Protein 1WQK (pdb70)

Solvent-accessible surface area: 3111 Å² total; per-residue (Å²): 122,77,74,15,152,24,86,193,42,76,0,34,39,66,133,72,50,189,97,22,34,116,112,109,48,42,125,18,62,39,83,106,168,150,14,17,0,0,54,55,71,128

Nearest PDB structures (foldseek):
  1wqk-assembly1_A  TM=9.790E-01  e=2.778E-06  Anthopleura elegantissima
  7bwi-assembly1_A  TM=8.307E-01  e=9.229E-06  Anthopleura elegantissima
  2mub-assembly1_A  TM=8.709E-01  e=1.642E-03  Anthopleura elegantissima
  1wxn-assembly1_A  TM=7.924E-01  e=7.691E-04  Anthopleura elegantissima
  1wqk-assembly1_A  TM=9.871E-01  e=2.962E-07  Anthopleura elegantissima

Organism: Anthopleura elegantissima (NCBI:txid6110)

CATH classification: 2.20.20.10

B-factor: mean 0.83, std 0.53, range [0.2, 3.98]

Foldseek 3Di:
DAWDDPDPWIFHWAQADQDDDPPQPFPDWDRDDNTITTDDHD

Sequence (42 aa):
GTTCYCGKTIGIYWFGTKTCPSNRGYTGSCGYFLGICCYPVDGTTCYCGKTIGIYWFGTKTCPSNRGYTGSCGYFLGICCYPVDGTTCYCGKTIGIYWFGTKTCPSNRGYTGSCGYFLGICCYPVDGTTCYCGKTIGIYWFGTKTCPSNRGYTGSCGYFLGICCYPVDGTTCYCGKTIGIYWFGTKTCPSNRGYTGSCGYFLGICCYPVDGTTCYCGKTIGIYWFGTKTCPSNRGYTGSCGYFLGICCYPVDGTTCYCGKTIGIYWFGTKTCPSNRGYTGSCGYFLGICCYPVDGTTCYCGKTIGIYWFGTKTCPSNRGYTGSCGYFLGICCYPVDGTTCYCGKTIGIYWFGTKTCPSNRGYTGSCGYFLGICCYPVDGTTCYCGKTIGIYWFGTKTCPSNRGYTGSCGYFLGICCYPVDGTTCYCGKTIGIYWFGTKTCPSNRGYTGSCGYFLGICCYPVDGTTCYCGKTIGIYWFGTKTCPSNRGYTGSCGYFLGICCYPVDGTTCYCGKTIGIYWFGTKTCPSNRGYTGSCGYFLGICCYPVDGTTCYCGKTIGIYWFGTKTCPSNRGYTGSCGYFLGICCYPVDGTTCYCGKTIGIYWFGTKTCPSNRGYTGSCGYFLGICCYPVDGTTCYCGKTIGIYWFGTKTCPSNRGYTGSCGYFLGICCYPVDGTTCYCGKTIGIYWFGTKTCPSNRGYTGSCGYFLGICCYPVDGTTCYCGKTIGIYWFGTKTCPSNRGYTGSCGYFLGICCYPVDGTTCYCGKTIGIYWFGTKTCPSNRGYTGSCGYFLGICCYPVDGTTCYCGKTIGIYWFGTKTCPSNRGYTGSCGYFLGICCYPVDGTTCYCGKTIGIYWFGTKTCPSNRGYTGSCGYFLGICCYPVDGTTCYCGKTIGIYWFGTKTCPSNRGYTGSCGYFLGICCYPVDGTTCYCGKTIGIYWFGTKTCPSNRGYTGSCGYFLGICCYPVDGTTCYCGKTIGIYWFGTKTCPSNRGYTGSCGYFLGICCYPVDGTTCYCGKTIGIYWFGTKTCPSNRGYTGSCGYFLGICCYPVD

GO terms:
  GO:0005576 extracellular region (C, EXP)

InterPro domains:
  IPR012414 BDS potassium channel toxin [PF07936] (2-35)
  IPR023355 Myotoxin/Anemone neurotoxin domain superfamily [G3DSA:2.20.20.10] (1-42)

Secondary structure (DSSP, 8-state):
--EEEETTEEEEEEES-SS--TTS---EEEEETTEEEEES--

Structure (mmCIF, N/CA/C/O backbone):
data_1WQK
#
_entry.id   1WQK
#
loop_
_atom_site.group_PDB
_atom_site.id
_atom_site.type_symbol
_atom_site.label_atom_id
_atom_site.label_alt_id
_atom_site.label_comp_id
_atom_site.label_asym_id
_atom_site.label_entity_id
_atom_site.label_seq_id
_atom_site.pdbx_PDB_ins_code
_atom_site.Cartn_x
_atom_site.Cartn_y
_atom_site.Cartn_z
_atom_site.occupancy
_atom_site.B_iso_or_equiv
_atom_site.auth_seq_id
_atom_site.auth_comp_id
_atom_site.auth_asym_id
_atom_site.auth_atom_id
_atom_site.pdbx_PDB_model_num
ATOM 1 N N . GLY A 1 1 ? -0.129 -2.665 10.699 1.00 2.96 1 GLY A N 1
ATOM 2 C CA . GLY A 1 1 ? 0.515 -1.644 9.837 1.00 2.38 1 GLY A CA 1
ATOM 3 C C . GLY A 1 1 ? -0.011 -1.686 8.419 1.00 1.73 1 GLY A C 1
ATOM 4 O O . GLY A 1 1 ? -0.544 -2.708 7.982 1.00 2.00 1 GLY A O 1
ATOM 10 N N . THR A 1 2 ? 0.144 -0.590 7.693 1.00 1.13 2 THR A N 1
ATOM 11 C CA . THR A 1 2 ? -0.316 -0.501 6.317 1.00 0.62 2 THR A CA 1
ATOM 12 C C . THR A 1 2 ? 0.729 -1.052 5.342 1.00 0.47 2 THR A C 1
ATOM 13 O O . THR A 1 2 ? 0.964 -0.490 4.273 1.00 0.51 2 THR A O 1
ATOM 24 N N . THR A 1 3 ? 1.342 -2.163 5.720 1.00 0.58 3 THR A N 1
ATOM 25 C CA . THR A 1 3 ? 2.352 -2.806 4.897 1.00 0.55 3 THR A CA 1
ATOM 26 C C . THR A 1 3 ? 1.759 -4.031 4.206 1.00 0.43 3 THR A C 1
ATOM 27 O O . THR A 1 3 ? 1.165 -4.893 4.857 1.00 0.53 3 THR A O 1
ATOM 38 N N . CYS A 1 4 ? 1.899 -4.093 2.891 1.00 0.39 4 CYS A N 1
ATOM 39 C CA . CYS A 1 4 ? 1.359 -5.202 2.117 1.00 0.45 4 CYS A CA 1
ATOM 40 C C . CYS A 1 4 ? 2.367 -5.683 1.080 1.00 0.38 4 CYS A C 1
ATOM 41 O O . CYS A 1 4 ? 2.899 -4.901 0.295 1.00 0.51 4 CYS A O 1
ATOM 48 N N . TYR A 1 5 ? 2.639 -6.977 1.089 1.00 0.47 5 TYR A N 1
ATOM 49 C CA . TYR A 1 5 ? 3.605 -7.553 0.168 1.00 0.50 5 TYR A CA 1
ATOM 50 C C . TYR A 1 5 ? 2.923 -8.022 -1.106 1.00 0.61 5 TYR A C 1
ATOM 51 O O . TYR A 1 5 ? 2.038 -8.877 -1.070 1.00 0.85 5 TYR A O 1
ATOM 69 N N . CYS A 1 6 ? 3.323 -7.454 -2.230 1.00 0.51 6 CYS A N 1
ATOM 70 C CA . CYS A 1 6 ? 2.856 -7.920 -3.524 1.00 0.62 6 CYS A CA 1
ATOM 71 C C . CYS A 1 6 ? 3.864 -8.908 -4.091 1.00 0.70 6 CYS A C 1
ATOM 72 O O . CYS A 1 6 ? 4.943 -8.517 -4.546 1.00 0.69 6 CYS A O 1
ATOM 79 N N . GLY A 1 7 ? 3.525 -10.188 -4.033 1.00 0.85 7 GLY A N 1
ATOM 80 C CA . GLY A 1 7 ? 4.467 -11.215 -4.418 1.00 0.97 7 GLY A CA 1
ATOM 81 C C . GLY A 1 7 ? 5.580 -11.342 -3.400 1.00 0.93 7 GLY A C 1
ATOM 82 O O . GLY A 1 7 ? 5.425 -12.012 -2.379 1.00 1.01 7 GLY A O 1
ATOM 86 N N . LYS A 1 8 ? 6.698 -10.688 -3.669 1.00 0.91 8 LYS A N 1
ATOM 87 C CA . LYS A 1 8 ? 7.797 -10.637 -2.719 1.00 0.94 8 LYS A CA 1
ATOM 88 C C . LYS A 1 8 ? 8.244 -9.199 -2.492 1.00 0.79 8 LYS A C 1
ATOM 89 O O . LYS A 1 8 ? 9.160 -8.938 -1.710 1.00 0.86 8 LYS A O 1
ATOM 108 N N . THR A 1 9 ? 7.584 -8.265 -3.162 1.00 0.66 9 THR A N 1
ATOM 109 C CA . THR A 1 9 ? 7.950 -6.863 -3.062 1.00 0.55 9 THR A CA 1
ATOM 110 C C . THR A 1 9 ? 7.147 -6.176 -1.964 1.00 0.42 9 THR A C 1
ATOM 111 O O . THR A 1 9 ? 5.920 -6.305 -1.902 1.00 0.42 9 THR A O 1
ATOM 122 N N . ILE A 1 10 ? 7.843 -5.456 -1.099 1.00 0.39 10 ILE A N 1
ATOM 123 C CA . ILE A 1 10 ? 7.202 -4.769 0.010 1.00 0.32 10 ILE A CA 1
ATOM 124 C C . ILE A 1 10 ? 6.554 -3.462 -0.456 1.00 0.24 10 ILE A C 1
ATOM 125 O O . ILE A 1 10 ? 7.232 -2.526 -0.896 1.00 0.31 10 ILE A O 1
ATOM 141 N N . GLY A 1 11 ? 5.231 -3.417 -0.377 1.00 0.22 11 GLY A N 1
ATOM 142 C CA . GLY A 1 11 ? 4.502 -2.236 -0.782 1.00 0.32 11 GLY A CA 1
ATOM 143 C C . GLY A 1 11 ? 3.727 -1.631 0.367 1.00 0.28 11 GLY A C 1
ATOM 144 O O . GLY A 1 11 ? 3.566 -2.261 1.417 1.00 0.36 11 GLY A O 1
ATOM 148 N N . ILE A 1 12 ? 3.268 -0.408 0.181 1.00 0.25 12 ILE A N 1
ATOM 149 C CA . ILE A 1 12 ? 2.523 0.287 1.214 1.00 0.25 12 ILE A CA 1
ATOM 150 C C . ILE A 1 12 ? 1.069 0.453 0.782 1.00 0.22 12 ILE A C 1
ATOM 151 O O . ILE A 1 12 ? 0.777 0.814 -0.364 1.00 0.22 12 ILE A O 1
ATOM 167 N N . TYR A 1 13 ? 0.165 0.156 1.701 1.00 0.24 13 TYR A N 1
ATOM 168 C CA . TYR A 1 13 ? -1.260 0.177 1.428 1.00 0.23 13 TYR A CA 1
ATOM 169 C C . TYR A 1 13 ? -1.843 1.570 1.649 1.00 0.21 13 TYR A C 1
ATOM 170 O O . TYR A 1 13 ? -2.003 2.018 2.786 1.00 0.26 13 TYR A O 1
ATOM 188 N N . TRP A 1 14 ? -2.150 2.248 0.552 1.00 0.20 14 TRP A N 1
ATOM 189 C CA . TRP A 1 14 ? -2.786 3.555 0.601 1.00 0.20 14 TRP A CA 1
ATOM 190 C C . TRP A 1 14 ? -4.301 3.413 0.631 1.00 0.21 14 TRP A C 1
ATOM 191 O O . TRP A 1 14 ? -4.922 3.035 -0.361 1.00 0.27 14 TRP A O 1
ATOM 212 N N . PHE A 1 15 ? -4.887 3.702 1.780 1.00 0.32 15 PHE A N 1
ATOM 213 C CA . PHE A 1 15 ? -6.331 3.662 1.939 1.00 0.38 15 PHE A CA 1
ATOM 214 C C . PHE A 1 15 ? -6.907 5.061 1.775 1.00 0.41 15 PHE A C 1
ATOM 215 O O . PHE A 1 15 ? -6.623 5.953 2.574 1.00 0.57 15 PHE A O 1
ATOM 232 N N . GLY A 1 16 ? -7.692 5.260 0.726 1.00 0.50 16 GLY A N 1
ATOM 233 C CA . GLY A 1 16 ? -8.311 6.554 0.511 1.00 0.60 16 GLY A CA 1
ATOM 234 C C . GLY A 1 16 ? -8.067 7.105 -0.877 1.00 0.65 16 GLY A C 1
ATOM 235 O O . GLY A 1 16 ? -8.759 8.023 -1.315 1.00 1.07 16 GLY A O 1
ATOM 239 N N . THR A 1 17 ? -7.087 6.550 -1.572 1.00 0.46 17 THR A N 1
ATOM 240 C CA . THR A 1 17 ? -6.770 6.999 -2.917 1.00 0.47 17 THR A CA 1
ATOM 241 C C . THR A 1 17 ? -6.548 5.814 -3.846 1.00 0.50 17 THR A C 1
ATOM 242 O O . THR A 1 17 ? -6.249 4.708 -3.397 1.00 0.57 17 THR A O 1
ATOM 253 N N . LYS A 1 18 ? -6.729 6.051 -5.138 1.00 0.58 18 LYS A N 1
ATOM 254 C CA . LYS A 1 18 ? -6.478 5.041 -6.155 1.00 0.69 18 LYS A CA 1
ATOM 255 C C . LYS A 1 18 ? -5.212 5.385 -6.924 1.00 0.64 18 LYS A C 1
ATOM 256 O O . LYS A 1 18 ? -4.832 4.688 -7.866 1.00 0.71 18 LYS A O 1
ATOM 275 N N . THR A 1 19 ? -4.579 6.483 -6.546 1.00 0.62 19 THR A N 1
ATOM 276 C CA . THR A 1 19 ? -3.401 6.950 -7.250 1.00 0.69 19 THR A CA 1
ATOM 277 C C . THR A 1 19 ? -2.176 6.934 -6.343 1.00 0.60 19 THR A C 1
ATOM 278 O O . THR A 1 19 ? -2.152 7.609 -5.313 1.00 0.89 19 THR A O 1
ATOM 289 N N . CYS A 1 20 ? -1.173 6.155 -6.724 1.00 0.60 20 CYS A N 1
ATOM 290 C CA . CYS A 1 20 ? 0.095 6.144 -6.011 1.00 0.62 20 CYS A CA 1
ATOM 291 C C . CYS A 1 20 ? 0.727 7.527 -6.067 1.00 0.52 20 CYS A C 1
ATOM 292 O O . CYS A 1 20 ? 0.974 8.055 -7.156 1.00 0.65 20 CYS A O 1
ATOM 299 N N . PRO A 1 21 ? 0.967 8.141 -4.899 1.00 0.45 21 PRO A N 1
ATOM 300 C CA . PRO A 1 21 ? 1.592 9.461 -4.815 1.00 0.56 21 PRO A CA 1
ATOM 301 C C . PRO A 1 21 ? 2.910 9.495 -5.583 1.00 0.71 21 PRO A C 1
ATOM 302 O O . PRO A 1 21 ? 3.905 8.903 -5.164 1.00 0.82 21 PRO A O 1
ATOM 313 N N . SER A 1 22 ? 2.904 10.189 -6.717 1.00 0.99 22 SER A N 1
ATOM 314 C CA . SER A 1 22 ? 4.037 10.186 -7.634 1.00 1.26 22 SER A CA 1
ATOM 315 C C . SER A 1 22 ? 5.155 11.116 -7.162 1.00 1.32 22 SER A C 1
ATOM 316 O O . SER A 1 22 ? 5.822 11.770 -7.961 1.00 1.83 22 SER A O 1
ATOM 324 N N . ASN A 1 23 ? 5.353 11.164 -5.857 1.00 1.04 23 ASN A N 1
ATOM 325 C CA . ASN A 1 23 ? 6.404 11.974 -5.260 1.00 1.20 23 ASN A CA 1
ATOM 326 C C . ASN A 1 23 ? 7.302 11.090 -4.404 1.00 1.07 23 ASN A C 1
ATOM 327 O O . ASN A 1 23 ? 8.096 11.573 -3.598 1.00 1.27 23 ASN A O 1
ATOM 338 N N . ARG A 1 24 ? 7.155 9.784 -4.583 1.00 0.95 24 ARG A N 1
ATOM 339 C CA . ARG A 1 24 ? 7.963 8.811 -3.865 1.00 1.02 24 ARG A CA 1
ATOM 340 C C . ARG A 1 24 ? 8.963 8.140 -4.801 1.00 1.13 24 ARG A C 1
ATOM 341 O O . ARG A 1 24 ? 10.154 8.450 -4.793 1.00 1.71 24 ARG A O 1
ATOM 362 N N . GLY A 1 25 ? 8.449 7.247 -5.635 1.00 0.93 25 GLY A N 1
ATOM 363 C CA . GLY A 1 25 ? 9.290 6.442 -6.494 1.00 1.10 25 GLY A CA 1
ATOM 364 C C . GLY A 1 25 ? 8.724 5.045 -6.682 1.00 0.81 25 GLY A C 1
ATOM 365 O O . GLY A 1 25 ? 9.468 4.081 -6.856 1.00 0.78 25 GLY A O 1
ATOM 369 N N . TYR A 1 26 ? 7.400 4.940 -6.644 1.00 0.71 26 TYR A N 1
ATOM 370 C CA . TYR A 1 26 ? 6.727 3.655 -6.787 1.00 0.50 26 TYR A CA 1
ATOM 371 C C . TYR A 1 26 ? 6.848 3.144 -8.216 1.00 0.49 26 TYR A C 1
ATOM 372 O O . TYR A 1 26 ? 6.930 3.927 -9.163 1.00 0.71 26 TYR A O 1
ATOM 390 N N . THR A 1 27 ? 6.869 1.830 -8.364 1.00 0.41 27 THR A N 1
ATOM 391 C CA . THR A 1 27 ? 6.969 1.211 -9.673 1.00 0.53 27 THR A CA 1
ATOM 392 C C . THR A 1 27 ? 5.670 0.485 -10.024 1.00 0.45 27 THR A C 1
ATOM 393 O O . THR A 1 27 ? 5.131 0.647 -11.118 1.00 0.67 27 THR A O 1
ATOM 404 N N . GLY A 1 28 ? 5.153 -0.287 -9.076 1.00 0.29 28 GLY A N 1
ATOM 405 C CA . GLY A 1 28 ? 3.952 -1.057 -9.330 1.00 0.31 28 GLY A CA 1
ATOM 406 C C . GLY A 1 28 ? 2.910 -0.857 -8.252 1.00 0.29 28 GLY A C 1
ATOM 407 O O . GLY A 1 28 ? 3.232 -0.419 -7.145 1.00 0.35 28 GLY A O 1
ATOM 411 N N . SER A 1 29 ? 1.664 -1.179 -8.564 1.00 0.31 29 SER A N 1
ATOM 412 C CA . SER A 1 29 ? 0.586 -1.007 -7.612 1.00 0.34 29 SER A CA 1
ATOM 413 C C . SER A 1 29 ? -0.427 -2.144 -7.694 1.00 0.37 29 SER A C 1
ATOM 414 O O . SER A 1 29 ? -0.815 -2.573 -8.781 1.00 0.52 29 SER A O 1
ATOM 422 N N . CYS A 1 30 ? -0.841 -2.626 -6.534 1.00 0.34 30 CYS A N 1
ATOM 423 C CA . CYS A 1 30 ? -1.830 -3.688 -6.445 1.00 0.40 30 CYS A CA 1
ATOM 424 C C . CYS A 1 30 ? -3.158 -3.123 -5.961 1.00 0.37 30 CYS A C 1
ATOM 425 O O . CYS A 1 30 ? -3.208 -2.421 -4.947 1.00 0.43 30 CYS A O 1
ATOM 432 N N . GLY A 1 31 ? -4.227 -3.410 -6.693 1.00 0.39 31 GLY A N 1
ATOM 433 C CA . GLY A 1 31 ? -5.544 -2.974 -6.280 1.00 0.40 31 GLY A CA 1
ATOM 434 C C . GLY A 1 31 ? -6.017 -3.732 -5.058 1.00 0.40 31 GLY A C 1
ATOM 435 O O . GLY A 1 31 ? -6.390 -4.900 -5.152 1.00 0.49 31 GLY A O 1
ATOM 439 N N . TYR A 1 32 ? -6.006 -3.071 -3.914 1.00 0.38 32 TYR A N 1
ATOM 440 C CA . TYR A 1 32 ? -6.301 -3.730 -2.654 1.00 0.42 32 TYR A CA 1
ATOM 441 C C . TYR A 1 32 ? -7.692 -3.337 -2.168 1.00 0.42 32 TYR A C 1
ATOM 442 O O . TYR A 1 32 ? -8.337 -2.469 -2.761 1.00 0.41 32 TYR A O 1
ATOM 460 N N . PHE A 1 33 ? -8.147 -3.977 -1.097 1.00 0.48 33 PHE A N 1
ATOM 461 C CA . PHE A 1 33 ? -9.471 -3.720 -0.537 1.00 0.54 33 PHE A CA 1
ATOM 462 C C . PHE A 1 33 ? -9.674 -2.241 -0.232 1.00 0.56 33 PHE A C 1
ATOM 463 O O . PHE A 1 33 ? -9.161 -1.733 0.764 1.00 1.24 33 PHE A O 1
ATOM 480 N N . LEU A 1 34 ? -10.409 -1.570 -1.115 1.00 0.56 34 LEU A N 1
ATOM 481 C CA . LEU A 1 34 ? -10.767 -0.164 -0.958 1.00 0.53 34 LEU A CA 1
ATOM 482 C C . LEU A 1 34 ? -9.516 0.716 -0.844 1.00 0.43 34 LEU A C 1
ATOM 483 O O . LEU A 1 34 ? -9.540 1.783 -0.225 1.00 0.49 34 LEU A O 1
ATOM 499 N N . GLY A 1 35 ? -8.429 0.262 -1.456 1.00 0.34 35 GLY A N 1
ATOM 500 C CA . GLY A 1 35 ? -7.182 0.996 -1.405 1.00 0.34 35 GLY A CA 1
ATOM 501 C C . GLY A 1 35 ? -6.199 0.500 -2.441 1.00 0.28 35 GLY A C 1
ATOM 502 O O . GLY A 1 35 ? -6.538 -0.344 -3.270 1.00 0.33 35 GLY A O 1
ATOM 506 N N . ILE A 1 36 ? -4.980 1.003 -2.401 1.00 0.24 36 ILE A N 1
ATOM 507 C CA . ILE A 1 36 ? -3.983 0.614 -3.382 1.00 0.23 36 ILE A CA 1
ATOM 508 C C . ILE A 1 36 ? -2.630 0.346 -2.726 1.00 0.22 36 ILE A C 1
ATOM 509 O O . ILE A 1 36 ? -2.128 1.153 -1.943 1.00 0.26 36 ILE A O 1
ATOM 525 N N . CYS A 1 37 ? -2.062 -0.811 -3.023 1.00 0.24 37 CYS A N 1
ATOM 526 C CA . CYS A 1 37 ? -0.751 -1.177 -2.511 1.00 0.27 37 CYS A CA 1
ATOM 527 C C . CYS A 1 37 ? 0.334 -0.762 -3.490 1.00 0.24 37 CYS A C 1
ATOM 528 O O . CYS A 1 37 ? 0.539 -1.413 -4.513 1.00 0.33 37 CYS A O 1
ATOM 535 N N . CYS A 1 38 ? 1.017 0.324 -3.185 1.00 0.23 38 CYS A N 1
ATOM 536 C CA . CYS A 1 38 ? 2.051 0.846 -4.066 1.00 0.25 38 CYS A CA 1
ATOM 537 C C . CYS A 1 38 ? 3.431 0.391 -3.600 1.00 0.20 38 CYS A C 1
ATOM 538 O O . CYS A 1 38 ? 3.803 0.600 -2.444 1.00 0.21 38 CYS A O 1
ATOM 545 N N . TYR A 1 39 ? 4.186 -0.236 -4.491 1.00 0.21 39 TYR A N 1
ATOM 546 C CA . TYR A 1 39 ? 5.511 -0.733 -4.149 1.00 0.21 39 TYR A CA 1
ATOM 547 C C . TYR A 1 39 ? 6.553 -0.253 -5.152 1.00 0.25 39 TYR A C 1
ATOM 548 O O . TYR A 1 39 ? 6.223 0.073 -6.298 1.00 0.29 39 TYR A O 1
ATOM 566 N N . PRO A 1 40 ? 7.831 -0.202 -4.741 1.00 0.28 40 PRO A N 1
ATOM 567 C CA . PRO A 1 40 ? 8.262 -0.540 -3.379 1.00 0.27 40 PRO A CA 1
ATOM 568 C C . PRO A 1 40 ? 8.027 0.605 -2.393 1.00 0.31 40 PRO A C 1
ATOM 569 O O . PRO A 1 40 ? 7.811 1.750 -2.794 1.00 0.48 40 PRO A O 1
ATOM 580 N N . VAL A 1 41 ? 8.044 0.282 -1.100 1.00 0.32 41 VAL A N 1
ATOM 581 C CA . VAL A 1 41 ? 7.924 1.292 -0.050 1.00 0.50 41 VAL A CA 1
ATOM 582 C C . VAL A 1 41 ? 9.137 2.215 -0.060 1.00 0.62 41 VAL A C 1
ATOM 583 O O . VAL A 1 41 ? 10.184 1.889 0.505 1.00 0.74 41 VAL A O 1
ATOM 596 N N . ASP A 1 42 ? 9.002 3.350 -0.720 1.00 0.94 42 ASP A N 1
ATOM 597 C CA . ASP A 1 42 ? 10.090 4.306 -0.810 1.00 1.29 42 ASP A CA 1
ATOM 598 C C . ASP A 1 42 ? 9.894 5.422 0.209 1.00 1.78 42 ASP A C 1
ATOM 599 O O . ASP A 1 42 ? 10.548 5.380 1.270 1.00 2.52 42 ASP A O 1
ATOM 609 N N . GLY A 1 1 ? 1.752 -2.103 9.775 1.00 2.96 1 GLY A N 2
ATOM 610 C CA . GLY A 1 1 ? 0.275 -2.213 9.719 1.00 2.38 1 GLY A CA 2
ATOM 611 C C . GLY A 1 1 ? -0.251 -2.163 8.300 1.00 1.73 1 GLY A C 2
ATOM 612 O O . GLY A 1 1 ? -0.564 -3.196 7.711 1.00 2.00 1 GLY A O 2
ATOM 618 N N . THR A 1 2 ? -0.328 -0.963 7.741 1.00 1.13 2 THR A N 2
ATOM 619 C CA . THR A 1 2 ? -0.832 -0.779 6.390 1.00 0.62 2 THR A CA 2
ATOM 620 C C . THR A 1 2 ? 0.272 -1.000 5.357 1.00 0.47 2 THR A C 2
ATOM 621 O O . THR A 1 2 ? 0.679 -0.086 4.644 1.00 0.51 2 THR A O 2
ATOM 632 N N . THR A 1 3 ? 0.751 -2.231 5.292 1.00 0.58 3 THR A N 2
ATOM 633 C CA . THR A 1 3 ? 1.833 -2.600 4.395 1.00 0.55 3 THR A CA 2
ATOM 634 C C . THR A 1 3 ? 1.627 -4.037 3.915 1.00 0.43 3 THR A C 2
ATOM 635 O O . THR A 1 3 ? 1.264 -4.909 4.704 1.00 0.53 3 THR A O 2
ATOM 646 N N . CYS A 1 4 ? 1.829 -4.278 2.627 1.00 0.39 4 CYS A N 2
ATOM 647 C CA . CYS A 1 4 ? 1.594 -5.600 2.067 1.00 0.45 4 CYS A CA 2
ATOM 648 C C . CYS A 1 4 ? 2.799 -6.066 1.263 1.00 0.38 4 CYS A C 2
ATOM 649 O O . CYS A 1 4 ? 3.651 -5.266 0.875 1.00 0.51 4 CYS A O 2
ATOM 656 N N . TYR A 1 5 ? 2.873 -7.364 1.025 1.00 0.47 5 TYR A N 2
ATOM 657 C CA . TYR A 1 5 ? 3.903 -7.930 0.176 1.00 0.50 5 TYR A CA 2
ATOM 658 C C . TYR A 1 5 ? 3.275 -8.463 -1.101 1.00 0.61 5 TYR A C 2
ATOM 659 O O . TYR A 1 5 ? 2.814 -9.604 -1.143 1.00 0.85 5 TYR A O 2
ATOM 677 N N . CYS A 1 6 ? 3.248 -7.639 -2.136 1.00 0.51 6 CYS A N 2
ATOM 678 C CA . CYS A 1 6 ? 2.661 -8.042 -3.401 1.00 0.62 6 CYS A CA 2
ATOM 679 C C . CYS A 1 6 ? 3.675 -8.881 -4.163 1.00 0.70 6 CYS A C 2
ATOM 680 O O . CYS A 1 6 ? 4.692 -8.363 -4.637 1.00 0.69 6 CYS A O 2
ATOM 687 N N . GLY A 1 7 ? 3.415 -10.180 -4.239 1.00 0.85 7 GLY A N 2
ATOM 688 C CA . GLY A 1 7 ? 4.356 -11.095 -4.845 1.00 0.97 7 GLY A CA 2
ATOM 689 C C . GLY A 1 7 ? 5.604 -11.242 -4.004 1.00 0.93 7 GLY A C 2
ATOM 690 O O . GLY A 1 7 ? 5.607 -11.950 -2.998 1.00 1.01 7 GLY A O 2
ATOM 694 N N . LYS A 1 8 ? 6.656 -10.555 -4.408 1.00 0.91 8 LYS A N 2
ATOM 695 C CA . LYS A 1 8 ? 7.896 -10.539 -3.656 1.00 0.94 8 LYS A CA 2
ATOM 696 C C . LYS A 1 8 ? 8.363 -9.109 -3.447 1.00 0.79 8 LYS A C 2
ATOM 697 O O . LYS A 1 8 ? 9.547 -8.851 -3.244 1.00 0.86 8 LYS A O 2
ATOM 716 N N . THR A 1 9 ? 7.426 -8.176 -3.516 1.00 0.66 9 THR A N 2
ATOM 717 C CA . THR A 1 9 ? 7.744 -6.770 -3.339 1.00 0.55 9 THR A CA 2
ATOM 718 C C . THR A 1 9 ? 6.902 -6.161 -2.221 1.00 0.42 9 THR A C 2
ATOM 719 O O . THR A 1 9 ? 5.673 -6.286 -2.215 1.00 0.42 9 THR A O 2
ATOM 730 N N . ILE A 1 10 ? 7.568 -5.513 -1.277 1.00 0.39 10 ILE A N 2
ATOM 731 C CA . ILE A 1 10 ? 6.882 -4.880 -0.162 1.00 0.32 10 ILE A CA 2
ATOM 732 C C . ILE A 1 10 ? 6.387 -3.487 -0.553 1.00 0.24 10 ILE A C 2
ATOM 733 O O . ILE A 1 10 ? 7.154 -2.634 -1.014 1.00 0.31 10 ILE A O 2
ATOM 749 N N . GLY A 1 11 ? 5.094 -3.277 -0.388 1.00 0.22 11 GLY A N 2
ATOM 750 C CA . GLY A 1 11 ? 4.498 -2.010 -0.729 1.00 0.32 11 GLY A CA 2
ATOM 751 C C . GLY A 1 11 ? 3.633 -1.478 0.386 1.00 0.28 11 GLY A C 2
ATOM 752 O O . GLY A 1 11 ? 3.217 -2.228 1.268 1.00 0.36 11 GLY A O 2
ATOM 756 N N . ILE A 1 12 ? 3.356 -0.190 0.351 1.00 0.25 12 ILE A N 2
ATOM 757 C CA . ILE A 1 12 ? 2.571 0.445 1.389 1.00 0.25 12 ILE A CA 2
ATOM 758 C C . ILE A 1 12 ? 1.113 0.533 0.951 1.00 0.22 12 ILE A C 2
ATOM 759 O O . ILE A 1 12 ? 0.806 0.926 -0.180 1.00 0.22 12 ILE A O 2
ATOM 775 N N . TYR A 1 13 ? 0.220 0.130 1.841 1.00 0.24 13 TYR A N 2
ATOM 776 C CA . TYR A 1 13 ? -1.200 0.097 1.546 1.00 0.23 13 TYR A CA 2
ATOM 777 C C . TYR A 1 13 ? -1.851 1.440 1.837 1.00 0.21 13 TYR A C 2
ATOM 778 O O . TYR A 1 13 ? -2.041 1.819 2.997 1.00 0.26 13 TYR A O 2
ATOM 796 N N . TRP A 1 14 ? -2.181 2.155 0.777 1.00 0.20 14 TRP A N 2
ATOM 797 C CA . TRP A 1 14 ? -2.875 3.424 0.891 1.00 0.20 14 TRP A CA 2
ATOM 798 C C . TRP A 1 14 ? -4.377 3.192 1.001 1.00 0.21 14 TRP A C 2
ATOM 799 O O . TRP A 1 14 ? -5.021 2.793 0.029 1.00 0.27 14 TRP A O 2
ATOM 820 N N . PHE A 1 15 ? -4.921 3.407 2.187 1.00 0.32 15 PHE A N 2
ATOM 821 C CA . PHE A 1 15 ? -6.359 3.334 2.386 1.00 0.38 15 PHE A CA 2
ATOM 822 C C . PHE A 1 15 ? -6.973 4.707 2.159 1.00 0.41 15 PHE A C 2
ATOM 823 O O . PHE A 1 15 ? -6.632 5.674 2.844 1.00 0.57 15 PHE A O 2
ATOM 840 N N . GLY A 1 16 ? -7.863 4.796 1.186 1.00 0.50 16 GLY A N 2
ATOM 841 C CA . GLY A 1 16 ? -8.471 6.066 0.859 1.00 0.60 16 GLY A CA 2
ATOM 842 C C . GLY A 1 16 ? -8.150 6.497 -0.557 1.00 0.65 16 GLY A C 2
ATOM 843 O O . GLY A 1 16 ? -9.052 6.675 -1.380 1.00 1.07 16 GLY A O 2
ATOM 847 N N . THR A 1 17 ? -6.868 6.672 -0.844 1.00 0.46 17 THR A N 2
ATOM 848 C CA . THR A 1 17 ? -6.442 7.007 -2.192 1.00 0.47 17 THR A CA 2
ATOM 849 C C . THR A 1 17 ? -6.122 5.743 -2.973 1.00 0.50 17 THR A C 2
ATOM 850 O O . THR A 1 17 ? -5.464 4.834 -2.469 1.00 0.57 17 THR A O 2
ATOM 861 N N . LYS A 1 18 ? -6.613 5.680 -4.197 1.00 0.58 18 LYS A N 2
ATOM 862 C CA . LYS A 1 18 ? -6.265 4.593 -5.090 1.00 0.69 18 LYS A CA 2
ATOM 863 C C . LYS A 1 18 ? -5.352 5.113 -6.189 1.00 0.64 18 LYS A C 2
ATOM 864 O O . LYS A 1 18 ? -5.261 4.543 -7.277 1.00 0.71 18 LYS A O 2
ATOM 883 N N . THR A 1 19 ? -4.679 6.213 -5.881 1.00 0.62 19 THR A N 2
ATOM 884 C CA . THR A 1 19 ? -3.688 6.789 -6.772 1.00 0.69 19 THR A CA 2
ATOM 885 C C . THR A 1 19 ? -2.353 6.923 -6.047 1.00 0.60 19 THR A C 2
ATOM 886 O O . THR A 1 19 ? -2.299 7.442 -4.928 1.00 0.89 19 THR A O 2
ATOM 897 N N . CYS A 1 20 ? -1.289 6.444 -6.672 1.00 0.60 20 CYS A N 2
ATOM 898 C CA . CYS A 1 20 ? 0.030 6.466 -6.061 1.00 0.62 20 CYS A CA 2
ATOM 899 C C . CYS A 1 20 ? 0.657 7.851 -6.162 1.00 0.52 20 CYS A C 2
ATOM 900 O O . CYS A 1 20 ? 0.759 8.417 -7.253 1.00 0.65 20 CYS A O 2
ATOM 907 N N . PRO A 1 21 ? 1.069 8.417 -5.017 1.00 0.45 21 PRO A N 2
ATOM 908 C CA . PRO A 1 21 ? 1.742 9.715 -4.970 1.00 0.56 21 PRO A CA 2
ATOM 909 C C . PRO A 1 21 ? 3.110 9.655 -5.648 1.00 0.71 21 PRO A C 2
ATOM 910 O O . PRO A 1 21 ? 4.039 9.011 -5.146 1.00 0.82 21 PRO A O 2
ATOM 921 N N . SER A 1 22 ? 3.223 10.315 -6.794 1.00 0.99 22 SER A N 2
ATOM 922 C CA . SER A 1 22 ? 4.436 10.269 -7.604 1.00 1.26 22 SER A CA 2
ATOM 923 C C . SER A 1 22 ? 5.508 11.212 -7.042 1.00 1.32 22 SER A C 2
ATOM 924 O O . SER A 1 22 ? 5.877 12.212 -7.669 1.00 1.83 22 SER A O 2
ATOM 932 N N . ASN A 1 23 ? 5.995 10.887 -5.851 1.00 1.04 23 ASN A N 2
ATOM 933 C CA . ASN A 1 23 ? 7.039 11.668 -5.194 1.00 1.20 23 ASN A CA 2
ATOM 934 C C . ASN A 1 23 ? 7.773 10.814 -4.167 1.00 1.07 23 ASN A C 2
ATOM 935 O O . ASN A 1 23 ? 8.379 11.330 -3.225 1.00 1.27 23 ASN A O 2
ATOM 946 N N . ARG A 1 24 ? 7.730 9.505 -4.362 1.00 0.95 24 ARG A N 2
ATOM 947 C CA . ARG A 1 24 ? 8.299 8.571 -3.399 1.00 1.02 24 ARG A CA 2
ATOM 948 C C . ARG A 1 24 ? 9.213 7.557 -4.076 1.00 1.13 24 ARG A C 2
ATOM 949 O O . ARG A 1 24 ? 10.350 7.352 -3.657 1.00 1.71 24 ARG A O 2
ATOM 970 N N . GLY A 1 25 ? 8.718 6.939 -5.135 1.00 0.93 25 GLY A N 2
ATOM 971 C CA . GLY A 1 25 ? 9.475 5.910 -5.820 1.00 1.10 25 GLY A CA 2
ATOM 972 C C . GLY A 1 25 ? 8.617 4.710 -6.165 1.00 0.81 25 GLY A C 2
ATOM 973 O O . GLY A 1 25 ? 9.123 3.669 -6.590 1.00 0.78 25 GLY A O 2
ATOM 977 N N . TYR A 1 26 ? 7.311 4.860 -5.989 1.00 0.71 26 TYR A N 2
ATOM 978 C CA . TYR A 1 26 ? 6.376 3.786 -6.277 1.00 0.50 26 TYR A CA 2
ATOM 979 C C . TYR A 1 26 ? 6.302 3.552 -7.778 1.00 0.49 26 TYR A C 2
ATOM 980 O O . TYR A 1 26 ? 5.968 4.459 -8.543 1.00 0.71 26 TYR A O 2
ATOM 998 N N . THR A 1 27 ? 6.625 2.342 -8.197 1.00 0.41 27 THR A N 2
ATOM 999 C CA . THR A 1 27 ? 6.709 2.028 -9.612 1.00 0.53 27 THR A CA 2
ATOM 1000 C C . THR A 1 27 ? 5.652 0.995 -10.005 1.00 0.45 27 THR A C 2
ATOM 1001 O O . THR A 1 27 ? 5.230 0.924 -11.161 1.00 0.67 27 THR A O 2
ATOM 1012 N N . GLY A 1 28 ? 5.211 0.214 -9.029 1.00 0.29 28 GLY A N 2
ATOM 1013 C CA . GLY A 1 28 ? 4.195 -0.785 -9.276 1.00 0.31 28 GLY A CA 2
ATOM 1014 C C . GLY A 1 28 ? 3.086 -0.691 -8.255 1.00 0.29 28 GLY A C 2
ATOM 1015 O O . GLY A 1 28 ? 3.288 -0.152 -7.166 1.00 0.35 28 GLY A O 2
ATOM 1019 N N . SER A 1 29 ? 1.921 -1.208 -8.580 1.00 0.31 29 SER A N 2
ATOM 1020 C CA . SER A 1 29 ? 0.781 -1.076 -7.694 1.00 0.34 29 SER A CA 2
ATOM 1021 C C . SER A 1 29 ? 0.072 -2.402 -7.489 1.00 0.37 29 SER A C 2
ATOM 1022 O O . SER A 1 29 ? -0.085 -3.191 -8.419 1.00 0.52 29 SER A O 2
ATOM 1030 N N . CYS A 1 30 ? -0.336 -2.647 -6.257 1.00 0.34 30 CYS A N 2
ATOM 1031 C CA . CYS A 1 30 ? -1.125 -3.817 -5.922 1.00 0.40 30 CYS A CA 2
ATOM 1032 C C . CYS A 1 30 ? -2.497 -3.352 -5.436 1.00 0.37 30 CYS A C 2
ATOM 1033 O O . CYS A 1 30 ? -2.652 -2.977 -4.270 1.00 0.43 30 CYS A O 2
ATOM 1040 N N . GLY A 1 31 ? -3.469 -3.320 -6.349 1.00 0.39 31 GLY A N 2
ATOM 1041 C CA . GLY A 1 31 ? -4.810 -2.856 -6.015 1.00 0.40 31 GLY A CA 2
ATOM 1042 C C . GLY A 1 31 ? -5.382 -3.571 -4.810 1.00 0.40 31 GLY A C 2
ATOM 1043 O O . GLY A 1 31 ? -5.346 -4.800 -4.739 1.00 0.49 31 GLY A O 2
ATOM 1047 N N . TYR A 1 32 ? -5.915 -2.815 -3.858 1.00 0.38 32 TYR A N 2
ATOM 1048 C CA . TYR A 1 32 ? -6.353 -3.401 -2.605 1.00 0.42 32 TYR A CA 2
ATOM 1049 C C . TYR A 1 32 ? -7.751 -2.915 -2.231 1.00 0.42 32 TYR A C 2
ATOM 1050 O O . TYR A 1 32 ? -8.285 -1.986 -2.843 1.00 0.41 32 TYR A O 2
ATOM 1068 N N . PHE A 1 33 ? -8.335 -3.556 -1.228 1.00 0.48 33 PHE A N 2
ATOM 1069 C CA . PHE A 1 33 ? -9.682 -3.234 -0.776 1.00 0.54 33 PHE A CA 2
ATOM 1070 C C . PHE A 1 33 ? -9.775 -1.785 -0.317 1.00 0.56 33 PHE A C 2
ATOM 1071 O O . PHE A 1 33 ? -9.168 -1.409 0.685 1.00 1.24 33 PHE A O 2
ATOM 1088 N N . LEU A 1 34 ? -10.515 -0.982 -1.078 1.00 0.56 34 LEU A N 2
ATOM 1089 C CA . LEU A 1 34 ? -10.755 0.425 -0.750 1.00 0.53 34 LEU A CA 2
ATOM 1090 C C . LEU A 1 34 ? -9.465 1.239 -0.793 1.00 0.43 34 LEU A C 2
ATOM 1091 O O . LEU A 1 34 ? -9.359 2.285 -0.146 1.00 0.49 34 LEU A O 2
ATOM 1107 N N . GLY A 1 35 ? -8.485 0.769 -1.556 1.00 0.34 35 GLY A N 2
ATOM 1108 C CA . GLY A 1 35 ? -7.243 1.500 -1.657 1.00 0.34 35 GLY A CA 2
ATOM 1109 C C . GLY A 1 35 ? -6.258 0.858 -2.603 1.00 0.28 35 GLY A C 2
ATOM 1110 O O . GLY A 1 35 ? -6.631 0.058 -3.464 1.00 0.33 35 GLY A O 2
ATOM 1114 N N . ILE A 1 36 ? -4.996 1.201 -2.448 1.00 0.24 36 ILE A N 2
ATOM 1115 C CA . ILE A 1 36 ? -3.964 0.687 -3.326 1.00 0.23 36 ILE A CA 2
ATOM 1116 C C . ILE A 1 36 ? -2.665 0.453 -2.559 1.00 0.22 36 ILE A C 2
ATOM 1117 O O . ILE A 1 36 ? -2.161 1.338 -1.870 1.00 0.26 36 ILE A O 2
ATOM 1133 N N . CYS A 1 37 ? -2.148 -0.757 -2.646 1.00 0.24 37 CYS A N 2
ATOM 1134 C CA . CYS A 1 37 ? -0.887 -1.084 -2.006 1.00 0.27 37 CYS A CA 2
ATOM 1135 C C . CYS A 1 37 ? 0.239 -0.864 -3.004 1.00 0.24 37 CYS A C 2
ATOM 1136 O O . CYS A 1 37 ? 0.539 -1.732 -3.823 1.00 0.33 37 CYS A O 2
ATOM 1143 N N . CYS A 1 38 ? 0.838 0.309 -2.955 1.00 0.23 38 CYS A N 2
ATOM 1144 C CA . CYS A 1 38 ? 1.789 0.715 -3.976 1.00 0.25 38 CYS A CA 2
ATOM 1145 C C . CYS A 1 38 ? 3.207 0.366 -3.549 1.00 0.20 38 CYS A C 2
ATOM 1146 O O . CYS A 1 38 ? 3.593 0.582 -2.400 1.00 0.21 38 CYS A O 2
ATOM 1153 N N . TYR A 1 39 ? 3.982 -0.169 -4.481 1.00 0.21 39 TYR A N 2
ATOM 1154 C CA . TYR A 1 39 ? 5.318 -0.656 -4.180 1.00 0.21 39 TYR A CA 2
ATOM 1155 C C . TYR A 1 39 ? 6.330 -0.180 -5.225 1.00 0.25 39 TYR A C 2
ATOM 1156 O O . TYR A 1 39 ? 5.958 0.235 -6.324 1.00 0.29 39 TYR A O 2
ATOM 1174 N N . PRO A 1 40 ? 7.626 -0.212 -4.892 1.00 0.28 40 PRO A N 2
ATOM 1175 C CA . PRO A 1 40 ? 8.112 -0.604 -3.572 1.00 0.27 40 PRO A CA 2
ATOM 1176 C C . PRO A 1 40 ? 8.044 0.550 -2.587 1.00 0.31 40 PRO A C 2
ATOM 1177 O O . PRO A 1 40 ? 8.054 1.715 -2.985 1.00 0.48 40 PRO A O 2
ATOM 1188 N N . VAL A 1 41 ? 7.956 0.224 -1.305 1.00 0.32 41 VAL A N 2
ATOM 1189 C CA . VAL A 1 41 ? 7.988 1.236 -0.257 1.00 0.50 41 VAL A CA 2
ATOM 1190 C C . VAL A 1 41 ? 9.439 1.710 -0.046 1.00 0.62 41 VAL A C 2
ATOM 1191 O O . VAL A 1 41 ? 10.023 1.580 1.033 1.00 0.74 41 VAL A O 2
ATOM 1204 N N . ASP A 1 42 ? 10.001 2.273 -1.109 1.00 0.94 42 ASP A N 2
ATOM 1205 C CA . ASP A 1 42 ? 11.409 2.654 -1.156 1.00 1.29 42 ASP A CA 2
ATOM 1206 C C . ASP A 1 42 ? 11.652 3.916 -0.339 1.00 1.78 42 ASP A C 2
ATOM 1207 O O . ASP A 1 42 ? 12.096 3.796 0.818 1.00 2.52 42 ASP A O 2
ATOM 1217 N N . GLY A 1 1 ? 0.060 -2.259 10.455 1.00 2.96 1 GLY A N 3
ATOM 1218 C CA . GLY A 1 1 ? 0.105 -0.936 9.793 1.00 2.38 1 GLY A CA 3
ATOM 1219 C C . GLY A 1 1 ? -0.334 -1.010 8.347 1.00 1.73 1 GLY A C 3
ATOM 1220 O O . GLY A 1 1 ? -1.067 -1.922 7.959 1.00 2.00 1 GLY A O 3
ATOM 1226 N N . THR A 1 2 ? 0.127 -0.066 7.540 1.00 1.13 2 THR A N 3
ATOM 1227 C CA . THR A 1 2 ? -0.222 -0.015 6.128 1.00 0.62 2 THR A CA 3
ATOM 1228 C C . THR A 1 2 ? 0.779 -0.812 5.288 1.00 0.47 2 THR A C 3
ATOM 1229 O O . THR A 1 2 ? 1.291 -0.331 4.277 1.00 0.51 2 THR A O 3
ATOM 1240 N N . THR A 1 3 ? 1.053 -2.030 5.717 1.00 0.58 3 THR A N 3
ATOM 1241 C CA . THR A 1 3 ? 2.035 -2.877 5.064 1.00 0.55 3 THR A CA 3
ATOM 1242 C C . THR A 1 3 ? 1.362 -3.997 4.263 1.00 0.43 3 THR A C 3
ATOM 1243 O O . THR A 1 3 ? 0.507 -4.717 4.786 1.00 0.53 3 THR A O 3
ATOM 1254 N N . CYS A 1 4 ? 1.733 -4.121 2.992 1.00 0.39 4 CYS A N 3
ATOM 1255 C CA . CYS A 1 4 ? 1.211 -5.186 2.144 1.00 0.45 4 CYS A CA 3
ATOM 1256 C C . CYS A 1 4 ? 2.270 -5.658 1.147 1.00 0.38 4 CYS A C 3
ATOM 1257 O O . CYS A 1 4 ? 2.979 -4.853 0.550 1.00 0.51 4 CYS A O 3
ATOM 1264 N N . TYR A 1 5 ? 2.393 -6.967 0.980 1.00 0.47 5 TYR A N 3
ATOM 1265 C CA . TYR A 1 5 ? 3.392 -7.522 0.079 1.00 0.50 5 TYR A CA 3
ATOM 1266 C C . TYR A 1 5 ? 2.792 -7.880 -1.273 1.00 0.61 5 TYR A C 3
ATOM 1267 O O . TYR A 1 5 ? 1.702 -8.451 -1.361 1.00 0.85 5 TYR A O 3
ATOM 1285 N N . CYS A 1 6 ? 3.514 -7.531 -2.321 1.00 0.51 6 CYS A N 3
ATOM 1286 C CA . CYS A 1 6 ? 3.172 -7.940 -3.670 1.00 0.62 6 CYS A CA 3
ATOM 1287 C C . CYS A 1 6 ? 4.316 -8.770 -4.234 1.00 0.70 6 CYS A C 3
ATOM 1288 O O . CYS A 1 6 ? 5.372 -8.232 -4.591 1.00 0.69 6 CYS A O 3
ATOM 1295 N N . GLY A 1 7 ? 4.117 -10.075 -4.304 1.00 0.85 7 GLY A N 3
ATOM 1296 C CA . GLY A 1 7 ? 5.198 -10.966 -4.661 1.00 0.97 7 GLY A CA 3
ATOM 1297 C C . GLY A 1 7 ? 6.258 -10.980 -3.587 1.00 0.93 7 GLY A C 3
ATOM 1298 O O . GLY A 1 7 ? 5.997 -11.398 -2.459 1.00 1.01 7 GLY A O 3
ATOM 1302 N N . LYS A 1 8 ? 7.444 -10.512 -3.924 1.00 0.91 8 LYS A N 3
ATOM 1303 C CA . LYS A 1 8 ? 8.498 -10.358 -2.941 1.00 0.94 8 LYS A CA 3
ATOM 1304 C C . LYS A 1 8 ? 8.613 -8.898 -2.540 1.00 0.79 8 LYS A C 3
ATOM 1305 O O . LYS A 1 8 ? 9.254 -8.562 -1.545 1.00 0.86 8 LYS A O 3
ATOM 1324 N N . THR A 1 9 ? 7.965 -8.041 -3.314 1.00 0.66 9 THR A N 3
ATOM 1325 C CA . THR A 1 9 ? 8.110 -6.610 -3.155 1.00 0.55 9 THR A CA 3
ATOM 1326 C C . THR A 1 9 ? 7.197 -6.082 -2.059 1.00 0.42 9 THR A C 3
ATOM 1327 O O . THR A 1 9 ? 5.973 -6.221 -2.125 1.00 0.42 9 THR A O 3
ATOM 1338 N N . ILE A 1 10 ? 7.805 -5.492 -1.046 1.00 0.39 10 ILE A N 3
ATOM 1339 C CA . ILE A 1 10 ? 7.062 -4.855 0.021 1.00 0.32 10 ILE A CA 3
ATOM 1340 C C . ILE A 1 10 ? 6.462 -3.531 -0.466 1.00 0.24 10 ILE A C 3
ATOM 1341 O O . ILE A 1 10 ? 7.178 -2.637 -0.943 1.00 0.31 10 ILE A O 3
ATOM 1357 N N . GLY A 1 11 ? 5.143 -3.429 -0.372 1.00 0.22 11 GLY A N 3
ATOM 1358 C CA . GLY A 1 11 ? 4.448 -2.241 -0.814 1.00 0.32 11 GLY A CA 3
ATOM 1359 C C . GLY A 1 11 ? 3.679 -1.582 0.311 1.00 0.28 11 GLY A C 3
ATOM 1360 O O . GLY A 1 11 ? 3.376 -2.218 1.327 1.00 0.36 11 GLY A O 3
ATOM 1364 N N . ILE A 1 12 ? 3.377 -0.307 0.139 1.00 0.25 12 ILE A N 3
ATOM 1365 C CA . ILE A 1 12 ? 2.664 0.443 1.155 1.00 0.25 12 ILE A CA 3
ATOM 1366 C C . ILE A 1 12 ? 1.186 0.544 0.780 1.00 0.22 12 ILE A C 3
ATOM 1367 O O . ILE A 1 12 ? 0.830 0.881 -0.353 1.00 0.22 12 ILE A O 3
ATOM 1383 N N . TYR A 1 13 ? 0.338 0.214 1.739 1.00 0.24 13 TYR A N 3
ATOM 1384 C CA . TYR A 1 13 ? -1.098 0.162 1.533 1.00 0.23 13 TYR A CA 3
ATOM 1385 C C . TYR A 1 13 ? -1.722 1.545 1.700 1.00 0.21 13 TYR A C 3
ATOM 1386 O O . TYR A 1 13 ? -1.981 1.998 2.816 1.00 0.26 13 TYR A O 3
ATOM 1404 N N . TRP A 1 14 ? -1.943 2.215 0.578 1.00 0.20 14 TRP A N 3
ATOM 1405 C CA . TRP A 1 14 ? -2.584 3.518 0.581 1.00 0.20 14 TRP A CA 3
ATOM 1406 C C . TRP A 1 14 ? -4.091 3.361 0.710 1.00 0.21 14 TRP A C 3
ATOM 1407 O O . TRP A 1 14 ? -4.801 3.240 -0.290 1.00 0.27 14 TRP A O 3
ATOM 1428 N N . PHE A 1 15 ? -4.576 3.324 1.939 1.00 0.32 15 PHE A N 3
ATOM 1429 C CA . PHE A 1 15 ? -6.007 3.321 2.183 1.00 0.38 15 PHE A CA 3
ATOM 1430 C C . PHE A 1 15 ? -6.520 4.754 2.168 1.00 0.41 15 PHE A C 3
ATOM 1431 O O . PHE A 1 15 ? -6.292 5.513 3.112 1.00 0.57 15 PHE A O 3
ATOM 1448 N N . GLY A 1 16 ? -7.177 5.127 1.085 1.00 0.50 16 GLY A N 3
ATOM 1449 C CA . GLY A 1 16 ? -7.689 6.474 0.952 1.00 0.60 16 GLY A CA 3
ATOM 1450 C C . GLY A 1 16 ? -7.682 6.935 -0.487 1.00 0.65 16 GLY A C 3
ATOM 1451 O O . GLY A 1 16 ? -8.683 7.439 -0.995 1.00 1.07 16 GLY A O 3
ATOM 1455 N N . THR A 1 17 ? -6.558 6.739 -1.153 1.00 0.46 17 THR A N 3
ATOM 1456 C CA . THR A 1 17 ? -6.429 7.110 -2.551 1.00 0.47 17 THR A CA 3
ATOM 1457 C C . THR A 1 17 ? -6.410 5.859 -3.420 1.00 0.50 17 THR A C 3
ATOM 1458 O O . THR A 1 17 ? -6.253 4.746 -2.915 1.00 0.57 17 THR A O 3
ATOM 1469 N N . LYS A 1 18 ? -6.591 6.052 -4.715 1.00 0.58 18 LYS A N 3
ATOM 1470 C CA . LYS A 1 18 ? -6.552 4.959 -5.669 1.00 0.69 18 LYS A CA 3
ATOM 1471 C C . LYS A 1 18 ? -5.475 5.248 -6.711 1.00 0.64 18 LYS A C 3
ATOM 1472 O O . LYS A 1 18 ? -5.381 4.583 -7.741 1.00 0.71 18 LYS A O 3
ATOM 1491 N N . THR A 1 19 ? -4.665 6.262 -6.428 1.00 0.62 19 THR A N 3
ATOM 1492 C CA . THR A 1 19 ? -3.582 6.648 -7.314 1.00 0.69 19 THR A CA 3
ATOM 1493 C C . THR A 1 19 ? -2.263 6.718 -6.549 1.00 0.60 19 THR A C 3
ATOM 1494 O O . THR A 1 19 ? -2.166 7.410 -5.535 1.00 0.89 19 THR A O 3
ATOM 1505 N N . CYS A 1 20 ? -1.260 5.998 -7.027 1.00 0.60 20 CYS A N 3
ATOM 1506 C CA . CYS A 1 20 ? 0.072 6.066 -6.440 1.00 0.62 20 CYS A CA 3
ATOM 1507 C C . CYS A 1 20 ? 0.688 7.436 -6.696 1.00 0.52 20 CYS A C 3
ATOM 1508 O O . CYS A 1 20 ? 0.789 7.868 -7.842 1.00 0.65 20 CYS A O 3
ATOM 1515 N N . PRO A 1 21 ? 1.090 8.141 -5.630 1.00 0.45 21 PRO A N 3
ATOM 1516 C CA . PRO A 1 21 ? 1.735 9.452 -5.748 1.00 0.56 21 PRO A CA 3
ATOM 1517 C C . PRO A 1 21 ? 3.053 9.354 -6.511 1.00 0.71 21 PRO A C 3
ATOM 1518 O O . PRO A 1 21 ? 4.040 8.822 -6.000 1.00 0.82 21 PRO A O 3
ATOM 1529 N N . SER A 1 22 ? 3.062 9.861 -7.735 1.00 0.99 22 SER A N 3
ATOM 1530 C CA . SER A 1 22 ? 4.214 9.728 -8.619 1.00 1.26 22 SER A CA 3
ATOM 1531 C C . SER A 1 22 ? 5.309 10.744 -8.286 1.00 1.32 22 SER A C 3
ATOM 1532 O O . SER A 1 22 ? 5.711 11.545 -9.132 1.00 1.83 22 SER A O 3
ATOM 1540 N N . ASN A 1 23 ? 5.798 10.698 -7.057 1.00 1.04 23 ASN A N 3
ATOM 1541 C CA . ASN A 1 23 ? 6.833 11.622 -6.615 1.00 1.20 23 ASN A CA 3
ATOM 1542 C C . ASN A 1 23 ? 7.733 10.979 -5.566 1.00 1.07 23 ASN A C 3
ATOM 1543 O O . ASN A 1 23 ? 8.382 11.670 -4.787 1.00 1.27 23 ASN A O 3
ATOM 1554 N N . ARG A 1 24 ? 7.776 9.654 -5.554 1.00 0.95 24 ARG A N 3
ATOM 1555 C CA . ARG A 1 24 ? 8.601 8.932 -4.592 1.00 1.02 24 ARG A CA 3
ATOM 1556 C C . ARG A 1 24 ? 9.406 7.828 -5.270 1.00 1.13 24 ARG A C 3
ATOM 1557 O O . ARG A 1 24 ? 10.616 7.720 -5.077 1.00 1.71 24 ARG A O 3
ATOM 1578 N N . GLY A 1 25 ? 8.734 7.018 -6.072 1.00 0.93 25 GLY A N 3
ATOM 1579 C CA . GLY A 1 25 ? 9.406 5.939 -6.767 1.00 1.10 25 GLY A CA 3
ATOM 1580 C C . GLY A 1 25 ? 8.565 4.681 -6.847 1.00 0.81 25 GLY A C 3
ATOM 1581 O O . GLY A 1 25 ? 9.095 3.582 -7.022 1.00 0.78 25 GLY A O 3
ATOM 1585 N N . TYR A 1 26 ? 7.253 4.832 -6.720 1.00 0.71 26 TYR A N 3
ATOM 1586 C CA . TYR A 1 26 ? 6.348 3.694 -6.811 1.00 0.50 26 TYR A CA 3
ATOM 1587 C C . TYR A 1 26 ? 6.298 3.188 -8.243 1.00 0.49 26 TYR A C 3
ATOM 1588 O O . TYR A 1 26 ? 5.789 3.866 -9.135 1.00 0.71 26 TYR A O 3
ATOM 1606 N N . THR A 1 27 ? 6.832 1.997 -8.456 1.00 0.41 27 THR A N 3
ATOM 1607 C CA . THR A 1 27 ? 6.954 1.444 -9.792 1.00 0.53 27 THR A CA 3
ATOM 1608 C C . THR A 1 27 ? 5.751 0.569 -10.132 1.00 0.45 27 THR A C 3
ATOM 1609 O O . THR A 1 27 ? 5.366 0.445 -11.297 1.00 0.67 27 THR A O 3
ATOM 1620 N N . GLY A 1 28 ? 5.148 -0.023 -9.112 1.00 0.29 28 GLY A N 3
ATOM 1621 C CA . GLY A 1 28 ? 4.010 -0.887 -9.332 1.00 0.31 28 GLY A CA 3
ATOM 1622 C C . GLY A 1 28 ? 2.910 -0.656 -8.322 1.00 0.29 28 GLY A C 3
ATOM 1623 O O . GLY A 1 28 ? 3.122 0.008 -7.302 1.00 0.35 28 GLY A O 3
ATOM 1627 N N . SER A 1 29 ? 1.741 -1.211 -8.595 1.00 0.31 29 SER A N 3
ATOM 1628 C CA . SER A 1 29 ? 0.600 -1.048 -7.716 1.00 0.34 29 SER A CA 3
ATOM 1629 C C . SER A 1 29 ? -0.247 -2.320 -7.680 1.00 0.37 29 SER A C 3
ATOM 1630 O O . SER A 1 29 ? -0.373 -3.031 -8.680 1.00 0.52 29 SER A O 3
ATOM 1638 N N . CYS A 1 30 ? -0.803 -2.613 -6.518 1.00 0.34 30 CYS A N 3
ATOM 1639 C CA . CYS A 1 30 ? -1.709 -3.736 -6.359 1.00 0.40 30 CYS A CA 3
ATOM 1640 C C . CYS A 1 30 ? -3.054 -3.242 -5.852 1.00 0.37 30 CYS A C 3
ATOM 1641 O O . CYS A 1 30 ? -3.115 -2.481 -4.881 1.00 0.43 30 CYS A O 3
ATOM 1648 N N . GLY A 1 31 ? -4.122 -3.646 -6.526 1.00 0.39 31 GLY A N 3
ATOM 1649 C CA . GLY A 1 31 ? -5.457 -3.321 -6.070 1.00 0.40 31 GLY A CA 3
ATOM 1650 C C . GLY A 1 31 ? -5.781 -4.051 -4.787 1.00 0.40 31 GLY A C 3
ATOM 1651 O O . GLY A 1 31 ? -5.840 -5.281 -4.767 1.00 0.49 31 GLY A O 3
ATOM 1655 N N . TYR A 1 32 ? -5.972 -3.303 -3.714 1.00 0.38 32 TYR A N 3
ATOM 1656 C CA . TYR A 1 32 ? -6.177 -3.899 -2.404 1.00 0.42 32 TYR A CA 3
ATOM 1657 C C . TYR A 1 32 ? -7.556 -3.524 -1.879 1.00 0.42 32 TYR A C 3
ATOM 1658 O O . TYR A 1 32 ? -8.223 -2.652 -2.435 1.00 0.41 32 TYR A O 3
ATOM 1676 N N . PHE A 1 33 ? -7.975 -4.198 -0.817 1.00 0.48 33 PHE A N 3
ATOM 1677 C CA . PHE A 1 33 ? -9.281 -3.972 -0.212 1.00 0.54 33 PHE A CA 3
ATOM 1678 C C . PHE A 1 33 ? -9.483 -2.504 0.143 1.00 0.56 33 PHE A C 3
ATOM 1679 O O . PHE A 1 33 ? -8.951 -2.022 1.144 1.00 1.24 33 PHE A O 3
ATOM 1696 N N . LEU A 1 34 ? -10.233 -1.805 -0.709 1.00 0.56 34 LEU A N 3
ATOM 1697 C CA . LEU A 1 34 ? -10.594 -0.405 -0.495 1.00 0.53 34 LEU A CA 3
ATOM 1698 C C . LEU A 1 34 ? -9.364 0.509 -0.495 1.00 0.43 34 LEU A C 3
ATOM 1699 O O . LEU A 1 34 ? -9.407 1.620 0.040 1.00 0.49 34 LEU A O 3
ATOM 1715 N N . GLY A 1 35 ? -8.282 0.052 -1.112 1.00 0.34 35 GLY A N 3
ATOM 1716 C CA . GLY A 1 35 ? -7.059 0.830 -1.129 1.00 0.34 35 GLY A CA 3
ATOM 1717 C C . GLY A 1 35 ? -6.119 0.390 -2.230 1.00 0.28 35 GLY A C 3
ATOM 1718 O O . GLY A 1 35 ? -6.436 -0.523 -2.996 1.00 0.33 35 GLY A O 3
ATOM 1722 N N . ILE A 1 36 ? -4.964 1.025 -2.317 1.00 0.24 36 ILE A N 3
ATOM 1723 C CA . ILE A 1 36 ? -3.994 0.673 -3.340 1.00 0.23 36 ILE A CA 3
ATOM 1724 C C . ILE A 1 36 ? -2.609 0.456 -2.734 1.00 0.22 36 ILE A C 3
ATOM 1725 O O . ILE A 1 36 ? -2.095 1.299 -2.000 1.00 0.26 36 ILE A O 3
ATOM 1741 N N . CYS A 1 37 ? -2.024 -0.694 -3.018 1.00 0.24 37 CYS A N 3
ATOM 1742 C CA . CYS A 1 37 ? -0.686 -1.003 -2.548 1.00 0.27 37 CYS A CA 3
ATOM 1743 C C . CYS A 1 37 ? 0.352 -0.552 -3.560 1.00 0.24 37 CYS A C 3
ATOM 1744 O O . CYS A 1 37 ? 0.497 -1.151 -4.623 1.00 0.33 37 CYS A O 3
ATOM 1751 N N . CYS A 1 38 ? 1.070 0.508 -3.234 1.00 0.23 38 CYS A N 3
ATOM 1752 C CA . CYS A 1 38 ? 2.096 1.026 -4.121 1.00 0.25 38 CYS A CA 3
ATOM 1753 C C . CYS A 1 38 ? 3.469 0.557 -3.657 1.00 0.20 38 CYS A C 3
ATOM 1754 O O . CYS A 1 38 ? 3.839 0.747 -2.499 1.00 0.21 38 CYS A O 3
ATOM 1761 N N . TYR A 1 39 ? 4.216 -0.069 -4.556 1.00 0.21 39 TYR A N 3
ATOM 1762 C CA . TYR A 1 39 ? 5.527 -0.602 -4.212 1.00 0.21 39 TYR A CA 3
ATOM 1763 C C . TYR A 1 39 ? 6.583 -0.125 -5.203 1.00 0.25 39 TYR A C 3
ATOM 1764 O O . TYR A 1 39 ? 6.258 0.217 -6.346 1.00 0.29 39 TYR A O 3
ATOM 1782 N N . PRO A 1 40 ? 7.860 -0.083 -4.789 1.00 0.28 40 PRO A N 3
ATOM 1783 C CA . PRO A 1 40 ? 8.297 -0.434 -3.423 1.00 0.27 40 PRO A CA 3
ATOM 1784 C C . PRO A 1 40 ? 7.901 0.619 -2.393 1.00 0.31 40 PRO A C 3
ATOM 1785 O O . PRO A 1 40 ? 7.588 1.756 -2.749 1.00 0.48 40 PRO A O 3
ATOM 1796 N N . VAL A 1 41 ? 7.908 0.231 -1.118 1.00 0.32 41 VAL A N 3
ATOM 1797 C CA . VAL A 1 41 ? 7.657 1.173 -0.031 1.00 0.50 41 VAL A CA 3
ATOM 1798 C C . VAL A 1 41 ? 8.701 2.282 -0.009 1.00 0.62 41 VAL A C 3
ATOM 1799 O O . VAL A 1 41 ? 9.850 2.067 0.391 1.00 0.74 41 VAL A O 3
ATOM 1812 N N . ASP A 1 42 ? 8.305 3.452 -0.470 1.00 0.94 42 ASP A N 3
ATOM 1813 C CA . ASP A 1 42 ? 9.113 4.646 -0.312 1.00 1.29 42 ASP A CA 3
ATOM 1814 C C . ASP A 1 42 ? 8.315 5.694 0.442 1.00 1.78 42 ASP A C 3
ATOM 1815 O O . ASP A 1 42 ? 7.290 6.155 -0.097 1.00 2.52 42 ASP A O 3
ATOM 1825 N N . GLY A 1 1 ? 0.246 -3.047 10.247 1.00 2.96 1 GLY A N 4
ATOM 1826 C CA . GLY A 1 1 ? -0.284 -1.750 9.760 1.00 2.38 1 GLY A CA 4
ATOM 1827 C C . GLY A 1 1 ? -0.579 -1.774 8.277 1.00 1.73 1 GLY A C 4
ATOM 1828 O O . GLY A 1 1 ? -1.144 -2.739 7.768 1.00 2.00 1 GLY A O 4
ATOM 1834 N N . THR A 1 2 ? -0.178 -0.724 7.574 1.00 1.13 2 THR A N 4
ATOM 1835 C CA . THR A 1 2 ? -0.463 -0.602 6.153 1.00 0.62 2 THR A CA 4
ATOM 1836 C C . THR A 1 2 ? 0.679 -1.148 5.292 1.00 0.47 2 THR A C 4
ATOM 1837 O O . THR A 1 2 ? 0.837 -0.768 4.133 1.00 0.51 2 THR A O 4
ATOM 1848 N N . THR A 1 3 ? 1.470 -2.046 5.862 1.00 0.58 3 THR A N 4
ATOM 1849 C CA . THR A 1 3 ? 2.528 -2.711 5.117 1.00 0.55 3 THR A CA 4
ATOM 1850 C C . THR A 1 3 ? 1.927 -3.786 4.215 1.00 0.43 3 THR A C 4
ATOM 1851 O O . THR A 1 3 ? 1.307 -4.735 4.694 1.00 0.53 3 THR A O 4
ATOM 1862 N N . CYS A 1 4 ? 2.099 -3.631 2.913 1.00 0.39 4 CYS A N 4
ATOM 1863 C CA . CYS A 1 4 ? 1.451 -4.514 1.957 1.00 0.45 4 CYS A CA 4
ATOM 1864 C C . CYS A 1 4 ? 2.463 -5.218 1.063 1.00 0.38 4 CYS A C 4
ATOM 1865 O O . CYS A 1 4 ? 3.090 -4.602 0.207 1.00 0.51 4 CYS A O 4
ATOM 1872 N N . TYR A 1 5 ? 2.625 -6.514 1.273 1.00 0.47 5 TYR A N 4
ATOM 1873 C CA . TYR A 1 5 ? 3.486 -7.319 0.418 1.00 0.50 5 TYR A CA 4
ATOM 1874 C C . TYR A 1 5 ? 2.713 -7.801 -0.802 1.00 0.61 5 TYR A C 4
ATOM 1875 O O . TYR A 1 5 ? 1.817 -8.639 -0.679 1.00 0.85 5 TYR A O 4
ATOM 1893 N N . CYS A 1 6 ? 3.033 -7.269 -1.971 1.00 0.51 6 CYS A N 4
ATOM 1894 C CA . CYS A 1 6 ? 2.462 -7.785 -3.204 1.00 0.62 6 CYS A CA 4
ATOM 1895 C C . CYS A 1 6 ? 3.457 -8.766 -3.812 1.00 0.70 6 CYS A C 4
ATOM 1896 O O . CYS A 1 6 ? 4.474 -8.363 -4.388 1.00 0.69 6 CYS A O 4
ATOM 1903 N N . GLY A 1 7 ? 3.192 -10.054 -3.639 1.00 0.85 7 GLY A N 4
ATOM 1904 C CA . GLY A 1 7 ? 4.137 -11.064 -4.063 1.00 0.97 7 GLY A CA 4
ATOM 1905 C C . GLY A 1 7 ? 5.376 -11.050 -3.194 1.00 0.93 7 GLY A C 4
ATOM 1906 O O . GLY A 1 7 ? 5.293 -11.263 -1.983 1.00 1.01 7 GLY A O 4
ATOM 1910 N N . LYS A 1 8 ? 6.522 -10.776 -3.797 1.00 0.91 8 LYS A N 4
ATOM 1911 C CA . LYS A 1 8 ? 7.761 -10.650 -3.055 1.00 0.94 8 LYS A CA 4
ATOM 1912 C C . LYS A 1 8 ? 8.198 -9.198 -2.968 1.00 0.79 8 LYS A C 4
ATOM 1913 O O . LYS A 1 8 ? 9.314 -8.899 -2.544 1.00 0.86 8 LYS A O 4
ATOM 1932 N N . THR A 1 9 ? 7.321 -8.287 -3.367 1.00 0.66 9 THR A N 4
ATOM 1933 C CA . THR A 1 9 ? 7.650 -6.880 -3.307 1.00 0.55 9 THR A CA 4
ATOM 1934 C C . THR A 1 9 ? 6.855 -6.194 -2.206 1.00 0.42 9 THR A C 4
ATOM 1935 O O . THR A 1 9 ? 5.621 -6.159 -2.236 1.00 0.42 9 THR A O 4
ATOM 1946 N N . ILE A 1 10 ? 7.570 -5.671 -1.222 1.00 0.39 10 ILE A N 4
ATOM 1947 C CA . ILE A 1 10 ? 6.944 -4.988 -0.104 1.00 0.32 10 ILE A CA 4
ATOM 1948 C C . ILE A 1 10 ? 6.589 -3.546 -0.476 1.00 0.24 10 ILE A C 4
ATOM 1949 O O . ILE A 1 10 ? 7.444 -2.766 -0.903 1.00 0.31 10 ILE A O 4
ATOM 1965 N N . GLY A 1 11 ? 5.318 -3.213 -0.333 1.00 0.22 11 GLY A N 4
ATOM 1966 C CA . GLY A 1 11 ? 4.854 -1.876 -0.621 1.00 0.32 11 GLY A CA 4
ATOM 1967 C C . GLY A 1 11 ? 3.996 -1.329 0.497 1.00 0.28 11 GLY A C 4
ATOM 1968 O O . GLY A 1 11 ? 3.874 -1.948 1.556 1.00 0.36 11 GLY A O 4
ATOM 1972 N N . ILE A 1 12 ? 3.404 -0.174 0.267 1.00 0.25 12 ILE A N 4
ATOM 1973 C CA . ILE A 1 12 ? 2.572 0.468 1.265 1.00 0.25 12 ILE A CA 4
ATOM 1974 C C . ILE A 1 12 ? 1.130 0.557 0.760 1.00 0.22 12 ILE A C 4
ATOM 1975 O O . ILE A 1 12 ? 0.872 0.938 -0.386 1.00 0.22 12 ILE A O 4
ATOM 1991 N N . TYR A 1 13 ? 0.206 0.156 1.616 1.00 0.24 13 TYR A N 4
ATOM 1992 C CA . TYR A 1 13 ? -1.208 0.120 1.284 1.00 0.23 13 TYR A CA 4
ATOM 1993 C C . TYR A 1 13 ? -1.862 1.473 1.548 1.00 0.21 13 TYR A C 4
ATOM 1994 O O . TYR A 1 13 ? -2.065 1.870 2.694 1.00 0.26 13 TYR A O 4
ATOM 2012 N N . TRP A 1 14 ? -2.166 2.179 0.472 1.00 0.20 14 TRP A N 4
ATOM 2013 C CA . TRP A 1 14 ? -2.831 3.467 0.563 1.00 0.20 14 TRP A CA 4
ATOM 2014 C C . TRP A 1 14 ? -4.342 3.275 0.573 1.00 0.21 14 TRP A C 4
ATOM 2015 O O . TRP A 1 14 ? -4.925 2.834 -0.421 1.00 0.27 14 TRP A O 4
ATOM 2036 N N . PHE A 1 15 ? -4.968 3.586 1.695 1.00 0.32 15 PHE A N 4
ATOM 2037 C CA . PHE A 1 15 ? -6.418 3.498 1.805 1.00 0.38 15 PHE A CA 4
ATOM 2038 C C . PHE A 1 15 ? -7.052 4.824 1.401 1.00 0.41 15 PHE A C 4
ATOM 2039 O O . PHE A 1 15 ? -6.572 5.893 1.776 1.00 0.57 15 PHE A O 4
ATOM 2056 N N . GLY A 1 16 ? -8.115 4.753 0.614 1.00 0.50 16 GLY A N 4
ATOM 2057 C CA . GLY A 1 16 ? -8.806 5.956 0.202 1.00 0.60 16 GLY A CA 4
ATOM 2058 C C . GLY A 1 16 ? -8.475 6.361 -1.218 1.00 0.65 16 GLY A C 4
ATOM 2059 O O . GLY A 1 16 ? -9.372 6.550 -2.037 1.00 1.07 16 GLY A O 4
ATOM 2063 N N . THR A 1 17 ? -7.191 6.492 -1.519 1.00 0.46 17 THR A N 4
ATOM 2064 C CA . THR A 1 17 ? -6.770 6.863 -2.861 1.00 0.47 17 THR A CA 4
ATOM 2065 C C . THR A 1 17 ? -6.719 5.633 -3.762 1.00 0.50 17 THR A C 4
ATOM 2066 O O . THR A 1 17 ? -6.577 4.505 -3.287 1.00 0.57 17 THR A O 4
ATOM 2077 N N . LYS A 1 18 ? -6.879 5.863 -5.057 1.00 0.58 18 LYS A N 4
ATOM 2078 C CA . LYS A 1 18 ? -6.854 4.797 -6.044 1.00 0.69 18 LYS A CA 4
ATOM 2079 C C . LYS A 1 18 ? -5.584 4.910 -6.872 1.00 0.64 18 LYS A C 4
ATOM 2080 O O . LYS A 1 18 ? -5.312 4.079 -7.741 1.00 0.71 18 LYS A O 4
ATOM 2099 N N . THR A 1 19 ? -4.809 5.947 -6.590 1.00 0.62 19 THR A N 4
ATOM 2100 C CA . THR A 1 19 ? -3.597 6.222 -7.338 1.00 0.69 19 THR A CA 4
ATOM 2101 C C . THR A 1 19 ? -2.430 6.448 -6.378 1.00 0.60 19 THR A C 4
ATOM 2102 O O . THR A 1 19 ? -2.635 6.749 -5.198 1.00 0.89 19 THR A O 4
ATOM 2113 N N . CYS A 1 20 ? -1.214 6.284 -6.876 1.00 0.60 20 CYS A N 4
ATOM 2114 C CA . CYS A 1 20 ? -0.027 6.428 -6.049 1.00 0.62 20 CYS A CA 4
ATOM 2115 C C . CYS A 1 20 ? 0.444 7.872 -6.022 1.00 0.52 20 CYS A C 4
ATOM 2116 O O . CYS A 1 20 ? 0.709 8.467 -7.069 1.00 0.65 20 CYS A O 4
ATOM 2123 N N . PRO A 1 21 ? 0.524 8.466 -4.826 1.00 0.45 21 PRO A N 4
ATOM 2124 C CA . PRO A 1 21 ? 1.121 9.785 -4.655 1.00 0.56 21 PRO A CA 4
ATOM 2125 C C . PRO A 1 21 ? 2.599 9.755 -5.035 1.00 0.71 21 PRO A C 4
ATOM 2126 O O . PRO A 1 21 ? 3.430 9.201 -4.312 1.00 0.82 21 PRO A O 4
ATOM 2137 N N . SER A 1 22 ? 2.913 10.322 -6.191 1.00 0.99 22 SER A N 4
ATOM 2138 C CA . SER A 1 22 ? 4.265 10.278 -6.724 1.00 1.26 22 SER A CA 4
ATOM 2139 C C . SER A 1 22 ? 5.161 11.315 -6.042 1.00 1.32 22 SER A C 4
ATOM 2140 O O . SER A 1 22 ? 5.572 12.301 -6.658 1.00 1.83 22 SER A O 4
ATOM 2148 N N . ASN A 1 23 ? 5.452 11.092 -4.763 1.00 1.04 23 ASN A N 4
ATOM 2149 C CA . ASN A 1 23 ? 6.311 11.992 -4.006 1.00 1.20 23 ASN A CA 4
ATOM 2150 C C . ASN A 1 23 ? 7.376 11.220 -3.226 1.00 1.07 23 ASN A C 4
ATOM 2151 O O . ASN A 1 23 ? 8.036 11.775 -2.345 1.00 1.27 23 ASN A O 4
ATOM 2162 N N . ARG A 1 24 ? 7.548 9.943 -3.550 1.00 0.95 24 ARG A N 4
ATOM 2163 C CA . ARG A 1 24 ? 8.568 9.127 -2.903 1.00 1.02 24 ARG A CA 4
ATOM 2164 C C . ARG A 1 24 ? 9.438 8.422 -3.936 1.00 1.13 24 ARG A C 4
ATOM 2165 O O . ARG A 1 24 ? 10.513 8.899 -4.294 1.00 1.71 24 ARG A O 4
ATOM 2186 N N . GLY A 1 25 ? 8.942 7.301 -4.432 1.00 0.93 25 GLY A N 4
ATOM 2187 C CA . GLY A 1 25 ? 9.684 6.517 -5.397 1.00 1.10 25 GLY A CA 4
ATOM 2188 C C . GLY A 1 25 ? 8.983 5.215 -5.727 1.00 0.81 25 GLY A C 4
ATOM 2189 O O . GLY A 1 25 ? 9.622 4.227 -6.091 1.00 0.78 25 GLY A O 4
ATOM 2193 N N . TYR A 1 26 ? 7.662 5.219 -5.591 1.00 0.71 26 TYR A N 4
ATOM 2194 C CA . TYR A 1 26 ? 6.854 4.039 -5.869 1.00 0.50 26 TYR A CA 4
ATOM 2195 C C . TYR A 1 26 ? 6.827 3.762 -7.370 1.00 0.49 26 TYR A C 4
ATOM 2196 O O . TYR A 1 26 ? 6.989 4.676 -8.178 1.00 0.71 26 TYR A O 4
ATOM 2214 N N . THR A 1 27 ? 6.633 2.509 -7.745 1.00 0.41 27 THR A N 4
ATOM 2215 C CA . THR A 1 27 ? 6.680 2.131 -9.149 1.00 0.53 27 THR A CA 4
ATOM 2216 C C . THR A 1 27 ? 5.452 1.317 -9.551 1.00 0.45 27 THR A C 4
ATOM 2217 O O . THR A 1 27 ? 4.730 1.689 -10.476 1.00 0.67 27 THR A O 4
ATOM 2228 N N . GLY A 1 28 ? 5.206 0.224 -8.842 1.00 0.29 28 GLY A N 4
ATOM 2229 C CA . GLY A 1 28 ? 4.112 -0.658 -9.200 1.00 0.31 28 GLY A CA 4
ATOM 2230 C C . GLY A 1 28 ? 3.025 -0.652 -8.154 1.00 0.29 28 GLY A C 4
ATOM 2231 O O . GLY A 1 28 ? 3.292 -0.379 -6.986 1.00 0.35 28 GLY A O 4
ATOM 2235 N N . SER A 1 29 ? 1.803 -0.948 -8.557 1.00 0.31 29 SER A N 4
ATOM 2236 C CA . SER A 1 29 ? 0.688 -0.928 -7.631 1.00 0.34 29 SER A CA 4
ATOM 2237 C C . SER A 1 29 ? -0.247 -2.118 -7.848 1.00 0.37 29 SER A C 4
ATOM 2238 O O . SER A 1 29 ? -0.514 -2.524 -8.981 1.00 0.52 29 SER A O 4
ATOM 2246 N N . CYS A 1 30 ? -0.725 -2.678 -6.749 1.00 0.34 30 CYS A N 4
ATOM 2247 C CA . CYS A 1 30 ? -1.634 -3.813 -6.784 1.00 0.40 30 CYS A CA 4
ATOM 2248 C C . CYS A 1 30 ? -2.968 -3.413 -6.174 1.00 0.37 30 CYS A C 4
ATOM 2249 O O . CYS A 1 30 ? -3.008 -2.720 -5.155 1.00 0.43 30 CYS A O 4
ATOM 2256 N N . GLY A 1 31 ? -4.054 -3.822 -6.811 1.00 0.39 31 GLY A N 4
ATOM 2257 C CA . GLY A 1 31 ? -5.371 -3.523 -6.292 1.00 0.40 31 GLY A CA 4
ATOM 2258 C C . GLY A 1 31 ? -5.626 -4.236 -4.982 1.00 0.40 31 GLY A C 4
ATOM 2259 O O . GLY A 1 31 ? -5.454 -5.453 -4.890 1.00 0.49 31 GLY A O 4
ATOM 2263 N N . TYR A 1 32 ? -6.024 -3.484 -3.971 1.00 0.38 32 TYR A N 4
ATOM 2264 C CA . TYR A 1 32 ? -6.231 -4.045 -2.647 1.00 0.42 32 TYR A CA 4
ATOM 2265 C C . TYR A 1 32 ? -7.606 -3.640 -2.123 1.00 0.42 32 TYR A C 4
ATOM 2266 O O . TYR A 1 32 ? -8.286 -2.815 -2.739 1.00 0.41 32 TYR A O 4
ATOM 2284 N N . PHE A 1 33 ? -8.005 -4.225 -1.000 1.00 0.48 33 PHE A N 4
ATOM 2285 C CA . PHE A 1 33 ? -9.311 -3.962 -0.399 1.00 0.54 33 PHE A CA 4
ATOM 2286 C C . PHE A 1 33 ? -9.529 -2.471 -0.167 1.00 0.56 33 PHE A C 4
ATOM 2287 O O . PHE A 1 33 ? -8.971 -1.890 0.763 1.00 1.24 33 PHE A O 4
ATOM 2304 N N . LEU A 1 34 ? -10.329 -1.866 -1.047 1.00 0.56 34 LEU A N 4
ATOM 2305 C CA . LEU A 1 34 ? -10.690 -0.449 -0.964 1.00 0.53 34 LEU A CA 4
ATOM 2306 C C . LEU A 1 34 ? -9.455 0.454 -0.958 1.00 0.43 34 LEU A C 4
ATOM 2307 O O . LEU A 1 34 ? -9.501 1.585 -0.465 1.00 0.49 34 LEU A O 4
ATOM 2323 N N . GLY A 1 35 ? -8.358 -0.029 -1.525 1.00 0.34 35 GLY A N 4
ATOM 2324 C CA . GLY A 1 35 ? -7.134 0.744 -1.512 1.00 0.34 35 GLY A CA 4
ATOM 2325 C C . GLY A 1 35 ? -6.142 0.277 -2.549 1.00 0.28 35 GLY A C 4
ATOM 2326 O O . GLY A 1 35 ? -6.380 -0.705 -3.252 1.00 0.33 35 GLY A O 4
ATOM 2330 N N . ILE A 1 36 ? -5.025 0.973 -2.635 1.00 0.24 36 ILE A N 4
ATOM 2331 C CA . ILE A 1 36 ? -4.002 0.649 -3.611 1.00 0.23 36 ILE A CA 4
ATOM 2332 C C . ILE A 1 36 ? -2.692 0.268 -2.923 1.00 0.22 36 ILE A C 4
ATOM 2333 O O . ILE A 1 36 ? -2.155 1.012 -2.100 1.00 0.26 36 ILE A O 4
ATOM 2349 N N . CYS A 1 37 ? -2.203 -0.915 -3.250 1.00 0.24 37 CYS A N 4
ATOM 2350 C CA . CYS A 1 37 ? -0.956 -1.417 -2.700 1.00 0.27 37 CYS A CA 4
ATOM 2351 C C . CYS A 1 37 ? 0.210 -0.963 -3.572 1.00 0.24 37 CYS A C 4
ATOM 2352 O O . CYS A 1 37 ? 0.519 -1.592 -4.581 1.00 0.33 37 CYS A O 4
ATOM 2359 N N . CYS A 1 38 ? 0.845 0.137 -3.194 1.00 0.23 38 CYS A N 4
ATOM 2360 C CA . CYS A 1 38 ? 1.884 0.725 -4.024 1.00 0.25 38 CYS A CA 4
ATOM 2361 C C . CYS A 1 38 ? 3.270 0.368 -3.501 1.00 0.20 38 CYS A C 4
ATOM 2362 O O . CYS A 1 38 ? 3.594 0.626 -2.343 1.00 0.21 38 CYS A O 4
ATOM 2369 N N . TYR A 1 39 ? 4.083 -0.218 -4.364 1.00 0.21 39 TYR A N 4
ATOM 2370 C CA . TYR A 1 39 ? 5.418 -0.660 -3.992 1.00 0.21 39 TYR A CA 4
ATOM 2371 C C . TYR A 1 39 ? 6.460 -0.079 -4.944 1.00 0.25 39 TYR A C 4
ATOM 2372 O O . TYR A 1 39 ? 6.123 0.364 -6.048 1.00 0.29 39 TYR A O 4
ATOM 2390 N N . PRO A 1 40 ? 7.745 -0.071 -4.555 1.00 0.28 40 PRO A N 4
ATOM 2391 C CA . PRO A 1 40 ? 8.224 -0.560 -3.253 1.00 0.27 40 PRO A CA 4
ATOM 2392 C C . PRO A 1 40 ? 8.077 0.472 -2.144 1.00 0.31 40 PRO A C 4
ATOM 2393 O O . PRO A 1 40 ? 7.818 1.647 -2.405 1.00 0.48 40 PRO A O 4
ATOM 2404 N N . VAL A 1 41 ? 8.234 0.019 -0.903 1.00 0.32 41 VAL A N 4
ATOM 2405 C CA . VAL A 1 41 ? 8.212 0.915 0.249 1.00 0.50 41 VAL A CA 4
ATOM 2406 C C . VAL A 1 41 ? 9.379 1.889 0.199 1.00 0.62 41 VAL A C 4
ATOM 2407 O O . VAL A 1 41 ? 10.523 1.532 0.491 1.00 0.74 41 VAL A O 4
ATOM 2420 N N . ASP A 1 42 ? 9.088 3.105 -0.213 1.00 0.94 42 ASP A N 4
ATOM 2421 C CA . ASP A 1 42 ? 10.033 4.195 -0.092 1.00 1.29 42 ASP A CA 4
ATOM 2422 C C . ASP A 1 42 ? 9.530 5.153 0.970 1.00 1.78 42 ASP A C 4
ATOM 2423 O O . ASP A 1 42 ? 8.462 5.767 0.761 1.00 2.52 42 ASP A O 4
ATOM 2433 N N . GLY A 1 1 ? 5.014 2.744 7.659 1.00 2.96 1 GLY A N 5
ATOM 2434 C CA . GLY A 1 1 ? 3.710 2.914 6.979 1.00 2.38 1 GLY A CA 5
ATOM 2435 C C . GLY A 1 1 ? 2.905 1.634 6.983 1.00 1.73 1 GLY A C 5
ATOM 2436 O O . GLY A 1 1 ? 3.321 0.641 7.583 1.00 2.00 1 GLY A O 5
ATOM 2442 N N . THR A 1 2 ? 1.768 1.650 6.308 1.00 1.13 2 THR A N 5
ATOM 2443 C CA . THR A 1 2 ? 0.913 0.482 6.221 1.00 0.62 2 THR A CA 5
ATOM 2444 C C . THR A 1 2 ? 1.570 -0.605 5.377 1.00 0.47 2 THR A C 5
ATOM 2445 O O . THR A 1 2 ? 1.799 -0.429 4.179 1.00 0.51 2 THR A O 5
ATOM 2456 N N . THR A 1 3 ? 1.865 -1.724 6.019 1.00 0.58 3 THR A N 5
ATOM 2457 C CA . THR A 1 3 ? 2.631 -2.792 5.404 1.00 0.55 3 THR A CA 5
ATOM 2458 C C . THR A 1 3 ? 1.786 -3.588 4.413 1.00 0.43 3 THR A C 5
ATOM 2459 O O . THR A 1 3 ? 0.712 -4.086 4.749 1.00 0.53 3 THR A O 5
ATOM 2470 N N . CYS A 1 4 ? 2.273 -3.683 3.186 1.00 0.39 4 CYS A N 5
ATOM 2471 C CA . CYS A 1 4 ? 1.596 -4.442 2.152 1.00 0.45 4 CYS A CA 5
ATOM 2472 C C . CYS A 1 4 ? 2.621 -5.232 1.338 1.00 0.38 4 CYS A C 5
ATOM 2473 O O . CYS A 1 4 ? 3.789 -4.855 1.280 1.00 0.51 4 CYS A O 5
ATOM 2480 N N . TYR A 1 5 ? 2.199 -6.333 0.729 1.00 0.47 5 TYR A N 5
ATOM 2481 C CA . TYR A 1 5 ? 3.113 -7.168 -0.045 1.00 0.50 5 TYR A CA 5
ATOM 2482 C C . TYR A 1 5 ? 2.519 -7.546 -1.393 1.00 0.61 5 TYR A C 5
ATOM 2483 O O . TYR A 1 5 ? 1.393 -8.041 -1.478 1.00 0.85 5 TYR A O 5
ATOM 2501 N N . CYS A 1 6 ? 3.289 -7.317 -2.440 1.00 0.51 6 CYS A N 5
ATOM 2502 C CA . CYS A 1 6 ? 2.922 -7.758 -3.773 1.00 0.62 6 CYS A CA 5
ATOM 2503 C C . CYS A 1 6 ? 3.884 -8.849 -4.222 1.00 0.70 6 CYS A C 5
ATOM 2504 O O . CYS A 1 6 ? 5.028 -8.573 -4.588 1.00 0.69 6 CYS A O 5
ATOM 2511 N N . GLY A 1 7 ? 3.423 -10.093 -4.158 1.00 0.85 7 GLY A N 5
ATOM 2512 C CA . GLY A 1 7 ? 4.283 -11.222 -4.436 1.00 0.97 7 GLY A CA 5
ATOM 2513 C C . GLY A 1 7 ? 5.283 -11.431 -3.321 1.00 0.93 7 GLY A C 5
ATOM 2514 O O . GLY A 1 7 ? 5.039 -12.194 -2.387 1.00 1.01 7 GLY A O 5
ATOM 2518 N N . LYS A 1 8 ? 6.404 -10.739 -3.416 1.00 0.91 8 LYS A N 5
ATOM 2519 C CA . LYS A 1 8 ? 7.406 -10.741 -2.368 1.00 0.94 8 LYS A CA 5
ATOM 2520 C C . LYS A 1 8 ? 7.941 -9.332 -2.159 1.00 0.79 8 LYS A C 5
ATOM 2521 O O . LYS A 1 8 ? 8.794 -9.097 -1.299 1.00 0.86 8 LYS A O 5
ATOM 2540 N N . THR A 1 9 ? 7.427 -8.395 -2.945 1.00 0.66 9 THR A N 5
ATOM 2541 C CA . THR A 1 9 ? 7.863 -7.016 -2.885 1.00 0.55 9 THR A CA 5
ATOM 2542 C C . THR A 1 9 ? 7.093 -6.262 -1.806 1.00 0.42 9 THR A C 5
ATOM 2543 O O . THR A 1 9 ? 5.860 -6.252 -1.806 1.00 0.42 9 THR A O 5
ATOM 2554 N N . ILE A 1 10 ? 7.821 -5.649 -0.887 1.00 0.39 10 ILE A N 5
ATOM 2555 C CA . ILE A 1 10 ? 7.206 -4.898 0.197 1.00 0.32 10 ILE A CA 5
ATOM 2556 C C . ILE A 1 10 ? 6.767 -3.511 -0.282 1.00 0.24 10 ILE A C 5
ATOM 2557 O O . ILE A 1 10 ? 7.569 -2.719 -0.786 1.00 0.31 10 ILE A O 5
ATOM 2573 N N . GLY A 1 11 ? 5.481 -3.240 -0.138 1.00 0.22 11 GLY A N 5
ATOM 2574 C CA . GLY A 1 11 ? 4.928 -1.971 -0.548 1.00 0.32 11 GLY A CA 5
ATOM 2575 C C . GLY A 1 11 ? 4.088 -1.348 0.544 1.00 0.28 11 GLY A C 5
ATOM 2576 O O . GLY A 1 11 ? 3.991 -1.892 1.649 1.00 0.36 11 GLY A O 5
ATOM 2580 N N . ILE A 1 12 ? 3.470 -0.221 0.237 1.00 0.25 12 ILE A N 5
ATOM 2581 C CA . ILE A 1 12 ? 2.676 0.500 1.216 1.00 0.25 12 ILE A CA 5
ATOM 2582 C C . ILE A 1 12 ? 1.210 0.542 0.781 1.00 0.22 12 ILE A C 5
ATOM 2583 O O . ILE A 1 12 ? 0.890 0.799 -0.384 1.00 0.22 12 ILE A O 5
ATOM 2599 N N . TYR A 1 13 ? 0.331 0.255 1.725 1.00 0.24 13 TYR A N 5
ATOM 2600 C CA . TYR A 1 13 ? -1.101 0.196 1.467 1.00 0.23 13 TYR A CA 5
ATOM 2601 C C . TYR A 1 13 ? -1.757 1.563 1.675 1.00 0.21 13 TYR A C 5
ATOM 2602 O O . TYR A 1 13 ? -1.990 1.990 2.808 1.00 0.26 13 TYR A O 5
ATOM 2620 N N . TRP A 1 14 ? -2.045 2.243 0.575 1.00 0.20 14 TRP A N 5
ATOM 2621 C CA . TRP A 1 14 ? -2.690 3.546 0.619 1.00 0.20 14 TRP A CA 5
ATOM 2622 C C . TRP A 1 14 ? -4.202 3.397 0.749 1.00 0.21 14 TRP A C 5
ATOM 2623 O O . TRP A 1 14 ? -4.900 3.166 -0.240 1.00 0.27 14 TRP A O 5
ATOM 2644 N N . PHE A 1 15 ? -4.702 3.518 1.967 1.00 0.32 15 PHE A N 5
ATOM 2645 C CA . PHE A 1 15 ? -6.136 3.466 2.208 1.00 0.38 15 PHE A CA 5
ATOM 2646 C C . PHE A 1 15 ? -6.744 4.855 2.063 1.00 0.41 15 PHE A C 5
ATOM 2647 O O . PHE A 1 15 ? -6.619 5.698 2.956 1.00 0.57 15 PHE A O 5
ATOM 2664 N N . GLY A 1 16 ? -7.388 5.094 0.934 1.00 0.50 16 GLY A N 5
ATOM 2665 C CA . GLY A 1 16 ? -8.014 6.376 0.696 1.00 0.60 16 GLY A CA 5
ATOM 2666 C C . GLY A 1 16 ? -7.884 6.802 -0.748 1.00 0.65 16 GLY A C 5
ATOM 2667 O O . GLY A 1 16 ? -8.873 7.140 -1.397 1.00 1.07 16 GLY A O 5
ATOM 2671 N N . THR A 1 17 ? -6.663 6.766 -1.258 1.00 0.46 17 THR A N 5
ATOM 2672 C CA . THR A 1 17 ? -6.412 7.117 -2.643 1.00 0.47 17 THR A CA 5
ATOM 2673 C C . THR A 1 17 ? -6.509 5.883 -3.527 1.00 0.50 17 THR A C 5
ATOM 2674 O O . THR A 1 17 ? -6.391 4.753 -3.051 1.00 0.57 17 THR A O 5
ATOM 2685 N N . LYS A 1 18 ? -6.749 6.110 -4.806 1.00 0.58 18 LYS A N 5
ATOM 2686 C CA . LYS A 1 18 ? -6.836 5.030 -5.770 1.00 0.69 18 LYS A CA 5
ATOM 2687 C C . LYS A 1 18 ? -5.720 5.171 -6.792 1.00 0.64 18 LYS A C 5
ATOM 2688 O O . LYS A 1 18 ? -5.782 4.600 -7.880 1.00 0.71 18 LYS A O 5
ATOM 2707 N N . THR A 1 19 ? -4.704 5.952 -6.444 1.00 0.62 19 THR A N 5
ATOM 2708 C CA . THR A 1 19 ? -3.580 6.168 -7.333 1.00 0.69 19 THR A CA 5
ATOM 2709 C C . THR A 1 19 ? -2.290 6.356 -6.532 1.00 0.60 19 THR A C 5
ATOM 2710 O O . THR A 1 19 ? -2.310 6.879 -5.415 1.00 0.89 19 THR A O 5
ATOM 2721 N N . CYS A 1 20 ? -1.179 5.900 -7.097 1.00 0.60 20 CYS A N 5
ATOM 2722 C CA . CYS A 1 20 ? 0.120 6.014 -6.446 1.00 0.62 20 CYS A CA 5
ATOM 2723 C C . CYS A 1 20 ? 0.694 7.416 -6.630 1.00 0.52 20 CYS A C 5
ATOM 2724 O O . CYS A 1 20 ? 0.829 7.893 -7.755 1.00 0.65 20 CYS A O 5
ATOM 2731 N N . PRO A 1 21 ? 1.028 8.092 -5.519 1.00 0.45 21 PRO A N 5
ATOM 2732 C CA . PRO A 1 21 ? 1.614 9.436 -5.551 1.00 0.56 21 PRO A CA 5
ATOM 2733 C C . PRO A 1 21 ? 2.964 9.455 -6.265 1.00 0.71 21 PRO A C 5
ATOM 2734 O O . PRO A 1 21 ? 3.853 8.652 -5.961 1.00 0.82 21 PRO A O 5
ATOM 2745 N N . SER A 1 22 ? 3.120 10.380 -7.202 1.00 0.99 22 SER A N 5
ATOM 2746 C CA . SER A 1 22 ? 4.318 10.452 -8.034 1.00 1.26 22 SER A CA 5
ATOM 2747 C C . SER A 1 22 ? 5.447 11.216 -7.331 1.00 1.32 22 SER A C 5
ATOM 2748 O O . SER A 1 22 ? 5.982 12.190 -7.867 1.00 1.83 22 SER A O 5
ATOM 2756 N N . ASN A 1 23 ? 5.806 10.775 -6.133 1.00 1.04 23 ASN A N 5
ATOM 2757 C CA . ASN A 1 23 ? 6.875 11.420 -5.373 1.00 1.20 23 ASN A CA 5
ATOM 2758 C C . ASN A 1 23 ? 7.726 10.398 -4.630 1.00 1.07 23 ASN A C 5
ATOM 2759 O O . ASN A 1 23 ? 8.668 10.758 -3.923 1.00 1.27 23 ASN A O 5
ATOM 2770 N N . ARG A 1 24 ? 7.401 9.124 -4.778 1.00 0.95 24 ARG A N 5
ATOM 2771 C CA . ARG A 1 24 ? 8.077 8.093 -4.016 1.00 1.02 24 ARG A CA 5
ATOM 2772 C C . ARG A 1 24 ? 8.999 7.259 -4.895 1.00 1.13 24 ARG A C 5
ATOM 2773 O O . ARG A 1 24 ? 10.141 6.985 -4.533 1.00 1.71 24 ARG A O 5
ATOM 2794 N N . GLY A 1 25 ? 8.499 6.875 -6.058 1.00 0.93 25 GLY A N 5
ATOM 2795 C CA . GLY A 1 25 ? 9.252 6.017 -6.946 1.00 1.10 25 GLY A CA 5
ATOM 2796 C C . GLY A 1 25 ? 8.647 4.635 -7.024 1.00 0.81 25 GLY A C 5
ATOM 2797 O O . GLY A 1 25 ? 9.364 3.634 -7.055 1.00 0.78 25 GLY A O 5
ATOM 2801 N N . TYR A 1 26 ? 7.321 4.579 -7.026 1.00 0.71 26 TYR A N 5
ATOM 2802 C CA . TYR A 1 26 ? 6.605 3.313 -7.106 1.00 0.50 26 TYR A CA 5
ATOM 2803 C C . TYR A 1 26 ? 6.741 2.705 -8.495 1.00 0.49 26 TYR A C 5
ATOM 2804 O O . TYR A 1 26 ? 6.648 3.410 -9.500 1.00 0.71 26 TYR A O 5
ATOM 2822 N N . THR A 1 27 ? 6.947 1.398 -8.549 1.00 0.41 27 THR A N 5
ATOM 2823 C CA . THR A 1 27 ? 7.091 0.713 -9.820 1.00 0.53 27 THR A CA 5
ATOM 2824 C C . THR A 1 27 ? 5.843 -0.112 -10.134 1.00 0.45 27 THR A C 5
ATOM 2825 O O . THR A 1 27 ? 5.669 -0.583 -11.260 1.00 0.67 27 THR A O 5
ATOM 2836 N N . GLY A 1 28 ? 4.978 -0.298 -9.144 1.00 0.29 28 GLY A N 5
ATOM 2837 C CA . GLY A 1 28 ? 3.759 -1.043 -9.385 1.00 0.31 28 GLY A CA 5
ATOM 2838 C C . GLY A 1 28 ? 2.710 -0.820 -8.321 1.00 0.29 28 GLY A C 5
ATOM 2839 O O . GLY A 1 28 ? 2.989 -0.221 -7.279 1.00 0.35 28 GLY A O 5
ATOM 2843 N N . SER A 1 29 ? 1.509 -1.313 -8.581 1.00 0.31 29 SER A N 5
ATOM 2844 C CA . SER A 1 29 ? 0.399 -1.156 -7.660 1.00 0.34 29 SER A CA 5
ATOM 2845 C C . SER A 1 29 ? -0.478 -2.408 -7.640 1.00 0.37 29 SER A C 5
ATOM 2846 O O . SER A 1 29 ? -0.651 -3.077 -8.661 1.00 0.52 29 SER A O 5
ATOM 2854 N N . CYS A 1 30 ? -1.011 -2.726 -6.469 1.00 0.34 30 CYS A N 5
ATOM 2855 C CA . CYS A 1 30 ? -1.885 -3.877 -6.297 1.00 0.40 30 CYS A CA 5
ATOM 2856 C C . CYS A 1 30 ? -3.206 -3.445 -5.673 1.00 0.37 30 CYS A C 5
ATOM 2857 O O . CYS A 1 30 ? -3.222 -2.670 -4.714 1.00 0.43 30 CYS A O 5
ATOM 2864 N N . GLY A 1 31 ? -4.310 -3.935 -6.219 1.00 0.39 31 GLY A N 5
ATOM 2865 C CA . GLY A 1 31 ? -5.614 -3.565 -5.707 1.00 0.40 31 GLY A CA 5
ATOM 2866 C C . GLY A 1 31 ? -5.917 -4.233 -4.384 1.00 0.40 31 GLY A C 5
ATOM 2867 O O . GLY A 1 31 ? -5.901 -5.459 -4.283 1.00 0.49 31 GLY A O 5
ATOM 2871 N N . TYR A 1 32 ? -6.178 -3.429 -3.363 1.00 0.38 32 TYR A N 5
ATOM 2872 C CA . TYR A 1 32 ? -6.501 -3.950 -2.047 1.00 0.42 32 TYR A CA 5
ATOM 2873 C C . TYR A 1 32 ? -7.839 -3.408 -1.567 1.00 0.42 32 TYR A C 5
ATOM 2874 O O . TYR A 1 32 ? -8.417 -2.521 -2.199 1.00 0.41 32 TYR A O 5
ATOM 2892 N N . PHE A 1 33 ? -8.316 -3.943 -0.451 1.00 0.48 33 PHE A N 5
ATOM 2893 C CA . PHE A 1 33 ? -9.624 -3.590 0.085 1.00 0.54 33 PHE A CA 5
ATOM 2894 C C . PHE A 1 33 ? -9.752 -2.089 0.317 1.00 0.56 33 PHE A C 5
ATOM 2895 O O . PHE A 1 33 ? -9.190 -1.548 1.270 1.00 1.24 33 PHE A O 5
ATOM 2912 N N . LEU A 1 34 ? -10.487 -1.434 -0.582 1.00 0.56 34 LEU A N 5
ATOM 2913 C CA . LEU A 1 34 ? -10.753 0.004 -0.509 1.00 0.53 34 LEU A CA 5
ATOM 2914 C C . LEU A 1 34 ? -9.462 0.827 -0.499 1.00 0.43 34 LEU A C 5
ATOM 2915 O O . LEU A 1 34 ? -9.433 1.946 0.020 1.00 0.49 34 LEU A O 5
ATOM 2931 N N . GLY A 1 35 ? -8.405 0.282 -1.089 1.00 0.34 35 GLY A N 5
ATOM 2932 C CA . GLY A 1 35 ? -7.140 0.985 -1.119 1.00 0.34 35 GLY A CA 5
ATOM 2933 C C . GLY A 1 35 ? -6.218 0.485 -2.210 1.00 0.28 35 GLY A C 5
ATOM 2934 O O . GLY A 1 35 ? -6.489 -0.538 -2.848 1.00 0.33 35 GLY A O 5
ATOM 2938 N N . ILE A 1 36 ? -5.126 1.200 -2.425 1.00 0.24 36 ILE A N 5
ATOM 2939 C CA . ILE A 1 36 ? -4.158 0.827 -3.441 1.00 0.23 36 ILE A CA 5
ATOM 2940 C C . ILE A 1 36 ? -2.813 0.492 -2.796 1.00 0.22 36 ILE A C 5
ATOM 2941 O O . ILE A 1 36 ? -2.312 1.227 -1.948 1.00 0.26 36 ILE A O 5
ATOM 2957 N N . CYS A 1 37 ? -2.255 -0.641 -3.173 1.00 0.24 37 CYS A N 5
ATOM 2958 C CA . CYS A 1 37 ? -0.975 -1.079 -2.643 1.00 0.27 37 CYS A CA 5
ATOM 2959 C C . CYS A 1 37 ? 0.144 -0.685 -3.592 1.00 0.24 37 CYS A C 5
ATOM 2960 O O . CYS A 1 37 ? 0.347 -1.320 -4.622 1.00 0.33 37 CYS A O 5
ATOM 2967 N N . CYS A 1 38 ? 0.860 0.369 -3.253 1.00 0.23 38 CYS A N 5
ATOM 2968 C CA . CYS A 1 38 ? 1.919 0.871 -4.112 1.00 0.25 38 CYS A CA 5
ATOM 2969 C C . CYS A 1 38 ? 3.276 0.362 -3.646 1.00 0.20 38 CYS A C 5
ATOM 2970 O O . CYS A 1 38 ? 3.675 0.585 -2.501 1.00 0.21 38 CYS A O 5
ATOM 2977 N N . TYR A 1 39 ? 3.980 -0.327 -4.534 1.00 0.21 39 TYR A N 5
ATOM 2978 C CA . TYR A 1 39 ? 5.290 -0.865 -4.208 1.00 0.21 39 TYR A CA 5
ATOM 2979 C C . TYR A 1 39 ? 6.341 -0.327 -5.178 1.00 0.25 39 TYR A C 5
ATOM 2980 O O . TYR A 1 39 ? 6.032 -0.011 -6.335 1.00 0.29 39 TYR A O 5
ATOM 2998 N N . PRO A 1 40 ? 7.597 -0.215 -4.720 1.00 0.28 40 PRO A N 5
ATOM 2999 C CA . PRO A 1 40 ? 7.985 -0.581 -3.360 1.00 0.27 40 PRO A CA 5
ATOM 3000 C C . PRO A 1 40 ? 7.773 0.564 -2.377 1.00 0.31 40 PRO A C 5
ATOM 3001 O O . PRO A 1 40 ? 7.660 1.724 -2.775 1.00 0.48 40 PRO A O 5
ATOM 3012 N N . VAL A 1 41 ? 7.705 0.232 -1.094 1.00 0.32 41 VAL A N 5
ATOM 3013 C CA . VAL A 1 41 ? 7.511 1.238 -0.060 1.00 0.50 41 VAL A CA 5
ATOM 3014 C C . VAL A 1 41 ? 8.789 2.057 0.146 1.00 0.62 41 VAL A C 5
ATOM 3015 O O . VAL A 1 41 ? 9.686 1.680 0.904 1.00 0.74 41 VAL A O 5
ATOM 3028 N N . ASP A 1 42 ? 8.879 3.153 -0.586 1.00 0.94 42 ASP A N 5
ATOM 3029 C CA . ASP A 1 42 ? 10.001 4.070 -0.467 1.00 1.29 42 ASP A CA 5
ATOM 3030 C C . ASP A 1 42 ? 9.907 4.859 0.830 1.00 1.78 42 ASP A C 5
ATOM 3031 O O . ASP A 1 42 ? 8.935 5.621 0.991 1.00 2.52 42 ASP A O 5
ATOM 3041 N N . GLY A 1 1 ? 0.001 -0.666 11.115 1.00 2.96 1 GLY A N 6
ATOM 3042 C CA . GLY A 1 1 ? 0.862 -0.269 9.975 1.00 2.38 1 GLY A CA 6
ATOM 3043 C C . GLY A 1 1 ? 0.186 -0.519 8.645 1.00 1.73 1 GLY A C 6
ATOM 3044 O O . GLY A 1 1 ? -0.795 -1.262 8.568 1.00 2.00 1 GLY A O 6
ATOM 3050 N N . THR A 1 2 ? 0.705 0.095 7.595 1.00 1.13 2 THR A N 6
ATOM 3051 C CA . THR A 1 2 ? 0.150 -0.065 6.262 1.00 0.62 2 THR A CA 6
ATOM 3052 C C . THR A 1 2 ? 1.114 -0.819 5.352 1.00 0.47 2 THR A C 6
ATOM 3053 O O . THR A 1 2 ? 1.142 -0.606 4.144 1.00 0.51 2 THR A O 6
ATOM 3064 N N . THR A 1 3 ? 1.903 -1.710 5.941 1.00 0.58 3 THR A N 6
ATOM 3065 C CA . THR A 1 3 ? 2.852 -2.502 5.178 1.00 0.55 3 THR A CA 6
ATOM 3066 C C . THR A 1 3 ? 2.133 -3.593 4.386 1.00 0.43 3 THR A C 6
ATOM 3067 O O . THR A 1 3 ? 1.425 -4.430 4.951 1.00 0.53 3 THR A O 6
ATOM 3078 N N . CYS A 1 4 ? 2.316 -3.565 3.077 1.00 0.39 4 CYS A N 6
ATOM 3079 C CA . CYS A 1 4 ? 1.626 -4.466 2.170 1.00 0.45 4 CYS A CA 6
ATOM 3080 C C . CYS A 1 4 ? 2.639 -5.277 1.366 1.00 0.38 4 CYS A C 6
ATOM 3081 O O . CYS A 1 4 ? 3.793 -4.873 1.227 1.00 0.51 4 CYS A O 6
ATOM 3088 N N . TYR A 1 5 ? 2.225 -6.427 0.856 1.00 0.47 5 TYR A N 6
ATOM 3089 C CA . TYR A 1 5 ? 3.113 -7.255 0.055 1.00 0.50 5 TYR A CA 6
ATOM 3090 C C . TYR A 1 5 ? 2.438 -7.707 -1.232 1.00 0.61 5 TYR A C 6
ATOM 3091 O O . TYR A 1 5 ? 1.363 -8.308 -1.206 1.00 0.85 5 TYR A O 6
ATOM 3109 N N . CYS A 1 6 ? 3.074 -7.412 -2.350 1.00 0.51 6 CYS A N 6
ATOM 3110 C CA . CYS A 1 6 ? 2.645 -7.936 -3.635 1.00 0.62 6 CYS A CA 6
ATOM 3111 C C . CYS A 1 6 ? 3.532 -9.109 -4.009 1.00 0.70 6 CYS A C 6
ATOM 3112 O O . CYS A 1 6 ? 4.609 -8.929 -4.585 1.00 0.69 6 CYS A O 6
ATOM 3119 N N . GLY A 1 7 ? 3.094 -10.306 -3.644 1.00 0.85 7 GLY A N 6
ATOM 3120 C CA . GLY A 1 7 ? 3.914 -11.478 -3.836 1.00 0.97 7 GLY A CA 6
ATOM 3121 C C . GLY A 1 7 ? 5.075 -11.490 -2.869 1.00 0.93 7 GLY A C 6
ATOM 3122 O O . GLY A 1 7 ? 4.935 -11.913 -1.722 1.00 1.01 7 GLY A O 6
ATOM 3126 N N . LYS A 1 8 ? 6.216 -11.001 -3.321 1.00 0.91 8 LYS A N 6
ATOM 3127 C CA . LYS A 1 8 ? 7.384 -10.893 -2.473 1.00 0.94 8 LYS A CA 6
ATOM 3128 C C . LYS A 1 8 ? 7.854 -9.445 -2.401 1.00 0.79 8 LYS A C 6
ATOM 3129 O O . LYS A 1 8 ? 8.808 -9.127 -1.695 1.00 0.86 8 LYS A O 6
ATOM 3148 N N . THR A 1 9 ? 7.173 -8.567 -3.129 1.00 0.66 9 THR A N 6
ATOM 3149 C CA . THR A 1 9 ? 7.546 -7.162 -3.164 1.00 0.55 9 THR A CA 6
ATOM 3150 C C . THR A 1 9 ? 6.874 -6.396 -2.026 1.00 0.42 9 THR A C 6
ATOM 3151 O O . THR A 1 9 ? 5.659 -6.489 -1.839 1.00 0.42 9 THR A O 6
ATOM 3162 N N . ILE A 1 10 ? 7.663 -5.641 -1.272 1.00 0.39 10 ILE A N 6
ATOM 3163 C CA . ILE A 1 10 ? 7.142 -4.887 -0.138 1.00 0.32 10 ILE A CA 6
ATOM 3164 C C . ILE A 1 10 ? 6.609 -3.516 -0.567 1.00 0.24 10 ILE A C 6
ATOM 3165 O O . ILE A 1 10 ? 7.359 -2.628 -1.003 1.00 0.31 10 ILE A O 6
ATOM 3181 N N . GLY A 1 11 ? 5.303 -3.358 -0.437 1.00 0.22 11 GLY A N 6
ATOM 3182 C CA . GLY A 1 11 ? 4.650 -2.124 -0.801 1.00 0.32 11 GLY A CA 6
ATOM 3183 C C . GLY A 1 11 ? 3.902 -1.526 0.369 1.00 0.28 11 GLY A C 6
ATOM 3184 O O . GLY A 1 11 ? 3.995 -2.024 1.491 1.00 0.36 11 GLY A O 6
ATOM 3188 N N . ILE A 1 12 ? 3.172 -0.460 0.121 1.00 0.25 12 ILE A N 6
ATOM 3189 C CA . ILE A 1 12 ? 2.431 0.209 1.172 1.00 0.25 12 ILE A CA 6
ATOM 3190 C C . ILE A 1 12 ? 0.965 0.358 0.771 1.00 0.22 12 ILE A C 6
ATOM 3191 O O . ILE A 1 12 ? 0.641 0.719 -0.367 1.00 0.22 12 ILE A O 6
ATOM 3207 N N . TYR A 1 13 ? 0.088 0.040 1.709 1.00 0.24 13 TYR A N 6
ATOM 3208 C CA . TYR A 1 13 ? -1.345 0.049 1.479 1.00 0.23 13 TYR A CA 6
ATOM 3209 C C . TYR A 1 13 ? -1.923 1.453 1.652 1.00 0.21 13 TYR A C 6
ATOM 3210 O O . TYR A 1 13 ? -2.072 1.947 2.772 1.00 0.26 13 TYR A O 6
ATOM 3228 N N . TRP A 1 14 ? -2.230 2.091 0.535 1.00 0.20 14 TRP A N 6
ATOM 3229 C CA . TRP A 1 14 ? -2.834 3.411 0.545 1.00 0.20 14 TRP A CA 6
ATOM 3230 C C . TRP A 1 14 ? -4.352 3.311 0.587 1.00 0.21 14 TRP A C 6
ATOM 3231 O O . TRP A 1 14 ? -5.003 3.094 -0.437 1.00 0.27 14 TRP A O 6
ATOM 3252 N N . PHE A 1 15 ? -4.907 3.451 1.776 1.00 0.32 15 PHE A N 6
ATOM 3253 C CA . PHE A 1 15 ? -6.349 3.424 1.954 1.00 0.38 15 PHE A CA 6
ATOM 3254 C C . PHE A 1 15 ? -6.926 4.816 1.733 1.00 0.41 15 PHE A C 6
ATOM 3255 O O . PHE A 1 15 ? -6.696 5.729 2.529 1.00 0.57 15 PHE A O 6
ATOM 3272 N N . GLY A 1 16 ? -7.653 4.986 0.639 1.00 0.50 16 GLY A N 6
ATOM 3273 C CA . GLY A 1 16 ? -8.298 6.256 0.379 1.00 0.60 16 GLY A CA 6
ATOM 3274 C C . GLY A 1 16 ? -7.810 6.931 -0.890 1.00 0.65 16 GLY A C 6
ATOM 3275 O O . GLY A 1 16 ? -8.052 8.121 -1.092 1.00 1.07 16 GLY A O 6
ATOM 3279 N N . THR A 1 17 ? -7.119 6.188 -1.740 1.00 0.46 17 THR A N 6
ATOM 3280 C CA . THR 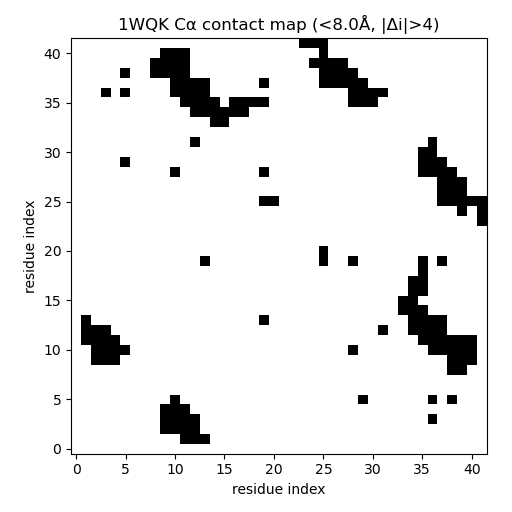A 1 17 ? -6.685 6.716 -3.025 1.00 0.47 17 THR A CA 6
ATOM 3281 C C . THR A 1 17 ? -6.568 5.598 -4.054 1.00 0.50 17 THR A C 6
ATOM 3282 O O . THR A 1 17 ? -6.237 4.460 -3.722 1.00 0.57 17 THR A O 6
ATOM 3293 N N . LYS A 1 18 ? -6.873 5.937 -5.298 1.00 0.58 18 LYS A N 6
ATOM 3294 C CA . LYS A 1 18 ? -6.774 5.008 -6.411 1.00 0.69 18 LYS A CA 6
ATOM 3295 C C . LYS A 1 18 ? -5.449 5.222 -7.141 1.00 0.64 18 LYS A C 6
ATOM 3296 O O . LYS A 1 18 ? -5.059 4.441 -8.016 1.00 0.71 18 LYS A O 6
ATOM 3315 N N . THR A 1 19 ? -4.751 6.282 -6.765 1.00 0.62 19 THR A N 6
ATOM 3316 C CA . THR A 1 19 ? -3.498 6.631 -7.406 1.00 0.69 19 THR A CA 6
ATOM 3317 C C . THR A 1 19 ? -2.342 6.607 -6.416 1.00 0.60 19 THR A C 6
ATOM 3318 O O . THR A 1 19 ? -2.486 7.032 -5.266 1.00 0.89 19 THR A O 6
ATOM 3329 N N . CYS A 1 20 ? -1.205 6.091 -6.859 1.00 0.60 20 CYS A N 6
ATOM 3330 C CA . CYS A 1 20 ? -0.003 6.104 -6.049 1.00 0.62 20 CYS A CA 6
ATOM 3331 C C . CYS A 1 20 ? 0.597 7.498 -6.044 1.00 0.52 20 CYS A C 6
ATOM 3332 O O . CYS A 1 20 ? 0.774 8.101 -7.106 1.00 0.65 20 CYS A O 6
ATOM 3339 N N . PRO A 1 21 ? 0.891 8.038 -4.852 1.00 0.45 21 PRO A N 6
ATOM 3340 C CA . PRO A 1 21 ? 1.545 9.342 -4.717 1.00 0.56 21 PRO A CA 6
ATOM 3341 C C . PRO A 1 21 ? 2.890 9.351 -5.440 1.00 0.71 21 PRO A C 6
ATOM 3342 O O . PRO A 1 21 ? 3.903 8.885 -4.911 1.00 0.82 21 PRO A O 6
ATOM 3353 N N . SER A 1 22 ? 2.887 9.875 -6.660 1.00 0.99 22 SER A N 6
ATOM 3354 C CA . SER A 1 22 ? 4.047 9.825 -7.536 1.00 1.26 22 SER A CA 6
ATOM 3355 C C . SER A 1 22 ? 5.068 10.899 -7.167 1.00 1.32 22 SER A C 6
ATOM 3356 O O . SER A 1 22 ? 5.512 11.683 -8.009 1.00 1.83 22 SER A O 6
ATOM 3364 N N . ASN A 1 23 ? 5.421 10.918 -5.894 1.00 1.04 23 ASN A N 6
ATOM 3365 C CA . ASN A 1 23 ? 6.405 11.845 -5.362 1.00 1.20 23 ASN A CA 6
ATOM 3366 C C . ASN A 1 23 ? 7.307 11.126 -4.373 1.00 1.07 23 ASN A C 6
ATOM 3367 O O . ASN A 1 23 ? 8.211 11.720 -3.788 1.00 1.27 23 ASN A O 6
ATOM 3378 N N . ARG A 1 24 ? 7.050 9.839 -4.189 1.00 0.95 24 ARG A N 6
ATOM 3379 C CA . ARG A 1 24 ? 7.735 9.064 -3.175 1.00 1.02 24 ARG A CA 6
ATOM 3380 C C . ARG A 1 24 ? 8.795 8.168 -3.800 1.00 1.13 24 ARG A C 6
ATOM 3381 O O . ARG A 1 24 ? 9.933 8.128 -3.340 1.00 1.71 24 ARG A O 6
ATOM 3402 N N . GLY A 1 25 ? 8.420 7.471 -4.863 1.00 0.93 25 GLY A N 6
ATOM 3403 C CA . GLY A 1 25 ? 9.335 6.544 -5.503 1.00 1.10 25 GLY A CA 6
ATOM 3404 C C . GLY A 1 25 ? 8.676 5.222 -5.859 1.00 0.81 25 GLY A C 6
ATOM 3405 O O . GLY A 1 25 ? 9.359 4.240 -6.146 1.00 0.78 25 GLY A O 6
ATOM 3409 N N . TYR A 1 26 ? 7.348 5.196 -5.836 1.00 0.71 26 TYR A N 6
ATOM 3410 C CA . TYR A 1 26 ? 6.593 3.992 -6.161 1.00 0.50 26 TYR A CA 6
ATOM 3411 C C . TYR A 1 26 ? 6.692 3.690 -7.648 1.00 0.49 26 TYR A C 6
ATOM 3412 O O . TYR A 1 26 ? 6.614 4.594 -8.481 1.00 0.71 26 TYR A O 6
ATOM 3430 N N . THR A 1 27 ? 6.869 2.428 -7.979 1.00 0.41 27 THR A N 6
ATOM 3431 C CA . THR A 1 27 ? 7.020 2.019 -9.364 1.00 0.53 27 THR A CA 6
ATOM 3432 C C . THR A 1 27 ? 5.854 1.133 -9.794 1.00 0.45 27 THR A C 6
ATOM 3433 O O . THR A 1 27 ? 5.419 1.173 -10.949 1.00 0.67 27 THR A O 6
ATOM 3444 N N . GLY A 1 28 ? 5.334 0.353 -8.854 1.00 0.29 28 GLY A N 6
ATOM 3445 C CA . GLY A 1 28 ? 4.241 -0.545 -9.156 1.00 0.31 28 GLY A CA 6
ATOM 3446 C C . GLY A 1 28 ? 3.114 -0.412 -8.159 1.00 0.29 28 GLY A C 6
ATOM 3447 O O . GLY A 1 28 ? 3.223 0.342 -7.188 1.00 0.35 28 GLY A O 6
ATOM 3451 N N . SER A 1 29 ? 2.040 -1.149 -8.386 1.00 0.31 29 SER A N 6
ATOM 3452 C CA . SER A 1 29 ? 0.870 -1.078 -7.527 1.00 0.34 29 SER A CA 6
ATOM 3453 C C . SER A 1 29 ? -0.044 -2.288 -7.720 1.00 0.37 29 SER A C 6
ATOM 3454 O O . SER A 1 29 ? -0.112 -2.868 -8.805 1.00 0.52 29 SER A O 6
ATOM 3462 N N . CYS A 1 30 ? -0.722 -2.667 -6.648 1.00 0.34 30 CYS A N 6
ATOM 3463 C CA . CYS A 1 30 ? -1.687 -3.756 -6.679 1.00 0.40 30 CYS A CA 6
ATOM 3464 C C . CYS A 1 30 ? -3.026 -3.262 -6.145 1.00 0.37 30 CYS A C 6
ATOM 3465 O O . CYS A 1 30 ? -3.069 -2.352 -5.318 1.00 0.43 30 CYS A O 6
ATOM 3472 N N . GLY A 1 31 ? -4.113 -3.856 -6.615 1.00 0.39 31 GLY A N 6
ATOM 3473 C CA . GLY A 1 31 ? -5.432 -3.449 -6.169 1.00 0.40 31 GLY A CA 6
ATOM 3474 C C . GLY A 1 31 ? -5.811 -4.116 -4.866 1.00 0.40 31 GLY A C 6
ATOM 3475 O O . GLY A 1 31 ? -5.765 -5.342 -4.759 1.00 0.49 31 GLY A O 6
ATOM 3479 N N . TYR A 1 32 ? -6.181 -3.316 -3.874 1.00 0.38 32 TYR A N 6
ATOM 3480 C CA . TYR A 1 32 ? -6.490 -3.844 -2.554 1.00 0.42 32 TYR A CA 6
ATOM 3481 C C . TYR A 1 32 ? -7.879 -3.387 -2.107 1.00 0.42 32 TYR A C 6
ATOM 3482 O O . TYR A 1 32 ? -8.450 -2.451 -2.675 1.00 0.41 32 TYR A O 6
ATOM 3500 N N . PHE A 1 33 ? -8.421 -4.066 -1.103 1.00 0.48 33 PHE A N 6
ATOM 3501 C CA . PHE A 1 33 ? -9.734 -3.734 -0.557 1.00 0.54 33 PHE A CA 6
ATOM 3502 C C . PHE A 1 33 ? -9.801 -2.281 -0.106 1.00 0.56 33 PHE A C 6
ATOM 3503 O O . PHE A 1 33 ? -9.217 -1.915 0.916 1.00 1.24 33 PHE A O 6
ATOM 3520 N N . LEU A 1 34 ? -10.511 -1.469 -0.888 1.00 0.56 34 LEU A N 6
ATOM 3521 C CA . LEU A 1 34 ? -10.723 -0.049 -0.589 1.00 0.53 34 LEU A CA 6
ATOM 3522 C C . LEU A 1 34 ? -9.414 0.741 -0.593 1.00 0.43 34 LEU A C 6
ATOM 3523 O O . LEU A 1 34 ? -9.340 1.837 -0.034 1.00 0.49 34 LEU A O 6
ATOM 3539 N N . GLY A 1 35 ? -8.388 0.205 -1.243 1.00 0.34 35 GLY A N 6
ATOM 3540 C CA . GLY A 1 35 ? -7.105 0.878 -1.265 1.00 0.34 35 GLY A CA 6
ATOM 3541 C C . GLY A 1 35 ? -6.193 0.367 -2.356 1.00 0.28 35 GLY A C 6
ATOM 3542 O O . GLY A 1 35 ? -6.528 -0.579 -3.066 1.00 0.33 35 GLY A O 6
ATOM 3546 N N . ILE A 1 36 ? -5.041 0.994 -2.491 1.00 0.24 36 ILE A N 6
ATOM 3547 C CA . ILE A 1 36 ? -4.067 0.585 -3.486 1.00 0.23 36 ILE A CA 6
ATOM 3548 C C . ILE A 1 36 ? -2.734 0.248 -2.816 1.00 0.22 36 ILE A C 6
ATOM 3549 O O . ILE A 1 36 ? -2.259 0.972 -1.942 1.00 0.26 36 ILE A O 6
ATOM 3565 N N . CYS A 1 37 ? -2.152 -0.875 -3.201 1.00 0.24 37 CYS A N 6
ATOM 3566 C CA . CYS A 1 37 ? -0.879 -1.314 -2.649 1.00 0.27 37 CYS A CA 6
ATOM 3567 C C . CYS A 1 37 ? 0.261 -0.861 -3.555 1.00 0.24 37 CYS A C 6
ATOM 3568 O O . CYS A 1 37 ? 0.577 -1.517 -4.544 1.00 0.33 37 CYS A O 6
ATOM 3575 N N . CYS A 1 38 ? 0.861 0.269 -3.224 1.00 0.23 38 CYS A N 6
ATOM 3576 C CA . CYS A 1 38 ? 1.911 0.846 -4.051 1.00 0.25 38 CYS A CA 6
ATOM 3577 C C . CYS A 1 38 ? 3.285 0.412 -3.559 1.00 0.20 38 CYS A C 6
ATOM 3578 O O . CYS A 1 38 ? 3.599 0.551 -2.380 1.00 0.21 38 CYS A O 6
ATOM 3585 N N . TYR A 1 39 ? 4.099 -0.107 -4.463 1.00 0.21 39 TYR A N 6
ATOM 3586 C CA . TYR A 1 39 ? 5.427 -0.573 -4.103 1.00 0.21 39 TYR A CA 6
ATOM 3587 C C . TYR A 1 39 ? 6.480 0.015 -5.041 1.00 0.25 39 TYR A C 6
ATOM 3588 O O . TYR A 1 39 ? 6.154 0.461 -6.143 1.00 0.29 39 TYR A O 6
ATOM 3606 N N . PRO A 1 40 ? 7.757 0.034 -4.620 1.00 0.28 40 PRO A N 6
ATOM 3607 C CA . PRO A 1 40 ? 8.184 -0.441 -3.306 1.00 0.27 40 PRO A CA 6
ATOM 3608 C C . PRO A 1 40 ? 8.196 0.662 -2.255 1.00 0.31 40 PRO A C 6
ATOM 3609 O O . PRO A 1 40 ? 8.162 1.851 -2.585 1.00 0.48 40 PRO A O 6
ATOM 3620 N N . VAL A 1 41 ? 8.219 0.262 -0.988 1.00 0.32 41 VAL A N 6
ATOM 3621 C CA . VAL A 1 41 ? 8.363 1.214 0.110 1.00 0.50 41 VAL A CA 6
ATOM 3622 C C . VAL A 1 41 ? 9.791 1.744 0.149 1.00 0.62 41 VAL A C 6
ATOM 3623 O O . VAL A 1 41 ? 10.673 1.142 0.770 1.00 0.74 41 VAL A O 6
ATOM 3636 N N . ASP A 1 42 ? 10.017 2.854 -0.530 1.00 0.94 42 ASP A N 6
ATOM 3637 C CA . ASP A 1 42 ? 11.341 3.446 -0.617 1.00 1.29 42 ASP A CA 6
ATOM 3638 C C . ASP A 1 42 ? 11.227 4.960 -0.700 1.00 1.78 42 ASP A C 6
ATOM 3639 O O . ASP A 1 42 ? 10.919 5.471 -1.796 1.00 2.52 42 ASP A O 6
ATOM 3649 N N . GLY A 1 1 ? 2.384 -1.495 10.042 1.00 2.96 1 GLY A N 7
ATOM 3650 C CA . GLY A 1 1 ? 1.148 -0.693 9.851 1.00 2.38 1 GLY A CA 7
ATOM 3651 C C . GLY A 1 1 ? 0.437 -1.068 8.572 1.00 1.73 1 GLY A C 7
ATOM 3652 O O . GLY A 1 1 ? -0.143 -2.148 8.473 1.00 2.00 1 GLY A O 7
ATOM 3658 N N . THR A 1 2 ? 0.492 -0.188 7.585 1.00 1.13 2 THR A N 7
ATOM 3659 C CA . THR A 1 2 ? -0.042 -0.480 6.265 1.00 0.62 2 THR A CA 7
ATOM 3660 C C . THR A 1 2 ? 1.011 -1.186 5.416 1.00 0.47 2 THR A C 7
ATOM 3661 O O . THR A 1 2 ? 1.188 -0.892 4.231 1.00 0.51 2 THR A O 7
ATOM 3672 N N . THR A 1 3 ? 1.705 -2.121 6.044 1.00 0.58 3 THR A N 7
ATOM 3673 C CA . THR A 1 3 ? 2.788 -2.844 5.410 1.00 0.55 3 THR A CA 7
ATOM 3674 C C . THR A 1 3 ? 2.233 -3.907 4.463 1.00 0.43 3 THR A C 7
ATOM 3675 O O . THR A 1 3 ? 1.673 -4.913 4.897 1.00 0.53 3 THR A O 7
ATOM 3686 N N . CYS A 1 4 ? 2.387 -3.675 3.171 1.00 0.39 4 CYS A N 7
ATOM 3687 C CA . CYS A 1 4 ? 1.781 -4.529 2.167 1.00 0.45 4 CYS A CA 7
ATOM 3688 C C . CYS A 1 4 ? 2.853 -5.272 1.372 1.00 0.38 4 CYS A C 7
ATOM 3689 O O . CYS A 1 4 ? 3.974 -4.791 1.230 1.00 0.51 4 CYS A O 7
ATOM 3696 N N . TYR A 1 5 ? 2.511 -6.456 0.873 1.00 0.47 5 TYR A N 7
ATOM 3697 C CA . TYR A 1 5 ? 3.443 -7.256 0.088 1.00 0.50 5 TYR A CA 7
ATOM 3698 C C . TYR A 1 5 ? 2.815 -7.700 -1.226 1.00 0.61 5 TYR A C 7
ATOM 3699 O O . TYR A 1 5 ? 1.843 -8.459 -1.237 1.00 0.85 5 TYR A O 7
ATOM 3717 N N . CYS A 1 6 ? 3.368 -7.226 -2.329 1.00 0.51 6 CYS A N 7
ATOM 3718 C CA . CYS A 1 6 ? 2.963 -7.693 -3.645 1.00 0.62 6 CYS A CA 7
ATOM 3719 C C . CYS A 1 6 ? 3.969 -8.713 -4.142 1.00 0.70 6 CYS A C 7
ATOM 3720 O O . CYS A 1 6 ? 5.019 -8.359 -4.686 1.00 0.69 6 CYS A O 7
ATOM 3727 N N . GLY A 1 7 ? 3.658 -9.981 -3.925 1.00 0.85 7 GLY A N 7
ATOM 3728 C CA . GLY A 1 7 ? 4.590 -11.033 -4.253 1.00 0.97 7 GLY A CA 7
ATOM 3729 C C . GLY A 1 7 ? 5.804 -10.991 -3.352 1.00 0.93 7 GLY A C 7
ATOM 3730 O O . GLY A 1 7 ? 5.720 -11.316 -2.170 1.00 1.01 7 GLY A O 7
ATOM 3734 N N . LYS A 1 8 ? 6.923 -10.566 -3.909 1.00 0.91 8 LYS A N 7
ATOM 3735 C CA . LYS A 1 8 ? 8.160 -10.457 -3.158 1.00 0.94 8 LYS A CA 7
ATOM 3736 C C . LYS A 1 8 ? 8.502 -8.994 -2.901 1.00 0.79 8 LYS A C 7
ATOM 3737 O O . LYS A 1 8 ? 9.467 -8.681 -2.206 1.00 0.86 8 LYS A O 7
ATOM 3756 N N . THR A 1 9 ? 7.709 -8.097 -3.471 1.00 0.66 9 THR A N 7
ATOM 3757 C CA . THR A 1 9 ? 7.980 -6.676 -3.362 1.00 0.55 9 THR A CA 7
ATOM 3758 C C . THR A 1 9 ? 7.107 -6.040 -2.288 1.00 0.42 9 THR A C 7
ATOM 3759 O O . THR A 1 9 ? 5.878 -6.048 -2.381 1.00 0.42 9 THR A O 7
ATOM 3770 N N . ILE A 1 10 ? 7.750 -5.510 -1.261 1.00 0.39 10 ILE A N 7
ATOM 3771 C CA . ILE A 1 10 ? 7.040 -4.857 -0.174 1.00 0.32 10 ILE A CA 7
ATOM 3772 C C . ILE A 1 10 ? 6.686 -3.415 -0.539 1.00 0.24 10 ILE A C 7
ATOM 3773 O O . ILE A 1 10 ? 7.508 -2.664 -1.076 1.00 0.31 10 ILE A O 7
ATOM 3789 N N . GLY A 1 11 ? 5.450 -3.054 -0.263 1.00 0.22 11 GLY A N 7
ATOM 3790 C CA . GLY A 1 11 ? 4.978 -1.721 -0.531 1.00 0.32 11 GLY A CA 7
ATOM 3791 C C . GLY A 1 11 ? 4.138 -1.200 0.609 1.00 0.28 11 GLY A C 7
ATOM 3792 O O . GLY A 1 11 ? 4.070 -1.821 1.671 1.00 0.36 11 GLY A O 7
ATOM 3796 N N . ILE A 1 12 ? 3.490 -0.074 0.395 1.00 0.25 12 ILE A N 7
ATOM 3797 C CA . ILE A 1 12 ? 2.662 0.519 1.424 1.00 0.25 12 ILE A CA 7
ATOM 3798 C C . ILE A 1 12 ? 1.223 0.623 0.925 1.00 0.22 12 ILE A C 7
ATOM 3799 O O . ILE A 1 12 ? 0.969 0.949 -0.242 1.00 0.22 12 ILE A O 7
ATOM 3815 N N . TYR A 1 13 ? 0.295 0.292 1.809 1.00 0.24 13 TYR A N 7
ATOM 3816 C CA . TYR A 1 13 ? -1.120 0.247 1.479 1.00 0.23 13 TYR A CA 7
ATOM 3817 C C . TYR A 1 13 ? -1.782 1.610 1.669 1.00 0.21 13 TYR A C 7
ATOM 3818 O O . TYR A 1 13 ? -1.997 2.059 2.796 1.00 0.26 13 TYR A O 7
ATOM 3836 N N . TRP A 1 14 ? -2.101 2.262 0.563 1.00 0.20 14 TRP A N 7
ATOM 3837 C CA . TRP A 1 14 ? -2.793 3.540 0.600 1.00 0.20 14 TRP A CA 7
ATOM 3838 C C . TRP A 1 14 ? -4.302 3.314 0.559 1.00 0.21 14 TRP A C 7
ATOM 3839 O O . TRP A 1 14 ? -4.871 3.054 -0.503 1.00 0.27 14 TRP A O 7
ATOM 3860 N N . PHE A 1 15 ? -4.941 3.393 1.712 1.00 0.32 15 PHE A N 7
ATOM 3861 C CA . PHE A 1 15 ? -6.381 3.186 1.796 1.00 0.38 15 PHE A CA 7
ATOM 3862 C C . PHE A 1 15 ? -7.122 4.477 1.460 1.00 0.41 15 PHE A C 7
ATOM 3863 O O . PHE A 1 15 ? -6.778 5.547 1.962 1.00 0.57 15 PHE A O 7
ATOM 3880 N N . GLY A 1 16 ? -8.127 4.374 0.600 1.00 0.50 16 GLY A N 7
ATOM 3881 C CA . GLY A 1 16 ? -8.930 5.532 0.260 1.00 0.60 16 GLY A CA 7
ATOM 3882 C C . GLY A 1 16 ? -8.639 6.076 -1.126 1.00 0.65 16 GLY A C 7
ATOM 3883 O O . GLY A 1 16 ? -9.450 6.814 -1.691 1.00 1.07 16 GLY A O 7
ATOM 3887 N N . THR A 1 17 ? -7.493 5.721 -1.687 1.00 0.46 17 THR A N 7
ATOM 3888 C CA . THR A 1 17 ? -7.131 6.196 -3.015 1.00 0.47 17 THR A CA 7
ATOM 3889 C C . THR A 1 17 ? -6.972 5.038 -3.995 1.00 0.50 17 THR A C 7
ATOM 3890 O O . THR A 1 17 ? -6.661 3.911 -3.609 1.00 0.57 17 THR A O 7
ATOM 3901 N N . LYS A 1 18 ? -7.222 5.331 -5.264 1.00 0.58 18 LYS A N 7
ATOM 3902 C CA . LYS A 1 18 ? -7.077 4.357 -6.332 1.00 0.69 18 LYS A CA 7
ATOM 3903 C C . LYS A 1 18 ? -5.783 4.595 -7.100 1.00 0.64 18 LYS A C 7
ATOM 3904 O O . LYS A 1 18 ? -5.507 3.910 -8.087 1.00 0.71 18 LYS A O 7
ATOM 3923 N N . THR A 1 19 ? -4.997 5.565 -6.654 1.00 0.62 19 THR A N 7
ATOM 3924 C CA . THR A 1 19 ? -3.798 5.956 -7.378 1.00 0.69 19 THR A CA 7
ATOM 3925 C C . THR A 1 19 ? -2.608 6.126 -6.434 1.00 0.60 19 THR A C 7
ATOM 3926 O O . THR A 1 19 ? -2.760 6.536 -5.282 1.00 0.89 19 THR A O 7
ATOM 3937 N N . CYS A 1 20 ? -1.423 5.794 -6.935 1.00 0.60 20 CYS A N 7
ATOM 3938 C CA . CYS A 1 20 ? -0.199 5.891 -6.154 1.00 0.62 20 CYS A CA 7
ATOM 3939 C C . CYS A 1 20 ? 0.326 7.318 -6.129 1.00 0.52 20 CYS A C 7
ATOM 3940 O O . CYS A 1 20 ? 0.487 7.953 -7.177 1.00 0.65 20 CYS A O 7
ATOM 3947 N N . PRO A 1 21 ? 0.592 7.843 -4.926 1.00 0.45 21 PRO A N 7
ATOM 3948 C CA . PRO A 1 21 ? 1.221 9.150 -4.762 1.00 0.56 21 PRO A CA 7
ATOM 3949 C C . PRO A 1 21 ? 2.621 9.151 -5.370 1.00 0.71 21 PRO A C 7
ATOM 3950 O O . PRO A 1 21 ? 3.511 8.438 -4.905 1.00 0.82 21 PRO A O 7
ATOM 3961 N N . SER A 1 22 ? 2.812 9.964 -6.395 1.00 0.99 22 SER A N 7
ATOM 3962 C CA . SER A 1 22 ? 4.030 9.928 -7.194 1.00 1.26 22 SER A CA 7
ATOM 3963 C C . SER A 1 22 ? 5.155 10.751 -6.566 1.00 1.32 22 SER A C 7
ATOM 3964 O O . SER A 1 22 ? 6.069 11.198 -7.256 1.00 1.83 22 SER A O 7
ATOM 3972 N N . ASN A 1 23 ? 5.094 10.932 -5.257 1.00 1.04 23 ASN A N 7
ATOM 3973 C CA . ASN A 1 23 ? 6.142 11.639 -4.529 1.00 1.20 23 ASN A CA 7
ATOM 3974 C C . ASN A 1 23 ? 7.073 10.642 -3.849 1.00 1.07 23 ASN A C 7
ATOM 3975 O O . ASN A 1 23 ? 7.830 10.993 -2.945 1.00 1.27 23 ASN A O 7
ATOM 3986 N N . ARG A 1 24 ? 6.998 9.393 -4.288 1.00 0.95 24 ARG A N 7
ATOM 3987 C CA . ARG A 1 24 ? 7.807 8.324 -3.717 1.00 1.02 24 ARG A CA 7
ATOM 3988 C C . ARG A 1 24 ? 8.716 7.705 -4.773 1.00 1.13 24 ARG A C 7
ATOM 3989 O O . ARG A 1 24 ? 9.940 7.747 -4.657 1.00 1.71 24 ARG A O 7
ATOM 4010 N N . GLY A 1 25 ? 8.103 7.162 -5.817 1.00 0.93 25 GLY A N 7
ATOM 4011 C CA . GLY A 1 25 ? 8.849 6.461 -6.844 1.00 1.10 25 GLY A CA 7
ATOM 4012 C C . GLY A 1 25 ? 8.392 5.024 -6.985 1.00 0.81 25 GLY A C 7
ATOM 4013 O O . GLY A 1 25 ? 9.205 4.117 -7.151 1.00 0.78 25 GLY A O 7
ATOM 4017 N N . TYR A 1 26 ? 7.081 4.825 -6.910 1.00 0.71 26 TYR A N 7
ATOM 4018 C CA . TYR A 1 26 ? 6.499 3.489 -6.983 1.00 0.50 26 TYR A CA 7
ATOM 4019 C C . TYR A 1 26 ? 6.621 2.911 -8.383 1.00 0.49 26 TYR A C 7
ATOM 4020 O O . TYR A 1 26 ? 6.295 3.573 -9.372 1.00 0.71 26 TYR A O 7
ATOM 4038 N N . THR A 1 27 ? 7.073 1.671 -8.450 1.00 0.41 27 THR A N 7
ATOM 4039 C CA . THR A 1 27 ? 7.292 0.995 -9.714 1.00 0.53 27 THR A CA 7
ATOM 4040 C C . THR A 1 27 ? 6.023 0.270 -10.163 1.00 0.45 27 THR A C 7
ATOM 4041 O O . THR A 1 27 ? 5.782 0.096 -11.358 1.00 0.67 27 THR A O 7
ATOM 4052 N N . GLY A 1 28 ? 5.198 -0.129 -9.202 1.00 0.29 28 GLY A N 7
ATOM 4053 C CA . GLY A 1 28 ? 3.970 -0.819 -9.532 1.00 0.31 28 GLY A CA 7
ATOM 4054 C C . GLY A 1 28 ? 2.930 -0.695 -8.441 1.00 0.29 28 GLY A C 7
ATOM 4055 O O . GLY A 1 28 ? 3.223 -0.206 -7.347 1.00 0.35 28 GLY A O 7
ATOM 4059 N N . SER A 1 29 ? 1.717 -1.150 -8.729 1.00 0.31 29 SER A N 7
ATOM 4060 C CA . SER A 1 29 ? 0.627 -1.068 -7.773 1.00 0.34 29 SER A CA 7
ATOM 4061 C C . SER A 1 29 ? -0.241 -2.327 -7.803 1.00 0.37 29 SER A C 7
ATOM 4062 O O . SER A 1 29 ? -0.332 -3.009 -8.826 1.00 0.52 29 SER A O 7
ATOM 4070 N N . CYS A 1 30 ? -0.856 -2.631 -6.672 1.00 0.34 30 CYS A N 7
ATOM 4071 C CA . CYS A 1 30 ? -1.781 -3.749 -6.565 1.00 0.40 30 CYS A CA 7
ATOM 4072 C C . CYS A 1 30 ? -3.129 -3.256 -6.049 1.00 0.37 30 CYS A C 7
ATOM 4073 O O . CYS A 1 30 ? -3.184 -2.391 -5.173 1.00 0.43 30 CYS A O 7
ATOM 4080 N N . GLY A 1 31 ? -4.206 -3.805 -6.592 1.00 0.39 31 GLY A N 7
ATOM 4081 C CA . GLY A 1 31 ? -5.533 -3.402 -6.176 1.00 0.40 31 GLY A CA 7
ATOM 4082 C C . GLY A 1 31 ? -5.960 -4.103 -4.907 1.00 0.40 31 GLY A C 7
ATOM 4083 O O . GLY A 1 31 ? -5.907 -5.331 -4.826 1.00 0.49 31 GLY A O 7
ATOM 4087 N N . TYR A 1 32 ? -6.367 -3.335 -3.910 1.00 0.38 32 TYR A N 7
ATOM 4088 C CA . TYR A 1 32 ? -6.798 -3.901 -2.646 1.00 0.42 32 TYR A CA 7
ATOM 4089 C C . TYR A 1 32 ? -8.160 -3.316 -2.276 1.00 0.42 32 TYR A C 7
ATOM 4090 O O . TYR A 1 32 ? -8.609 -2.353 -2.898 1.00 0.41 32 TYR A O 7
ATOM 4108 N N . PHE A 1 33 ? -8.801 -3.888 -1.269 1.00 0.48 33 PHE A N 7
ATOM 4109 C CA . PHE A 1 33 ? -10.166 -3.517 -0.905 1.00 0.54 33 PHE A CA 7
ATOM 4110 C C . PHE A 1 33 ? -10.262 -2.061 -0.466 1.00 0.56 33 PHE A C 7
ATOM 4111 O O . PHE A 1 33 ? -9.997 -1.734 0.691 1.00 1.24 33 PHE A O 7
ATOM 4128 N N . LEU A 1 34 ? -10.665 -1.205 -1.409 1.00 0.56 34 LEU A N 7
ATOM 4129 C CA . LEU A 1 34 ? -10.797 0.236 -1.187 1.00 0.53 34 LEU A CA 7
ATOM 4130 C C . LEU A 1 34 ? -9.449 0.872 -0.868 1.00 0.43 34 LEU A C 7
ATOM 4131 O O . LEU A 1 34 ? -9.369 1.904 -0.194 1.00 0.49 34 LEU A O 7
ATOM 4147 N N . GLY A 1 35 ? -8.394 0.253 -1.368 1.00 0.34 35 GLY A N 7
ATOM 4148 C CA . GLY A 1 35 ? -7.066 0.792 -1.189 1.00 0.34 35 GLY A CA 7
ATOM 4149 C C . GLY A 1 35 ? -6.134 0.348 -2.290 1.00 0.28 35 GLY A C 7
ATOM 4150 O O . GLY A 1 35 ? -6.453 -0.572 -3.047 1.00 0.33 35 GLY A O 7
ATOM 4154 N N . ILE A 1 36 ? -4.996 0.995 -2.398 1.00 0.24 36 ILE A N 7
ATOM 4155 C CA . ILE A 1 36 ? -4.022 0.623 -3.401 1.00 0.23 36 ILE A CA 7
ATOM 4156 C C . ILE A 1 36 ? -2.679 0.298 -2.750 1.00 0.22 36 ILE A C 7
ATOM 4157 O O . ILE A 1 36 ? -2.175 1.047 -1.911 1.00 0.26 36 ILE A O 7
ATOM 4173 N N . CYS A 1 37 ? -2.131 -0.851 -3.101 1.00 0.24 37 CYS A N 7
ATOM 4174 C CA . CYS A 1 37 ? -0.840 -1.266 -2.585 1.00 0.27 37 CYS A CA 7
ATOM 4175 C C . CYS A 1 37 ? 0.253 -0.817 -3.543 1.00 0.24 37 CYS A C 7
ATOM 4176 O O . CYS A 1 37 ? 0.407 -1.377 -4.625 1.00 0.33 37 CYS A O 7
ATOM 4183 N N . CYS A 1 38 ? 0.990 0.209 -3.156 1.00 0.23 38 CYS A N 7
ATOM 4184 C CA . CYS A 1 38 ? 2.003 0.776 -4.031 1.00 0.25 38 CYS A CA 7
ATOM 4185 C C . CYS A 1 38 ? 3.398 0.343 -3.596 1.00 0.20 38 CYS A C 7
ATOM 4186 O O . CYS A 1 38 ? 3.804 0.568 -2.453 1.00 0.21 38 CYS A O 7
ATOM 4193 N N . TYR A 1 39 ? 4.124 -0.281 -4.512 1.00 0.21 39 TYR A N 7
ATOM 4194 C CA . TYR A 1 39 ? 5.450 -0.796 -4.221 1.00 0.21 39 TYR A CA 7
ATOM 4195 C C . TYR A 1 39 ? 6.470 -0.245 -5.212 1.00 0.25 39 TYR A C 7
ATOM 4196 O O . TYR A 1 39 ? 6.121 0.114 -6.343 1.00 0.29 39 TYR A O 7
ATOM 4214 N N . PRO A 1 40 ? 7.747 -0.163 -4.809 1.00 0.28 40 PRO A N 7
ATOM 4215 C CA . PRO A 1 40 ? 8.196 -0.534 -3.467 1.00 0.27 40 PRO A CA 7
ATOM 4216 C C . PRO A 1 40 ? 7.994 0.600 -2.467 1.00 0.31 40 PRO A C 7
ATOM 4217 O O . PRO A 1 40 ? 7.875 1.767 -2.852 1.00 0.48 40 PRO A O 7
ATOM 4228 N N . VAL A 1 41 ? 7.947 0.255 -1.188 1.00 0.32 41 VAL A N 7
ATOM 4229 C CA . VAL A 1 41 ? 7.781 1.254 -0.143 1.00 0.50 41 VAL A CA 7
ATOM 4230 C C . VAL A 1 41 ? 9.092 2.017 0.088 1.00 0.62 41 VAL A C 7
ATOM 4231 O O . VAL A 1 41 ? 9.916 1.654 0.929 1.00 0.74 41 VAL A O 7
ATOM 4244 N N . ASP A 1 42 ? 9.291 3.067 -0.698 1.00 0.94 42 ASP A N 7
ATOM 4245 C CA . ASP A 1 42 ? 10.495 3.878 -0.600 1.00 1.29 42 ASP A CA 7
ATOM 4246 C C . ASP A 1 42 ? 10.166 5.351 -0.818 1.00 1.78 42 ASP A C 7
ATOM 4247 O O . ASP A 1 42 ? 10.004 6.077 0.187 1.00 2.52 42 ASP A O 7
ATOM 4257 N N . GLY A 1 1 ? 0.131 -2.330 11.133 1.00 2.96 1 GLY A N 8
ATOM 4258 C CA . GLY A 1 1 ? 0.655 -1.385 10.117 1.00 2.38 1 GLY A CA 8
ATOM 4259 C C . GLY A 1 1 ? -0.079 -1.502 8.799 1.00 1.73 1 GLY A C 8
ATOM 4260 O O . GLY A 1 1 ? -0.810 -2.466 8.575 1.00 2.00 1 GLY A O 8
ATOM 4266 N N . THR A 1 2 ? 0.117 -0.524 7.926 1.00 1.13 2 THR A N 8
ATOM 4267 C CA . THR A 1 2 ? -0.559 -0.503 6.637 1.00 0.62 2 THR A CA 8
ATOM 4268 C C . THR A 1 2 ? 0.362 -0.980 5.516 1.00 0.47 2 THR A C 8
ATOM 4269 O O . THR A 1 2 ? 0.249 -0.544 4.374 1.00 0.51 2 THR A O 8
ATOM 4280 N N . THR A 1 3 ? 1.278 -1.874 5.847 1.00 0.58 3 THR A N 8
ATOM 4281 C CA . THR A 1 3 ? 2.230 -2.379 4.872 1.00 0.55 3 THR A CA 8
ATOM 4282 C C . THR A 1 3 ? 1.743 -3.702 4.283 1.00 0.43 3 THR A C 8
ATOM 4283 O O . THR A 1 3 ? 1.193 -4.545 4.997 1.00 0.53 3 THR A O 8
ATOM 4294 N N . CYS A 1 4 ? 1.933 -3.871 2.984 1.00 0.39 4 CYS A N 8
ATOM 4295 C CA . CYS A 1 4 ? 1.502 -5.075 2.288 1.00 0.45 4 CYS A CA 8
ATOM 4296 C C . CYS A 1 4 ? 2.648 -5.666 1.472 1.00 0.38 4 CYS A C 8
ATOM 4297 O O . CYS A 1 4 ? 3.642 -4.995 1.204 1.00 0.51 4 CYS A O 8
ATOM 4304 N N . TYR A 1 5 ? 2.526 -6.934 1.112 1.00 0.47 5 TYR A N 8
ATOM 4305 C CA . TYR A 1 5 ? 3.542 -7.604 0.316 1.00 0.50 5 TYR A CA 8
ATOM 4306 C C . TYR A 1 5 ? 2.935 -8.172 -0.955 1.00 0.61 5 TYR A C 8
ATOM 4307 O O . TYR A 1 5 ? 2.211 -9.165 -0.915 1.00 0.85 5 TYR A O 8
ATOM 4325 N N . CYS A 1 6 ? 3.223 -7.540 -2.080 1.00 0.51 6 CYS A N 8
ATOM 4326 C CA . CYS A 1 6 ? 2.766 -8.052 -3.362 1.00 0.62 6 CYS A CA 8
ATOM 4327 C C . CYS A 1 6 ? 3.756 -9.090 -3.869 1.00 0.70 6 CYS A C 8
ATOM 4328 O O . CYS A 1 6 ? 4.769 -8.754 -4.491 1.00 0.69 6 CYS A O 8
ATOM 4335 N N . GLY A 1 7 ? 3.475 -10.348 -3.553 1.00 0.85 7 GLY A N 8
ATOM 4336 C CA . GLY A 1 7 ? 4.360 -11.429 -3.926 1.00 0.97 7 GLY A CA 8
ATOM 4337 C C . GLY A 1 7 ? 5.641 -11.413 -3.119 1.00 0.93 7 GLY A C 8
ATOM 4338 O O . GLY A 1 7 ? 5.701 -11.968 -2.021 1.00 1.01 7 GLY A O 8
ATOM 4342 N N . LYS A 1 8 ? 6.659 -10.765 -3.654 1.00 0.91 8 LYS A N 8
ATOM 4343 C CA . LYS A 1 8 ? 7.936 -10.664 -2.981 1.00 0.94 8 LYS A CA 8
ATOM 4344 C C . LYS A 1 8 ? 8.350 -9.210 -2.824 1.00 0.79 8 LYS A C 8
ATOM 4345 O O . LYS A 1 8 ? 9.411 -8.916 -2.276 1.00 0.86 8 LYS A O 8
ATOM 4364 N N . THR A 1 9 ? 7.514 -8.298 -3.300 1.00 0.66 9 THR A N 8
ATOM 4365 C CA . THR A 1 9 ? 7.834 -6.882 -3.218 1.00 0.55 9 THR A CA 8
ATOM 4366 C C . THR A 1 9 ? 6.988 -6.198 -2.153 1.00 0.42 9 THR A C 8
ATOM 4367 O O . THR A 1 9 ? 5.754 -6.255 -2.183 1.00 0.42 9 THR A O 8
ATOM 4378 N N . ILE A 1 10 ? 7.668 -5.574 -1.200 1.00 0.39 10 ILE A N 8
ATOM 4379 C CA . ILE A 1 10 ? 7.012 -4.878 -0.109 1.00 0.32 10 ILE A CA 8
ATOM 4380 C C . ILE A 1 10 ? 6.445 -3.533 -0.570 1.00 0.24 10 ILE A C 8
ATOM 4381 O O . ILE A 1 10 ? 7.164 -2.678 -1.103 1.00 0.31 10 ILE A O 8
ATOM 4397 N N . GLY A 1 11 ? 5.146 -3.364 -0.371 1.00 0.22 11 GLY A N 8
ATOM 4398 C CA . GLY A 1 11 ? 4.478 -2.144 -0.761 1.00 0.32 11 GLY A CA 8
ATOM 4399 C C . GLY A 1 11 ? 3.699 -1.543 0.387 1.00 0.28 11 GLY A C 8
ATOM 4400 O O . GLY A 1 11 ? 3.571 -2.158 1.448 1.00 0.36 11 GLY A O 8
ATOM 4404 N N . ILE A 1 12 ? 3.189 -0.344 0.191 1.00 0.25 12 ILE A N 8
ATOM 4405 C CA . ILE A 1 12 ? 2.442 0.337 1.232 1.00 0.25 12 ILE A CA 8
ATOM 4406 C C . ILE A 1 12 ? 0.981 0.490 0.805 1.00 0.22 12 ILE A C 8
ATOM 4407 O O . ILE A 1 12 ? 0.683 0.892 -0.325 1.00 0.22 12 ILE A O 8
ATOM 4423 N N . TYR A 1 13 ? 0.081 0.126 1.707 1.00 0.24 13 TYR A N 8
ATOM 4424 C CA . TYR A 1 13 ? -1.343 0.130 1.424 1.00 0.23 13 TYR A CA 8
ATOM 4425 C C . TYR A 1 13 ? -1.944 1.497 1.714 1.00 0.21 13 TYR A C 8
ATOM 4426 O O . TYR A 1 13 ? -2.208 1.848 2.869 1.00 0.26 13 TYR A O 8
ATOM 4444 N N . TRP A 1 14 ? -2.147 2.267 0.662 1.00 0.20 14 TRP A N 8
ATOM 4445 C CA . TRP A 1 14 ? -2.801 3.555 0.772 1.00 0.20 14 TRP A CA 8
ATOM 4446 C C . TRP A 1 14 ? -4.308 3.359 0.858 1.00 0.21 14 TRP A C 8
ATOM 4447 O O . TRP A 1 14 ? -5.003 3.318 -0.160 1.00 0.27 14 TRP A O 8
ATOM 4468 N N . PHE A 1 15 ? -4.796 3.192 2.077 1.00 0.32 15 PHE A N 8
ATOM 4469 C CA . PHE A 1 15 ? -6.218 3.024 2.320 1.00 0.38 15 PHE A CA 8
ATOM 4470 C C . PHE A 1 15 ? -6.944 4.340 2.065 1.00 0.41 15 PHE A C 8
ATOM 4471 O O . PHE A 1 15 ? -6.620 5.364 2.666 1.00 0.57 15 PHE A O 8
ATOM 4488 N N . GLY A 1 16 ? -7.906 4.315 1.156 1.00 0.50 16 GLY A N 8
ATOM 4489 C CA . GLY A 1 16 ? -8.664 5.507 0.851 1.00 0.60 16 GLY A CA 8
ATOM 4490 C C . GLY A 1 16 ? -8.525 5.939 -0.596 1.00 0.65 16 GLY A C 8
ATOM 4491 O O . GLY A 1 16 ? -9.467 6.480 -1.177 1.00 1.07 16 GLY A O 8
ATOM 4495 N N . THR A 1 17 ? -7.362 5.697 -1.186 1.00 0.46 17 THR A N 8
ATOM 4496 C CA . THR A 1 17 ? -7.105 6.129 -2.553 1.00 0.47 17 THR A CA 8
ATOM 4497 C C . THR A 1 17 ? -6.666 4.960 -3.427 1.00 0.50 17 THR A C 8
ATOM 4498 O O . THR A 1 17 ? -6.096 3.989 -2.940 1.00 0.57 17 THR A O 8
ATOM 4509 N N . LYS A 1 18 ? -6.964 5.051 -4.717 1.00 0.58 18 LYS A N 8
ATOM 4510 C CA . LYS A 1 18 ? -6.476 4.087 -5.689 1.00 0.69 18 LYS A CA 8
ATOM 4511 C C . LYS A 1 18 ? -5.435 4.771 -6.574 1.00 0.64 18 LYS A C 8
ATOM 4512 O O . LYS A 1 18 ? -5.157 4.353 -7.697 1.00 0.71 18 LYS A O 8
ATOM 4531 N N . THR A 1 19 ? -4.868 5.846 -6.055 1.00 0.62 19 THR A N 8
ATOM 4532 C CA . THR A 1 19 ? -3.838 6.578 -6.763 1.00 0.69 19 THR A CA 8
ATOM 4533 C C . THR A 1 19 ? -2.545 6.583 -5.958 1.00 0.60 19 THR A C 8
ATOM 4534 O O . THR A 1 19 ? -2.531 7.011 -4.804 1.00 0.89 19 THR A O 8
ATOM 4545 N N . CYS A 1 20 ? -1.472 6.091 -6.560 1.00 0.60 20 CYS A N 8
ATOM 4546 C CA . CYS A 1 20 ? -0.172 6.095 -5.911 1.00 0.62 20 CYS A CA 8
ATOM 4547 C C . CYS A 1 20 ? 0.394 7.510 -5.864 1.00 0.52 20 CYS A C 8
ATOM 4548 O O . CYS A 1 20 ? 0.606 8.141 -6.902 1.00 0.65 20 CYS A O 8
ATOM 4555 N N . PRO A 1 21 ? 0.630 8.031 -4.654 1.00 0.45 21 PRO A N 8
ATOM 4556 C CA . PRO A 1 21 ? 1.287 9.312 -4.465 1.00 0.56 21 PRO A CA 8
ATOM 4557 C C . PRO A 1 21 ? 2.796 9.144 -4.595 1.00 0.71 21 PRO A C 8
ATOM 4558 O O . PRO A 1 21 ? 3.537 9.133 -3.606 1.00 0.82 21 PRO A O 8
ATOM 4569 N N . SER A 1 22 ? 3.236 9.003 -5.837 1.00 0.99 22 SER A N 8
ATOM 4570 C CA . SER A 1 22 ? 4.592 8.587 -6.149 1.00 1.26 22 SER A CA 8
ATOM 4571 C C . SER A 1 22 ? 5.608 9.717 -6.006 1.00 1.32 22 SER A C 8
ATOM 4572 O O . SER A 1 22 ? 6.374 9.990 -6.924 1.00 1.83 22 SER A O 8
ATOM 4580 N N . ASN A 1 23 ? 5.617 10.362 -4.848 1.00 1.04 23 ASN A N 8
ATOM 4581 C CA . ASN A 1 23 ? 6.678 11.307 -4.523 1.00 1.20 23 ASN A CA 8
ATOM 4582 C C . ASN A 1 23 ? 7.825 10.563 -3.863 1.00 1.07 23 ASN A C 8
ATOM 4583 O O . ASN A 1 23 ? 8.827 11.153 -3.464 1.00 1.27 23 ASN A O 8
ATOM 4594 N N . ARG A 1 24 ? 7.652 9.253 -3.746 1.00 0.95 24 ARG A N 8
ATOM 4595 C CA . ARG A 1 24 ? 8.684 8.381 -3.208 1.00 1.02 24 ARG A CA 8
ATOM 4596 C C . ARG A 1 24 ? 9.471 7.743 -4.350 1.00 1.13 24 ARG A C 8
ATOM 4597 O O . ARG A 1 24 ? 10.617 8.113 -4.615 1.00 1.71 24 ARG A O 8
ATOM 4618 N N . GLY A 1 25 ? 8.834 6.789 -5.019 1.00 0.93 25 GLY A N 8
ATOM 4619 C CA . GLY A 1 25 ? 9.440 6.131 -6.163 1.00 1.10 25 GLY A CA 8
ATOM 4620 C C . GLY A 1 25 ? 8.746 4.827 -6.508 1.00 0.81 25 GLY A C 8
ATOM 4621 O O . GLY A 1 25 ? 9.362 3.913 -7.060 1.00 0.78 25 GLY A O 8
ATOM 4625 N N . TYR A 1 26 ? 7.455 4.754 -6.191 1.00 0.71 26 TYR A N 8
ATOM 4626 C CA . TYR A 1 26 ? 6.661 3.547 -6.421 1.00 0.50 26 TYR A CA 8
ATOM 4627 C C . TYR A 1 26 ? 6.738 3.113 -7.880 1.00 0.49 26 TYR A C 8
ATOM 4628 O O . TYR A 1 26 ? 6.693 3.942 -8.789 1.00 0.71 26 TYR A O 8
ATOM 4646 N N . THR A 1 27 ? 6.858 1.812 -8.098 1.00 0.41 27 THR A N 8
ATOM 4647 C CA . THR A 1 27 ? 7.027 1.274 -9.435 1.00 0.53 27 THR A CA 8
ATOM 4648 C C . THR A 1 27 ? 5.770 0.537 -9.892 1.00 0.45 27 THR A C 8
ATOM 4649 O O . THR A 1 27 ? 5.291 0.726 -11.009 1.00 0.67 27 THR A O 8
ATOM 4660 N N . GLY A 1 28 ? 5.230 -0.296 -9.017 1.00 0.29 28 GLY A N 8
ATOM 4661 C CA . GLY A 1 28 ? 4.029 -1.035 -9.336 1.00 0.31 28 GLY A CA 8
ATOM 4662 C C . GLY A 1 28 ? 3.005 -0.893 -8.239 1.00 0.29 28 GLY A C 8
ATOM 4663 O O . GLY A 1 28 ? 3.258 -0.210 -7.244 1.00 0.35 28 GLY A O 8
ATOM 4667 N N . SER A 1 29 ? 1.856 -1.525 -8.388 1.00 0.31 29 SER A N 8
ATOM 4668 C CA . SER A 1 29 ? 0.836 -1.419 -7.369 1.00 0.34 29 SER A CA 8
ATOM 4669 C C . SER A 1 29 ? -0.140 -2.587 -7.427 1.00 0.37 29 SER A C 8
ATOM 4670 O O . SER A 1 29 ? -0.203 -3.316 -8.417 1.00 0.52 29 SER A O 8
ATOM 4678 N N . CYS A 1 30 ? -0.896 -2.747 -6.355 1.00 0.34 30 CYS A N 8
ATOM 4679 C CA . CYS A 1 30 ? -1.887 -3.805 -6.246 1.00 0.40 30 CYS A CA 8
ATOM 4680 C C . CYS A 1 30 ? -3.201 -3.229 -5.723 1.00 0.37 30 CYS A C 8
ATOM 4681 O O . CYS A 1 30 ? -3.223 -2.582 -4.675 1.00 0.43 30 CYS A O 8
ATOM 4688 N N . GLY A 1 31 ? -4.284 -3.447 -6.454 1.00 0.39 31 GLY A N 8
ATOM 4689 C CA . GLY A 1 31 ? -5.585 -2.969 -6.018 1.00 0.40 31 GLY A CA 8
ATOM 4690 C C . GLY A 1 31 ? -6.063 -3.679 -4.769 1.00 0.40 31 GLY A C 8
ATOM 4691 O O . GLY A 1 31 ? -6.097 -4.911 -4.722 1.00 0.49 31 GLY A O 8
ATOM 4695 N N . TYR A 1 32 ? -6.430 -2.914 -3.754 1.00 0.38 32 TYR A N 8
ATOM 4696 C CA . TYR A 1 32 ? -6.832 -3.489 -2.483 1.00 0.42 32 TYR A CA 8
ATOM 4697 C C . TYR A 1 32 ? -8.234 -3.038 -2.092 1.00 0.42 32 TYR A C 8
ATOM 4698 O O . TYR A 1 32 ? -8.750 -2.058 -2.632 1.00 0.41 32 TYR A O 8
ATOM 4716 N N . PHE A 1 33 ? -8.804 -3.747 -1.113 1.00 0.48 33 PHE A N 8
ATOM 4717 C CA . PHE A 1 33 ? -10.224 -3.653 -0.749 1.00 0.54 33 PHE A CA 8
ATOM 4718 C C . PHE A 1 33 ? -10.762 -2.221 -0.802 1.00 0.56 33 PHE A C 8
ATOM 4719 O O . PHE A 1 33 ? -11.740 -1.955 -1.496 1.00 1.24 33 PHE A O 8
ATOM 4736 N N . LEU A 1 34 ? -10.131 -1.305 -0.077 1.00 0.56 34 LEU A N 8
ATOM 4737 C CA . LEU A 1 34 ? -10.516 0.101 -0.140 1.00 0.53 34 LEU A CA 8
ATOM 4738 C C . LEU A 1 34 ? -9.277 0.973 -0.265 1.00 0.43 34 LEU A C 8
ATOM 4739 O O . LEU A 1 34 ? -9.134 1.975 0.439 1.00 0.49 34 LEU A O 8
ATOM 4755 N N . GLY A 1 35 ? -8.370 0.586 -1.143 1.00 0.34 35 GLY A N 8
ATOM 4756 C CA . GLY A 1 35 ? -7.168 1.366 -1.321 1.00 0.34 35 GLY A CA 8
ATOM 4757 C C . GLY A 1 35 ? -6.230 0.765 -2.334 1.00 0.28 35 GLY A C 8
ATOM 4758 O O . GLY A 1 35 ? -6.616 -0.115 -3.108 1.00 0.33 35 GLY A O 8
ATOM 4762 N N . ILE A 1 36 ? -4.994 1.230 -2.329 1.00 0.24 36 ILE A N 8
ATOM 4763 C CA . ILE A 1 36 ? -4.018 0.777 -3.299 1.00 0.23 36 ILE A CA 8
ATOM 4764 C C . ILE A 1 36 ? -2.683 0.442 -2.625 1.00 0.22 36 ILE A C 8
ATOM 4765 O O . ILE A 1 36 ? -2.168 1.213 -1.820 1.00 0.26 36 ILE A O 8
ATOM 4781 N N . CYS A 1 37 ? -2.156 -0.734 -2.925 1.00 0.24 37 CYS A N 8
ATOM 4782 C CA . CYS A 1 37 ? -0.889 -1.181 -2.356 1.00 0.27 37 CYS A CA 8
ATOM 4783 C C . CYS A 1 37 ? 0.253 -0.874 -3.321 1.00 0.24 37 CYS A C 8
ATOM 4784 O O . CYS A 1 37 ? 0.554 -1.667 -4.213 1.00 0.33 37 CYS A O 8
ATOM 4791 N N . CYS A 1 38 ? 0.871 0.287 -3.149 1.00 0.23 38 CYS A N 8
ATOM 4792 C CA . CYS A 1 38 ? 1.912 0.740 -4.065 1.00 0.25 38 CYS A CA 8
ATOM 4793 C C . CYS A 1 38 ? 3.277 0.213 -3.628 1.00 0.20 38 CYS A C 8
ATOM 4794 O O . CYS A 1 38 ? 3.702 0.439 -2.496 1.00 0.21 38 CYS A O 8
ATOM 4801 N N . TYR A 1 39 ? 3.961 -0.482 -4.530 1.00 0.21 39 TYR A N 8
ATOM 4802 C CA . TYR A 1 39 ? 5.248 -1.081 -4.210 1.00 0.21 39 TYR A CA 8
ATOM 4803 C C . TYR A 1 39 ? 6.316 -0.663 -5.224 1.00 0.25 39 TYR A C 8
ATOM 4804 O O . TYR A 1 39 ? 6.005 -0.336 -6.370 1.00 0.29 39 TYR A O 8
ATOM 4822 N N . PRO A 1 40 ? 7.592 -0.654 -4.813 1.00 0.28 40 PRO A N 8
ATOM 4823 C CA . PRO A 1 40 ? 8.003 -0.954 -3.443 1.00 0.27 40 PRO A CA 8
ATOM 4824 C C . PRO A 1 40 ? 7.872 0.269 -2.546 1.00 0.31 40 PRO A C 8
ATOM 4825 O O . PRO A 1 40 ? 7.600 1.369 -3.030 1.00 0.48 40 PRO A O 8
ATOM 4836 N N . VAL A 1 41 ? 8.062 0.081 -1.244 1.00 0.32 41 VAL A N 8
ATOM 4837 C CA . VAL A 1 41 ? 7.998 1.194 -0.294 1.00 0.50 41 VAL A CA 8
ATOM 4838 C C . VAL A 1 41 ? 9.283 2.031 -0.349 1.00 0.62 41 VAL A C 8
ATOM 4839 O O . VAL A 1 41 ? 9.874 2.364 0.685 1.00 0.74 41 VAL A O 8
ATOM 4852 N N . ASP A 1 42 ? 9.708 2.356 -1.563 1.00 0.94 42 ASP A N 8
ATOM 4853 C CA . ASP A 1 42 ? 10.885 3.188 -1.793 1.00 1.29 42 ASP A CA 8
ATOM 4854 C C . ASP A 1 42 ? 10.678 4.029 -3.038 1.00 1.78 42 ASP A C 8
ATOM 4855 O O . ASP A 1 42 ? 11.208 3.648 -4.105 1.00 2.52 42 ASP A O 8
ATOM 4865 N N . GLY A 1 1 ? 2.074 -1.160 10.492 1.00 2.96 1 GLY A N 9
ATOM 4866 C CA . GLY A 1 1 ? 0.980 -0.232 10.114 1.00 2.38 1 GLY A CA 9
ATOM 4867 C C . GLY A 1 1 ? 0.331 -0.633 8.808 1.00 1.73 1 GLY A C 9
ATOM 4868 O O . GLY A 1 1 ? -0.111 -1.773 8.653 1.00 2.00 1 GLY A O 9
ATOM 4874 N N . THR A 1 2 ? 0.278 0.292 7.862 1.00 1.13 2 THR A N 9
ATOM 4875 C CA . THR A 1 2 ? -0.276 0.013 6.548 1.00 0.62 2 THR A CA 9
ATOM 4876 C C . THR A 1 2 ? 0.783 -0.619 5.648 1.00 0.47 2 THR A C 9
ATOM 4877 O O . THR A 1 2 ? 1.121 -0.094 4.587 1.00 0.51 2 THR A O 9
ATOM 4888 N N . THR A 1 3 ? 1.300 -1.754 6.090 1.00 0.58 3 THR A N 9
ATOM 4889 C CA . THR A 1 3 ? 2.366 -2.448 5.390 1.00 0.55 3 THR A CA 9
ATOM 4890 C C . THR A 1 3 ? 1.809 -3.665 4.655 1.00 0.43 3 THR A C 9
ATOM 4891 O O . THR A 1 3 ? 1.180 -4.532 5.268 1.00 0.53 3 THR A O 9
ATOM 4902 N N . CYS A 1 4 ? 2.032 -3.730 3.350 1.00 0.39 4 CYS A N 9
ATOM 4903 C CA . CYS A 1 4 ? 1.468 -4.798 2.534 1.00 0.45 4 CYS A CA 9
ATOM 4904 C C . CYS A 1 4 ? 2.502 -5.360 1.565 1.00 0.38 4 CYS A C 9
ATOM 4905 O O . CYS A 1 4 ? 3.510 -4.724 1.283 1.00 0.51 4 CYS A O 9
ATOM 4912 N N . TYR A 1 5 ? 2.257 -6.567 1.076 1.00 0.47 5 TYR A N 9
ATOM 4913 C CA . TYR A 1 5 ? 3.121 -7.176 0.074 1.00 0.50 5 TYR A CA 9
ATOM 4914 C C . TYR A 1 5 ? 2.325 -7.459 -1.187 1.00 0.61 5 TYR A C 9
ATOM 4915 O O . TYR A 1 5 ? 1.147 -7.806 -1.117 1.00 0.85 5 TYR A O 9
ATOM 4933 N N . CYS A 1 6 ? 2.959 -7.298 -2.331 1.00 0.51 6 CYS A N 9
ATOM 4934 C CA . CYS A 1 6 ? 2.370 -7.728 -3.585 1.00 0.62 6 CYS A CA 9
ATOM 4935 C C . CYS A 1 6 ? 3.286 -8.760 -4.216 1.00 0.70 6 CYS A C 9
ATOM 4936 O O . CYS A 1 6 ? 4.336 -8.416 -4.774 1.00 0.69 6 CYS A O 9
ATOM 4943 N N . GLY A 1 7 ? 2.909 -10.023 -4.083 1.00 0.85 7 GLY A N 9
ATOM 4944 C CA . GLY A 1 7 ? 3.748 -11.106 -4.547 1.00 0.97 7 GLY A CA 9
ATOM 4945 C C . GLY A 1 7 ? 5.009 -11.238 -3.718 1.00 0.93 7 GLY A C 9
ATOM 4946 O O . GLY A 1 7 ? 5.026 -11.922 -2.696 1.00 1.01 7 GLY A O 9
ATOM 4950 N N . LYS A 1 8 ? 6.060 -10.564 -4.154 1.00 0.91 8 LYS A N 9
ATOM 4951 C CA . LYS A 1 8 ? 7.339 -10.614 -3.473 1.00 0.94 8 LYS A CA 9
ATOM 4952 C C . LYS A 1 8 ? 7.786 -9.219 -3.067 1.00 0.79 8 LYS A C 9
ATOM 4953 O O . LYS A 1 8 ? 8.748 -9.057 -2.313 1.00 0.86 8 LYS A O 9
ATOM 4972 N N . THR A 1 9 ? 7.080 -8.214 -3.561 1.00 0.66 9 THR A N 9
ATOM 4973 C CA . THR A 1 9 ? 7.485 -6.839 -3.349 1.00 0.55 9 THR A CA 9
ATOM 4974 C C . THR A 1 9 ? 6.759 -6.232 -2.154 1.00 0.42 9 THR A C 9
ATOM 4975 O O . THR A 1 9 ? 5.532 -6.309 -2.054 1.00 0.42 9 THR A O 9
ATOM 4986 N N . ILE A 1 10 ? 7.525 -5.649 -1.245 1.00 0.39 10 ILE A N 9
ATOM 4987 C CA . ILE A 1 10 ? 6.961 -4.978 -0.086 1.00 0.32 10 ILE A CA 9
ATOM 4988 C C . ILE A 1 10 ? 6.522 -3.564 -0.463 1.00 0.24 10 ILE A C 9
ATOM 4989 O O . ILE A 1 10 ? 7.258 -2.831 -1.123 1.00 0.31 10 ILE A O 9
ATOM 5005 N N . GLY A 1 11 ? 5.312 -3.199 -0.065 1.00 0.22 11 GLY A N 9
ATOM 5006 C CA . GLY A 1 11 ? 4.774 -1.900 -0.403 1.00 0.32 11 GLY A CA 9
ATOM 5007 C C . GLY A 1 11 ? 3.974 -1.285 0.733 1.00 0.28 11 GLY A C 9
ATOM 5008 O O . GLY A 1 11 ? 3.833 -1.882 1.806 1.00 0.36 11 GLY A O 9
ATOM 5012 N N . ILE A 1 12 ? 3.454 -0.091 0.496 1.00 0.25 12 ILE A N 9
ATOM 5013 C CA . ILE A 1 12 ? 2.681 0.623 1.499 1.00 0.25 12 ILE A CA 9
ATOM 5014 C C . ILE A 1 12 ? 1.219 0.701 1.065 1.00 0.22 12 ILE A C 9
ATOM 5015 O O . ILE A 1 12 ? 0.911 0.932 -0.108 1.00 0.22 12 ILE A O 9
ATOM 5031 N N . TYR A 1 13 ? 0.327 0.483 2.014 1.00 0.24 13 TYR A N 9
ATOM 5032 C CA . TYR A 1 13 ? -1.095 0.393 1.732 1.00 0.23 13 TYR A CA 9
ATOM 5033 C C . TYR A 1 13 ? -1.768 1.760 1.816 1.00 0.21 13 TYR A C 9
ATOM 5034 O O . TYR A 1 13 ? -2.060 2.259 2.906 1.00 0.26 13 TYR A O 9
ATOM 5052 N N . TRP A 1 14 ? -2.010 2.357 0.659 1.00 0.20 14 TRP A N 9
ATOM 5053 C CA . TRP A 1 14 ? -2.771 3.592 0.576 1.00 0.20 14 TRP A CA 9
ATOM 5054 C C . TRP A 1 14 ? -4.261 3.271 0.589 1.00 0.21 14 TRP A C 9
ATOM 5055 O O . TRP A 1 14 ? -4.894 3.156 -0.462 1.00 0.27 14 TRP A O 9
ATOM 5076 N N . PHE A 1 15 ? -4.808 3.088 1.779 1.00 0.32 15 PHE A N 9
ATOM 5077 C CA . PHE A 1 15 ? -6.225 2.793 1.924 1.00 0.38 15 PHE A CA 9
ATOM 5078 C C . PHE A 1 15 ? -7.057 4.042 1.652 1.00 0.41 15 PHE A C 9
ATOM 5079 O O . PHE A 1 15 ? -7.228 4.893 2.525 1.00 0.57 15 PHE A O 9
ATOM 5096 N N . GLY A 1 16 ? -7.548 4.150 0.427 1.00 0.50 16 GLY A N 9
ATOM 5097 C CA . GLY A 1 16 ? -8.348 5.290 0.039 1.00 0.60 16 GLY A CA 9
ATOM 5098 C C . GLY A 1 16 ? -8.282 5.545 -1.451 1.00 0.65 16 GLY A C 9
ATOM 5099 O O . GLY A 1 16 ? -9.297 5.474 -2.145 1.00 1.07 16 GLY A O 9
ATOM 5103 N N . THR A 1 17 ? -7.083 5.824 -1.943 1.00 0.46 17 THR A N 9
ATOM 5104 C CA . THR A 1 17 ? -6.878 6.097 -3.356 1.00 0.47 17 THR A CA 9
ATOM 5105 C C . THR A 1 17 ? -6.646 4.800 -4.126 1.00 0.50 17 THR A C 9
ATOM 5106 O O . THR A 1 17 ? -6.345 3.761 -3.534 1.00 0.57 17 THR A O 9
ATOM 5117 N N . LYS A 1 18 ? -6.818 4.866 -5.439 1.00 0.58 18 LYS A N 9
ATOM 5118 C CA . LYS A 1 18 ? -6.553 3.735 -6.308 1.00 0.69 18 LYS A CA 9
ATOM 5119 C C . LYS A 1 18 ? -5.362 4.063 -7.210 1.00 0.64 18 LYS A C 9
ATOM 5120 O O . LYS A 1 18 ? -5.076 3.357 -8.180 1.00 0.71 18 LYS A O 9
ATOM 5139 N N . THR A 1 19 ? -4.677 5.152 -6.891 1.00 0.62 19 THR A N 9
ATOM 5140 C CA . THR A 1 19 ? -3.545 5.599 -7.683 1.00 0.69 19 THR A CA 9
ATOM 5141 C C . THR A 1 19 ? -2.332 5.843 -6.793 1.00 0.60 19 THR A C 9
ATOM 5142 O O . THR A 1 19 ? -2.449 6.434 -5.722 1.00 0.89 19 THR A O 9
ATOM 5153 N N . CYS A 1 20 ? -1.171 5.381 -7.234 1.00 0.60 20 CYS A N 9
ATOM 5154 C CA . CYS A 1 20 ? 0.057 5.585 -6.481 1.00 0.62 20 CYS A CA 9
ATOM 5155 C C . CYS A 1 20 ? 0.615 6.981 -6.703 1.00 0.52 20 CYS A C 9
ATOM 5156 O O . CYS A 1 20 ? 0.792 7.414 -7.841 1.00 0.65 20 CYS A O 9
ATOM 5163 N N . PRO A 1 21 ? 0.886 7.706 -5.614 1.00 0.45 21 PRO A N 9
ATOM 5164 C CA . PRO A 1 21 ? 1.585 8.982 -5.676 1.00 0.56 21 PRO A CA 9
ATOM 5165 C C . PRO A 1 21 ? 3.068 8.757 -5.950 1.00 0.71 21 PRO A C 9
ATOM 5166 O O . PRO A 1 21 ? 3.899 8.815 -5.037 1.00 0.82 21 PRO A O 9
ATOM 5177 N N . SER A 1 22 ? 3.395 8.488 -7.209 1.00 0.99 22 SER A N 9
ATOM 5178 C CA . SER A 1 22 ? 4.744 8.101 -7.586 1.00 1.26 22 SER A CA 9
ATOM 5179 C C . SER A 1 22 ? 5.665 9.317 -7.662 1.00 1.32 22 SER A C 9
ATOM 5180 O O . SER A 1 22 ? 6.174 9.674 -8.724 1.00 1.83 22 SER A O 9
ATOM 5188 N N . ASN A 1 23 ? 5.844 9.962 -6.524 1.00 1.04 23 ASN A N 9
ATOM 5189 C CA . ASN A 1 23 ? 6.818 11.029 -6.389 1.00 1.20 23 ASN A CA 9
ATOM 5190 C C . ASN A 1 23 ? 7.832 10.665 -5.312 1.00 1.07 23 ASN A C 9
ATOM 5191 O O . ASN A 1 23 ? 8.698 11.461 -4.962 1.00 1.27 23 ASN A O 9
ATOM 5202 N N . ARG A 1 24 ? 7.713 9.450 -4.782 1.00 0.95 24 ARG A N 9
ATOM 5203 C CA . ARG A 1 24 ? 8.693 8.932 -3.844 1.00 1.02 24 ARG A CA 9
ATOM 5204 C C . ARG A 1 24 ? 9.551 7.886 -4.540 1.00 1.13 24 ARG A C 9
ATOM 5205 O O . ARG A 1 24 ? 10.649 8.182 -5.016 1.00 1.71 24 ARG A O 9
ATOM 5226 N N . GLY A 1 25 ? 9.031 6.673 -4.620 1.00 0.93 25 GLY A N 9
ATOM 5227 C CA . GLY A 1 25 ? 9.739 5.601 -5.289 1.00 1.10 25 GLY A CA 9
ATOM 5228 C C . GLY A 1 25 ? 8.827 4.472 -5.738 1.00 0.81 25 GLY A C 9
ATOM 5229 O O . GLY A 1 25 ? 9.305 3.456 -6.249 1.00 0.78 25 GLY A O 9
ATOM 5233 N N . TYR A 1 26 ? 7.517 4.638 -5.549 1.00 0.71 26 TYR A N 9
ATOM 5234 C CA . TYR A 1 26 ? 6.549 3.630 -5.980 1.00 0.50 26 TYR A CA 9
ATOM 5235 C C . TYR A 1 26 ? 6.609 3.453 -7.492 1.00 0.49 26 TYR A C 9
ATOM 5236 O O . TYR A 1 26 ? 6.504 4.428 -8.239 1.00 0.71 26 TYR A O 9
ATOM 5254 N N . THR A 1 27 ? 6.767 2.225 -7.942 1.00 0.41 27 THR A N 9
ATOM 5255 C CA . THR A 1 27 ? 6.814 1.947 -9.365 1.00 0.53 27 THR A CA 9
ATOM 5256 C C . THR A 1 27 ? 5.621 1.102 -9.793 1.00 0.45 27 THR A C 9
ATOM 5257 O O . THR A 1 27 ? 5.025 1.334 -10.850 1.00 0.67 27 THR A O 9
ATOM 5268 N N . GLY A 1 28 ? 5.251 0.149 -8.950 1.00 0.29 28 GLY A N 9
ATOM 5269 C CA . GLY A 1 28 ? 4.139 -0.723 -9.255 1.00 0.31 28 GLY A CA 9
ATOM 5270 C C . GLY A 1 28 ? 3.017 -0.589 -8.252 1.00 0.29 28 GLY A C 9
ATOM 5271 O O . GLY A 1 28 ? 3.232 -0.147 -7.119 1.00 0.35 28 GLY A O 9
ATOM 5275 N N . SER A 1 29 ? 1.820 -0.969 -8.658 1.00 0.31 29 SER A N 9
ATOM 5276 C CA . SER A 1 29 ? 0.660 -0.869 -7.794 1.00 0.34 29 SER A CA 9
ATOM 5277 C C . SER A 1 29 ? -0.035 -2.218 -7.650 1.00 0.37 29 SER A C 9
ATOM 5278 O O . SER A 1 29 ? 0.021 -3.056 -8.548 1.00 0.52 29 SER A O 9
ATOM 5286 N N . CYS A 1 30 ? -0.661 -2.431 -6.505 1.00 0.34 30 CYS A N 9
ATOM 5287 C CA . CYS A 1 30 ? -1.356 -3.676 -6.232 1.00 0.40 30 CYS A CA 9
ATOM 5288 C C . CYS A 1 30 ? -2.738 -3.385 -5.647 1.00 0.37 30 CYS A C 9
ATOM 5289 O O . CYS A 1 30 ? -2.850 -2.829 -4.554 1.00 0.43 30 CYS A O 9
ATOM 5296 N N . GLY A 1 31 ? -3.781 -3.744 -6.386 1.00 0.39 31 GLY A N 9
ATOM 5297 C CA . GLY A 1 31 ? -5.143 -3.457 -5.965 1.00 0.40 31 GLY A CA 9
ATOM 5298 C C . GLY A 1 31 ? -5.511 -4.110 -4.644 1.00 0.40 31 GLY A C 9
ATOM 5299 O O . GLY A 1 31 ? -5.349 -5.320 -4.476 1.00 0.49 31 GLY A O 9
ATOM 5303 N N . TYR A 1 32 ? -6.006 -3.309 -3.708 1.00 0.38 32 TYR A N 9
ATOM 5304 C CA . TYR A 1 32 ? -6.391 -3.803 -2.394 1.00 0.42 32 TYR A CA 9
ATOM 5305 C C . TYR A 1 32 ? -7.814 -3.367 -2.053 1.00 0.42 32 TYR A C 9
ATOM 5306 O O . TYR A 1 32 ? -8.426 -2.590 -2.788 1.00 0.41 32 TYR A O 9
ATOM 5324 N N . PHE A 1 33 ? -8.322 -3.854 -0.925 1.00 0.48 33 PHE A N 9
ATOM 5325 C CA . PHE A 1 33 ? -9.719 -3.663 -0.543 1.00 0.54 33 PHE A CA 9
ATOM 5326 C C . PHE A 1 33 ? -10.030 -2.194 -0.277 1.00 0.56 33 PHE A C 9
ATOM 5327 O O . PHE A 1 33 ? -9.816 -1.699 0.830 1.00 1.24 33 PHE A O 9
ATOM 5344 N N . LEU A 1 34 ? -10.550 -1.517 -1.302 1.00 0.56 34 LEU A N 9
ATOM 5345 C CA . LEU A 1 34 ? -10.859 -0.089 -1.238 1.00 0.53 34 LEU A CA 9
ATOM 5346 C C . LEU A 1 34 ? -9.583 0.727 -1.052 1.00 0.43 34 LEU A C 9
ATOM 5347 O O . LEU A 1 34 ? -9.605 1.830 -0.499 1.00 0.49 34 LEU A O 9
ATOM 5363 N N . GLY A 1 35 ? -8.471 0.180 -1.526 1.00 0.34 35 GLY A N 9
ATOM 5364 C CA . GLY A 1 35 ? -7.202 0.862 -1.409 1.00 0.34 35 GLY A CA 9
ATOM 5365 C C . GLY A 1 35 ? -6.202 0.366 -2.423 1.00 0.28 35 GLY A C 9
ATOM 5366 O O . GLY A 1 35 ? -6.530 -0.467 -3.276 1.00 0.33 35 GLY A O 9
ATOM 5370 N N . ILE A 1 36 ? -4.982 0.865 -2.346 1.00 0.24 36 ILE A N 9
ATOM 5371 C CA . ILE A 1 36 ? -3.943 0.452 -3.267 1.00 0.23 36 ILE A CA 9
ATOM 5372 C C . ILE A 1 36 ? -2.625 0.208 -2.531 1.00 0.22 36 ILE A C 9
ATOM 5373 O O . ILE A 1 36 ? -2.185 1.024 -1.725 1.00 0.26 36 ILE A O 9
ATOM 5389 N N . CYS A 1 37 ? -2.027 -0.939 -2.788 1.00 0.24 37 CYS A N 9
ATOM 5390 C CA . CYS A 1 37 ? -0.735 -1.277 -2.215 1.00 0.27 37 CYS A CA 9
ATOM 5391 C C . CYS A 1 37 ? 0.362 -0.870 -3.188 1.00 0.24 37 CYS A C 9
ATOM 5392 O O . CYS A 1 37 ? 0.574 -1.527 -4.208 1.00 0.33 37 CYS A O 9
ATOM 5399 N N . CYS A 1 38 ? 1.028 0.232 -2.891 1.00 0.23 38 CYS A N 9
ATOM 5400 C CA . CYS A 1 38 ? 2.054 0.763 -3.774 1.00 0.25 38 CYS A CA 9
ATOM 5401 C C . CYS A 1 38 ? 3.422 0.221 -3.403 1.00 0.20 38 CYS A C 9
ATOM 5402 O O . CYS A 1 38 ? 3.865 0.359 -2.262 1.00 0.21 38 CYS A O 9
ATOM 5409 N N . TYR A 1 39 ? 4.088 -0.388 -4.372 1.00 0.21 39 TYR A N 9
ATOM 5410 C CA . TYR A 1 39 ? 5.377 -1.003 -4.130 1.00 0.21 39 TYR A CA 9
ATOM 5411 C C . TYR A 1 39 ? 6.421 -0.499 -5.121 1.00 0.25 39 TYR A C 9
ATOM 5412 O O . TYR A 1 39 ? 6.094 -0.116 -6.250 1.00 0.29 39 TYR A O 9
ATOM 5430 N N . PRO A 1 40 ? 7.695 -0.456 -4.707 1.00 0.28 40 PRO A N 9
ATOM 5431 C CA . PRO A 1 40 ? 8.116 -0.783 -3.336 1.00 0.27 40 PRO A CA 9
ATOM 5432 C C . PRO A 1 40 ? 7.629 0.256 -2.326 1.00 0.31 40 PRO A C 9
ATOM 5433 O O . PRO A 1 40 ? 7.180 1.338 -2.707 1.00 0.48 40 PRO A O 9
ATOM 5444 N N . VAL A 1 41 ? 7.701 -0.093 -1.047 1.00 0.32 41 VAL A N 9
ATOM 5445 C CA . VAL A 1 41 ? 7.302 0.810 0.026 1.00 0.50 41 VAL A CA 9
ATOM 5446 C C . VAL A 1 41 ? 8.330 1.940 0.196 1.00 0.62 41 VAL A C 9
ATOM 5447 O O . VAL A 1 41 ? 9.066 2.021 1.187 1.00 0.74 41 VAL A O 9
ATOM 5460 N N . ASP A 1 42 ? 8.381 2.807 -0.797 1.00 0.94 42 ASP A N 9
ATOM 5461 C CA . ASP A 1 42 ? 9.305 3.919 -0.797 1.00 1.29 42 ASP A CA 9
ATOM 5462 C C . ASP A 1 42 ? 8.593 5.184 -1.229 1.00 1.78 42 ASP A C 9
ATOM 5463 O O . ASP A 1 42 ? 8.194 5.269 -2.409 1.00 2.52 42 ASP A O 9
ATOM 5473 N N . GLY A 1 1 ? -1.159 -0.605 10.583 1.00 2.96 1 GLY A N 10
ATOM 5474 C CA . GLY A 1 1 ? -0.230 -1.516 9.873 1.00 2.38 1 GLY A CA 10
ATOM 5475 C C . GLY A 1 1 ? -0.525 -1.579 8.390 1.00 1.73 1 GLY A C 10
ATOM 5476 O O . GLY A 1 1 ? -1.217 -2.486 7.926 1.00 2.00 1 GLY A O 10
ATOM 5482 N N . THR A 1 2 ? 0.002 -0.618 7.642 1.00 1.13 2 THR A N 10
ATOM 5483 C CA . THR A 1 2 ? -0.232 -0.547 6.207 1.00 0.62 2 THR A CA 10
ATOM 5484 C C . THR A 1 2 ? 0.861 -1.277 5.426 1.00 0.47 2 THR A C 10
ATOM 5485 O O . THR A 1 2 ? 1.037 -1.050 4.229 1.00 0.51 2 THR A O 10
ATOM 5496 N N . THR A 1 3 ? 1.595 -2.140 6.118 1.00 0.58 3 THR A N 10
ATOM 5497 C CA . THR A 1 3 ? 2.645 -2.927 5.492 1.00 0.55 3 THR A CA 10
ATOM 5498 C C . THR A 1 3 ? 2.033 -3.967 4.561 1.00 0.43 3 THR A C 10
ATOM 5499 O O . THR A 1 3 ? 1.310 -4.862 5.003 1.00 0.53 3 THR A O 10
ATOM 5510 N N . CYS A 1 4 ? 2.313 -3.837 3.277 1.00 0.39 4 CYS A N 10
ATOM 5511 C CA . CYS A 1 4 ? 1.712 -4.699 2.278 1.00 0.45 4 CYS A CA 10
ATOM 5512 C C . CYS A 1 4 ? 2.788 -5.426 1.477 1.00 0.38 4 CYS A C 10
ATOM 5513 O O . CYS A 1 4 ? 3.923 -4.964 1.389 1.00 0.51 4 CYS A O 10
ATOM 5520 N N . TYR A 1 5 ? 2.439 -6.578 0.922 1.00 0.47 5 TYR A N 10
ATOM 5521 C CA . TYR A 1 5 ? 3.358 -7.340 0.088 1.00 0.50 5 TYR A CA 10
ATOM 5522 C C . TYR A 1 5 ? 2.689 -7.765 -1.210 1.00 0.61 5 TYR A C 10
ATOM 5523 O O . TYR A 1 5 ? 1.658 -8.440 -1.196 1.00 0.85 5 TYR A O 10
ATOM 5541 N N . CYS A 1 6 ? 3.273 -7.359 -2.323 1.00 0.51 6 CYS A N 10
ATOM 5542 C CA . CYS A 1 6 ? 2.852 -7.843 -3.627 1.00 0.62 6 CYS A CA 10
ATOM 5543 C C . CYS A 1 6 ? 3.848 -8.879 -4.114 1.00 0.70 6 CYS A C 10
ATOM 5544 O O . CYS A 1 6 ? 4.928 -8.531 -4.598 1.00 0.69 6 CYS A O 10
ATOM 5551 N N . GLY A 1 7 ? 3.498 -10.150 -3.948 1.00 0.85 7 GLY A N 10
ATOM 5552 C CA . GLY A 1 7 ? 4.386 -11.223 -4.340 1.00 0.97 7 GLY A CA 10
ATOM 5553 C C . GLY A 1 7 ? 5.633 -11.259 -3.486 1.00 0.93 7 GLY A C 10
ATOM 5554 O O . GLY A 1 7 ? 5.623 -11.798 -2.380 1.00 1.01 7 GLY A O 10
ATOM 5558 N N . LYS A 1 8 ? 6.701 -10.673 -3.997 1.00 0.91 8 LYS A N 10
ATOM 5559 C CA . LYS A 1 8 ? 7.945 -10.586 -3.261 1.00 0.94 8 LYS A CA 10
ATOM 5560 C C . LYS A 1 8 ? 8.185 -9.167 -2.771 1.00 0.79 8 LYS A C 10
ATOM 5561 O O . LYS A 1 8 ? 8.873 -8.955 -1.773 1.00 0.86 8 LYS A O 10
ATOM 5580 N N . THR A 1 9 ? 7.599 -8.202 -3.464 1.00 0.66 9 THR A N 10
ATOM 5581 C CA . THR A 1 9 ? 7.912 -6.806 -3.226 1.00 0.55 9 THR A CA 10
ATOM 5582 C C . THR A 1 9 ? 7.028 -6.210 -2.141 1.00 0.42 9 THR A C 10
ATOM 5583 O O . THR A 1 9 ? 5.800 -6.248 -2.226 1.00 0.42 9 THR A O 10
ATOM 5594 N N . ILE A 1 10 ? 7.665 -5.669 -1.114 1.00 0.39 10 ILE A N 10
ATOM 5595 C CA . ILE A 1 10 ? 6.951 -5.002 -0.043 1.00 0.32 10 ILE A CA 10
ATOM 5596 C C . ILE A 1 10 ? 6.534 -3.595 -0.469 1.00 0.24 10 ILE A C 10
ATOM 5597 O O . ILE A 1 10 ? 7.332 -2.828 -1.022 1.00 0.31 10 ILE A O 10
ATOM 5613 N N . GLY A 1 11 ? 5.278 -3.274 -0.230 1.00 0.22 11 GLY A N 10
ATOM 5614 C CA . GLY A 1 11 ? 4.758 -1.978 -0.582 1.00 0.32 11 GLY A CA 10
ATOM 5615 C C . GLY A 1 11 ? 3.934 -1.390 0.538 1.00 0.28 11 GLY A C 10
ATOM 5616 O O . GLY A 1 11 ? 3.858 -1.964 1.629 1.00 0.36 11 GLY A O 10
ATOM 5620 N N . ILE A 1 12 ? 3.309 -0.259 0.280 1.00 0.25 12 ILE A N 10
ATOM 5621 C CA . ILE A 1 12 ? 2.519 0.412 1.293 1.00 0.25 12 ILE A CA 10
ATOM 5622 C C . ILE A 1 12 ? 1.055 0.472 0.857 1.00 0.22 12 ILE A C 10
ATOM 5623 O O . ILE A 1 12 ? 0.740 0.782 -0.297 1.00 0.22 12 ILE A O 10
ATOM 5639 N N . TYR A 1 13 ? 0.174 0.121 1.779 1.00 0.24 13 TYR A N 10
ATOM 5640 C CA . TYR A 1 13 ? -1.256 0.098 1.526 1.00 0.23 13 TYR A CA 10
ATOM 5641 C C . TYR A 1 13 ? -1.868 1.485 1.724 1.00 0.21 13 TYR A C 10
ATOM 5642 O O . TYR A 1 13 ? -2.111 1.918 2.850 1.00 0.26 13 TYR A O 10
ATOM 5660 N N . TRP A 1 14 ? -2.091 2.180 0.617 1.00 0.20 14 TRP A N 10
ATOM 5661 C CA . TRP A 1 14 ? -2.734 3.485 0.641 1.00 0.20 14 TRP A CA 10
ATOM 5662 C C . TRP A 1 14 ? -4.242 3.330 0.758 1.00 0.21 14 TRP A C 10
ATOM 5663 O O . TRP A 1 14 ? -4.934 3.146 -0.244 1.00 0.27 14 TRP A O 10
ATOM 5684 N N . PHE A 1 15 ? -4.746 3.382 1.979 1.00 0.32 15 PHE A N 10
ATOM 5685 C CA . PHE A 1 15 ? -6.182 3.346 2.205 1.00 0.38 15 PHE A CA 10
ATOM 5686 C C . PHE A 1 15 ? -6.772 4.725 1.948 1.00 0.41 15 PHE A C 10
ATOM 5687 O O . PHE A 1 15 ? -6.530 5.662 2.710 1.00 0.57 15 PHE A O 10
ATOM 5704 N N . GLY A 1 16 ? -7.528 4.847 0.869 1.00 0.50 16 GLY A N 10
ATOM 5705 C CA . GLY A 1 16 ? -8.146 6.117 0.545 1.00 0.60 16 GLY A CA 10
ATOM 5706 C C . GLY A 1 16 ? -7.973 6.502 -0.909 1.00 0.65 16 GLY A C 10
ATOM 5707 O O . GLY A 1 16 ? -8.732 7.314 -1.436 1.00 1.07 16 GLY A O 10
ATOM 5711 N N . THR A 1 17 ? -6.977 5.927 -1.560 1.00 0.46 17 THR A N 10
ATOM 5712 C CA . THR A 1 17 ? -6.710 6.233 -2.955 1.00 0.47 17 THR A CA 10
ATOM 5713 C C . THR A 1 17 ? -6.449 4.953 -3.742 1.00 0.50 17 THR A C 10
ATOM 5714 O O . THR A 1 17 ? -6.015 3.950 -3.178 1.00 0.57 17 THR A O 10
ATOM 5725 N N . LYS A 1 18 ? -6.754 4.982 -5.031 1.00 0.58 18 LYS A N 10
ATOM 5726 C CA . LYS A 1 18 ? -6.441 3.871 -5.917 1.00 0.69 18 LYS A CA 10
ATOM 5727 C C . LYS A 1 18 ? -5.437 4.329 -6.967 1.00 0.64 18 LYS A C 10
ATOM 5728 O O . LYS A 1 18 ? -5.138 3.609 -7.921 1.00 0.71 18 LYS A O 10
ATOM 5747 N N . THR A 1 19 ? -4.930 5.539 -6.782 1.00 0.62 19 THR A N 10
ATOM 5748 C CA . THR A 1 19 ? -3.926 6.100 -7.666 1.00 0.69 19 THR A CA 10
ATOM 5749 C C . THR A 1 19 ? -2.670 6.437 -6.872 1.00 0.60 19 THR A C 10
ATOM 5750 O O . THR A 1 19 ? -2.737 7.125 -5.856 1.00 0.89 19 THR A O 10
ATOM 5761 N N . CYS A 1 20 ? -1.535 5.930 -7.326 1.00 0.60 20 CYS A N 10
ATOM 5762 C CA . CYS A 1 20 ? -0.283 6.107 -6.609 1.00 0.62 20 CYS A CA 10
ATOM 5763 C C . CYS A 1 20 ? 0.256 7.521 -6.760 1.00 0.52 20 CYS A C 10
ATOM 5764 O O . CYS A 1 20 ? 0.223 8.097 -7.850 1.00 0.65 20 CYS A O 10
ATOM 5771 N N . PRO A 1 21 ? 0.729 8.107 -5.656 1.00 0.45 21 PRO A N 10
ATOM 5772 C CA . PRO A 1 21 ? 1.467 9.363 -5.676 1.00 0.56 21 PRO A CA 10
ATOM 5773 C C . PRO A 1 21 ? 2.916 9.114 -6.083 1.00 0.71 21 PRO A C 10
ATOM 5774 O O . PRO A 1 21 ? 3.735 8.676 -5.271 1.00 0.82 21 PRO A O 10
ATOM 5785 N N . SER A 1 22 ? 3.235 9.383 -7.340 1.00 0.99 22 SER A N 10
ATOM 5786 C CA . SER A 1 22 ? 4.546 9.050 -7.881 1.00 1.26 22 SER A CA 10
ATOM 5787 C C . SER A 1 22 ? 5.585 10.100 -7.496 1.00 1.32 22 SER A C 10
ATOM 5788 O O . SER A 1 22 ? 6.633 10.212 -8.127 1.00 1.83 22 SER A O 10
ATOM 5796 N N . ASN A 1 23 ? 5.288 10.858 -6.452 1.00 1.04 23 ASN A N 10
ATOM 5797 C CA . ASN A 1 23 ? 6.229 11.828 -5.913 1.00 1.20 23 ASN A CA 10
ATOM 5798 C C . ASN A 1 23 ? 7.140 11.144 -4.902 1.00 1.07 23 ASN A C 10
ATOM 5799 O O . ASN A 1 23 ? 8.113 11.726 -4.426 1.00 1.27 23 ASN A O 10
ATOM 5810 N N . ARG A 1 24 ? 6.805 9.902 -4.576 1.00 0.95 24 ARG A N 10
ATOM 5811 C CA . ARG A 1 24 ? 7.599 9.104 -3.652 1.00 1.02 24 ARG A CA 10
ATOM 5812 C C . ARG A 1 24 ? 8.668 8.333 -4.416 1.00 1.13 24 ARG A C 10
ATOM 5813 O O . ARG A 1 24 ? 9.864 8.498 -4.180 1.00 1.71 24 ARG A O 10
ATOM 5834 N N . GLY A 1 25 ? 8.220 7.517 -5.363 1.00 0.93 25 GLY A N 10
ATOM 5835 C CA . GLY A 1 25 ? 9.133 6.711 -6.154 1.00 1.10 25 GLY A CA 10
ATOM 5836 C C . GLY A 1 25 ? 8.607 5.307 -6.380 1.00 0.81 25 GLY A C 10
ATOM 5837 O O . GLY A 1 25 ? 9.382 4.358 -6.492 1.00 0.78 25 GLY A O 10
ATOM 5841 N N . TYR A 1 26 ? 7.286 5.175 -6.423 1.00 0.71 26 TYR A N 10
ATOM 5842 C CA . TYR A 1 26 ? 6.641 3.883 -6.632 1.00 0.50 26 TYR A CA 10
ATOM 5843 C C . TYR A 1 26 ? 6.810 3.407 -8.071 1.00 0.49 26 TYR A C 10
ATOM 5844 O O . TYR A 1 26 ? 6.923 4.217 -8.994 1.00 0.71 26 TYR A O 10
ATOM 5862 N N . THR A 1 27 ? 6.801 2.097 -8.256 1.00 0.41 27 THR A N 10
ATOM 5863 C CA . THR A 1 27 ? 6.984 1.507 -9.574 1.00 0.53 27 THR A CA 10
ATOM 5864 C C . THR A 1 27 ? 5.753 0.698 -9.993 1.00 0.45 27 THR A C 10
ATOM 5865 O O . THR A 1 27 ? 5.323 0.753 -11.145 1.00 0.67 27 THR A O 10
ATOM 5876 N N . GLY A 1 28 ? 5.184 -0.047 -9.055 1.00 0.29 28 GLY A N 10
ATOM 5877 C CA . GLY A 1 28 ? 4.040 -0.878 -9.364 1.00 0.31 28 GLY A CA 10
ATOM 5878 C C . GLY A 1 28 ? 2.932 -0.716 -8.347 1.00 0.29 28 GLY A C 10
ATOM 5879 O O . GLY A 1 28 ? 3.156 -0.180 -7.262 1.00 0.35 28 GLY A O 10
ATOM 5883 N N . SER A 1 29 ? 1.742 -1.189 -8.682 1.00 0.31 29 SER A N 10
ATOM 5884 C CA . SER A 1 29 ? 0.601 -1.040 -7.798 1.00 0.34 29 SER A CA 10
ATOM 5885 C C . SER A 1 29 ? -0.310 -2.268 -7.831 1.00 0.37 29 SER A C 10
ATOM 5886 O O . SER A 1 29 ? -0.483 -2.905 -8.873 1.00 0.52 29 SER A O 10
ATOM 5894 N N . CYS A 1 30 ? -0.866 -2.601 -6.677 1.00 0.34 30 CYS A N 10
ATOM 5895 C CA . CYS A 1 30 ? -1.813 -3.701 -6.553 1.00 0.40 30 CYS A CA 10
ATOM 5896 C C . CYS A 1 30 ? -3.128 -3.187 -5.974 1.00 0.37 30 CYS A C 10
ATOM 5897 O O . CYS A 1 30 ? -3.132 -2.552 -4.921 1.00 0.43 30 CYS A O 10
ATOM 5904 N N . GLY A 1 31 ? -4.235 -3.442 -6.665 1.00 0.39 31 GLY A N 10
ATOM 5905 C CA . GLY A 1 31 ? -5.534 -3.029 -6.158 1.00 0.40 31 GLY A CA 10
ATOM 5906 C C . GLY A 1 31 ? -5.858 -3.703 -4.840 1.00 0.40 31 GLY A C 10
ATOM 5907 O O . GLY A 1 31 ? -5.686 -4.914 -4.704 1.00 0.49 31 GLY A O 10
ATOM 5911 N N . TYR A 1 32 ? -6.308 -2.928 -3.863 1.00 0.38 32 TYR A N 10
ATOM 5912 C CA . TYR A 1 32 ? -6.581 -3.469 -2.540 1.00 0.42 32 TYR A CA 10
ATOM 5913 C C . TYR A 1 32 ? -7.954 -3.031 -2.047 1.00 0.42 32 TYR A C 10
ATOM 5914 O O . TYR A 1 32 ? -8.566 -2.124 -2.613 1.00 0.41 32 TYR A O 10
ATOM 5932 N N . PHE A 1 33 ? -8.422 -3.684 -0.991 1.00 0.48 33 PHE A N 10
ATOM 5933 C CA . PHE A 1 33 ? -9.740 -3.418 -0.423 1.00 0.54 33 PHE A CA 10
ATOM 5934 C C . PHE A 1 33 ? -9.867 -1.966 0.017 1.00 0.56 33 PHE A C 10
ATOM 5935 O O . PHE A 1 33 ? -9.366 -1.595 1.079 1.00 1.24 33 PHE A O 10
ATOM 5952 N N . LEU A 1 34 ? -10.531 -1.159 -0.811 1.00 0.56 34 LEU A N 10
ATOM 5953 C CA . LEU A 1 34 ? -10.758 0.257 -0.525 1.00 0.53 34 LEU A CA 10
ATOM 5954 C C . LEU A 1 34 ? -9.441 1.029 -0.477 1.00 0.43 34 LEU A C 10
ATOM 5955 O O . LEU A 1 34 ? -9.315 2.034 0.228 1.00 0.49 34 LEU A O 10
ATOM 5971 N N . GLY A 1 35 ? -8.461 0.558 -1.235 1.00 0.34 35 GLY A N 10
ATOM 5972 C CA . GLY A 1 35 ? -7.181 1.226 -1.273 1.00 0.34 35 GLY A CA 10
ATOM 5973 C C . GLY A 1 35 ? -6.271 0.662 -2.340 1.00 0.28 35 GLY A C 10
ATOM 5974 O O . GLY A 1 35 ? -6.708 -0.116 -3.193 1.00 0.33 35 GLY A O 10
ATOM 5978 N N . ILE A 1 36 ? -5.009 1.048 -2.304 1.00 0.24 36 ILE A N 10
ATOM 5979 C CA . ILE A 1 36 ? -4.048 0.553 -3.268 1.00 0.23 36 ILE A CA 10
ATOM 5980 C C . ILE A 1 36 ? -2.732 0.176 -2.591 1.00 0.22 36 ILE A C 10
ATOM 5981 O O . ILE A 1 36 ? -2.180 0.934 -1.794 1.00 0.26 36 ILE A O 10
ATOM 5997 N N . CYS A 1 37 ? -2.254 -1.015 -2.889 1.00 0.24 37 CYS A N 10
ATOM 5998 C CA . CYS A 1 37 ? -0.964 -1.472 -2.401 1.00 0.27 37 CYS A CA 10
ATOM 5999 C C . CYS A 1 37 ? 0.113 -1.064 -3.394 1.00 0.24 37 CYS A C 10
ATOM 6000 O O . CYS A 1 37 ? 0.328 -1.740 -4.397 1.00 0.33 37 CYS A O 10
ATOM 6007 N N . CYS A 1 38 ? 0.768 0.052 -3.137 1.00 0.23 38 CYS A N 10
ATOM 6008 C CA . CYS A 1 38 ? 1.732 0.577 -4.082 1.00 0.25 38 CYS A CA 10
ATOM 6009 C C . CYS A 1 38 ? 3.147 0.221 -3.641 1.00 0.20 38 CYS A C 10
ATOM 6010 O O . CYS A 1 38 ? 3.512 0.424 -2.481 1.00 0.21 38 CYS A O 10
ATOM 6017 N N . TYR A 1 39 ? 3.932 -0.313 -4.567 1.00 0.21 39 TYR A N 10
ATOM 6018 C CA . TYR A 1 39 ? 5.272 -0.785 -4.252 1.00 0.21 39 TYR A CA 10
ATOM 6019 C C . TYR A 1 39 ? 6.287 -0.246 -5.258 1.00 0.25 39 TYR A C 10
ATOM 6020 O O . TYR A 1 39 ? 5.926 0.138 -6.371 1.00 0.29 39 TYR A O 10
ATOM 6038 N N . PRO A 1 40 ? 7.572 -0.196 -4.883 1.00 0.28 40 PRO A N 10
ATOM 6039 C CA . PRO A 1 40 ? 8.043 -0.571 -3.544 1.00 0.27 40 PRO A CA 10
ATOM 6040 C C . PRO A 1 40 ? 7.685 0.484 -2.506 1.00 0.31 40 PRO A C 10
ATOM 6041 O O . PRO A 1 40 ? 7.448 1.642 -2.850 1.00 0.48 40 PRO A O 10
ATOM 6052 N N . VAL A 1 41 ? 7.627 0.076 -1.243 1.00 0.32 41 VAL A N 10
ATOM 6053 C CA . VAL A 1 41 ? 7.344 1.002 -0.155 1.00 0.50 41 VAL A CA 10
ATOM 6054 C C . VAL A 1 41 ? 8.489 2.009 -0.008 1.00 0.62 41 VAL A C 10
ATOM 6055 O O . VAL A 1 41 ? 9.533 1.722 0.583 1.00 0.74 41 VAL A O 10
ATOM 6068 N N . ASP A 1 42 ? 8.295 3.177 -0.594 1.00 0.94 42 ASP A N 10
ATOM 6069 C CA . ASP A 1 42 ? 9.311 4.217 -0.598 1.00 1.29 42 ASP A CA 10
ATOM 6070 C C . ASP A 1 42 ? 9.047 5.222 0.513 1.00 1.78 42 ASP A C 10
ATOM 6071 O O . ASP A 1 42 ? 8.052 5.969 0.416 1.00 2.52 42 ASP A O 10
ATOM 6081 N N . GLY A 1 1 ? 2.774 -0.460 10.026 1.00 2.96 1 GLY A N 11
ATOM 6082 C CA . GLY A 1 1 ? 1.440 0.113 9.716 1.00 2.38 1 GLY A CA 11
ATOM 6083 C C . GLY A 1 1 ? 0.750 -0.631 8.593 1.00 1.73 1 GLY A C 11
ATOM 6084 O O . GLY A 1 1 ? 0.630 -1.856 8.636 1.00 2.00 1 GLY A O 11
ATOM 6090 N N . THR A 1 2 ? 0.306 0.103 7.585 1.00 1.13 2 THR A N 11
ATOM 6091 C CA . THR A 1 2 ? -0.361 -0.496 6.441 1.00 0.62 2 THR A CA 11
ATOM 6092 C C . THR A 1 2 ? 0.656 -1.068 5.457 1.00 0.47 2 THR A C 11
ATOM 6093 O O . THR A 1 2 ? 0.962 -0.464 4.430 1.00 0.51 2 THR A O 11
ATOM 6104 N N . THR A 1 3 ? 1.199 -2.224 5.796 1.00 0.58 3 THR A N 11
ATOM 6105 C CA . THR A 1 3 ? 2.200 -2.875 4.969 1.00 0.55 3 THR A CA 11
ATOM 6106 C C . THR A 1 3 ? 1.609 -4.093 4.264 1.00 0.43 3 THR A C 11
ATOM 6107 O O . THR A 1 3 ? 1.007 -4.958 4.904 1.00 0.53 3 THR A O 11
ATOM 6118 N N . CYS A 1 4 ? 1.778 -4.159 2.953 1.00 0.39 4 CYS A N 11
ATOM 6119 C CA . CYS A 1 4 ? 1.262 -5.274 2.179 1.00 0.45 4 CYS A CA 11
ATOM 6120 C C . CYS A 1 4 ? 2.299 -5.776 1.179 1.00 0.38 4 CYS A C 11
ATOM 6121 O O . CYS A 1 4 ? 2.762 -5.034 0.312 1.00 0.51 4 CYS A O 11
ATOM 6128 N N . TYR A 1 5 ? 2.684 -7.036 1.332 1.00 0.47 5 TYR A N 11
ATOM 6129 C CA . TYR A 1 5 ? 3.649 -7.658 0.433 1.00 0.50 5 TYR A CA 11
ATOM 6130 C C . TYR A 1 5 ? 2.982 -8.118 -0.858 1.00 0.61 5 TYR A C 11
ATOM 6131 O O . TYR A 1 5 ? 2.094 -8.971 -0.839 1.00 0.85 5 TYR A O 11
ATOM 6149 N N . CYS A 1 6 ? 3.414 -7.545 -1.971 1.00 0.51 6 CYS A N 11
ATOM 6150 C CA . CYS A 1 6 ? 2.999 -8.009 -3.287 1.00 0.62 6 CYS A CA 11
ATOM 6151 C C . CYS A 1 6 ? 3.996 -9.047 -3.787 1.00 0.70 6 CYS A C 11
ATOM 6152 O O . CYS A 1 6 ? 4.972 -8.713 -4.462 1.00 0.69 6 CYS A O 11
ATOM 6159 N N . GLY A 1 7 ? 3.756 -10.303 -3.425 1.00 0.85 7 GLY A N 11
ATOM 6160 C CA . GLY A 1 7 ? 4.668 -11.372 -3.782 1.00 0.97 7 GLY A CA 11
ATOM 6161 C C . GLY A 1 7 ? 6.028 -11.199 -3.136 1.00 0.93 7 GLY A C 11
ATOM 6162 O O . GLY A 1 7 ? 6.200 -11.458 -1.943 1.00 1.01 7 GLY A O 11
ATOM 6166 N N . LYS A 1 8 ? 6.994 -10.744 -3.918 1.00 0.91 8 LYS A N 11
ATOM 6167 C CA . LYS A 1 8 ? 8.336 -10.520 -3.425 1.00 0.94 8 LYS A CA 11
ATOM 6168 C C . LYS A 1 8 ? 8.579 -9.045 -3.130 1.00 0.79 8 LYS A C 11
ATOM 6169 O O . LYS A 1 8 ? 9.488 -8.699 -2.376 1.00 0.86 8 LYS A O 11
ATOM 6188 N N . THR A 1 9 ? 7.769 -8.178 -3.714 1.00 0.66 9 THR A N 11
ATOM 6189 C CA . THR A 1 9 ? 7.963 -6.749 -3.547 1.00 0.55 9 THR A CA 11
ATOM 6190 C C . THR A 1 9 ? 7.053 -6.205 -2.450 1.00 0.42 9 THR A C 11
ATOM 6191 O O . THR A 1 9 ? 5.829 -6.283 -2.548 1.00 0.42 9 THR A O 11
ATOM 6202 N N . ILE A 1 10 ? 7.655 -5.662 -1.403 1.00 0.39 10 ILE A N 11
ATOM 6203 C CA . ILE A 1 10 ? 6.897 -5.106 -0.291 1.00 0.32 10 ILE A CA 11
ATOM 6204 C C . ILE A 1 10 ? 6.378 -3.704 -0.631 1.00 0.24 10 ILE A C 11
ATOM 6205 O O . ILE A 1 10 ? 7.126 -2.851 -1.123 1.00 0.31 10 ILE A O 11
ATOM 6221 N N . GLY A 1 11 ? 5.093 -3.480 -0.388 1.00 0.22 11 GLY A N 11
ATOM 6222 C CA . GLY A 1 11 ? 4.494 -2.200 -0.698 1.00 0.32 11 GLY A CA 11
ATOM 6223 C C . GLY A 1 11 ? 3.742 -1.609 0.477 1.00 0.28 11 GLY A C 11
ATOM 6224 O O . GLY A 1 11 ? 3.586 -2.257 1.518 1.00 0.36 11 GLY A O 11
ATOM 6228 N N . ILE A 1 12 ? 3.277 -0.383 0.309 1.00 0.25 12 ILE A N 11
ATOM 6229 C CA . ILE A 1 12 ? 2.559 0.318 1.357 1.00 0.25 12 ILE A CA 11
ATOM 6230 C C . ILE A 1 12 ? 1.102 0.514 0.935 1.00 0.22 12 ILE A C 11
ATOM 6231 O O . ILE A 1 12 ? 0.816 0.870 -0.212 1.00 0.22 12 ILE A O 11
ATOM 6247 N N . TYR A 1 13 ? 0.190 0.246 1.857 1.00 0.24 13 TYR A N 11
ATOM 6248 C CA . TYR A 1 13 ? -1.232 0.311 1.569 1.00 0.23 13 TYR A CA 11
ATOM 6249 C C . TYR A 1 13 ? -1.785 1.716 1.775 1.00 0.21 13 TYR A C 11
ATOM 6250 O O . TYR A 1 13 ? -1.814 2.233 2.894 1.00 0.26 13 TYR A O 11
ATOM 6268 N N . TRP A 1 14 ? -2.207 2.327 0.681 1.00 0.20 14 TRP A N 11
ATOM 6269 C CA . TRP A 1 14 ? -2.894 3.604 0.729 1.00 0.20 14 TRP A CA 11
ATOM 6270 C C . TRP A 1 14 ? -4.398 3.373 0.784 1.00 0.21 14 TRP A C 11
ATOM 6271 O O . TRP A 1 14 ? -5.017 3.036 -0.225 1.00 0.27 14 TRP A O 11
ATOM 6292 N N . PHE A 1 15 ? -4.978 3.524 1.967 1.00 0.32 15 PHE A N 11
ATOM 6293 C CA . PHE A 1 15 ? -6.413 3.344 2.132 1.00 0.38 15 PHE A CA 11
ATOM 6294 C C . PHE A 1 15 ? -7.161 4.523 1.520 1.00 0.41 15 PHE A C 11
ATOM 6295 O O . PHE A 1 15 ? -6.827 5.682 1.777 1.00 0.57 15 PHE A O 11
ATOM 6312 N N . GLY A 1 16 ? -8.157 4.222 0.708 1.00 0.50 16 GLY A N 11
ATOM 6313 C CA . GLY A 1 16 ? -8.916 5.255 0.048 1.00 0.60 16 GLY A CA 11
ATOM 6314 C C . GLY A 1 16 ? -8.635 5.303 -1.438 1.00 0.65 16 GLY A C 11
ATOM 6315 O O . GLY A 1 16 ? -9.375 4.725 -2.233 1.00 1.07 16 GLY A O 11
ATOM 6319 N N . THR A 1 17 ? -7.552 5.971 -1.807 1.00 0.46 17 THR A N 11
ATOM 6320 C CA . THR A 1 17 ? -7.194 6.151 -3.206 1.00 0.47 17 THR A CA 11
ATOM 6321 C C . THR A 1 17 ? -6.886 4.817 -3.886 1.00 0.50 17 THR A C 11
ATOM 6322 O O . THR A 1 17 ? -6.469 3.852 -3.243 1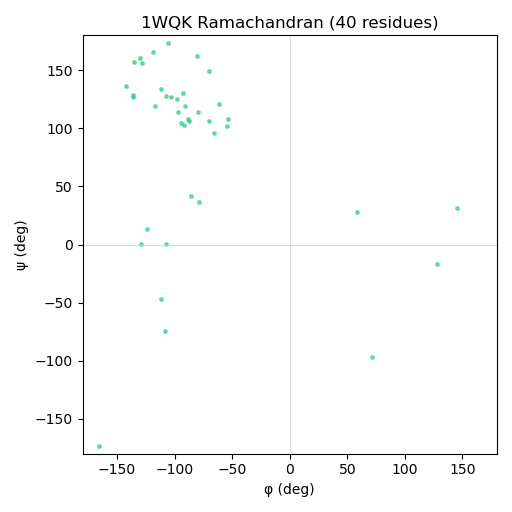.00 0.57 17 THR A O 11
ATOM 6333 N N . LYS A 1 18 ? -7.122 4.768 -5.190 1.00 0.58 18 LYS A N 11
ATOM 6334 C CA . LYS A 1 18 ? -6.784 3.604 -5.994 1.00 0.69 18 LYS A CA 11
ATOM 6335 C C . LYS A 1 18 ? -5.663 3.975 -6.949 1.00 0.64 18 LYS A C 11
ATOM 6336 O O . LYS A 1 18 ? -5.351 3.242 -7.891 1.00 0.71 18 LYS A O 11
ATOM 6355 N N . THR A 1 19 ? -5.071 5.132 -6.698 1.00 0.62 19 THR A N 11
ATOM 6356 C CA . THR A 1 19 ? -4.006 5.648 -7.532 1.00 0.69 19 THR A CA 11
ATOM 6357 C C . THR A 1 19 ? -2.800 6.017 -6.674 1.00 0.60 19 THR A C 11
ATOM 6358 O O . THR A 1 19 ? -2.937 6.703 -5.661 1.00 0.89 19 THR A O 11
ATOM 6369 N N . CYS A 1 20 ? -1.628 5.543 -7.067 1.00 0.60 20 CYS A N 11
ATOM 6370 C CA . CYS A 1 20 ? -0.407 5.816 -6.323 1.00 0.62 20 CYS A CA 11
ATOM 6371 C C . CYS A 1 20 ? -0.027 7.287 -6.418 1.00 0.52 20 CYS A C 11
ATOM 6372 O O . CYS A 1 20 ? 0.023 7.850 -7.517 1.00 0.65 20 CYS A O 11
ATOM 6379 N N . PRO A 1 21 ? 0.210 7.936 -5.264 1.00 0.45 21 PRO A N 11
ATOM 6380 C CA . PRO A 1 21 ? 0.722 9.304 -5.224 1.00 0.56 21 PRO A CA 11
ATOM 6381 C C . PRO A 1 21 ? 1.991 9.421 -6.054 1.00 0.71 21 PRO A C 11
ATOM 6382 O O . PRO A 1 21 ? 3.037 8.881 -5.686 1.00 0.82 21 PRO A O 11
ATOM 6393 N N . SER A 1 22 ? 1.895 10.109 -7.180 1.00 0.99 22 SER A N 11
ATOM 6394 C CA . SER A 1 22 ? 2.985 10.168 -8.140 1.00 1.26 22 SER A CA 11
ATOM 6395 C C . SER A 1 22 ? 4.003 11.239 -7.751 1.00 1.32 22 SER A C 11
ATOM 6396 O O . SER A 1 22 ? 4.413 12.062 -8.569 1.00 1.83 22 SER A O 11
ATOM 6404 N N . ASN A 1 23 ? 4.401 11.216 -6.489 1.00 1.04 23 ASN A N 11
ATOM 6405 C CA . ASN A 1 23 ? 5.357 12.179 -5.960 1.00 1.20 23 ASN A CA 11
ATOM 6406 C C . ASN A 1 23 ? 6.264 11.512 -4.930 1.00 1.07 23 ASN A C 11
ATOM 6407 O O . ASN A 1 23 ? 6.792 12.166 -4.030 1.00 1.27 23 ASN A O 11
ATOM 6418 N N . ARG A 1 24 ? 6.428 10.201 -5.064 1.00 0.95 24 ARG A N 11
ATOM 6419 C CA . ARG A 1 24 ? 7.303 9.441 -4.180 1.00 1.02 24 ARG A CA 11
ATOM 6420 C C . ARG A 1 24 ? 8.406 8.749 -4.967 1.00 1.13 24 ARG A C 11
ATOM 6421 O O . ARG A 1 24 ? 9.591 8.926 -4.686 1.00 1.71 24 ARG A O 11
ATOM 6442 N N . GLY A 1 25 ? 7.998 7.972 -5.957 1.00 0.93 25 GLY A N 11
ATOM 6443 C CA . GLY A 1 25 ? 8.936 7.188 -6.728 1.00 1.10 25 GLY A CA 11
ATOM 6444 C C . GLY A 1 25 ? 8.494 5.742 -6.854 1.00 0.81 25 GLY A C 11
ATOM 6445 O O . GLY A 1 25 ? 9.311 4.855 -7.098 1.00 0.78 25 GLY A O 11
ATOM 6449 N N . TYR A 1 26 ? 7.193 5.508 -6.683 1.00 0.71 26 TYR A N 11
ATOM 6450 C CA . TYR A 1 26 ? 6.627 4.165 -6.789 1.00 0.50 26 TYR A CA 11
ATOM 6451 C C . TYR A 1 26 ? 6.791 3.616 -8.199 1.00 0.49 26 TYR A C 11
ATOM 6452 O O . TYR A 1 26 ? 6.767 4.368 -9.178 1.00 0.71 26 TYR A O 11
ATOM 6470 N N . THR A 1 27 ? 6.954 2.307 -8.293 1.00 0.41 27 THR A N 11
ATOM 6471 C CA . THR A 1 27 ? 7.167 1.659 -9.572 1.00 0.53 27 THR A CA 11
ATOM 6472 C C . THR A 1 27 ? 5.937 0.853 -9.984 1.00 0.45 27 THR A C 11
ATOM 6473 O O . THR A 1 27 ? 5.507 0.903 -11.140 1.00 0.67 27 THR A O 11
ATOM 6484 N N . GLY A 1 28 ? 5.364 0.127 -9.031 1.00 0.29 28 GLY A N 11
ATOM 6485 C CA . GLY A 1 28 ? 4.222 -0.711 -9.324 1.00 0.31 28 GLY A CA 11
ATOM 6486 C C . GLY A 1 28 ? 3.118 -0.557 -8.298 1.00 0.29 28 GLY A C 11
ATOM 6487 O O . GLY A 1 28 ? 3.291 0.128 -7.286 1.00 0.35 28 GLY A O 11
ATOM 6491 N N . SER A 1 29 ? 1.993 -1.213 -8.538 1.00 0.31 29 SER A N 11
ATOM 6492 C CA . SER A 1 29 ? 0.834 -1.066 -7.674 1.00 0.34 29 SER A CA 11
ATOM 6493 C C . SER A 1 29 ? -0.043 -2.318 -7.682 1.00 0.37 29 SER A C 11
ATOM 6494 O O . SER A 1 29 ? -0.238 -2.950 -8.723 1.00 0.52 29 SER A O 11
ATOM 6502 N N . CYS A 1 30 ? -0.560 -2.669 -6.515 1.00 0.34 30 CYS A N 11
ATOM 6503 C CA . CYS A 1 30 ? -1.513 -3.763 -6.380 1.00 0.40 30 CYS A CA 11
ATOM 6504 C C . CYS A 1 30 ? -2.840 -3.213 -5.880 1.00 0.37 30 CYS A C 11
ATOM 6505 O O . CYS A 1 30 ? -2.866 -2.416 -4.944 1.00 0.43 30 CYS A O 11
ATOM 6512 N N . GLY A 1 31 ? -3.932 -3.622 -6.503 1.00 0.39 31 GLY A N 11
ATOM 6513 C CA . GLY A 1 31 ? -5.239 -3.190 -6.056 1.00 0.40 31 GLY A CA 11
ATOM 6514 C C . GLY A 1 31 ? -5.633 -3.882 -4.772 1.00 0.40 31 GLY A C 11
ATOM 6515 O O . GLY A 1 31 ? -5.479 -5.097 -4.651 1.00 0.49 31 GLY A O 11
ATOM 6519 N N . TYR A 1 32 ? -6.124 -3.122 -3.805 1.00 0.38 32 TYR A N 11
ATOM 6520 C CA . TYR A 1 32 ? -6.468 -3.686 -2.512 1.00 0.42 32 TYR A CA 11
ATOM 6521 C C . TYR A 1 32 ? -7.881 -3.247 -2.119 1.00 0.42 32 TYR A C 11
ATOM 6522 O O . TYR A 1 32 ? -8.411 -2.289 -2.691 1.00 0.41 32 TYR A O 11
ATOM 6540 N N . PHE A 1 33 ? -8.452 -3.922 -1.115 1.00 0.48 33 PHE A N 11
ATOM 6541 C CA . PHE A 1 33 ? -9.883 -3.824 -0.781 1.00 0.54 33 PHE A CA 11
ATOM 6542 C C . PHE A 1 33 ? -10.442 -2.418 -0.947 1.00 0.56 33 PHE A C 11
ATOM 6543 O O . PHE A 1 33 ? -11.241 -2.165 -1.852 1.00 1.24 33 PHE A O 11
ATOM 6560 N N . LEU A 1 34 ? -10.031 -1.506 -0.089 1.00 0.56 34 LEU A N 11
ATOM 6561 C CA . LEU A 1 34 ? -10.495 -0.136 -0.185 1.00 0.53 34 LEU A CA 11
ATOM 6562 C C . LEU A 1 34 ? -9.320 0.801 -0.374 1.00 0.43 34 LEU A C 11
ATOM 6563 O O . LEU A 1 34 ? -9.247 1.851 0.257 1.00 0.49 34 LEU A O 11
ATOM 6579 N N . GLY A 1 35 ? -8.394 0.412 -1.237 1.00 0.34 35 GLY A N 11
ATOM 6580 C CA . GLY A 1 35 ? -7.242 1.246 -1.490 1.00 0.34 35 GLY A CA 11
ATOM 6581 C C . GLY A 1 35 ? -6.272 0.620 -2.464 1.00 0.28 35 GLY A C 11
ATOM 6582 O O . GLY A 1 35 ? -6.642 -0.257 -3.249 1.00 0.33 35 GLY A O 11
ATOM 6586 N N . ILE A 1 36 ? -5.033 1.064 -2.415 1.00 0.24 36 ILE A N 11
ATOM 6587 C CA . ILE A 1 36 ? -4.020 0.578 -3.330 1.00 0.23 36 ILE A CA 11
ATOM 6588 C C . ILE A 1 36 ? -2.701 0.321 -2.605 1.00 0.22 36 ILE A C 11
ATOM 6589 O O . ILE A 1 36 ? -2.249 1.127 -1.790 1.00 0.26 36 ILE A O 11
ATOM 6605 N N . CYS A 1 37 ? -2.110 -0.823 -2.886 1.00 0.24 37 CYS A N 11
ATOM 6606 C CA . CYS A 1 37 ? -0.811 -1.169 -2.349 1.00 0.27 37 CYS A CA 11
ATOM 6607 C C . CYS A 1 37 ? 0.283 -0.768 -3.326 1.00 0.24 37 CYS A C 11
ATOM 6608 O O . CYS A 1 37 ? 0.524 -1.449 -4.321 1.00 0.33 37 CYS A O 11
ATOM 6615 N N . CYS A 1 38 ? 0.929 0.347 -3.047 1.00 0.23 38 CYS A N 11
ATOM 6616 C CA . CYS A 1 38 ? 1.955 0.874 -3.929 1.00 0.25 38 CYS A CA 11
ATOM 6617 C C . CYS A 1 38 ? 3.335 0.405 -3.497 1.00 0.20 38 CYS A C 11
ATOM 6618 O O . CYS A 1 38 ? 3.700 0.515 -2.324 1.00 0.21 38 CYS A O 11
ATOM 6625 N N . TYR A 1 39 ? 4.100 -0.115 -4.444 1.00 0.21 39 TYR A N 11
ATOM 6626 C CA . TYR A 1 39 ? 5.441 -0.600 -4.159 1.00 0.21 39 TYR A CA 11
ATOM 6627 C C . TYR A 1 39 ? 6.438 -0.020 -5.159 1.00 0.25 39 TYR A C 11
ATOM 6628 O O . TYR A 1 39 ? 6.059 0.405 -6.256 1.00 0.29 39 TYR A O 11
ATOM 6646 N N . PRO A 1 40 ? 7.729 0.018 -4.801 1.00 0.28 40 PRO A N 11
ATOM 6647 C CA . PRO A 1 40 ? 8.232 -0.446 -3.501 1.00 0.27 40 PRO A CA 11
ATOM 6648 C C . PRO A 1 40 ? 7.903 0.535 -2.379 1.00 0.31 40 PRO A C 11
ATOM 6649 O O . PRO A 1 40 ? 7.740 1.731 -2.621 1.00 0.48 40 PRO A O 11
ATOM 6660 N N . VAL A 1 41 ? 7.792 0.026 -1.155 1.00 0.32 41 VAL A N 11
ATOM 6661 C CA . VAL A 1 41 ? 7.492 0.875 -0.010 1.00 0.50 41 VAL A CA 11
ATOM 6662 C C . VAL A 1 41 ? 8.697 1.746 0.361 1.00 0.62 41 VAL A C 11
ATOM 6663 O O . VAL A 1 41 ? 9.639 1.296 1.019 1.00 0.74 41 VAL A O 11
ATOM 6676 N N . ASP A 1 42 ? 8.657 2.993 -0.108 1.00 0.94 42 ASP A N 11
ATOM 6677 C CA . ASP A 1 42 ? 9.688 3.993 0.174 1.00 1.29 42 ASP A CA 11
ATOM 6678 C C . ASP A 1 42 ? 11.042 3.561 -0.387 1.00 1.78 42 ASP A C 11
ATOM 6679 O O . ASP A 1 42 ? 11.804 2.872 0.326 1.00 2.52 42 ASP A O 11
ATOM 6689 N N . GLY A 1 1 ? 0.926 -1.057 11.129 1.00 2.96 1 GLY A N 12
ATOM 6690 C CA . GLY A 1 1 ? 0.544 -0.030 10.134 1.00 2.38 1 GLY A CA 12
ATOM 6691 C C . GLY A 1 1 ? 0.097 -0.643 8.823 1.00 1.73 1 GLY A C 12
ATOM 6692 O O . GLY A 1 1 ? -0.311 -1.802 8.781 1.00 2.00 1 GLY A O 12
ATOM 6698 N N . THR A 1 2 ? 0.197 0.125 7.749 1.00 1.13 2 THR A N 12
ATOM 6699 C CA . THR A 1 2 ? -0.290 -0.301 6.445 1.00 0.62 2 THR A CA 12
ATOM 6700 C C . THR A 1 2 ? 0.793 -1.021 5.640 1.00 0.47 2 THR A C 12
ATOM 6701 O O . THR A 1 2 ? 1.015 -0.723 4.463 1.00 0.51 2 THR A O 12
ATOM 6712 N N . THR A 1 3 ? 1.463 -1.971 6.279 1.00 0.58 3 THR A N 12
ATOM 6713 C CA . THR A 1 3 ? 2.486 -2.762 5.613 1.00 0.55 3 THR A CA 12
ATOM 6714 C C . THR A 1 3 ? 1.843 -3.693 4.592 1.00 0.43 3 THR A C 12
ATOM 6715 O O . THR A 1 3 ? 0.866 -4.380 4.899 1.00 0.53 3 THR A O 12
ATOM 6726 N N . CYS A 1 4 ? 2.373 -3.709 3.379 1.00 0.39 4 CYS A N 12
ATOM 6727 C CA . CYS A 1 4 ? 1.798 -4.523 2.322 1.00 0.45 4 CYS A CA 12
ATOM 6728 C C . CYS A 1 4 ? 2.888 -5.267 1.553 1.00 0.38 4 CYS A C 12
ATOM 6729 O O . CYS A 1 4 ? 4.037 -4.833 1.512 1.00 0.51 4 CYS A O 12
ATOM 6736 N N . TYR A 1 5 ? 2.529 -6.404 0.973 1.00 0.47 5 TYR A N 12
ATOM 6737 C CA . TYR A 1 5 ? 3.451 -7.178 0.154 1.00 0.50 5 TYR A CA 12
ATOM 6738 C C . TYR A 1 5 ? 2.760 -7.664 -1.109 1.00 0.61 5 TYR A C 12
ATOM 6739 O O . TYR A 1 5 ? 1.703 -8.293 -1.051 1.00 0.85 5 TYR A O 12
ATOM 6757 N N . CYS A 1 6 ? 3.344 -7.350 -2.249 1.00 0.51 6 CYS A N 12
ATOM 6758 C CA . CYS A 1 6 ? 2.896 -7.917 -3.504 1.00 0.62 6 CYS A CA 12
ATOM 6759 C C . CYS A 1 6 ? 3.864 -9.020 -3.899 1.00 0.70 6 CYS A C 12
ATOM 6760 O O . CYS A 1 6 ? 4.867 -8.782 -4.583 1.00 0.69 6 CYS A O 12
ATOM 6767 N N . GLY A 1 7 ? 3.593 -10.219 -3.394 1.00 0.85 7 GLY A N 12
ATOM 6768 C CA . GLY A 1 7 ? 4.459 -11.348 -3.638 1.00 0.97 7 GLY A CA 12
ATOM 6769 C C . GLY A 1 7 ? 5.757 -11.229 -2.877 1.00 0.93 7 GLY A C 12
ATOM 6770 O O . GLY A 1 7 ? 5.805 -11.465 -1.669 1.00 1.01 7 GLY A O 12
ATOM 6774 N N . LYS A 1 8 ? 6.807 -10.842 -3.577 1.00 0.91 8 LYS A N 12
ATOM 6775 C CA . LYS A 1 8 ? 8.101 -10.660 -2.959 1.00 0.94 8 LYS A CA 12
ATOM 6776 C C . LYS A 1 8 ? 8.408 -9.179 -2.780 1.00 0.79 8 LYS A C 12
ATOM 6777 O O . LYS A 1 8 ? 9.354 -8.818 -2.081 1.00 0.86 8 LYS A O 12
ATOM 6796 N N . THR A 1 9 ? 7.609 -8.321 -3.398 1.00 0.66 9 THR A N 12
ATOM 6797 C CA . THR A 1 9 ? 7.882 -6.895 -3.369 1.00 0.55 9 THR A CA 12
ATOM 6798 C C . THR A 1 9 ? 7.087 -6.208 -2.260 1.00 0.42 9 THR A C 12
ATOM 6799 O O . THR A 1 9 ? 5.855 -6.226 -2.259 1.00 0.42 9 THR A O 12
ATOM 6810 N N . ILE A 1 10 ? 7.802 -5.619 -1.310 1.00 0.39 10 ILE A N 12
ATOM 6811 C CA . ILE A 1 10 ? 7.173 -4.947 -0.183 1.00 0.32 10 ILE A CA 12
ATOM 6812 C C . ILE A 1 10 ? 6.682 -3.551 -0.575 1.00 0.24 10 ILE A C 12
ATOM 6813 O O . ILE A 1 10 ? 7.419 -2.753 -1.170 1.00 0.31 10 ILE A O 12
ATOM 6829 N N . GLY A 1 11 ? 5.433 -3.271 -0.241 1.00 0.22 11 GLY A N 12
ATOM 6830 C CA . GLY A 1 11 ? 4.838 -1.998 -0.563 1.00 0.32 11 GLY A CA 12
ATOM 6831 C C . GLY A 1 11 ? 4.030 -1.444 0.590 1.00 0.28 11 GLY A C 12
ATOM 6832 O O . GLY A 1 11 ? 4.028 -2.006 1.692 1.00 0.36 11 GLY A O 12
ATOM 6836 N N . ILE A 1 12 ? 3.338 -0.348 0.346 1.00 0.25 12 ILE A N 12
ATOM 6837 C CA . ILE A 1 12 ? 2.550 0.304 1.377 1.00 0.25 12 ILE A CA 12
ATOM 6838 C C . ILE A 1 12 ? 1.088 0.408 0.930 1.00 0.22 12 ILE A C 12
ATOM 6839 O O . ILE A 1 12 ? 0.795 0.721 -0.228 1.00 0.22 12 ILE A O 12
ATOM 6855 N N . TYR A 1 13 ? 0.180 0.101 1.847 1.00 0.24 13 TYR A N 12
ATOM 6856 C CA . TYR A 1 13 ? -1.246 0.111 1.557 1.00 0.23 13 TYR A CA 12
ATOM 6857 C C . TYR A 1 13 ? -1.822 1.511 1.753 1.00 0.21 13 TYR A C 12
ATOM 6858 O O . TYR A 1 13 ? -1.983 1.976 2.882 1.00 0.26 13 TYR A O 12
ATOM 6876 N N . TRP A 1 14 ? -2.112 2.180 0.649 1.00 0.20 14 TRP A N 12
ATOM 6877 C CA . TRP A 1 14 ? -2.743 3.486 0.687 1.00 0.20 14 TRP A CA 12
ATOM 6878 C C . TRP A 1 14 ? -4.254 3.331 0.828 1.00 0.21 14 TRP A C 12
ATOM 6879 O O . TRP A 1 14 ? -4.949 2.976 -0.127 1.00 0.27 14 TRP A O 12
ATOM 6900 N N . PHE A 1 15 ? -4.745 3.586 2.025 1.00 0.32 15 PHE A N 12
ATOM 6901 C CA . PHE A 1 15 ? -6.163 3.476 2.321 1.00 0.38 15 PHE A CA 12
ATOM 6902 C C . PHE A 1 15 ? -6.817 4.844 2.157 1.00 0.41 15 PHE A C 12
ATOM 6903 O O . PHE A 1 15 ? -6.656 5.723 3.005 1.00 0.57 15 PHE A O 12
ATOM 6920 N N . GLY A 1 16 ? -7.529 5.030 1.057 1.00 0.50 16 GLY A N 12
ATOM 6921 C CA . GLY A 1 16 ? -8.123 6.325 0.776 1.00 0.60 16 GLY A CA 12
ATOM 6922 C C . GLY A 1 16 ? -7.882 6.769 -0.654 1.00 0.65 16 GLY A C 12
ATOM 6923 O O . GLY A 1 16 ? -8.407 7.795 -1.090 1.00 1.07 16 GLY A O 12
ATOM 6927 N N . THR A 1 17 ? -7.072 6.005 -1.375 1.00 0.46 17 THR A N 12
ATOM 6928 C CA . THR A 1 17 ? -6.817 6.262 -2.784 1.00 0.47 17 THR A CA 12
ATOM 6929 C C . THR A 1 17 ? -6.679 4.943 -3.537 1.00 0.50 17 THR A C 12
ATOM 6930 O O . THR A 1 17 ? -6.311 3.927 -2.952 1.00 0.57 17 THR A O 12
ATOM 6941 N N . LYS A 1 18 ? -7.003 4.959 -4.821 1.00 0.58 18 LYS A N 12
ATOM 6942 C CA . LYS A 1 18 ? -6.858 3.781 -5.661 1.00 0.69 18 LYS A CA 12
ATOM 6943 C C . LYS A 1 18 ? -5.770 4.024 -6.697 1.00 0.64 18 LYS A C 12
ATOM 6944 O O . LYS A 1 18 ? -5.629 3.276 -7.665 1.00 0.71 18 LYS A O 12
ATOM 6963 N N . THR A 1 19 ? -5.016 5.090 -6.483 1.00 0.62 19 THR A N 12
ATOM 6964 C CA . THR A 1 19 ? -3.913 5.451 -7.354 1.00 0.69 19 THR A CA 12
ATOM 6965 C C . THR A 1 19 ? -2.688 5.814 -6.523 1.00 0.60 19 THR A C 12
ATOM 6966 O O . THR A 1 19 ? -2.821 6.349 -5.420 1.00 0.89 19 THR A O 12
ATOM 6977 N N . CYS A 1 20 ? -1.506 5.504 -7.038 1.00 0.60 20 CYS A N 12
ATOM 6978 C CA . CYS A 1 20 ? -0.267 5.819 -6.346 1.00 0.62 20 CYS A CA 12
ATOM 6979 C C . CYS A 1 20 ? 0.094 7.282 -6.547 1.00 0.52 20 CYS A C 12
ATOM 6980 O O . CYS A 1 20 ? 0.329 7.722 -7.676 1.00 0.65 20 CYS A O 12
ATOM 6987 N N . PRO A 1 21 ? 0.124 8.061 -5.457 1.00 0.45 21 PRO A N 12
ATOM 6988 C CA . PRO A 1 21 ? 0.465 9.479 -5.516 1.00 0.56 21 PRO A CA 12
ATOM 6989 C C . PRO A 1 21 ? 1.907 9.694 -5.964 1.00 0.71 21 PRO A C 12
ATOM 6990 O O . PRO A 1 21 ? 2.842 9.122 -5.393 1.00 0.82 21 PRO A O 12
ATOM 7001 N N . SER A 1 22 ? 2.084 10.502 -6.995 1.00 0.99 22 SER A N 12
ATOM 7002 C CA . SER A 1 22 ? 3.407 10.784 -7.530 1.00 1.26 22 SER A CA 12
ATOM 7003 C C . SER A 1 22 ? 4.152 11.757 -6.626 1.00 1.32 22 SER A C 12
ATOM 7004 O O . SER A 1 22 ? 3.788 12.930 -6.528 1.00 1.83 22 SER A O 12
ATOM 7012 N N . ASN A 1 23 ? 5.185 11.260 -5.952 1.00 1.04 23 ASN A N 12
ATOM 7013 C CA . ASN A 1 23 ? 5.974 12.088 -5.041 1.00 1.20 23 ASN A CA 12
ATOM 7014 C C . ASN A 1 23 ? 7.242 11.375 -4.576 1.00 1.07 23 ASN A C 12
ATOM 7015 O O . ASN A 1 23 ? 8.193 12.019 -4.138 1.00 1.27 23 ASN A O 12
ATOM 7026 N N . ARG A 1 24 ? 7.272 10.053 -4.685 1.00 0.95 24 ARG A N 12
ATOM 7027 C CA . ARG A 1 24 ? 8.384 9.284 -4.139 1.00 1.02 24 ARG A CA 12
ATOM 7028 C C . ARG A 1 24 ? 9.070 8.446 -5.216 1.00 1.13 24 ARG A C 12
ATOM 7029 O O . ARG A 1 24 ? 10.202 8.733 -5.606 1.00 1.71 24 ARG A O 12
ATOM 7050 N N . GLY A 1 25 ? 8.384 7.424 -5.705 1.00 0.93 25 GLY A N 12
ATOM 7051 C CA . GLY A 1 25 ? 8.949 6.602 -6.755 1.00 1.10 25 GLY A CA 12
ATOM 7052 C C . GLY A 1 25 ? 8.326 5.224 -6.826 1.00 0.81 25 GLY A C 12
ATOM 7053 O O . GLY A 1 25 ? 9.007 4.244 -7.114 1.00 0.78 25 GLY A O 12
ATOM 7057 N N . TYR A 1 26 ? 7.028 5.147 -6.569 1.00 0.71 26 TYR A N 12
ATOM 7058 C CA . TYR A 1 26 ? 6.317 3.880 -6.669 1.00 0.50 26 TYR A CA 12
ATOM 7059 C C . TYR A 1 26 ? 6.332 3.382 -8.106 1.00 0.49 26 TYR A C 12
ATOM 7060 O O . TYR A 1 26 ? 6.025 4.127 -9.035 1.00 0.71 26 TYR A O 12
ATOM 7078 N N . THR A 1 27 ? 6.701 2.125 -8.285 1.00 0.41 27 THR A N 12
ATOM 7079 C CA . THR A 1 27 ? 6.821 1.551 -9.616 1.00 0.53 27 THR A CA 12
ATOM 7080 C C . THR A 1 27 ? 5.603 0.695 -9.948 1.00 0.45 27 THR A C 12
ATOM 7081 O O . THR A 1 27 ? 5.088 0.734 -11.067 1.00 0.67 27 THR A O 12
ATOM 7092 N N . GLY A 1 28 ? 5.132 -0.061 -8.967 1.00 0.29 28 GLY A N 12
ATOM 7093 C CA . GLY A 1 28 ? 4.016 -0.950 -9.195 1.00 0.31 28 GLY A CA 12
ATOM 7094 C C . GLY A 1 28 ? 2.876 -0.696 -8.233 1.00 0.29 28 GLY A C 12
ATOM 7095 O O . GLY A 1 28 ? 3.038 0.037 -7.253 1.00 0.35 28 GLY A O 12
ATOM 7099 N N . SER A 1 29 ? 1.736 -1.315 -8.492 1.00 0.31 29 SER A N 12
ATOM 7100 C CA . SER A 1 29 ? 0.557 -1.096 -7.678 1.00 0.34 29 SER A CA 12
ATOM 7101 C C . SER A 1 29 ? -0.391 -2.293 -7.716 1.00 0.37 29 SER A C 12
ATOM 7102 O O . SER A 1 29 ? -0.696 -2.836 -8.778 1.00 0.52 29 SER A O 12
ATOM 7110 N N . CYS A 1 30 ? -0.846 -2.693 -6.543 1.00 0.34 30 CYS A N 12
ATOM 7111 C CA . CYS A 1 30 ? -1.784 -3.794 -6.405 1.00 0.40 30 CYS A CA 12
ATOM 7112 C C . CYS A 1 30 ? -3.108 -3.275 -5.847 1.00 0.37 30 CYS A C 12
ATOM 7113 O O . CYS A 1 30 ? -3.138 -2.691 -4.765 1.00 0.43 30 CYS A O 12
ATOM 7120 N N . GLY A 1 31 ? -4.196 -3.466 -6.590 1.00 0.39 31 GLY A N 12
ATOM 7121 C CA . GLY A 1 31 ? -5.501 -3.024 -6.124 1.00 0.40 31 GLY A CA 12
ATOM 7122 C C . GLY A 1 31 ? -5.902 -3.712 -4.833 1.00 0.40 31 GLY A C 12
ATOM 7123 O O . GLY A 1 31 ? -5.766 -4.931 -4.712 1.00 0.49 31 GLY A O 12
ATOM 7127 N N . TYR A 1 32 ? -6.387 -2.940 -3.867 1.00 0.38 32 TYR A N 12
ATOM 7128 C CA . TYR A 1 32 ? -6.722 -3.482 -2.560 1.00 0.42 32 TYR A CA 12
ATOM 7129 C C . TYR A 1 32 ? -8.130 -3.058 -2.139 1.00 0.42 32 TYR A C 12
ATOM 7130 O O . TYR A 1 32 ? -8.693 -2.109 -2.688 1.00 0.41 32 TYR A O 12
ATOM 7148 N N . PHE A 1 33 ? -8.652 -3.754 -1.126 1.00 0.48 33 PHE A N 12
ATOM 7149 C CA . PHE A 1 33 ? -10.052 -3.650 -0.692 1.00 0.54 33 PHE A CA 12
ATOM 7150 C C . PHE A 1 33 ? -10.603 -2.229 -0.722 1.00 0.56 33 PHE A C 12
ATOM 7151 O O . PHE A 1 33 ? -11.588 -1.961 -1.413 1.00 1.24 33 PHE A O 12
ATOM 7168 N N . LEU A 1 34 ? -9.992 -1.328 0.025 1.00 0.56 34 LEU A N 12
ATOM 7169 C CA . LEU A 1 34 ? -10.457 0.052 0.064 1.00 0.53 34 LEU A CA 12
ATOM 7170 C C . LEU A 1 34 ? -9.334 1.003 -0.329 1.00 0.43 34 LEU A C 12
ATOM 7171 O O . LEU A 1 34 ? -9.308 2.159 0.100 1.00 0.49 34 LEU A O 12
ATOM 7187 N N . GLY A 1 35 ? -8.409 0.530 -1.154 1.00 0.34 35 GLY A N 12
ATOM 7188 C CA . GLY A 1 35 ? -7.287 1.365 -1.520 1.00 0.34 35 GLY A CA 12
ATOM 7189 C C . GLY A 1 35 ? -6.348 0.705 -2.501 1.00 0.28 35 GLY A C 12
ATOM 7190 O O . GLY A 1 35 ? -6.755 -0.140 -3.296 1.00 0.33 35 GLY A O 12
ATOM 7194 N N . ILE A 1 36 ? -5.085 1.088 -2.439 1.00 0.24 36 ILE A N 12
ATOM 7195 C CA . ILE A 1 36 ? -4.099 0.583 -3.372 1.00 0.23 36 ILE A CA 12
ATOM 7196 C C . ILE A 1 36 ? -2.775 0.280 -2.667 1.00 0.22 36 ILE A C 12
ATOM 7197 O O . ILE A 1 36 ? -2.308 1.044 -1.824 1.00 0.26 36 ILE A O 12
ATOM 7213 N N . CYS A 1 37 ? -2.199 -0.862 -2.997 1.00 0.24 37 CYS A N 12
ATOM 7214 C CA . CYS A 1 37 ? -0.912 -1.261 -2.460 1.00 0.27 37 CYS A CA 12
ATOM 7215 C C . CYS A 1 37 ? 0.193 -0.843 -3.420 1.00 0.24 37 CYS A C 12
ATOM 7216 O O . CYS A 1 37 ? 0.409 -1.483 -4.450 1.00 0.33 37 CYS A O 12
ATOM 7223 N N . CYS A 1 38 ? 0.871 0.241 -3.101 1.00 0.23 38 CYS A N 12
ATOM 7224 C CA . CYS A 1 38 ? 1.907 0.767 -3.972 1.00 0.25 38 CYS A CA 12
ATOM 7225 C C . CYS A 1 38 ? 3.279 0.268 -3.543 1.00 0.20 38 CYS A C 12
ATOM 7226 O O . CYS A 1 38 ? 3.647 0.367 -2.372 1.00 0.21 38 CYS A O 12
ATOM 7233 N N . TYR A 1 39 ? 4.030 -0.271 -4.494 1.00 0.21 39 TYR A N 12
ATOM 7234 C CA . TYR A 1 39 ? 5.360 -0.782 -4.212 1.00 0.21 39 TYR A CA 12
ATOM 7235 C C . TYR A 1 39 ? 6.367 -0.230 -5.215 1.00 0.25 39 TYR A C 12
ATOM 7236 O O . TYR A 1 39 ? 5.997 0.190 -6.314 1.00 0.29 39 TYR A O 12
ATOM 7254 N N . PRO A 1 40 ? 7.656 -0.208 -4.855 1.00 0.28 40 PRO A N 12
ATOM 7255 C CA . PRO A 1 40 ? 8.142 -0.649 -3.545 1.00 0.27 40 PRO A CA 12
ATOM 7256 C C . PRO A 1 40 ? 7.983 0.435 -2.484 1.00 0.31 40 PRO A C 12
ATOM 7257 O O . PRO A 1 40 ? 7.606 1.565 -2.796 1.00 0.48 40 PRO A O 12
ATOM 7268 N N . VAL A 1 41 ? 8.235 0.071 -1.231 1.00 0.32 41 VAL A N 12
ATOM 7269 C CA . VAL A 1 41 ? 8.231 1.036 -0.137 1.00 0.50 41 VAL A CA 12
ATOM 7270 C C . VAL A 1 41 ? 9.322 2.088 -0.332 1.00 0.62 41 VAL A C 12
ATOM 7271 O O . VAL A 1 41 ? 10.487 1.862 0.002 1.00 0.74 41 VAL A O 12
ATOM 7284 N N . ASP A 1 42 ? 8.941 3.219 -0.903 1.00 0.94 42 ASP A N 12
ATOM 7285 C CA . ASP A 1 42 ? 9.832 4.359 -1.020 1.00 1.29 42 ASP A CA 12
ATOM 7286 C C . ASP A 1 42 ? 9.556 5.333 0.111 1.00 1.78 42 ASP A C 12
ATOM 7287 O O . ASP A 1 42 ? 10.372 5.405 1.049 1.00 2.52 42 ASP A O 12
ATOM 7297 N N . GLY A 1 1 ? 0.456 -2.609 10.760 1.00 2.96 1 GLY A N 13
ATOM 7298 C CA . GLY A 1 1 ? 0.301 -1.312 10.062 1.00 2.38 1 GLY A CA 13
ATOM 7299 C C . GLY A 1 1 ? -0.199 -1.487 8.648 1.00 1.73 1 GLY A C 13
ATOM 7300 O O . GLY A 1 1 ? -0.651 -2.570 8.274 1.00 2.00 1 GLY A O 13
ATOM 7306 N N . THR A 1 2 ? -0.109 -0.435 7.851 1.00 1.13 2 THR A N 13
ATOM 7307 C CA . THR A 1 2 ? -0.583 -0.476 6.482 1.00 0.62 2 THR A CA 13
ATOM 7308 C C . THR A 1 2 ? 0.553 -0.778 5.507 1.00 0.47 2 THR A C 13
ATOM 7309 O O . THR A 1 2 ? 0.788 -0.035 4.556 1.00 0.51 2 THR A O 13
ATOM 7320 N N . THR A 1 3 ? 1.261 -1.868 5.759 1.00 0.58 3 THR A N 13
ATOM 7321 C CA . THR A 1 3 ? 2.301 -2.334 4.856 1.00 0.55 3 THR A CA 13
ATOM 7322 C C . THR A 1 3 ? 1.845 -3.623 4.183 1.00 0.43 3 THR A C 13
ATOM 7323 O O . THR A 1 3 ? 1.425 -4.568 4.854 1.00 0.53 3 THR A O 13
ATOM 7334 N N . CYS A 1 4 ? 1.914 -3.658 2.863 1.00 0.39 4 CYS A N 13
ATOM 7335 C CA . CYS A 1 4 ? 1.357 -4.764 2.104 1.00 0.45 4 CYS A CA 13
ATOM 7336 C C . CYS A 1 4 ? 2.413 -5.457 1.252 1.00 0.38 4 CYS A C 13
ATOM 7337 O O . CYS A 1 4 ? 3.273 -4.812 0.658 1.00 0.51 4 CYS A O 13
ATOM 7344 N N . TYR A 1 5 ? 2.352 -6.778 1.211 1.00 0.47 5 TYR A N 13
ATOM 7345 C CA . TYR A 1 5 ? 3.212 -7.557 0.338 1.00 0.50 5 TYR A CA 13
ATOM 7346 C C . TYR A 1 5 ? 2.427 -8.037 -0.873 1.00 0.61 5 TYR A C 13
ATOM 7347 O O . TYR A 1 5 ? 1.523 -8.860 -0.746 1.00 0.85 5 TYR A O 13
ATOM 7365 N N . CYS A 1 6 ? 2.756 -7.511 -2.039 1.00 0.51 6 CYS A N 13
ATOM 7366 C CA . CYS A 1 6 ? 2.120 -7.958 -3.265 1.00 0.62 6 CYS A CA 13
ATOM 7367 C C . CYS A 1 6 ? 2.966 -9.042 -3.908 1.00 0.70 6 CYS A C 13
ATOM 7368 O O . CYS A 1 6 ? 3.984 -8.750 -4.539 1.00 0.69 6 CYS A O 13
ATOM 7375 N N . GLY A 1 7 ? 2.557 -10.288 -3.712 1.00 0.85 7 GLY A N 13
ATOM 7376 C CA . GLY A 1 7 ? 3.290 -11.404 -4.268 1.00 0.97 7 GLY A CA 13
ATOM 7377 C C . GLY A 1 7 ? 4.615 -11.619 -3.566 1.00 0.93 7 GLY A C 13
ATOM 7378 O O . GLY A 1 7 ? 4.718 -12.425 -2.642 1.00 1.01 7 GLY A O 13
ATOM 7382 N N . LYS A 1 8 ? 5.632 -10.897 -4.007 1.00 0.91 8 LYS A N 13
ATOM 7383 C CA . LYS A 1 8 ? 6.954 -10.994 -3.418 1.00 0.94 8 LYS A CA 13
ATOM 7384 C C . LYS A 1 8 ? 7.550 -9.610 -3.177 1.00 0.79 8 LYS A C 13
ATOM 7385 O O . LYS A 1 8 ? 8.664 -9.483 -2.665 1.00 0.86 8 LYS A O 13
ATOM 7404 N N . THR A 1 9 ? 6.809 -8.573 -3.540 1.00 0.66 9 THR A N 13
ATOM 7405 C CA . THR A 1 9 ? 7.301 -7.211 -3.413 1.00 0.55 9 THR A CA 13
ATOM 7406 C C . THR A 1 9 ? 6.583 -6.476 -2.284 1.00 0.42 9 THR A C 13
ATOM 7407 O O . THR A 1 9 ? 5.361 -6.558 -2.155 1.00 0.42 9 THR A O 13
ATOM 7418 N N . ILE A 1 10 ? 7.349 -5.765 -1.466 1.00 0.39 10 ILE A N 13
ATOM 7419 C CA . ILE A 1 10 ? 6.796 -5.060 -0.320 1.00 0.32 10 ILE A CA 13
ATOM 7420 C C . ILE A 1 10 ? 6.463 -3.604 -0.659 1.00 0.24 10 ILE A C 13
ATOM 7421 O O . ILE A 1 10 ? 7.294 -2.855 -1.189 1.00 0.31 10 ILE A O 13
ATOM 7437 N N . GLY A 1 11 ? 5.235 -3.215 -0.354 1.00 0.22 11 GLY A N 13
ATOM 7438 C CA . GLY A 1 11 ? 4.790 -1.866 -0.603 1.00 0.32 11 GLY A CA 13
ATOM 7439 C C . GLY A 1 11 ? 3.980 -1.318 0.553 1.00 0.28 11 GLY A C 13
ATOM 7440 O O . GLY A 1 11 ? 3.789 -1.993 1.566 1.00 0.36 11 GLY A O 13
ATOM 7444 N N . ILE A 1 12 ? 3.500 -0.098 0.404 1.00 0.25 12 ILE A N 13
ATOM 7445 C CA . ILE A 1 12 ? 2.714 0.547 1.441 1.00 0.25 12 ILE A CA 13
ATOM 7446 C C . ILE A 1 12 ? 1.263 0.674 0.975 1.00 0.22 12 ILE A C 13
ATOM 7447 O O . ILE A 1 12 ? 0.993 1.004 -0.185 1.00 0.22 12 ILE A O 13
ATOM 7463 N N . TYR A 1 13 ? 0.339 0.377 1.874 1.00 0.24 13 TYR A N 13
ATOM 7464 C CA . TYR A 1 13 ? -1.072 0.327 1.542 1.00 0.23 13 TYR A CA 13
ATOM 7465 C C . TYR A 1 13 ? -1.744 1.683 1.735 1.00 0.21 13 TYR A C 13
ATOM 7466 O O . TYR A 1 13 ? -1.833 2.193 2.853 1.00 0.26 13 TYR A O 13
ATOM 7484 N N . TRP A 1 14 ? -2.222 2.250 0.641 1.00 0.20 14 TRP A N 13
ATOM 7485 C CA . TRP A 1 14 ? -2.933 3.514 0.677 1.00 0.20 14 TRP A CA 13
ATOM 7486 C C . TRP A 1 14 ? -4.437 3.279 0.640 1.00 0.21 14 TRP A C 13
ATOM 7487 O O . TRP A 1 14 ? -4.979 2.830 -0.371 1.00 0.27 14 TRP A O 13
ATOM 7508 N N . PHE A 1 15 ? -5.104 3.557 1.745 1.00 0.32 15 PHE A N 13
ATOM 7509 C CA . PHE A 1 15 ? -6.555 3.502 1.783 1.00 0.38 15 PHE A CA 13
ATOM 7510 C C . PHE A 1 15 ? -7.111 4.919 1.737 1.00 0.41 15 PHE A C 13
ATOM 7511 O O . PHE A 1 15 ? -6.779 5.750 2.583 1.00 0.57 15 PHE A O 13
ATOM 7528 N N . GLY A 1 16 ? -7.936 5.194 0.742 1.00 0.50 16 GLY A N 13
ATOM 7529 C CA . GLY A 1 16 ? -8.467 6.531 0.557 1.00 0.60 16 GLY A CA 13
ATOM 7530 C C . GLY A 1 16 ? -8.187 7.041 -0.835 1.00 0.65 16 GLY A C 13
ATOM 7531 O O . GLY A 1 16 ? -8.976 7.793 -1.405 1.00 1.07 16 GLY A O 13
ATOM 7535 N N . THR A 1 17 ? -7.062 6.614 -1.387 1.00 0.46 17 THR A N 13
ATOM 7536 C CA . THR A 1 17 ? -6.684 6.968 -2.743 1.00 0.47 17 THR A CA 13
ATOM 7537 C C . THR A 1 17 ? -6.504 5.709 -3.577 1.00 0.50 17 THR A C 13
ATOM 7538 O O . THR A 1 17 ? -6.091 4.672 -3.062 1.00 0.57 17 THR A O 13
ATOM 7549 N N . LYS A 1 18 ? -6.836 5.794 -4.857 1.00 0.58 18 LYS A N 13
ATOM 7550 C CA . LYS A 1 18 ? -6.633 4.675 -5.761 1.00 0.69 18 LYS A CA 13
ATOM 7551 C C . LYS A 1 18 ? -5.492 4.985 -6.721 1.00 0.64 18 LYS A C 13
ATOM 7552 O O . LYS A 1 18 ? -5.318 4.322 -7.746 1.00 0.71 18 LYS A O 13
ATOM 7571 N N . THR A 1 19 ? -4.726 6.008 -6.384 1.00 0.62 19 THR A N 13
ATOM 7572 C CA . THR A 1 19 ? -3.565 6.380 -7.165 1.00 0.69 19 THR A CA 13
ATOM 7573 C C . THR A 1 19 ? -2.354 6.509 -6.248 1.00 0.60 19 THR A C 13
ATOM 7574 O O . THR A 1 19 ? -2.459 7.034 -5.133 1.00 0.89 19 THR A O 13
ATOM 7585 N N . CYS A 1 20 ? -1.227 5.988 -6.698 1.00 0.60 20 CYS A N 13
ATOM 7586 C CA . CYS A 1 20 ? 0.000 6.055 -5.928 1.00 0.62 20 CYS A CA 13
ATOM 7587 C C . CYS A 1 20 ? 0.657 7.418 -6.085 1.00 0.52 20 CYS A C 13
ATOM 7588 O O . CYS A 1 20 ? 0.899 7.875 -7.204 1.00 0.65 20 CYS A O 13
ATOM 7595 N N . PRO A 1 21 ? 0.938 8.087 -4.961 1.00 0.45 21 PRO A N 13
ATOM 7596 C CA . PRO A 1 21 ? 1.674 9.348 -4.956 1.00 0.56 21 PRO A CA 13
ATOM 7597 C C . PRO A 1 21 ? 3.083 9.155 -5.514 1.00 0.71 21 PRO A C 13
ATOM 7598 O O . PRO A 1 21 ? 3.991 8.727 -4.799 1.00 0.82 21 PRO A O 13
ATOM 7609 N N . SER A 1 22 ? 3.260 9.469 -6.796 1.00 0.99 22 SER A N 13
ATOM 7610 C CA . SER A 1 22 ? 4.513 9.193 -7.492 1.00 1.26 22 SER A CA 13
ATOM 7611 C C . SER A 1 22 ? 5.640 10.111 -7.040 1.00 1.32 22 SER A C 13
ATOM 7612 O O . SER A 1 22 ? 6.755 10.052 -7.554 1.00 1.83 22 SER A O 13
ATOM 7620 N N . ASN A 1 23 ? 5.349 10.934 -6.056 1.00 1.04 23 ASN A N 13
ATOM 7621 C CA . ASN A 1 23 ? 6.355 11.786 -5.437 1.00 1.20 23 ASN A CA 13
ATOM 7622 C C . ASN A 1 23 ? 7.170 10.965 -4.441 1.00 1.07 23 ASN A C 13
ATOM 7623 O O . ASN A 1 23 ? 8.261 11.357 -4.034 1.00 1.27 23 ASN A O 13
ATOM 7634 N N . ARG A 1 24 ? 6.627 9.806 -4.073 1.00 0.95 24 ARG A N 13
ATOM 7635 C CA . ARG A 1 24 ? 7.301 8.882 -3.165 1.00 1.02 24 ARG A CA 13
ATOM 7636 C C . ARG A 1 24 ? 8.222 7.941 -3.931 1.00 1.13 24 ARG A C 13
ATOM 7637 O O . ARG A 1 24 ? 9.029 7.229 -3.338 1.00 1.71 24 ARG A O 13
ATOM 7658 N N . GLY A 1 25 ? 8.084 7.933 -5.251 1.00 0.93 25 GLY A N 13
ATOM 7659 C CA . GLY A 1 25 ? 8.920 7.087 -6.084 1.00 1.10 25 GLY A CA 13
ATOM 7660 C C . GLY A 1 25 ? 8.410 5.663 -6.191 1.00 0.81 25 GLY A C 13
ATOM 7661 O O . GLY A 1 25 ? 9.201 4.722 -6.275 1.00 0.78 25 GLY A O 13
ATOM 7665 N N . TYR A 1 26 ? 7.094 5.495 -6.165 1.00 0.71 26 TYR A N 13
ATOM 7666 C CA . TYR A 1 26 ? 6.498 4.174 -6.344 1.00 0.50 26 TYR A CA 13
ATOM 7667 C C . TYR A 1 26 ? 6.659 3.715 -7.787 1.00 0.49 26 TYR A C 13
ATOM 7668 O O . TYR A 1 26 ? 6.467 4.492 -8.721 1.00 0.71 26 TYR A O 13
ATOM 7686 N N . THR A 1 27 ? 7.011 2.453 -7.961 1.00 0.41 27 THR A N 13
ATOM 7687 C CA . THR A 1 27 ? 7.261 1.911 -9.283 1.00 0.53 27 THR A CA 13
ATOM 7688 C C . THR A 1 27 ? 6.059 1.117 -9.787 1.00 0.45 27 THR A C 13
ATOM 7689 O O . THR A 1 27 ? 5.654 1.252 -10.941 1.00 0.67 27 THR A O 13
ATOM 7700 N N . GLY A 1 28 ? 5.474 0.308 -8.911 1.00 0.29 28 GLY A N 13
ATOM 7701 C CA . GLY A 1 28 ? 4.356 -0.522 -9.303 1.00 0.31 28 GLY A CA 13
ATOM 7702 C C . GLY A 1 28 ? 3.256 -0.526 -8.266 1.00 0.29 28 GLY A C 13
ATOM 7703 O O . GLY A 1 28 ? 3.467 -0.106 -7.125 1.00 0.35 28 GLY A O 13
ATOM 7707 N N . SER A 1 29 ? 2.086 -1.013 -8.647 1.00 0.31 29 SER A N 13
ATOM 7708 C CA . SER A 1 29 ? 0.940 -1.002 -7.758 1.00 0.34 29 SER A CA 13
ATOM 7709 C C . SER A 1 29 ? 0.179 -2.323 -7.820 1.00 0.37 29 SER A C 13
ATOM 7710 O O . SER A 1 29 ? 0.334 -3.099 -8.766 1.00 0.52 29 SER A O 13
ATOM 7718 N N . CYS A 1 30 ? -0.621 -2.576 -6.794 1.00 0.34 30 CYS A N 13
ATOM 7719 C CA . CYS A 1 30 ? -1.484 -3.747 -6.745 1.00 0.40 30 CYS A CA 13
ATOM 7720 C C . CYS A 1 30 ? -2.820 -3.384 -6.111 1.00 0.37 30 CYS A C 13
ATOM 7721 O O . CYS A 1 30 ? -2.877 -2.541 -5.214 1.00 0.43 30 CYS A O 13
ATOM 7728 N N . GLY A 1 31 ? -3.888 -4.009 -6.584 1.00 0.39 31 GLY A N 13
ATOM 7729 C CA . GLY A 1 31 ? -5.209 -3.724 -6.066 1.00 0.40 31 GLY A CA 13
ATOM 7730 C C . GLY A 1 31 ? -5.459 -4.390 -4.729 1.00 0.40 31 GLY A C 13
ATOM 7731 O O . GLY A 1 31 ? -5.199 -5.581 -4.562 1.00 0.49 31 GLY A O 13
ATOM 7735 N N . TYR A 1 32 ? -5.957 -3.619 -3.775 1.00 0.38 32 TYR A N 13
ATOM 7736 C CA . TYR A 1 32 ? -6.236 -4.134 -2.446 1.00 0.42 32 TYR A CA 13
ATOM 7737 C C . TYR A 1 32 ? -7.674 -3.792 -2.063 1.00 0.42 32 TYR A C 13
ATOM 7738 O O . TYR A 1 32 ? -8.352 -3.071 -2.797 1.00 0.41 32 TYR A O 13
ATOM 7756 N N . PHE A 1 33 ? -8.117 -4.304 -0.921 1.00 0.48 33 PHE A N 13
ATOM 7757 C CA . PHE A 1 33 ? -9.505 -4.170 -0.474 1.00 0.54 33 PHE A CA 13
ATOM 7758 C C . PHE A 1 33 ? -9.915 -2.710 -0.316 1.00 0.56 33 PHE A C 13
ATOM 7759 O O . PHE A 1 33 ? -9.735 -2.117 0.749 1.00 1.24 33 PHE A O 13
ATOM 7776 N N . LEU A 1 34 ? -10.489 -2.154 -1.385 1.00 0.56 34 LEU A N 13
ATOM 7777 C CA . LEU A 1 34 ? -10.895 -0.751 -1.431 1.00 0.53 34 LEU A CA 13
ATOM 7778 C C . LEU A 1 34 ? -9.696 0.163 -1.211 1.00 0.43 34 LEU A C 13
ATOM 7779 O O . LEU A 1 34 ? -9.818 1.239 -0.629 1.00 0.49 34 LEU A O 13
ATOM 7795 N N . GLY A 1 35 ? -8.539 -0.277 -1.680 1.00 0.34 35 GLY A N 13
ATOM 7796 C CA . GLY A 1 35 ? -7.334 0.508 -1.539 1.00 0.34 35 GLY A CA 13
ATOM 7797 C C . GLY A 1 35 ? -6.276 0.083 -2.527 1.00 0.28 35 GLY A C 13
ATOM 7798 O O . GLY A 1 35 ? -6.485 -0.859 -3.297 1.00 0.33 35 GLY A O 13
ATOM 7802 N N . ILE A 1 36 ? -5.140 0.757 -2.514 1.00 0.24 36 ILE A N 13
ATOM 7803 C CA . ILE A 1 36 ? -4.079 0.447 -3.453 1.00 0.23 36 ILE A CA 13
ATOM 7804 C C . ILE A 1 36 ? -2.765 0.164 -2.723 1.00 0.22 36 ILE A C 13
ATOM 7805 O O . ILE A 1 36 ? -2.392 0.863 -1.778 1.00 0.26 36 ILE A O 13
ATOM 7821 N N . CYS A 1 37 ? -2.088 -0.888 -3.148 1.00 0.24 37 CYS A N 13
ATOM 7822 C CA . CYS A 1 37 ? -0.799 -1.255 -2.586 1.00 0.27 37 CYS A CA 13
ATOM 7823 C C . CYS A 1 37 ? 0.314 -0.721 -3.482 1.00 0.24 37 CYS A C 13
ATOM 7824 O O . CYS A 1 37 ? 0.488 -1.188 -4.609 1.00 0.33 37 CYS A O 13
ATOM 7831 N N . CYS A 1 38 ? 1.046 0.268 -2.993 1.00 0.23 38 CYS A N 13
ATOM 7832 C CA . CYS A 1 38 ? 2.061 0.935 -3.795 1.00 0.25 38 CYS A CA 13
ATOM 7833 C C . CYS A 1 38 ? 3.458 0.514 -3.368 1.00 0.20 38 CYS A C 13
ATOM 7834 O O . CYS A 1 38 ? 3.840 0.691 -2.211 1.00 0.21 38 CYS A O 13
ATOM 7841 N N . TYR A 1 39 ? 4.220 -0.031 -4.304 1.00 0.21 39 TYR A N 13
ATOM 7842 C CA . TYR A 1 39 ? 5.569 -0.491 -4.015 1.00 0.21 39 TYR A CA 13
ATOM 7843 C C . TYR A 1 39 ? 6.567 0.073 -5.024 1.00 0.25 39 TYR A C 13
ATOM 7844 O O . TYR A 1 39 ? 6.187 0.449 -6.136 1.00 0.29 39 TYR A O 13
ATOM 7862 N N . PRO A 1 40 ? 7.859 0.149 -4.662 1.00 0.28 40 PRO A N 13
ATOM 7863 C CA . PRO A 1 40 ? 8.363 -0.252 -3.338 1.00 0.27 40 PRO A CA 13
ATOM 7864 C C . PRO A 1 40 ? 7.822 0.634 -2.219 1.00 0.31 40 PRO A C 13
ATOM 7865 O O . PRO A 1 40 ? 7.481 1.795 -2.448 1.00 0.48 40 PRO A O 13
ATOM 7876 N N . VAL A 1 41 ? 7.711 0.065 -1.023 1.00 0.32 41 VAL A N 13
ATOM 7877 C CA . VAL A 1 41 ? 7.246 0.810 0.141 1.00 0.50 41 VAL A CA 13
ATOM 7878 C C . VAL A 1 41 ? 8.183 1.979 0.471 1.00 0.62 41 VAL A C 13
ATOM 7879 O O . VAL A 1 41 ? 9.225 1.801 1.106 1.00 0.74 41 VAL A O 13
ATOM 7892 N N . ASP A 1 42 ? 7.802 3.160 -0.011 1.00 0.94 42 ASP A N 13
ATOM 7893 C CA . ASP A 1 42 ? 8.517 4.412 0.252 1.00 1.29 42 ASP A CA 13
ATOM 7894 C C . ASP A 1 42 ? 9.961 4.357 -0.243 1.00 1.78 42 ASP A C 13
ATOM 7895 O O . ASP A 1 42 ? 10.205 4.768 -1.393 1.00 2.52 42 ASP A O 13
ATOM 7905 N N . GLY A 1 1 ? -0.424 -1.206 10.720 1.00 2.96 1 GLY A N 14
ATOM 7906 C CA . GLY A 1 1 ? 0.519 -1.736 9.706 1.00 2.38 1 GLY A CA 14
ATOM 7907 C C . GLY A 1 1 ? -0.035 -1.637 8.300 1.00 1.73 1 GLY A C 14
ATOM 7908 O O . GLY A 1 1 ? -0.461 -2.633 7.718 1.00 2.00 1 GLY A O 14
ATOM 7914 N N . THR A 1 2 ? -0.025 -0.429 7.750 1.00 1.13 2 THR A N 14
ATOM 7915 C CA . THR A 1 2 ? -0.515 -0.197 6.400 1.00 0.62 2 THR A CA 14
ATOM 7916 C C . THR A 1 2 ? 0.543 -0.570 5.363 1.00 0.47 2 THR A C 14
ATOM 7917 O O . THR A 1 2 ? 1.005 0.274 4.592 1.00 0.51 2 THR A O 14
ATOM 7928 N N . THR A 1 3 ? 0.917 -1.841 5.353 1.00 0.58 3 THR A N 14
ATOM 7929 C CA . THR A 1 3 ? 1.951 -2.349 4.461 1.00 0.55 3 THR A CA 14
ATOM 7930 C C . THR A 1 3 ? 1.582 -3.755 3.983 1.00 0.43 3 THR A C 14
ATOM 7931 O O . THR A 1 3 ? 1.028 -4.546 4.749 1.00 0.53 3 THR A O 14
ATOM 7942 N N . CYS A 1 4 ? 1.865 -4.065 2.723 1.00 0.39 4 CYS A N 14
ATOM 7943 C CA . CYS A 1 4 ? 1.542 -5.375 2.175 1.00 0.45 4 CYS A CA 14
ATOM 7944 C C . CYS A 1 4 ? 2.743 -5.968 1.443 1.00 0.38 4 CYS A C 14
ATOM 7945 O O . CYS A 1 4 ? 3.666 -5.250 1.061 1.00 0.51 4 CYS A O 14
ATOM 7952 N N . TYR A 1 5 ? 2.734 -7.282 1.267 1.00 0.47 5 TYR A N 14
ATOM 7953 C CA . TYR A 1 5 ? 3.775 -7.968 0.516 1.00 0.50 5 TYR A CA 14
ATOM 7954 C C . TYR A 1 5 ? 3.202 -8.588 -0.746 1.00 0.61 5 TYR A C 14
ATOM 7955 O O . TYR A 1 5 ? 2.545 -9.629 -0.696 1.00 0.85 5 TYR A O 14
ATOM 7973 N N . CYS A 1 6 ? 3.430 -7.943 -1.872 1.00 0.51 6 CYS A N 14
ATOM 7974 C CA . CYS A 1 6 ? 3.039 -8.502 -3.151 1.00 0.62 6 CYS A CA 14
ATOM 7975 C C . CYS A 1 6 ? 4.185 -9.352 -3.685 1.00 0.70 6 CYS A C 14
ATOM 7976 O O . CYS A 1 6 ? 5.087 -8.851 -4.366 1.00 0.69 6 CYS A O 14
ATOM 7983 N N . GLY A 1 7 ? 4.164 -10.634 -3.340 1.00 0.85 7 GLY A N 14
ATOM 7984 C CA . GLY A 1 7 ? 5.250 -11.519 -3.698 1.00 0.97 7 GLY A CA 14
ATOM 7985 C C . GLY A 1 7 ? 6.508 -11.193 -2.925 1.00 0.93 7 GLY A C 14
ATOM 7986 O O . GLY A 1 7 ? 6.535 -11.287 -1.697 1.00 1.01 7 GLY A O 14
ATOM 7990 N N . LYS A 1 8 ? 7.545 -10.799 -3.641 1.00 0.91 8 LYS A N 14
ATOM 7991 C CA . LYS A 1 8 ? 8.784 -10.376 -3.017 1.00 0.94 8 LYS A CA 14
ATOM 7992 C C . LYS A 1 8 ? 8.747 -8.889 -2.714 1.00 0.79 8 LYS A C 14
ATOM 7993 O O . LYS A 1 8 ? 9.524 -8.398 -1.897 1.00 0.86 8 LYS A O 14
ATOM 8012 N N . THR A 1 9 ? 7.844 -8.176 -3.363 1.00 0.66 9 THR A N 14
ATOM 8013 C CA . THR A 1 9 ? 7.861 -6.733 -3.306 1.00 0.55 9 THR A CA 14
ATOM 8014 C C . THR A 1 9 ? 6.953 -6.215 -2.197 1.00 0.42 9 THR A C 14
ATOM 8015 O O . THR A 1 9 ? 5.741 -6.430 -2.214 1.00 0.42 9 THR A O 14
ATOM 8026 N N . ILE A 1 10 ? 7.556 -5.546 -1.233 1.00 0.39 10 ILE A N 14
ATOM 8027 C CA . ILE A 1 10 ? 6.812 -4.955 -0.137 1.00 0.32 10 ILE A CA 14
ATOM 8028 C C . ILE A 1 10 ? 6.332 -3.558 -0.524 1.00 0.24 10 ILE A C 14
ATOM 8029 O O . ILE A 1 10 ? 7.108 -2.735 -1.020 1.00 0.31 10 ILE A O 14
ATOM 8045 N N . GLY A 1 11 ? 5.048 -3.306 -0.322 1.00 0.22 11 GLY A N 14
ATOM 8046 C CA . GLY A 1 11 ? 4.471 -2.034 -0.694 1.00 0.32 11 GLY A CA 14
ATOM 8047 C C . GLY A 1 11 ? 3.675 -1.418 0.434 1.00 0.28 11 GLY A C 14
ATOM 8048 O O . GLY A 1 11 ? 3.299 -2.105 1.383 1.00 0.36 11 GLY A O 14
ATOM 8052 N N . ILE A 1 12 ? 3.416 -0.129 0.329 1.00 0.25 12 ILE A N 14
ATOM 8053 C CA . ILE A 1 12 ? 2.684 0.589 1.355 1.00 0.25 12 ILE A CA 14
ATOM 8054 C C . ILE A 1 12 ? 1.215 0.705 0.943 1.00 0.22 12 ILE A C 14
ATOM 8055 O O . ILE A 1 12 ? 0.897 1.037 -0.204 1.00 0.22 12 ILE A O 14
ATOM 8071 N N . TYR A 1 13 ? 0.324 0.398 1.873 1.00 0.24 13 TYR A N 14
ATOM 8072 C CA . TYR A 1 13 ? -1.098 0.333 1.579 1.00 0.23 13 TYR A CA 14
ATOM 8073 C C . TYR A 1 13 ? -1.765 1.688 1.773 1.00 0.21 13 TYR A C 14
ATOM 8074 O O . TYR A 1 13 ? -2.021 2.114 2.899 1.00 0.26 13 TYR A O 14
ATOM 8092 N N . TRP A 1 14 ? -2.044 2.356 0.665 1.00 0.20 14 TRP A N 14
ATOM 8093 C CA . TRP A 1 14 ? -2.737 3.631 0.691 1.00 0.20 14 TRP A CA 14
ATOM 8094 C C . TRP A 1 14 ? -4.241 3.414 0.745 1.00 0.21 14 TRP A C 14
ATOM 8095 O O . TRP A 1 14 ? -4.927 3.458 -0.277 1.00 0.27 14 TRP A O 14
ATOM 8116 N N . PHE A 1 15 ? -4.740 3.152 1.939 1.00 0.32 15 PHE A N 14
ATOM 8117 C CA . PHE A 1 15 ? -6.165 2.964 2.151 1.00 0.38 15 PHE A CA 14
ATOM 8118 C C . PHE A 1 15 ? -6.879 4.313 2.109 1.00 0.41 15 PHE A C 14
ATOM 8119 O O . PHE A 1 15 ? -6.596 5.197 2.914 1.00 0.57 15 PHE A O 14
ATOM 8136 N N . GLY A 1 16 ? -7.783 4.476 1.157 1.00 0.50 16 GLY A N 14
ATOM 8137 C CA . GLY A 1 16 ? -8.495 5.731 1.028 1.00 0.60 16 GLY A CA 14
ATOM 8138 C C . GLY A 1 16 ? -8.290 6.374 -0.326 1.00 0.65 16 GLY A C 14
ATOM 8139 O O . GLY A 1 16 ? -9.097 7.200 -0.755 1.00 1.07 16 GLY A O 14
ATOM 8143 N N . THR A 1 17 ? -7.210 6.007 -1.001 1.00 0.46 17 THR A N 14
ATOM 8144 C CA . THR A 1 17 ? -6.924 6.550 -2.319 1.00 0.47 17 THR A CA 14
ATOM 8145 C C . THR A 1 17 ? -6.558 5.434 -3.290 1.00 0.50 17 THR A C 14
ATOM 8146 O O . THR A 1 17 ? -6.099 4.369 -2.877 1.00 0.57 17 THR A O 14
ATOM 8157 N N . LYS A 1 18 ? -6.799 5.671 -4.571 1.00 0.58 18 LYS A N 14
ATOM 8158 C CA . LYS A 1 18 ? -6.403 4.729 -5.609 1.00 0.69 18 LYS A CA 14
ATOM 8159 C C . LYS A 1 18 ? -5.265 5.318 -6.425 1.00 0.64 18 LYS A C 14
ATOM 8160 O O . LYS A 1 18 ? -4.851 4.757 -7.442 1.00 0.71 18 LYS A O 14
ATOM 8179 N N . THR A 1 19 ? -4.767 6.459 -5.973 1.00 0.62 19 THR A N 14
ATOM 8180 C CA . THR A 1 19 ? -3.666 7.127 -6.638 1.00 0.69 19 THR A CA 14
ATOM 8181 C C . THR A 1 19 ? -2.388 6.987 -5.820 1.00 0.60 19 THR A C 14
ATOM 8182 O O . THR A 1 19 ? -2.330 7.440 -4.678 1.00 0.89 19 THR A O 14
ATOM 8193 N N . CYS A 1 20 ? -1.378 6.342 -6.391 1.00 0.60 20 CYS A N 14
ATOM 8194 C CA . CYS A 1 20 ? -0.073 6.265 -5.749 1.00 0.62 20 CYS A CA 14
ATOM 8195 C C . CYS A 1 20 ? 0.572 7.649 -5.736 1.00 0.52 20 CYS A C 14
ATOM 8196 O O . CYS A 1 20 ? 0.834 8.218 -6.796 1.00 0.65 20 CYS A O 14
ATOM 8203 N N . PRO A 1 21 ? 0.811 8.214 -4.542 1.00 0.45 21 PRO A N 14
ATOM 8204 C CA . PRO A 1 21 ? 1.432 9.535 -4.398 1.00 0.56 21 PRO A CA 14
ATOM 8205 C C . PRO A 1 21 ? 2.792 9.590 -5.090 1.00 0.71 21 PRO A C 14
ATOM 8206 O O . PRO A 1 21 ? 3.709 8.837 -4.749 1.00 0.82 21 PRO A O 14
ATOM 8217 N N . SER A 1 22 ? 2.921 10.489 -6.053 1.00 0.99 22 SER A N 14
ATOM 8218 C CA . SER A 1 22 ? 4.111 10.560 -6.884 1.00 1.26 22 SER A CA 14
ATOM 8219 C C . SER A 1 22 ? 5.197 11.394 -6.204 1.00 1.32 22 SER A C 14
ATOM 8220 O O . SER A 1 22 ? 5.780 12.303 -6.797 1.00 1.83 22 SER A O 14
ATOM 8228 N N . ASN A 1 23 ? 5.455 11.079 -4.944 1.00 1.04 23 ASN A N 14
ATOM 8229 C CA . ASN A 1 23 ? 6.513 11.732 -4.190 1.00 1.20 23 ASN A CA 14
ATOM 8230 C C . ASN A 1 23 ? 7.424 10.687 -3.558 1.00 1.07 23 ASN A C 14
ATOM 8231 O O . ASN A 1 23 ? 8.232 10.990 -2.683 1.00 1.27 23 ASN A O 14
ATOM 8242 N N . ARG A 1 24 ? 7.278 9.449 -4.013 1.00 0.95 24 ARG A N 14
ATOM 8243 C CA . ARG A 1 24 ? 8.106 8.351 -3.533 1.00 1.02 24 ARG A CA 14
ATOM 8244 C C . ARG A 1 24 ? 8.931 7.755 -4.665 1.00 1.13 24 ARG A C 14
ATOM 8245 O O . ARG A 1 24 ? 10.157 7.688 -4.589 1.00 1.71 24 ARG A O 14
ATOM 8266 N N . GLY A 1 25 ? 8.243 7.334 -5.718 1.00 0.93 25 GLY A N 14
ATOM 8267 C CA . GLY A 1 25 ? 8.900 6.655 -6.817 1.00 1.10 25 GLY A CA 14
ATOM 8268 C C . GLY A 1 25 ? 8.337 5.266 -7.033 1.00 0.81 25 GLY A C 14
ATOM 8269 O O . GLY A 1 25 ? 9.074 4.328 -7.337 1.00 0.78 25 GLY A O 14
ATOM 8273 N N . TYR A 1 26 ? 7.024 5.135 -6.873 1.00 0.71 26 TYR A N 14
ATOM 8274 C CA . TYR A 1 26 ? 6.353 3.848 -7.012 1.00 0.50 26 TYR A CA 14
ATOM 8275 C C . TYR A 1 26 ? 6.402 3.364 -8.454 1.00 0.49 26 TYR A C 14
ATOM 8276 O O . TYR A 1 26 ? 6.282 4.152 -9.390 1.00 0.71 26 TYR A O 14
ATOM 8294 N N . THR A 1 27 ? 6.580 2.066 -8.625 1.00 0.41 27 THR A N 14
ATOM 8295 C CA . THR A 1 27 ? 6.634 1.478 -9.953 1.00 0.53 27 THR A CA 14
ATOM 8296 C C . THR A 1 27 ? 5.424 0.589 -10.195 1.00 0.45 27 THR A C 14
ATOM 8297 O O . THR A 1 27 ? 4.900 0.524 -11.305 1.00 0.67 27 THR A O 14
ATOM 8308 N N . GLY A 1 28 ? 4.976 -0.084 -9.147 1.00 0.29 28 GLY A N 14
ATOM 8309 C CA . GLY A 1 28 ? 3.839 -0.965 -9.271 1.00 0.31 28 GLY A CA 14
ATOM 8310 C C . GLY A 1 28 ? 2.891 -0.812 -8.106 1.00 0.29 28 GLY A C 14
ATOM 8311 O O . GLY A 1 28 ? 3.184 -0.081 -7.157 1.00 0.35 28 GLY A O 14
ATOM 8315 N N . SER A 1 29 ? 1.767 -1.499 -8.161 1.00 0.31 29 SER A N 14
ATOM 8316 C CA . SER A 1 29 ? 0.777 -1.403 -7.107 1.00 0.34 29 SER A CA 14
ATOM 8317 C C . SER A 1 29 ? -0.118 -2.636 -7.067 1.00 0.37 29 SER A C 14
ATOM 8318 O O . SER A 1 29 ? -0.219 -3.377 -8.045 1.00 0.52 29 SER A O 14
ATOM 8326 N N . CYS A 1 30 ? -0.730 -2.861 -5.920 1.00 0.34 30 CYS A N 14
ATOM 8327 C CA . CYS A 1 30 ? -1.700 -3.926 -5.754 1.00 0.40 30 CYS A CA 14
ATOM 8328 C C . CYS A 1 30 ? -3.013 -3.332 -5.260 1.00 0.37 30 CYS A C 14
ATOM 8329 O O . CYS A 1 30 ? -3.073 -2.771 -4.163 1.00 0.43 30 CYS A O 14
ATOM 8336 N N . GLY A 1 31 ? -4.048 -3.419 -6.084 1.00 0.39 31 GLY A N 14
ATOM 8337 C CA . GLY A 1 31 ? -5.335 -2.859 -5.720 1.00 0.40 31 GLY A CA 14
ATOM 8338 C C . GLY A 1 31 ? -5.986 -3.626 -4.587 1.00 0.40 31 GLY A C 14
ATOM 8339 O O . GLY A 1 31 ? -6.050 -4.856 -4.623 1.00 0.49 31 GLY A O 14
ATOM 8343 N N . TYR A 1 32 ? -6.458 -2.905 -3.580 1.00 0.38 32 TYR A N 14
ATOM 8344 C CA . TYR A 1 32 ? -7.090 -3.526 -2.425 1.00 0.42 32 TYR A CA 14
ATOM 8345 C C . TYR A 1 32 ? -8.368 -2.780 -2.034 1.00 0.42 32 TYR A C 14
ATOM 8346 O O . TYR A 1 32 ? -8.742 -1.803 -2.686 1.00 0.41 32 TYR A O 14
ATOM 8364 N N . PHE A 1 33 ? -9.025 -3.245 -0.973 1.00 0.48 33 PHE A N 14
ATOM 8365 C CA . PHE A 1 33 ? -10.342 -2.739 -0.575 1.00 0.54 33 PHE A CA 14
ATOM 8366 C C . PHE A 1 33 ? -10.339 -1.232 -0.313 1.00 0.56 33 PHE A C 14
ATOM 8367 O O . PHE A 1 33 ? -9.892 -0.780 0.740 1.00 1.24 33 PHE A O 14
ATOM 8384 N N . LEU A 1 34 ? -10.855 -0.473 -1.280 1.00 0.56 34 LEU A N 14
ATOM 8385 C CA . LEU A 1 34 ? -10.962 0.986 -1.180 1.00 0.53 34 LEU A CA 14
ATOM 8386 C C . LEU A 1 34 ? -9.595 1.637 -0.996 1.00 0.43 34 LEU A C 14
ATOM 8387 O O . LEU A 1 34 ? -9.480 2.735 -0.443 1.00 0.49 34 LEU A O 14
ATOM 8403 N N . GLY A 1 35 ? -8.560 0.967 -1.474 1.00 0.34 35 GLY A N 14
ATOM 8404 C CA . GLY A 1 35 ? -7.226 1.503 -1.362 1.00 0.34 35 GLY A CA 14
ATOM 8405 C C . GLY A 1 35 ? -6.285 0.890 -2.369 1.00 0.28 35 GLY A C 14
ATOM 8406 O O . GLY A 1 35 ? -6.645 -0.048 -3.082 1.00 0.33 35 GLY A O 14
ATOM 8410 N N . ILE A 1 36 ? -5.079 1.414 -2.431 1.00 0.24 36 ILE A N 14
ATOM 8411 C CA . ILE A 1 36 ? -4.080 0.892 -3.339 1.00 0.23 36 ILE A CA 14
ATOM 8412 C C . ILE A 1 36 ? -2.757 0.697 -2.611 1.00 0.22 36 ILE A C 14
ATOM 8413 O O . ILE A 1 36 ? -2.234 1.610 -1.976 1.00 0.26 36 ILE A O 14
ATOM 8429 N N . CYS A 1 37 ? -2.240 -0.510 -2.658 1.00 0.24 37 CYS A N 14
ATOM 8430 C CA . CYS A 1 37 ? -0.988 -0.815 -1.996 1.00 0.27 37 CYS A CA 14
ATOM 8431 C C . CYS A 1 37 ? 0.155 -0.679 -3.000 1.00 0.24 37 CYS A C 14
ATOM 8432 O O . CYS A 1 37 ? 0.399 -1.575 -3.804 1.00 0.33 37 CYS A O 14
ATOM 8439 N N . CYS A 1 38 ? 0.829 0.464 -2.964 1.00 0.23 38 CYS A N 14
ATOM 8440 C CA . CYS A 1 38 ? 1.825 0.806 -3.976 1.00 0.25 38 CYS A CA 14
ATOM 8441 C C . CYS A 1 38 ? 3.229 0.398 -3.535 1.00 0.20 38 CYS A C 14
ATOM 8442 O O . CYS A 1 38 ? 3.596 0.560 -2.369 1.00 0.21 38 CYS A O 14
ATOM 8449 N N . TYR A 1 39 ? 4.017 -0.114 -4.474 1.00 0.21 39 TYR A N 14
ATOM 8450 C CA . TYR A 1 39 ? 5.378 -0.543 -4.180 1.00 0.21 39 TYR A CA 14
ATOM 8451 C C . TYR A 1 39 ? 6.359 -0.038 -5.243 1.00 0.25 39 TYR A C 14
ATOM 8452 O O . TYR A 1 39 ? 5.954 0.315 -6.356 1.00 0.29 39 TYR A O 14
ATOM 8470 N N . PRO A 1 40 ? 7.666 0.021 -4.920 1.00 0.28 40 PRO A N 14
ATOM 8471 C CA . PRO A 1 40 ? 8.211 -0.353 -3.597 1.00 0.27 40 PRO A CA 14
ATOM 8472 C C . PRO A 1 40 ? 7.691 0.543 -2.477 1.00 0.31 40 PRO A C 14
ATOM 8473 O O . PRO A 1 40 ? 7.292 1.681 -2.719 1.00 0.48 40 PRO A O 14
ATOM 8484 N N . VAL A 1 41 ? 7.679 0.012 -1.259 1.00 0.32 41 VAL A N 14
ATOM 8485 C CA . VAL A 1 41 ? 7.176 0.742 -0.106 1.00 0.50 41 VAL A CA 14
ATOM 8486 C C . VAL A 1 41 ? 8.027 1.978 0.202 1.00 0.62 41 VAL A C 14
ATOM 8487 O O . VAL A 1 41 ? 9.102 1.888 0.805 1.00 0.74 41 VAL A O 14
ATOM 8500 N N . ASP A 1 42 ? 7.538 3.123 -0.269 1.00 0.94 42 ASP A N 14
ATOM 8501 C CA . ASP A 1 42 ? 8.099 4.433 0.064 1.00 1.29 42 ASP A CA 14
ATOM 8502 C C . ASP A 1 42 ? 9.480 4.616 -0.553 1.00 1.78 42 ASP A C 14
ATOM 8503 O O . ASP A 1 42 ? 9.551 5.060 -1.712 1.00 2.52 42 ASP A O 14
ATOM 8513 N N . GLY A 1 1 ? 1.046 3.267 9.672 1.00 2.96 1 GLY A N 15
ATOM 8514 C CA . GLY A 1 1 ? 0.917 2.904 8.243 1.00 2.38 1 GLY A CA 15
ATOM 8515 C C . GLY A 1 1 ? 0.668 1.425 8.050 1.00 1.73 1 GLY A C 15
ATOM 8516 O O . GLY A 1 1 ? 1.204 0.595 8.786 1.00 2.00 1 GLY A O 15
ATOM 8522 N N . THR A 1 2 ? -0.148 1.087 7.068 1.00 1.13 2 THR A N 15
ATOM 8523 C CA . THR A 1 2 ? -0.422 -0.305 6.762 1.00 0.62 2 THR A CA 15
ATOM 8524 C C . THR A 1 2 ? 0.519 -0.792 5.662 1.00 0.47 2 THR A C 15
ATOM 8525 O O . THR A 1 2 ? 0.606 -0.186 4.597 1.00 0.51 2 THR A O 15
ATOM 8536 N N . THR A 1 3 ? 1.232 -1.872 5.930 1.00 0.58 3 THR A N 15
ATOM 8537 C CA . THR A 1 3 ? 2.194 -2.405 4.979 1.00 0.55 3 THR A CA 15
ATOM 8538 C C . THR A 1 3 ? 1.614 -3.621 4.259 1.00 0.43 3 THR A C 15
ATOM 8539 O O . THR A 1 3 ? 0.901 -4.422 4.867 1.00 0.53 3 THR A O 15
ATOM 8550 N N . CYS A 1 4 ? 1.905 -3.752 2.973 1.00 0.39 4 CYS A N 15
ATOM 8551 C CA . CYS A 1 4 ? 1.353 -4.837 2.174 1.00 0.45 4 CYS A CA 15
ATOM 8552 C C . CYS A 1 4 ? 2.425 -5.470 1.293 1.00 0.38 4 CYS A C 15
ATOM 8553 O O . CYS A 1 4 ? 3.412 -4.830 0.938 1.00 0.51 4 CYS A O 15
ATOM 8560 N N . TYR A 1 5 ? 2.243 -6.737 0.973 1.00 0.47 5 TYR A N 15
ATOM 8561 C CA . TYR A 1 5 ? 3.128 -7.421 0.049 1.00 0.50 5 TYR A CA 15
ATOM 8562 C C . TYR A 1 5 ? 2.388 -7.789 -1.226 1.00 0.61 5 TYR A C 15
ATOM 8563 O O . TYR A 1 5 ? 1.232 -8.213 -1.190 1.00 0.85 5 TYR A O 15
ATOM 8581 N N . CYS A 1 6 ? 3.053 -7.609 -2.351 1.00 0.51 6 CYS A N 15
ATOM 8582 C CA . CYS A 1 6 ? 2.529 -8.064 -3.623 1.00 0.62 6 CYS A CA 15
ATOM 8583 C C . CYS A 1 6 ? 3.527 -9.033 -4.241 1.00 0.70 6 CYS A C 15
ATOM 8584 O O . CYS A 1 6 ? 4.570 -8.624 -4.764 1.00 0.69 6 CYS A O 15
ATOM 8591 N N . GLY A 1 7 ? 3.224 -10.322 -4.139 1.00 0.85 7 GLY A N 15
ATOM 8592 C CA . GLY A 1 7 ? 4.148 -11.339 -4.590 1.00 0.97 7 GLY A CA 15
ATOM 8593 C C . GLY A 1 7 ? 5.338 -11.444 -3.664 1.00 0.93 7 GLY A C 15
ATOM 8594 O O . GLY A 1 7 ? 5.245 -12.034 -2.582 1.00 1.01 7 GLY A O 15
ATOM 8598 N N . LYS A 1 8 ? 6.449 -10.856 -4.073 1.00 0.91 8 LYS A N 15
ATOM 8599 C CA . LYS A 1 8 ? 7.629 -10.806 -3.238 1.00 0.94 8 LYS A CA 15
ATOM 8600 C C . LYS A 1 8 ? 8.031 -9.364 -2.941 1.00 0.79 8 LYS A C 15
ATOM 8601 O O . LYS A 1 8 ? 8.994 -9.120 -2.219 1.00 0.86 8 LYS A O 15
ATOM 8620 N N . THR A 1 9 ? 7.296 -8.409 -3.500 1.00 0.66 9 THR A N 15
ATOM 8621 C CA . THR A 1 9 ? 7.652 -7.005 -3.349 1.00 0.55 9 THR A CA 15
ATOM 8622 C C . THR A 1 9 ? 6.839 -6.351 -2.234 1.00 0.42 9 THR A C 15
ATOM 8623 O O . THR A 1 9 ? 5.629 -6.568 -2.126 1.00 0.42 9 THR A O 15
ATOM 8634 N N . ILE A 1 10 ? 7.509 -5.557 -1.408 1.00 0.39 10 ILE A N 15
ATOM 8635 C CA . ILE A 1 10 ? 6.856 -4.916 -0.277 1.00 0.32 10 ILE A CA 15
ATOM 8636 C C . ILE A 1 10 ? 6.423 -3.486 -0.616 1.00 0.24 10 ILE A C 15
ATOM 8637 O O . ILE A 1 10 ? 7.225 -2.650 -1.056 1.00 0.31 10 ILE A O 15
ATOM 8653 N N . GLY A 1 11 ? 5.140 -3.223 -0.414 1.00 0.22 11 GLY A N 15
ATOM 8654 C CA . GLY A 1 11 ? 4.584 -1.917 -0.689 1.00 0.32 11 GLY A CA 15
ATOM 8655 C C . GLY A 1 11 ? 3.795 -1.375 0.483 1.00 0.28 11 GLY A C 15
ATOM 8656 O O . GLY A 1 11 ? 3.668 -2.032 1.518 1.00 0.36 11 GLY A O 15
ATOM 8660 N N . ILE A 1 12 ? 3.274 -0.173 0.329 1.00 0.25 12 ILE A N 15
ATOM 8661 C CA . ILE A 1 12 ? 2.498 0.461 1.381 1.00 0.25 12 ILE A CA 15
ATOM 8662 C C . ILE A 1 12 ? 1.039 0.578 0.944 1.00 0.22 12 ILE A C 15
ATOM 8663 O O . ILE A 1 12 ? 0.742 0.927 -0.202 1.00 0.22 12 ILE A O 15
ATOM 8679 N N . TYR A 1 13 ? 0.142 0.251 1.862 1.00 0.24 13 TYR A N 15
ATOM 8680 C CA . TYR A 1 13 ? -1.281 0.184 1.570 1.00 0.23 13 TYR A CA 15
ATOM 8681 C C . TYR A 1 13 ? -1.946 1.541 1.756 1.00 0.21 13 TYR A C 15
ATOM 8682 O O . TYR A 1 13 ? -2.178 1.990 2.883 1.00 0.26 13 TYR A O 15
ATOM 8700 N N . TRP A 1 14 ? -2.244 2.186 0.640 1.00 0.20 14 TRP A N 15
ATOM 8701 C CA . TRP A 1 14 ? -2.930 3.464 0.644 1.00 0.20 14 TRP A CA 15
ATOM 8702 C C . TRP A 1 14 ? -4.438 3.260 0.657 1.00 0.21 14 TRP A C 15
ATOM 8703 O O . TRP A 1 14 ? -5.071 3.144 -0.394 1.00 0.27 14 TRP A O 15
ATOM 8724 N N . PHE A 1 15 ? -5.005 3.186 1.848 1.00 0.32 15 PHE A N 15
ATOM 8725 C CA . PHE A 1 15 ? -6.448 3.114 1.998 1.00 0.38 15 PHE A CA 15
ATOM 8726 C C . PHE A 1 15 ? -7.042 4.507 1.847 1.00 0.41 15 PHE A C 15
ATOM 8727 O O . PHE A 1 15 ? -6.652 5.440 2.556 1.00 0.57 15 PHE A O 15
ATOM 8744 N N . GLY A 1 16 ? -7.962 4.653 0.911 1.00 0.50 16 GLY A N 15
ATOM 8745 C CA . GLY A 1 16 ? -8.580 5.940 0.687 1.00 0.60 16 GLY A CA 15
ATOM 8746 C C . GLY A 1 16 ? -8.322 6.474 -0.703 1.00 0.65 16 GLY A C 15
ATOM 8747 O O . GLY A 1 16 ? -9.095 7.283 -1.215 1.00 1.07 16 GLY A O 15
ATOM 8751 N N . THR A 1 17 ? -7.235 6.029 -1.318 1.00 0.46 17 THR A N 15
ATOM 8752 C CA . THR A 1 17 ? -6.913 6.440 -2.672 1.00 0.47 17 THR A CA 15
ATOM 8753 C C . THR A 1 17 ? -6.701 5.226 -3.566 1.00 0.50 17 THR A C 15
ATOM 8754 O O . THR A 1 17 ? -6.383 4.136 -3.090 1.00 0.57 17 THR A O 15
ATOM 8765 N N . LYS A 1 18 ? -6.911 5.422 -4.856 1.00 0.58 18 LYS A N 15
ATOM 8766 C CA . LYS A 1 18 ? -6.688 4.376 -5.841 1.00 0.69 18 LYS A CA 15
ATOM 8767 C C . LYS A 1 18 ? -5.569 4.789 -6.788 1.00 0.64 18 LYS A C 15
ATOM 8768 O O . LYS A 1 18 ? -5.409 4.223 -7.868 1.00 0.71 18 LYS A O 15
ATOM 8787 N N . THR A 1 19 ? -4.806 5.796 -6.381 1.00 0.62 19 THR A N 15
ATOM 8788 C CA . THR A 1 19 ? -3.698 6.281 -7.186 1.00 0.69 19 THR A CA 15
ATOM 8789 C C . THR A 1 19 ? -2.438 6.423 -6.339 1.00 0.60 19 THR A C 15
ATOM 8790 O O . THR A 1 19 ? -2.462 7.044 -5.278 1.00 0.89 19 THR A O 15
ATOM 8801 N N . CYS A 1 20 ? -1.346 5.831 -6.807 1.00 0.60 20 CYS A N 15
ATOM 8802 C CA . CYS A 1 20 ? -0.076 5.901 -6.099 1.00 0.62 20 CYS A CA 15
ATOM 8803 C C . CYS A 1 20 ? 0.536 7.288 -6.206 1.00 0.52 20 CYS A C 15
ATOM 8804 O O . CYS A 1 20 ? 0.711 7.814 -7.307 1.00 0.65 20 CYS A O 15
ATOM 8811 N N . PRO A 1 21 ? 0.870 7.892 -5.063 1.00 0.45 21 PRO A N 15
ATOM 8812 C CA . PRO A 1 21 ? 1.549 9.186 -5.021 1.00 0.56 21 PRO A CA 15
ATOM 8813 C C . PRO A 1 21 ? 2.972 9.074 -5.572 1.00 0.71 21 PRO A C 15
ATOM 8814 O O . PRO A 1 21 ? 3.885 8.608 -4.882 1.00 0.82 21 PRO A O 15
ATOM 8825 N N . SER A 1 22 ? 3.161 9.502 -6.816 1.00 0.99 22 SER A N 15
ATOM 8826 C CA . SER A 1 22 ? 4.444 9.355 -7.502 1.00 1.26 22 SER A CA 15
ATOM 8827 C C . SER A 1 22 ? 5.448 10.424 -7.065 1.00 1.32 22 SER A C 15
ATOM 8828 O O . SER A 1 22 ? 6.356 10.784 -7.817 1.00 1.83 22 SER A O 15
ATOM 8836 N N . ASN A 1 23 ? 5.281 10.925 -5.852 1.00 1.04 23 ASN A N 15
ATOM 8837 C CA . ASN A 1 23 ? 6.190 11.918 -5.296 1.00 1.20 23 ASN A CA 15
ATOM 8838 C C . ASN A 1 23 ? 7.315 11.243 -4.523 1.00 1.07 23 ASN A C 15
ATOM 8839 O O . ASN A 1 23 ? 8.300 11.883 -4.155 1.00 1.27 23 ASN A O 15
ATOM 8850 N N . ARG A 1 24 ? 7.172 9.942 -4.285 1.00 0.95 24 ARG A N 15
ATOM 8851 C CA . ARG A 1 24 ? 8.193 9.187 -3.568 1.00 1.02 24 ARG A CA 15
ATOM 8852 C C . ARG A 1 24 ? 9.041 8.361 -4.526 1.00 1.13 24 ARG A C 15
ATOM 8853 O O . ARG A 1 24 ? 10.187 8.708 -4.803 1.00 1.71 24 ARG A O 15
ATOM 8874 N N . GLY A 1 25 ? 8.469 7.278 -5.037 1.00 0.93 25 GLY A N 15
ATOM 8875 C CA . GLY A 1 25 ? 9.186 6.442 -5.985 1.00 1.10 25 GLY A CA 15
ATOM 8876 C C . GLY A 1 25 ? 8.515 5.101 -6.194 1.00 0.81 25 GLY A C 15
ATOM 8877 O O . GLY A 1 25 ? 9.185 4.089 -6.397 1.00 0.78 25 GLY A O 15
ATOM 8881 N N . TYR A 1 26 ? 7.192 5.090 -6.114 1.00 0.71 26 TYR A N 15
ATOM 8882 C CA . TYR A 1 26 ? 6.426 3.868 -6.321 1.00 0.50 26 TYR A CA 15
ATOM 8883 C C . TYR A 1 26 ? 6.441 3.476 -7.790 1.00 0.49 26 TYR A C 15
ATOM 8884 O O . TYR A 1 26 ? 6.086 4.277 -8.655 1.00 0.71 26 TYR A O 15
ATOM 8902 N N . THR A 1 27 ? 6.851 2.248 -8.060 1.00 0.41 27 THR A N 15
ATOM 8903 C CA . THR A 1 27 ? 6.947 1.764 -9.424 1.00 0.53 27 THR A CA 15
ATOM 8904 C C . THR A 1 27 ? 5.748 0.889 -9.775 1.00 0.45 27 THR A C 15
ATOM 8905 O O . THR A 1 27 ? 5.088 1.098 -10.794 1.00 0.67 27 THR A O 15
ATOM 8916 N N . GLY A 1 28 ? 5.452 -0.067 -8.908 1.00 0.29 28 GLY A N 15
ATOM 8917 C CA . GLY A 1 28 ? 4.376 -0.993 -9.173 1.00 0.31 28 GLY A CA 15
ATOM 8918 C C . GLY A 1 28 ? 3.217 -0.806 -8.218 1.00 0.29 28 GLY A C 15
ATOM 8919 O O . GLY A 1 28 ? 3.388 -0.284 -7.114 1.00 0.35 28 GLY A O 15
ATOM 8923 N N . SER A 1 29 ? 2.039 -1.241 -8.635 1.00 0.31 29 SER A N 15
ATOM 8924 C CA . SER A 1 29 ? 0.843 -1.065 -7.836 1.00 0.34 29 SER A CA 15
ATOM 8925 C C . SER A 1 29 ? -0.036 -2.308 -7.892 1.00 0.37 29 SER A C 15
ATOM 8926 O O . SER A 1 29 ? -0.241 -2.889 -8.958 1.00 0.52 29 SER A O 15
ATOM 8934 N N . CYS A 1 30 ? -0.548 -2.708 -6.744 1.00 0.34 30 CYS A N 15
ATOM 8935 C CA . CYS A 1 30 ? -1.434 -3.859 -6.657 1.00 0.40 30 CYS A CA 15
ATOM 8936 C C . CYS A 1 30 ? -2.688 -3.483 -5.883 1.00 0.37 30 CYS A C 15
ATOM 8937 O O . CYS A 1 30 ? -2.609 -2.850 -4.834 1.00 0.43 30 CYS A O 15
ATOM 8944 N N . GLY A 1 31 ? -3.841 -3.848 -6.423 1.00 0.39 31 GLY A N 15
ATOM 8945 C CA . GLY A 1 31 ? -5.104 -3.468 -5.822 1.00 0.40 31 GLY A CA 15
ATOM 8946 C C . GLY A 1 31 ? -5.311 -4.072 -4.448 1.00 0.40 31 GLY A C 15
ATOM 8947 O O . GLY A 1 31 ? -4.873 -5.192 -4.178 1.00 0.49 31 GLY A O 15
ATOM 8951 N N . TYR A 1 32 ? -5.972 -3.323 -3.578 1.00 0.38 32 TYR A N 15
ATOM 8952 C CA . TYR A 1 32 ? -6.277 -3.788 -2.240 1.00 0.42 32 TYR A CA 15
ATOM 8953 C C . TYR A 1 32 ? -7.717 -3.417 -1.905 1.00 0.42 32 TYR A C 15
ATOM 8954 O O . TYR A 1 32 ? -8.324 -2.598 -2.598 1.00 0.41 32 TYR A O 15
ATOM 8972 N N . PHE A 1 33 ? -8.257 -4.015 -0.854 1.00 0.48 33 PHE A N 15
ATOM 8973 C CA . PHE A 1 33 ? -9.643 -3.791 -0.463 1.00 0.54 33 PHE A CA 15
ATOM 8974 C C . PHE A 1 33 ? -9.882 -2.321 -0.143 1.00 0.56 33 PHE A C 15
ATOM 8975 O O . PHE A 1 33 ? -9.536 -1.855 0.941 1.00 1.24 33 PHE A O 15
ATOM 8992 N N . LEU A 1 34 ? -10.446 -1.602 -1.114 1.00 0.56 34 LEU A N 15
ATOM 8993 C CA . LEU A 1 34 ? -10.739 -0.174 -0.987 1.00 0.53 34 LEU A CA 15
ATOM 8994 C C . LEU A 1 34 ? -9.456 0.637 -0.804 1.00 0.43 34 LEU A C 15
ATOM 8995 O O . LEU A 1 34 ? -9.445 1.674 -0.135 1.00 0.49 34 LEU A O 15
ATOM 9011 N N . GLY A 1 35 ? -8.381 0.160 -1.411 1.00 0.34 35 GLY A N 15
ATOM 9012 C CA . GLY A 1 35 ? -7.114 0.854 -1.332 1.00 0.34 35 GLY A CA 15
ATOM 9013 C C . GLY A 1 35 ? -6.144 0.366 -2.380 1.00 0.28 35 GLY A C 15
ATOM 9014 O O . GLY A 1 35 ? -6.458 -0.548 -3.142 1.00 0.33 35 GLY A O 15
ATOM 9018 N N . ILE A 1 36 ? -4.965 0.956 -2.425 1.00 0.24 36 ILE A N 15
ATOM 9019 C CA . ILE A 1 36 ? -3.969 0.545 -3.397 1.00 0.23 36 ILE A CA 15
ATOM 9020 C C . ILE A 1 36 ? -2.629 0.265 -2.720 1.00 0.22 36 ILE A C 15
ATOM 9021 O O . ILE A 1 36 ? -2.157 1.042 -1.892 1.00 0.26 36 ILE A O 15
ATOM 9037 N N . CYS A 1 37 ? -2.046 -0.874 -3.048 1.00 0.24 37 CYS A N 15
ATOM 9038 C CA . CYS A 1 37 ? -0.752 -1.258 -2.515 1.00 0.27 37 CYS A CA 15
ATOM 9039 C C . CYS A 1 37 ? 0.343 -0.787 -3.463 1.00 0.24 37 CYS A C 15
ATOM 9040 O O . CYS A 1 37 ? 0.529 -1.353 -4.542 1.00 0.33 37 CYS A O 15
ATOM 9047 N N . CYS A 1 38 ? 1.041 0.265 -3.071 1.00 0.23 38 CYS A N 15
ATOM 9048 C CA . CYS A 1 38 ? 2.066 0.859 -3.914 1.00 0.25 38 CYS A CA 15
ATOM 9049 C C . CYS A 1 38 ? 3.455 0.439 -3.456 1.00 0.20 38 CYS A C 15
ATOM 9050 O O . CYS A 1 38 ? 3.827 0.660 -2.304 1.00 0.21 38 CYS A O 15
ATOM 9057 N N . TYR A 1 39 ? 4.220 -0.156 -4.359 1.00 0.21 39 TYR A N 15
ATOM 9058 C CA . TYR A 1 39 ? 5.546 -0.648 -4.019 1.00 0.21 39 TYR A CA 15
ATOM 9059 C C . TYR A 1 39 ? 6.596 -0.132 -5.000 1.00 0.25 39 TYR A C 15
ATOM 9060 O O . TYR A 1 39 ? 6.270 0.252 -6.125 1.00 0.29 39 TYR A O 15
ATOM 9078 N N . PRO A 1 40 ? 7.874 -0.111 -4.590 1.00 0.28 40 PRO A N 15
ATOM 9079 C CA . PRO A 1 40 ? 8.313 -0.507 -3.246 1.00 0.27 40 PRO A CA 15
ATOM 9080 C C . PRO A 1 40 ? 8.063 0.587 -2.212 1.00 0.31 40 PRO A C 15
ATOM 9081 O O . PRO A 1 40 ? 7.855 1.750 -2.566 1.00 0.48 40 PRO A O 15
ATOM 9092 N N . VAL A 1 41 ? 8.058 0.200 -0.938 1.00 0.32 41 VAL A N 15
ATOM 9093 C CA . VAL A 1 41 ? 7.906 1.162 0.155 1.00 0.50 41 VAL A CA 15
ATOM 9094 C C . VAL A 1 41 ? 9.066 2.153 0.180 1.00 0.62 41 VAL A C 15
ATOM 9095 O O . VAL A 1 41 ? 10.142 1.847 0.697 1.00 0.74 41 VAL A O 15
ATOM 9108 N N . ASP A 1 42 ? 8.850 3.325 -0.394 1.00 0.94 42 ASP A N 15
ATOM 9109 C CA . ASP A 1 42 ? 9.833 4.394 -0.323 1.00 1.29 42 ASP A CA 15
ATOM 9110 C C . ASP A 1 42 ? 9.609 5.208 0.940 1.00 1.78 42 ASP A C 15
ATOM 9111 O O . ASP A 1 42 ? 8.654 6.012 0.969 1.00 2.52 42 ASP A O 15
ATOM 9121 N N . GLY A 1 1 ? 3.494 3.017 9.156 1.00 2.96 1 GLY A N 16
ATOM 9122 C CA . GLY A 1 1 ? 3.092 2.852 7.739 1.00 2.38 1 GLY A CA 16
ATOM 9123 C C . GLY A 1 1 ? 2.371 1.542 7.522 1.00 1.73 1 GLY A C 16
ATOM 9124 O O . GLY A 1 1 ? 2.758 0.519 8.085 1.00 2.00 1 GLY A O 16
ATOM 9130 N N . THR A 1 2 ? 1.319 1.570 6.723 1.00 1.13 2 THR A N 16
ATOM 9131 C CA . THR A 1 2 ? 0.526 0.380 6.476 1.00 0.62 2 THR A CA 16
ATOM 9132 C C . THR A 1 2 ? 1.204 -0.511 5.436 1.00 0.47 2 THR A C 16
ATOM 9133 O O . THR A 1 2 ? 1.202 -0.213 4.243 1.00 0.51 2 THR A O 16
ATOM 9144 N N . THR A 1 3 ? 1.786 -1.602 5.906 1.00 0.58 3 THR A N 16
ATOM 9145 C CA . THR A 1 3 ? 2.608 -2.464 5.077 1.00 0.55 3 THR A CA 16
ATOM 9146 C C . THR A 1 3 ? 1.780 -3.528 4.358 1.00 0.43 3 THR A C 16
ATOM 9147 O O . THR A 1 3 ? 0.884 -4.137 4.945 1.00 0.53 3 THR A O 16
ATOM 9158 N N . CYS A 1 4 ? 2.086 -3.747 3.088 1.00 0.39 4 CYS A N 16
ATOM 9159 C CA . CYS A 1 4 ? 1.459 -4.808 2.311 1.00 0.45 4 CYS A CA 16
ATOM 9160 C C . CYS A 1 4 ? 2.501 -5.477 1.419 1.00 0.38 4 CYS A C 16
ATOM 9161 O O . CYS A 1 4 ? 3.533 -4.882 1.109 1.00 0.51 4 CYS A O 16
ATOM 9168 N N . TYR A 1 5 ? 2.256 -6.725 1.035 1.00 0.47 5 TYR A N 16
ATOM 9169 C CA . TYR A 1 5 ? 3.182 -7.443 0.169 1.00 0.50 5 TYR A CA 16
ATOM 9170 C C . TYR A 1 5 ? 2.560 -7.727 -1.188 1.00 0.61 5 TYR A C 16
ATOM 9171 O O . TYR A 1 5 ? 1.428 -8.199 -1.282 1.00 0.85 5 TYR A O 16
ATOM 9189 N N . CYS A 1 6 ? 3.306 -7.436 -2.235 1.00 0.51 6 CYS A N 16
ATOM 9190 C CA . CYS A 1 6 ? 2.931 -7.849 -3.573 1.00 0.62 6 CYS A CA 16
ATOM 9191 C C . CYS A 1 6 ? 3.905 -8.913 -4.048 1.00 0.70 6 CYS A C 16
ATOM 9192 O O . CYS A 1 6 ? 4.938 -8.611 -4.657 1.00 0.69 6 CYS A O 16
ATOM 9199 N N . GLY A 1 7 ? 3.588 -10.159 -3.723 1.00 0.85 7 GLY A N 16
ATOM 9200 C CA . GLY A 1 7 ? 4.472 -11.256 -4.034 1.00 0.97 7 GLY A CA 16
ATOM 9201 C C . GLY A 1 7 ? 5.733 -11.201 -3.207 1.00 0.93 7 GLY A C 16
ATOM 9202 O O . GLY A 1 7 ? 5.750 -11.629 -2.051 1.00 1.01 7 GLY A O 16
ATOM 9206 N N . LYS A 1 8 ? 6.783 -10.653 -3.792 1.00 0.91 8 LYS A N 16
ATOM 9207 C CA . LYS A 1 8 ? 8.046 -10.496 -3.100 1.00 0.94 8 LYS A CA 16
ATOM 9208 C C . LYS A 1 8 ? 8.312 -9.035 -2.770 1.00 0.79 8 LYS A C 16
ATOM 9209 O O . LYS A 1 8 ? 9.125 -8.730 -1.899 1.00 0.86 8 LYS A O 16
ATOM 9228 N N . THR A 1 9 ? 7.626 -8.133 -3.454 1.00 0.66 9 THR A N 16
ATOM 9229 C CA . THR A 1 9 ? 7.890 -6.719 -3.275 1.00 0.55 9 THR A CA 16
ATOM 9230 C C . THR A 1 9 ? 7.015 -6.143 -2.170 1.00 0.42 9 THR A C 16
ATOM 9231 O O . THR A 1 9 ? 5.787 -6.185 -2.247 1.00 0.42 9 THR A O 16
ATOM 9242 N N . ILE A 1 10 ? 7.657 -5.626 -1.136 1.00 0.39 10 ILE A N 16
ATOM 9243 C CA . ILE A 1 10 ? 6.953 -5.014 -0.024 1.00 0.32 10 ILE A CA 16
ATOM 9244 C C . ILE A 1 10 ? 6.576 -3.569 -0.362 1.00 0.24 10 ILE A C 16
ATOM 9245 O O . ILE A 1 10 ? 7.417 -2.778 -0.800 1.00 0.31 10 ILE A O 16
ATOM 9261 N N . GLY A 1 11 ? 5.305 -3.244 -0.179 1.00 0.22 11 GLY A N 16
ATOM 9262 C CA . GLY A 1 11 ? 4.816 -1.923 -0.501 1.00 0.32 11 GLY A CA 16
ATOM 9263 C C . GLY A 1 11 ? 3.990 -1.327 0.620 1.00 0.28 11 GLY A C 16
ATOM 9264 O O . GLY A 1 11 ? 3.923 -1.885 1.720 1.00 0.36 11 GLY A O 16
ATOM 9268 N N . ILE A 1 12 ? 3.361 -0.197 0.342 1.00 0.25 12 ILE A N 16
ATOM 9269 C CA . ILE A 1 12 ? 2.555 0.497 1.331 1.00 0.25 12 ILE A CA 16
ATOM 9270 C C . ILE A 1 12 ? 1.122 0.649 0.817 1.00 0.22 12 ILE A C 16
ATOM 9271 O O . ILE A 1 12 ? 0.892 1.019 -0.337 1.00 0.22 12 ILE A O 16
ATOM 9287 N N . TYR A 1 13 ? 0.168 0.320 1.673 1.00 0.24 13 TYR A N 16
ATOM 9288 C CA . TYR A 1 13 ? -1.241 0.339 1.317 1.00 0.23 13 TYR A CA 16
ATOM 9289 C C . TYR A 1 13 ? -1.859 1.704 1.606 1.00 0.21 13 TYR A C 16
ATOM 9290 O O . TYR A 1 13 ? -2.029 2.094 2.760 1.00 0.26 13 TYR A O 16
ATOM 9308 N N . TRP A 1 14 ? -2.173 2.426 0.538 1.00 0.20 14 TRP A N 16
ATOM 9309 C CA . TRP A 1 14 ? -2.792 3.737 0.644 1.00 0.20 14 TRP A CA 16
ATOM 9310 C C . TRP A 1 14 ? -4.312 3.608 0.676 1.00 0.21 14 TRP A C 16
ATOM 9311 O O . TRP A 1 14 ? -4.916 3.080 -0.262 1.00 0.27 14 TRP A O 16
ATOM 9332 N N . PHE A 1 15 ? -4.926 4.064 1.758 1.00 0.32 15 PHE A N 16
ATOM 9333 C CA . PHE A 1 15 ? -6.376 4.177 1.811 1.00 0.38 15 PHE A CA 16
ATOM 9334 C C . PHE A 1 15 ? -6.765 5.640 1.656 1.00 0.41 15 PHE A C 16
ATOM 9335 O O . PHE A 1 15 ? -6.394 6.481 2.480 1.00 0.57 15 PHE A O 16
ATOM 9352 N N . GLY A 1 16 ? -7.499 5.940 0.600 1.00 0.50 16 GLY A N 16
ATOM 9353 C CA . GLY A 1 16 ? -7.857 7.311 0.300 1.00 0.60 16 GLY A CA 16
ATOM 9354 C C . GLY A 1 16 ? -7.704 7.608 -1.174 1.00 0.65 16 GLY A C 16
ATOM 9355 O O . GLY A 1 16 ? -8.307 8.542 -1.705 1.00 1.07 16 GLY A O 16
ATOM 9359 N N . THR A 1 17 ? -6.894 6.794 -1.832 1.00 0.46 17 THR A N 16
ATOM 9360 C CA . THR A 1 17 ? -6.679 6.894 -3.259 1.00 0.47 17 THR A CA 16
ATOM 9361 C C . THR A 1 17 ? -6.584 5.495 -3.854 1.00 0.50 17 THR A C 16
ATOM 9362 O O . THR A 1 17 ? -6.388 4.517 -3.130 1.00 0.57 17 THR A O 16
ATOM 9373 N N . LYS A 1 18 ? -6.759 5.404 -5.160 1.00 0.58 18 LYS A N 16
ATOM 9374 C CA . LYS A 1 18 ? -6.596 4.148 -5.868 1.00 0.69 18 LYS A CA 16
ATOM 9375 C C . LYS A 1 18 ? -5.519 4.286 -6.935 1.00 0.64 18 LYS A C 16
ATOM 9376 O O . LYS A 1 18 ? -5.463 3.503 -7.884 1.00 0.71 18 LYS A O 16
ATOM 9395 N N . THR A 1 19 ? -4.660 5.285 -6.769 1.00 0.62 19 THR A N 16
ATOM 9396 C CA . THR A 1 19 ? -3.515 5.455 -7.647 1.00 0.69 19 THR A CA 16
ATOM 9397 C C . THR A 1 19 ? -2.273 5.779 -6.820 1.00 0.60 19 THR A C 16
ATOM 9398 O O . THR A 1 19 ? -2.377 6.318 -5.718 1.00 0.89 19 THR A O 16
ATOM 9409 N N . CYS A 1 20 ? -1.108 5.427 -7.341 1.00 0.60 20 CYS A N 16
ATOM 9410 C CA . CYS A 1 20 ? 0.140 5.629 -6.620 1.00 0.62 20 CYS A CA 16
ATOM 9411 C C . CYS A 1 20 ? 0.671 7.040 -6.832 1.00 0.52 20 CYS A C 16
ATOM 9412 O O . CYS A 1 20 ? 0.991 7.429 -7.959 1.00 0.65 20 CYS A O 16
ATOM 9419 N N . PRO A 1 21 ? 0.752 7.831 -5.753 1.00 0.45 21 PRO A N 16
ATOM 9420 C CA . PRO A 1 21 ? 1.306 9.183 -5.805 1.00 0.56 21 PRO A CA 16
ATOM 9421 C C . PRO A 1 21 ? 2.787 9.169 -6.182 1.00 0.71 21 PRO A C 16
ATOM 9422 O O . PRO A 1 21 ? 3.568 8.370 -5.658 1.00 0.82 21 PRO A O 16
ATOM 9433 N N . SER A 1 22 ? 3.171 10.050 -7.091 1.00 0.99 22 SER A N 16
ATOM 9434 C CA . SER A 1 22 ? 4.550 10.128 -7.547 1.00 1.26 22 SER A CA 16
ATOM 9435 C C . SER A 1 22 ? 5.362 11.024 -6.610 1.00 1.32 22 SER A C 16
ATOM 9436 O O . SER A 1 22 ? 6.135 11.881 -7.041 1.00 1.83 22 SER A O 16
ATOM 9444 N N . ASN A 1 23 ? 5.168 10.814 -5.318 1.00 1.04 23 ASN A N 16
ATOM 9445 C CA . ASN A 1 23 ? 5.866 11.573 -4.292 1.00 1.20 23 ASN A CA 16
ATOM 9446 C C . ASN A 1 23 ? 7.074 10.793 -3.796 1.00 1.07 23 ASN A C 16
ATOM 9447 O O . ASN A 1 23 ? 7.964 11.341 -3.147 1.00 1.27 23 ASN A O 16
ATOM 9458 N N . ARG A 1 24 ? 7.088 9.502 -4.095 1.00 0.95 24 ARG A N 16
ATOM 9459 C CA . ARG A 1 24 ? 8.183 8.635 -3.698 1.00 1.02 24 ARG A CA 16
ATOM 9460 C C . ARG A 1 24 ? 8.835 7.985 -4.906 1.00 1.13 24 ARG A C 16
ATOM 9461 O O . ARG A 1 24 ? 9.875 8.429 -5.390 1.00 1.71 24 ARG A O 16
ATOM 9482 N N . GLY A 1 25 ? 8.202 6.930 -5.384 1.00 0.93 25 GLY A N 16
ATOM 9483 C CA . GLY A 1 25 ? 8.702 6.198 -6.523 1.00 1.10 25 GLY A CA 16
ATOM 9484 C C . GLY A 1 25 ? 7.965 4.891 -6.694 1.00 0.81 25 GLY A C 16
ATOM 9485 O O . GLY A 1 25 ? 8.547 3.880 -7.077 1.00 0.78 25 GLY A O 16
ATOM 9489 N N . TYR A 1 26 ? 6.672 4.913 -6.387 1.00 0.71 26 TYR A N 16
ATOM 9490 C CA . TYR A 1 26 ? 5.837 3.726 -6.491 1.00 0.50 26 TYR A CA 16
ATOM 9491 C C . TYR A 1 26 ? 5.671 3.333 -7.949 1.00 0.49 26 TYR A C 16
ATOM 9492 O O . TYR A 1 26 ? 5.034 4.045 -8.727 1.00 0.71 26 TYR A O 16
ATOM 9510 N N . THR A 1 27 ? 6.248 2.204 -8.311 1.00 0.41 27 THR A N 16
ATOM 9511 C CA . THR A 1 27 ? 6.258 1.766 -9.692 1.00 0.53 27 THR A CA 16
ATOM 9512 C C . THR A 1 27 ? 5.186 0.704 -9.930 1.00 0.45 27 THR A C 16
ATOM 9513 O O . THR A 1 27 ? 4.677 0.559 -11.043 1.00 0.67 27 THR A O 16
ATOM 9524 N N . GLY A 1 28 ? 4.827 -0.020 -8.879 1.00 0.29 28 GLY A N 16
ATOM 9525 C CA . GLY A 1 28 ? 3.829 -1.056 -9.015 1.00 0.31 28 GLY A CA 16
ATOM 9526 C C . GLY A 1 28 ? 2.685 -0.862 -8.055 1.00 0.29 28 GLY A C 16
ATOM 9527 O O . GLY A 1 28 ? 2.845 -0.209 -7.022 1.00 0.35 28 GLY A O 16
ATOM 9531 N N . SER A 1 29 ? 1.539 -1.433 -8.378 1.00 0.31 29 SER A N 16
ATOM 9532 C CA . SER A 1 29 ? 0.366 -1.280 -7.542 1.00 0.34 29 SER A CA 16
ATOM 9533 C C . SER A 1 29 ? -0.490 -2.544 -7.533 1.00 0.37 29 SER A C 16
ATOM 9534 O O . SER A 1 29 ? -0.701 -3.180 -8.568 1.00 0.52 29 SER A O 16
ATOM 9542 N N . CYS A 1 30 ? -0.961 -2.906 -6.354 1.00 0.34 30 CYS A N 16
ATOM 9543 C CA . CYS A 1 30 ? -1.873 -4.024 -6.195 1.00 0.40 30 CYS A CA 16
ATOM 9544 C C . CYS A 1 30 ? -3.198 -3.522 -5.641 1.00 0.37 30 CYS A C 16
ATOM 9545 O O . CYS A 1 30 ? -3.226 -2.783 -4.653 1.00 0.43 30 CYS A O 16
ATOM 9552 N N . GLY A 1 31 ? -4.288 -3.900 -6.288 1.00 0.39 31 GLY A N 16
ATOM 9553 C CA . GLY A 1 31 ? -5.597 -3.461 -5.852 1.00 0.40 31 GLY A CA 16
ATOM 9554 C C . GLY A 1 31 ? -6.000 -4.110 -4.548 1.00 0.40 31 GLY A C 16
ATOM 9555 O O . GLY A 1 31 ? -6.117 -5.332 -4.469 1.00 0.49 31 GLY A O 16
ATOM 9559 N N . TYR A 1 32 ? -6.201 -3.299 -3.522 1.00 0.38 32 TYR A N 16
ATOM 9560 C CA . TYR A 1 32 ? -6.568 -3.806 -2.209 1.00 0.42 32 TYR A CA 16
ATOM 9561 C C . TYR A 1 32 ? -7.948 -3.303 -1.812 1.00 0.42 32 TYR A C 16
ATOM 9562 O O . TYR A 1 32 ? -8.532 -2.468 -2.504 1.00 0.41 32 TYR A O 16
ATOM 9580 N N . PHE A 1 33 ? -8.455 -3.815 -0.698 1.00 0.48 33 PHE A N 16
ATOM 9581 C CA . PHE A 1 33 ? -9.790 -3.469 -0.211 1.00 0.54 33 PHE A CA 16
ATOM 9582 C C . PHE A 1 33 ? -9.959 -1.962 -0.065 1.00 0.56 33 PHE A C 16
ATOM 9583 O O . PHE A 1 33 ? -9.424 -1.364 0.868 1.00 1.24 33 PHE A O 16
ATOM 9600 N N . LEU A 1 34 ? -10.691 -1.364 -1.009 1.00 0.56 34 LEU A N 16
ATOM 9601 C CA . LEU A 1 34 ? -10.992 0.069 -0.992 1.00 0.53 34 LEU A CA 16
ATOM 9602 C C . LEU A 1 34 ? -9.714 0.908 -0.950 1.00 0.43 34 LEU A C 16
ATOM 9603 O O . LEU A 1 34 ? -9.718 2.038 -0.460 1.00 0.49 34 LEU A O 16
ATOM 9619 N N . GLY A 1 35 ? -8.628 0.358 -1.472 1.00 0.34 35 GLY A N 16
ATOM 9620 C CA . GLY A 1 35 ? -7.364 1.063 -1.452 1.00 0.34 35 GLY A CA 16
ATOM 9621 C C . GLY A 1 35 ? -6.366 0.475 -2.423 1.00 0.28 35 GLY A C 16
ATOM 9622 O O . GLY A 1 35 ? -6.697 -0.430 -3.196 1.00 0.33 35 GLY A O 16
ATOM 9626 N N . ILE A 1 36 ? -5.142 0.967 -2.381 1.00 0.24 36 ILE A N 16
ATOM 9627 C CA . ILE A 1 36 ? -4.129 0.519 -3.316 1.00 0.23 36 ILE A CA 16
ATOM 9628 C C . ILE A 1 36 ? -2.799 0.251 -2.611 1.00 0.22 36 ILE A C 16
ATOM 9629 O O . ILE A 1 36 ? -2.337 1.051 -1.798 1.00 0.26 36 ILE A O 16
ATOM 9645 N N . CYS A 1 37 ? -2.209 -0.898 -2.899 1.00 0.24 37 CYS A N 16
ATOM 9646 C CA . CYS A 1 37 ? -0.902 -1.248 -2.363 1.00 0.27 37 CYS A CA 16
ATOM 9647 C C . CYS A 1 37 ? 0.175 -0.843 -3.360 1.00 0.24 37 CYS A C 16
ATOM 9648 O O . CYS A 1 37 ? 0.320 -1.460 -4.414 1.00 0.33 37 CYS A O 16
ATOM 9655 N N . CYS A 1 38 ? 0.906 0.212 -3.039 1.00 0.23 38 CYS A N 16
ATOM 9656 C CA . CYS A 1 38 ? 1.917 0.743 -3.940 1.00 0.25 38 CYS A CA 16
ATOM 9657 C C . CYS A 1 38 ? 3.319 0.368 -3.476 1.00 0.20 38 CYS A C 16
ATOM 9658 O O . CYS A 1 38 ? 3.693 0.616 -2.329 1.00 0.21 38 CYS A O 16
ATOM 9665 N N . TYR A 1 39 ? 4.090 -0.225 -4.375 1.00 0.21 39 TYR A N 16
ATOM 9666 C CA . TYR A 1 39 ? 5.438 -0.662 -4.050 1.00 0.21 39 TYR A CA 16
ATOM 9667 C C . TYR A 1 39 ? 6.453 -0.060 -5.019 1.00 0.25 39 TYR A C 16
ATOM 9668 O O . TYR A 1 39 ? 6.100 0.307 -6.152 1.00 0.29 39 TYR A O 16
ATOM 9686 N N . PRO A 1 40 ? 7.729 0.063 -4.599 1.00 0.28 40 PRO A N 16
ATOM 9687 C CA . PRO A 1 40 ? 8.196 -0.326 -3.251 1.00 0.27 40 PRO A CA 16
ATOM 9688 C C . PRO A 1 40 ? 7.625 0.559 -2.147 1.00 0.31 40 PRO A C 16
ATOM 9689 O O . PRO A 1 40 ? 7.138 1.661 -2.406 1.00 0.48 40 PRO A O 16
ATOM 9700 N N . VAL A 1 41 ? 7.675 0.056 -0.918 1.00 0.32 41 VAL A N 16
ATOM 9701 C CA . VAL A 1 41 ? 7.142 0.770 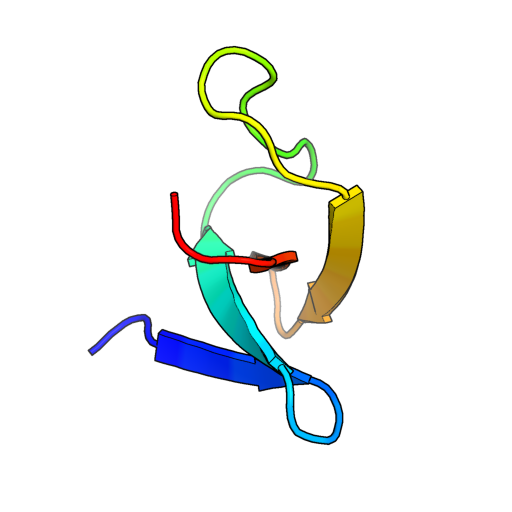0.237 1.00 0.50 41 VAL A CA 16
ATOM 9702 C C . VAL A 1 41 ? 7.936 2.047 0.547 1.00 0.62 41 VAL A C 16
ATOM 9703 O O . VAL A 1 41 ? 8.974 2.011 1.216 1.00 0.74 41 VAL A O 16
ATOM 9716 N N . ASP A 1 42 ? 7.433 3.164 0.023 1.00 0.94 42 ASP A N 16
ATOM 9717 C CA . ASP A 1 42 ? 7.950 4.504 0.321 1.00 1.29 42 ASP A CA 16
ATOM 9718 C C . ASP A 1 42 ? 9.422 4.643 -0.059 1.00 1.78 42 ASP A C 16
ATOM 9719 O O . ASP A 1 42 ? 10.294 4.434 0.808 1.00 2.52 42 ASP A O 16
ATOM 9729 N N . GLY A 1 1 ? 2.331 2.448 10.131 1.00 2.96 1 GLY A N 17
ATOM 9730 C CA . GLY A 1 1 ? 2.823 1.992 8.811 1.00 2.38 1 GLY A CA 17
ATOM 9731 C C . GLY A 1 1 ? 1.929 0.929 8.213 1.00 1.73 1 GLY A C 17
ATOM 9732 O O . GLY A 1 1 ? 1.787 -0.158 8.775 1.00 2.00 1 GLY A O 17
ATOM 9738 N N . THR A 1 2 ? 1.319 1.240 7.080 1.00 1.13 2 THR A N 17
ATOM 9739 C CA . THR A 1 2 ? 0.458 0.291 6.399 1.00 0.62 2 THR A CA 17
ATOM 9740 C C . THR A 1 2 ? 1.234 -0.406 5.280 1.00 0.47 2 THR A C 17
ATOM 9741 O O . THR A 1 2 ? 1.616 0.222 4.295 1.00 0.51 2 THR A O 17
ATOM 9752 N N . THR A 1 3 ? 1.467 -1.698 5.436 1.00 0.58 3 THR A N 17
ATOM 9753 C CA . THR A 1 3 ? 2.349 -2.427 4.535 1.00 0.55 3 THR A CA 17
ATOM 9754 C C . THR A 1 3 ? 1.669 -3.675 3.971 1.00 0.43 3 THR A C 17
ATOM 9755 O O . THR A 1 3 ? 0.889 -4.333 4.659 1.00 0.53 3 THR A O 17
ATOM 9766 N N . CYS A 1 4 ? 1.963 -3.992 2.716 1.00 0.39 4 CYS A N 17
ATOM 9767 C CA . CYS A 1 4 ? 1.484 -5.223 2.105 1.00 0.45 4 CYS A CA 17
ATOM 9768 C C . CYS A 1 4 ? 2.602 -5.835 1.273 1.00 0.38 4 CYS A C 17
ATOM 9769 O O . CYS A 1 4 ? 3.597 -5.170 0.980 1.00 0.51 4 CYS A O 17
ATOM 9776 N N . TYR A 1 5 ? 2.462 -7.100 0.911 1.00 0.47 5 TYR A N 17
ATOM 9777 C CA . TYR A 1 5 ? 3.449 -7.753 0.069 1.00 0.50 5 TYR A CA 17
ATOM 9778 C C . TYR A 1 5 ? 2.825 -8.192 -1.245 1.00 0.61 5 TYR A C 17
ATOM 9779 O O . TYR A 1 5 ? 1.920 -9.027 -1.268 1.00 0.85 5 TYR A O 17
ATOM 9797 N N . CYS A 1 6 ? 3.296 -7.612 -2.334 1.00 0.51 6 CYS A N 17
ATOM 9798 C CA . CYS A 1 6 ? 2.887 -8.038 -3.661 1.00 0.62 6 CYS A CA 17
ATOM 9799 C C . CYS A 1 6 ? 3.878 -9.067 -4.177 1.00 0.70 6 CYS A C 17
ATOM 9800 O O . CYS A 1 6 ? 4.993 -8.724 -4.572 1.00 0.69 6 CYS A O 17
ATOM 9807 N N . GLY A 1 7 ? 3.477 -10.331 -4.143 1.00 0.85 7 GLY A N 17
ATOM 9808 C CA . GLY A 1 7 ? 4.399 -11.408 -4.425 1.00 0.97 7 GLY A CA 17
ATOM 9809 C C . GLY A 1 7 ? 5.390 -11.562 -3.292 1.00 0.93 7 GLY A C 17
ATOM 9810 O O . GLY A 1 7 ? 5.112 -12.240 -2.300 1.00 1.01 7 GLY A O 17
ATOM 9814 N N . LYS A 1 8 ? 6.532 -10.913 -3.430 1.00 0.91 8 LYS A N 17
ATOM 9815 C CA . LYS A 1 8 ? 7.511 -10.851 -2.359 1.00 0.94 8 LYS A CA 17
ATOM 9816 C C . LYS A 1 8 ? 8.004 -9.420 -2.177 1.00 0.79 8 LYS A C 17
ATOM 9817 O O . LYS A 1 8 ? 8.902 -9.155 -1.378 1.00 0.86 8 LYS A O 17
ATOM 9836 N N . THR A 1 9 ? 7.405 -8.505 -2.918 1.00 0.66 9 THR A N 17
ATOM 9837 C CA . THR A 1 9 ? 7.790 -7.108 -2.867 1.00 0.55 9 THR A CA 17
ATOM 9838 C C . THR A 1 9 ? 7.027 -6.390 -1.761 1.00 0.42 9 THR A C 17
ATOM 9839 O O . THR A 1 9 ? 5.801 -6.489 -1.678 1.00 0.42 9 THR A O 17
ATOM 9850 N N . ILE A 1 10 ? 7.755 -5.681 -0.913 1.00 0.39 10 ILE A N 17
ATOM 9851 C CA . ILE A 1 10 ? 7.148 -4.955 0.191 1.00 0.32 10 ILE A CA 17
ATOM 9852 C C . ILE A 1 10 ? 6.666 -3.578 -0.266 1.00 0.24 10 ILE A C 17
ATOM 9853 O O . ILE A 1 10 ? 7.457 -2.725 -0.681 1.00 0.31 10 ILE A O 17
ATOM 9869 N N . GLY A 1 11 ? 5.358 -3.382 -0.206 1.00 0.22 11 GLY A N 17
ATOM 9870 C CA . GLY A 1 11 ? 4.771 -2.130 -0.624 1.00 0.32 11 GLY A CA 17
ATOM 9871 C C . GLY A 1 11 ? 3.965 -1.484 0.481 1.00 0.28 11 GLY A C 17
ATOM 9872 O O . GLY A 1 11 ? 3.764 -2.080 1.540 1.00 0.36 11 GLY A O 17
ATOM 9876 N N . ILE A 1 12 ? 3.497 -0.275 0.237 1.00 0.25 12 ILE A N 17
ATOM 9877 C CA . ILE A 1 12 ? 2.745 0.466 1.232 1.00 0.25 12 ILE A CA 17
ATOM 9878 C C . ILE A 1 12 ? 1.285 0.593 0.788 1.00 0.22 12 ILE A C 17
ATOM 9879 O O . ILE A 1 12 ? 0.988 1.014 -0.334 1.00 0.22 12 ILE A O 17
ATOM 9895 N N . TYR A 1 13 ? 0.378 0.195 1.668 1.00 0.24 13 TYR A N 17
ATOM 9896 C CA . TYR A 1 13 ? -1.044 0.176 1.353 1.00 0.23 13 TYR A CA 17
ATOM 9897 C C . TYR A 1 13 ? -1.682 1.534 1.624 1.00 0.21 13 TYR A C 17
ATOM 9898 O O . TYR A 1 13 ? -1.834 1.949 2.775 1.00 0.26 13 TYR A O 17
ATOM 9916 N N . TRP A 1 14 ? -2.041 2.220 0.550 1.00 0.20 14 TRP A N 17
ATOM 9917 C CA . TRP A 1 14 ? -2.707 3.508 0.638 1.00 0.20 14 TRP A CA 17
ATOM 9918 C C . TRP A 1 14 ? -4.218 3.319 0.679 1.00 0.21 14 TRP A C 17
ATOM 9919 O O . TRP A 1 14 ? -4.816 2.800 -0.266 1.00 0.27 14 TRP A O 17
ATOM 9940 N N . PHE A 1 15 ? -4.824 3.726 1.776 1.00 0.32 15 PHE A N 17
ATOM 9941 C CA . PHE A 1 15 ? -6.267 3.692 1.905 1.00 0.38 15 PHE A CA 17
ATOM 9942 C C . PHE A 1 15 ? -6.806 5.116 1.962 1.00 0.41 15 PHE A C 17
ATOM 9943 O O . PHE A 1 15 ? -6.515 5.864 2.899 1.00 0.57 15 PHE A O 17
ATOM 9960 N N . GLY A 1 16 ? -7.561 5.493 0.945 1.00 0.50 16 GLY A N 17
ATOM 9961 C CA . GLY A 1 16 ? -8.082 6.839 0.867 1.00 0.60 16 GLY A CA 17
ATOM 9962 C C . GLY A 1 16 ? -7.782 7.486 -0.468 1.00 0.65 16 GLY A C 17
ATOM 9963 O O . GLY A 1 16 ? -8.300 8.559 -0.779 1.00 1.07 16 GLY A O 17
ATOM 9967 N N . THR A 1 17 ? -6.946 6.828 -1.260 1.00 0.46 17 THR A N 17
ATOM 9968 C CA . THR A 1 17 ? -6.600 7.318 -2.584 1.00 0.47 17 THR A CA 17
ATOM 9969 C C . THR A 1 17 ? -6.695 6.196 -3.612 1.00 0.50 17 THR A C 17
ATOM 9970 O O . THR A 1 17 ? -6.691 5.014 -3.259 1.00 0.57 17 THR A O 17
ATOM 9981 N N . LYS A 1 18 ? -6.802 6.575 -4.875 1.00 0.58 18 LYS A N 17
ATOM 9982 C CA . LYS A 1 18 ? -6.880 5.623 -5.967 1.00 0.69 18 LYS A CA 17
ATOM 9983 C C . LYS A 1 18 ? -5.663 5.792 -6.879 1.00 0.64 18 LYS A C 17
ATOM 9984 O O . LYS A 1 18 ? -5.586 5.204 -7.958 1.00 0.71 18 LYS A O 17
ATOM 10003 N N . THR A 1 19 ? -4.712 6.604 -6.434 1.00 0.62 19 THR A N 17
ATOM 10004 C CA . THR A 1 19 ? -3.530 6.902 -7.228 1.00 0.69 19 THR A CA 17
ATOM 10005 C C . THR A 1 19 ? -2.262 6.826 -6.384 1.00 0.60 19 THR A C 17
ATOM 10006 O O . THR A 1 19 ? -2.210 7.373 -5.281 1.00 0.89 19 THR A O 17
ATOM 10017 N N . CYS A 1 20 ? -1.248 6.141 -6.905 1.00 0.60 20 CYS A N 17
ATOM 10018 C CA . CYS A 1 20 ? 0.050 6.087 -6.246 1.00 0.62 20 CYS A CA 17
ATOM 10019 C C . CYS A 1 20 ? 0.716 7.456 -6.277 1.00 0.52 20 CYS A C 17
ATOM 10020 O O . CYS A 1 20 ? 0.940 8.018 -7.350 1.00 0.65 20 CYS A O 17
ATOM 10027 N N . PRO A 1 21 ? 1.018 8.016 -5.096 1.00 0.45 21 PRO A N 17
ATOM 10028 C CA . PRO A 1 21 ? 1.684 9.319 -4.978 1.00 0.56 21 PRO A CA 17
ATOM 10029 C C . PRO A 1 21 ? 3.008 9.356 -5.742 1.00 0.71 21 PRO A C 17
ATOM 10030 O O . PRO A 1 21 ? 3.954 8.633 -5.412 1.00 0.82 21 PRO A O 17
ATOM 10041 N N . SER A 1 22 ? 3.074 10.210 -6.759 1.00 0.99 22 SER A N 17
ATOM 10042 C CA . SER A 1 22 ? 4.230 10.258 -7.649 1.00 1.26 22 SER A CA 17
ATOM 10043 C C . SER A 1 22 ? 5.336 11.142 -7.075 1.00 1.32 22 SER A C 17
ATOM 10044 O O . SER A 1 22 ? 6.278 11.521 -7.767 1.00 1.83 22 SER A O 17
ATOM 10052 N N . ASN A 1 23 ? 5.225 11.453 -5.799 1.00 1.04 23 ASN A N 17
ATOM 10053 C CA . ASN A 1 23 ? 6.282 12.162 -5.092 1.00 1.20 23 ASN A CA 17
ATOM 10054 C C . ASN A 1 23 ? 7.141 11.161 -4.341 1.00 1.07 23 ASN A C 17
ATOM 10055 O O . ASN A 1 23 ? 8.121 11.517 -3.692 1.00 1.27 23 ASN A O 17
ATOM 10066 N N . ARG A 1 24 ? 6.757 9.897 -4.434 1.00 0.95 24 ARG A N 17
ATOM 10067 C CA . ARG A 1 24 ? 7.480 8.834 -3.764 1.00 1.02 24 ARG A CA 17
ATOM 10068 C C . ARG A 1 24 ? 8.397 8.115 -4.744 1.00 1.13 24 ARG A C 17
ATOM 10069 O O . ARG A 1 24 ? 9.615 8.102 -4.575 1.00 1.71 24 ARG A O 17
ATOM 10090 N N . GLY A 1 25 ? 7.801 7.541 -5.786 1.00 0.93 25 GLY A N 17
ATOM 10091 C CA . GLY A 1 25 ? 8.576 6.844 -6.796 1.00 1.10 25 GLY A CA 17
ATOM 10092 C C . GLY A 1 25 ? 8.235 5.371 -6.876 1.00 0.81 25 GLY A C 17
ATOM 10093 O O . GLY A 1 25 ? 9.120 4.532 -7.036 1.00 0.78 25 GLY A O 17
ATOM 10097 N N . TYR A 1 26 ? 6.952 5.053 -6.771 1.00 0.71 26 TYR A N 17
ATOM 10098 C CA . TYR A 1 26 ? 6.498 3.668 -6.813 1.00 0.50 26 TYR A CA 17
ATOM 10099 C C . TYR A 1 26 ? 6.664 3.088 -8.212 1.00 0.49 26 TYR A C 17
ATOM 10100 O O . TYR A 1 26 ? 6.516 3.801 -9.203 1.00 0.71 26 TYR A O 17
ATOM 10118 N N . THR A 1 27 ? 6.964 1.800 -8.289 1.00 0.41 27 THR A N 17
ATOM 10119 C CA . THR A 1 27 ? 7.216 1.156 -9.567 1.00 0.53 27 THR A CA 17
ATOM 10120 C C . THR A 1 27 ? 6.054 0.250 -9.963 1.00 0.45 27 THR A C 17
ATOM 10121 O O . THR A 1 27 ? 5.949 -0.179 -11.115 1.00 0.67 27 THR A O 17
ATOM 10132 N N . GLY A 1 28 ? 5.183 -0.042 -9.004 1.00 0.29 28 GLY A N 17
ATOM 10133 C CA . GLY A 1 28 ? 4.005 -0.838 -9.286 1.00 0.31 28 GLY A CA 17
ATOM 10134 C C . GLY A 1 28 ? 2.938 -0.657 -8.225 1.00 0.29 28 GLY A C 17
ATOM 10135 O O . GLY A 1 28 ? 3.194 -0.043 -7.187 1.00 0.35 28 GLY A O 17
ATOM 10139 N N . SER A 1 29 ? 1.750 -1.185 -8.473 1.00 0.31 29 SER A N 17
ATOM 10140 C CA . SER A 1 29 ? 0.660 -1.066 -7.518 1.00 0.34 29 SER A CA 17
ATOM 10141 C C . SER A 1 29 ? -0.226 -2.307 -7.528 1.00 0.37 29 SER A C 17
ATOM 10142 O O . SER A 1 29 ? -0.360 -2.987 -8.547 1.00 0.52 29 SER A O 17
ATOM 10150 N N . CYS A 1 30 ? -0.814 -2.600 -6.380 1.00 0.34 30 CYS A N 17
ATOM 10151 C CA . CYS A 1 30 ? -1.751 -3.701 -6.249 1.00 0.40 30 CYS A CA 17
ATOM 10152 C C . CYS A 1 30 ? -3.081 -3.187 -5.711 1.00 0.37 30 CYS A C 17
ATOM 10153 O O . CYS A 1 30 ? -3.139 -2.630 -4.611 1.00 0.43 30 CYS A O 17
ATOM 10160 N N . GLY A 1 31 ? -4.138 -3.345 -6.500 1.00 0.39 31 GLY A N 17
ATOM 10161 C CA . GLY A 1 31 ? -5.462 -2.950 -6.061 1.00 0.40 31 GLY A CA 17
ATOM 10162 C C . GLY A 1 31 ? -5.915 -3.764 -4.868 1.00 0.40 31 GLY A C 17
ATOM 10163 O O . GLY A 1 31 ? -6.167 -4.964 -4.987 1.00 0.49 31 GLY A O 17
ATOM 10167 N N . TYR A 1 32 ? -6.012 -3.118 -3.720 1.00 0.38 32 TYR A N 17
ATOM 10168 C CA . TYR A 1 32 ? -6.317 -3.809 -2.479 1.00 0.42 32 TYR A CA 17
ATOM 10169 C C . TYR A 1 32 ? -7.755 -3.519 -2.058 1.00 0.42 32 TYR A C 17
ATOM 10170 O O . TYR A 1 32 ? -8.456 -2.770 -2.737 1.00 0.41 32 TYR A O 17
ATOM 10188 N N . PHE A 1 33 ? -8.188 -4.118 -0.952 1.00 0.48 33 PHE A N 17
ATOM 10189 C CA . PHE A 1 33 ? -9.539 -3.916 -0.433 1.00 0.54 33 PHE A CA 17
ATOM 10190 C C . PHE A 1 33 ? -9.864 -2.435 -0.280 1.00 0.56 33 PHE A C 17
ATOM 10191 O O . PHE A 1 33 ? -9.403 -1.786 0.661 1.00 1.24 33 PHE A O 17
ATOM 10208 N N . LEU A 1 34 ? -10.641 -1.912 -1.230 1.00 0.56 34 LEU A N 17
ATOM 10209 C CA . LEU A 1 34 ? -11.088 -0.518 -1.211 1.00 0.53 34 LEU A CA 17
ATOM 10210 C C . LEU A 1 34 ? -9.908 0.452 -1.159 1.00 0.43 34 LEU A C 17
ATOM 10211 O O . LEU A 1 34 ? -10.048 1.587 -0.696 1.00 0.49 34 LEU A O 17
ATOM 10227 N N . GLY A 1 35 ? -8.757 0.011 -1.648 1.00 0.34 35 GLY A N 17
ATOM 10228 C CA . GLY A 1 35 ? -7.569 0.836 -1.590 1.00 0.34 35 GLY A CA 17
ATOM 10229 C C . GLY A 1 35 ? -6.530 0.416 -2.603 1.00 0.28 35 GLY A C 17
ATOM 10230 O O . GLY A 1 35 ? -6.781 -0.453 -3.438 1.00 0.33 35 GLY A O 17
ATOM 10234 N N . ILE A 1 36 ? -5.359 1.019 -2.529 1.00 0.24 36 ILE A N 17
ATOM 10235 C CA . ILE A 1 36 ? -4.295 0.717 -3.465 1.00 0.23 36 ILE A CA 17
ATOM 10236 C C . ILE A 1 36 ? -2.963 0.574 -2.736 1.00 0.22 36 ILE A C 17
ATOM 10237 O O . ILE A 1 36 ? -2.529 1.473 -2.020 1.00 0.26 36 ILE A O 17
ATOM 10253 N N . CYS A 1 37 ? -2.329 -0.571 -2.893 1.00 0.24 37 CYS A N 17
ATOM 10254 C CA . CYS A 1 37 ? -1.041 -0.805 -2.262 1.00 0.27 37 CYS A CA 17
ATOM 10255 C C . CYS A 1 37 ? 0.072 -0.592 -3.278 1.00 0.24 37 CYS A C 17
ATOM 10256 O O . CYS A 1 37 ? 0.233 -1.374 -4.209 1.00 0.33 37 CYS A O 17
ATOM 10263 N N . CYS A 1 38 ? 0.822 0.480 -3.103 1.00 0.23 38 CYS A N 17
ATOM 10264 C CA . CYS A 1 38 ? 1.855 0.850 -4.052 1.00 0.25 38 CYS A CA 17
ATOM 10265 C C . CYS A 1 38 ? 3.215 0.362 -3.572 1.00 0.20 38 CYS A C 17
ATOM 10266 O O . CYS A 1 38 ? 3.587 0.576 -2.419 1.00 0.21 38 CYS A O 17
ATOM 10273 N N . TYR A 1 39 ? 3.952 -0.298 -4.454 1.00 0.21 39 TYR A N 17
ATOM 10274 C CA . TYR A 1 39 ? 5.265 -0.815 -4.103 1.00 0.21 39 TYR A CA 17
ATOM 10275 C C . TYR A 1 39 ? 6.332 -0.261 -5.039 1.00 0.25 39 TYR A C 17
ATOM 10276 O O . TYR A 1 39 ? 6.036 0.130 -6.173 1.00 0.29 39 TYR A O 17
ATOM 10294 N N . PRO A 1 40 ? 7.588 -0.199 -4.578 1.00 0.28 40 PRO A N 17
ATOM 10295 C CA . PRO A 1 40 ? 7.976 -0.599 -3.218 1.00 0.27 40 PRO A CA 17
ATOM 10296 C C . PRO A 1 40 ? 7.500 0.402 -2.169 1.00 0.31 40 PRO A C 17
ATOM 10297 O O . PRO A 1 40 ? 6.939 1.441 -2.504 1.00 0.48 40 PRO A O 17
ATOM 10308 N N . VAL A 1 41 ? 7.703 0.070 -0.902 1.00 0.32 41 VAL A N 17
ATOM 10309 C CA . VAL A 1 41 ? 7.329 0.962 0.187 1.00 0.50 41 VAL A CA 17
ATOM 10310 C C . VAL A 1 41 ? 8.208 2.220 0.189 1.00 0.62 41 VAL A C 17
ATOM 10311 O O . VAL A 1 41 ? 9.335 2.225 0.696 1.00 0.74 41 VAL A O 17
ATOM 10324 N N . ASP A 1 42 ? 7.695 3.270 -0.426 1.00 0.94 42 ASP A N 17
ATOM 10325 C CA . ASP A 1 42 ? 8.389 4.548 -0.489 1.00 1.29 42 ASP A CA 17
ATOM 10326 C C . ASP A 1 42 ? 7.638 5.596 0.313 1.00 1.78 42 ASP A C 17
ATOM 10327 O O . ASP A 1 42 ? 6.548 6.010 -0.123 1.00 2.52 42 ASP A O 17
ATOM 10337 N N . GLY A 1 1 ? 1.189 0.787 10.953 1.00 2.96 1 GLY A N 18
ATOM 10338 C CA . GLY A 1 1 ? 0.742 1.341 9.652 1.00 2.38 1 GLY A CA 18
ATOM 10339 C C . GLY A 1 1 ? 0.290 0.259 8.697 1.00 1.73 1 GLY A C 18
ATOM 10340 O O . GLY A 1 1 ? 0.395 -0.929 9.001 1.00 2.00 1 GLY A O 18
ATOM 10346 N N . THR A 1 2 ? -0.203 0.663 7.535 1.00 1.13 2 THR A N 18
ATOM 10347 C CA . THR A 1 2 ? -0.708 -0.280 6.551 1.00 0.62 2 THR A CA 18
ATOM 10348 C C . THR A 1 2 ? 0.399 -0.750 5.607 1.00 0.47 2 THR A C 18
ATOM 10349 O O . THR A 1 2 ? 0.596 -0.199 4.524 1.00 0.51 2 THR A O 18
ATOM 10360 N N . THR A 1 3 ? 1.129 -1.765 6.037 1.00 0.58 3 THR A N 18
ATOM 10361 C CA . THR A 1 3 ? 2.195 -2.340 5.235 1.00 0.55 3 THR A CA 18
ATOM 10362 C C . THR A 1 3 ? 1.718 -3.644 4.591 1.00 0.43 3 THR A C 18
ATOM 10363 O O . THR A 1 3 ? 1.053 -4.453 5.241 1.00 0.53 3 THR A O 18
ATOM 10374 N N . CYS A 1 4 ? 2.039 -3.843 3.317 1.00 0.39 4 CYS A N 18
ATOM 10375 C CA . CYS A 1 4 ? 1.557 -5.014 2.592 1.00 0.45 4 CYS A CA 18
ATOM 10376 C C . CYS A 1 4 ? 2.592 -5.509 1.585 1.00 0.38 4 CYS A C 18
ATOM 10377 O O . CYS A 1 4 ? 3.392 -4.731 1.062 1.00 0.51 4 CYS A O 18
ATOM 10384 N N . TYR A 1 5 ? 2.590 -6.809 1.335 1.00 0.47 5 TYR A N 18
ATOM 10385 C CA . TYR A 1 5 ? 3.450 -7.400 0.323 1.00 0.50 5 TYR A CA 18
ATOM 10386 C C . TYR A 1 5 ? 2.623 -7.816 -0.887 1.00 0.61 5 TYR A C 18
ATOM 10387 O O . TYR A 1 5 ? 1.623 -8.516 -0.750 1.00 0.85 5 TYR A O 18
ATOM 10405 N N . CYS A 1 6 ? 3.026 -7.377 -2.067 1.00 0.51 6 CYS A N 18
ATOM 10406 C CA . CYS A 1 6 ? 2.402 -7.846 -3.294 1.00 0.62 6 CYS A CA 18
ATOM 10407 C C . CYS A 1 6 ? 3.265 -8.955 -3.876 1.00 0.70 6 CYS A C 18
ATOM 10408 O O . CYS A 1 6 ? 4.264 -8.693 -4.557 1.00 0.69 6 CYS A O 18
ATOM 10415 N N . GLY A 1 7 ? 2.901 -10.195 -3.571 1.00 0.85 7 GLY A N 18
ATOM 10416 C CA . GLY A 1 7 ? 3.738 -11.316 -3.933 1.00 0.97 7 GLY A CA 18
ATOM 10417 C C . GLY A 1 7 ? 4.982 -11.357 -3.071 1.00 0.93 7 GLY A C 18
ATOM 10418 O O . GLY A 1 7 ? 4.968 -11.921 -1.978 1.00 1.01 7 GLY A O 18
ATOM 10422 N N . LYS A 1 8 ? 6.051 -10.745 -3.553 1.00 0.91 8 LYS A N 18
ATOM 10423 C CA . LYS A 1 8 ? 7.255 -10.584 -2.761 1.00 0.94 8 LYS A CA 18
ATOM 10424 C C . LYS A 1 8 ? 7.589 -9.111 -2.590 1.00 0.79 8 LYS A C 18
ATOM 10425 O O . LYS A 1 8 ? 8.404 -8.748 -1.742 1.00 0.86 8 LYS A O 18
ATOM 10444 N N . THR A 1 9 ? 6.957 -8.264 -3.388 1.00 0.66 9 THR A N 18
ATOM 10445 C CA . THR A 1 9 ? 7.299 -6.856 -3.405 1.00 0.55 9 THR A CA 18
ATOM 10446 C C . THR A 1 9 ? 6.689 -6.134 -2.211 1.00 0.42 9 THR A C 18
ATOM 10447 O O . THR A 1 9 ? 5.465 -6.049 -2.080 1.00 0.42 9 THR A O 18
ATOM 10458 N N . ILE A 1 10 ? 7.549 -5.632 -1.337 1.00 0.39 10 ILE A N 18
ATOM 10459 C CA . ILE A 1 10 ? 7.108 -4.902 -0.160 1.00 0.32 10 ILE A CA 18
ATOM 10460 C C . ILE A 1 10 ? 6.623 -3.500 -0.538 1.00 0.24 10 ILE A C 18
ATOM 10461 O O . ILE A 1 10 ? 7.335 -2.730 -1.194 1.00 0.31 10 ILE A O 18
ATOM 10477 N N . GLY A 1 11 ? 5.400 -3.186 -0.140 1.00 0.22 11 GLY A N 18
ATOM 10478 C CA . GLY A 1 11 ? 4.835 -1.891 -0.433 1.00 0.32 11 GLY A CA 18
ATOM 10479 C C . GLY A 1 11 ? 3.977 -1.375 0.699 1.00 0.28 11 GLY A C 18
ATOM 10480 O O . GLY A 1 11 ? 3.872 -2.009 1.756 1.00 0.36 11 GLY A O 18
ATOM 10484 N N . ILE A 1 12 ? 3.364 -0.230 0.480 1.00 0.25 12 ILE A N 18
ATOM 10485 C CA . ILE A 1 12 ? 2.517 0.382 1.485 1.00 0.25 12 ILE A CA 18
ATOM 10486 C C . ILE A 1 12 ? 1.091 0.495 0.956 1.00 0.22 12 ILE A C 18
ATOM 10487 O O . ILE A 1 12 ? 0.862 0.883 -0.194 1.00 0.22 12 ILE A O 18
ATOM 10503 N N . TYR A 1 13 ? 0.142 0.113 1.795 1.00 0.24 13 TYR A N 18
ATOM 10504 C CA . TYR A 1 13 ? -1.262 0.085 1.427 1.00 0.23 13 TYR A CA 18
ATOM 10505 C C . TYR A 1 13 ? -1.899 1.456 1.634 1.00 0.21 13 TYR A C 18
ATOM 10506 O O . TYR A 1 13 ? -2.202 1.850 2.762 1.00 0.26 13 TYR A O 18
ATOM 10524 N N . TRP A 1 14 ? -2.071 2.181 0.539 1.00 0.20 14 TRP A N 18
ATOM 10525 C CA . TRP A 1 14 ? -2.724 3.478 0.570 1.00 0.20 14 TRP A CA 18
ATOM 10526 C C . TRP A 1 14 ? -4.237 3.298 0.555 1.00 0.21 14 TRP A C 18
ATOM 10527 O O . TRP A 1 14 ? -4.820 2.917 -0.463 1.00 0.27 14 TRP A O 18
ATOM 10548 N N . PHE A 1 15 ? -4.865 3.554 1.687 1.00 0.32 15 PHE A N 18
ATOM 10549 C CA . PHE A 1 15 ? -6.308 3.427 1.803 1.00 0.38 15 PHE A CA 18
ATOM 10550 C C . PHE A 1 15 ? -6.964 4.788 1.612 1.00 0.41 15 PHE A C 18
ATOM 10551 O O . PHE A 1 15 ? -6.956 5.622 2.518 1.00 0.57 15 PHE A O 18
ATOM 10568 N N . GLY A 1 16 ? -7.501 5.019 0.424 1.00 0.50 16 GLY A N 18
ATOM 10569 C CA . GLY A 1 16 ? -8.179 6.268 0.149 1.00 0.60 16 GLY A CA 18
ATOM 10570 C C . GLY A 1 16 ? -7.910 6.787 -1.246 1.00 0.65 16 GLY A C 18
ATOM 10571 O O . GLY A 1 16 ? -8.820 7.280 -1.915 1.00 1.07 16 GLY A O 18
ATOM 10575 N N . THR A 1 17 ? -6.664 6.687 -1.689 1.00 0.46 17 THR A N 18
ATOM 10576 C CA . THR A 1 17 ? -6.293 7.166 -3.011 1.00 0.47 17 THR A CA 18
ATOM 10577 C C . THR A 1 17 ? -6.301 6.023 -4.017 1.00 0.50 17 THR A C 18
ATOM 10578 O O . THR A 1 17 ? -6.159 4.854 -3.653 1.00 0.57 17 THR A O 18
ATOM 10589 N N . LYS A 1 18 ? -6.492 6.376 -5.277 1.00 0.58 18 LYS A N 18
ATOM 10590 C CA . LYS A 1 18 ? -6.488 5.408 -6.359 1.00 0.69 18 LYS A CA 18
ATOM 10591 C C . LYS A 1 18 ? -5.161 5.473 -7.101 1.00 0.64 18 LYS A C 18
ATOM 10592 O O . LYS A 1 18 ? -4.901 4.679 -8.006 1.00 0.71 18 LYS A O 18
ATOM 10611 N N . THR A 1 19 ? -4.327 6.427 -6.715 1.00 0.62 19 THR A N 18
ATOM 10612 C CA . THR A 1 19 ? -3.106 6.699 -7.442 1.00 0.69 19 THR A CA 18
ATOM 10613 C C . THR A 1 19 ? -1.896 6.663 -6.517 1.00 0.60 19 THR A C 18
ATOM 10614 O O . THR A 1 19 ? -1.918 7.231 -5.427 1.00 0.89 19 THR A O 18
ATOM 10625 N N . CYS A 1 20 ? -0.854 5.975 -6.957 1.00 0.60 20 CYS A N 18
ATOM 10626 C CA . CYS A 1 20 ? 0.396 5.929 -6.222 1.00 0.62 20 CYS A CA 18
ATOM 10627 C C . CYS A 1 20 ? 1.102 7.277 -6.287 1.00 0.52 20 CYS A C 18
ATOM 10628 O O . CYS A 1 20 ? 1.405 7.769 -7.374 1.00 0.65 20 CYS A O 18
ATOM 10635 N N . PRO A 1 21 ? 1.358 7.888 -5.118 1.00 0.45 21 PRO A N 18
ATOM 10636 C CA . PRO A 1 21 ? 2.058 9.175 -5.026 1.00 0.56 21 PRO A CA 18
ATOM 10637 C C . PRO A 1 21 ? 3.392 9.154 -5.772 1.00 0.71 21 PRO A C 18
ATOM 10638 O O . PRO A 1 21 ? 4.360 8.517 -5.338 1.00 0.82 21 PRO A O 18
ATOM 10649 N N . SER A 1 22 ? 3.437 9.861 -6.898 1.00 0.99 22 SER A N 18
ATOM 10650 C CA . SER A 1 22 ? 4.597 9.854 -7.779 1.00 1.26 22 SER A CA 18
ATOM 10651 C C . SER A 1 22 ? 5.742 10.678 -7.200 1.00 1.32 22 SER A C 18
ATOM 10652 O O . SER A 1 22 ? 6.827 10.764 -7.774 1.00 1.83 22 SER A O 18
ATOM 10660 N N . ASN A 1 23 ? 5.492 11.257 -6.043 1.00 1.04 23 ASN A N 18
ATOM 10661 C CA . ASN A 1 23 ? 6.517 11.992 -5.309 1.00 1.20 23 ASN A CA 18
ATOM 10662 C C . ASN A 1 23 ? 7.381 11.020 -4.516 1.00 1.07 23 ASN A C 18
ATOM 10663 O O . ASN A 1 23 ? 8.440 11.380 -4.010 1.00 1.27 23 ASN A O 18
ATOM 10674 N N . ARG A 1 24 ? 6.907 9.785 -4.403 1.00 0.95 24 ARG A N 18
ATOM 10675 C CA . ARG A 1 24 ? 7.652 8.736 -3.722 1.00 1.02 24 ARG A CA 18
ATOM 10676 C C . ARG A 1 24 ? 8.563 8.015 -4.707 1.00 1.13 24 ARG A C 18
ATOM 10677 O O . ARG A 1 24 ? 9.778 7.947 -4.520 1.00 1.71 24 ARG A O 18
ATOM 10698 N N . GLY A 1 25 ? 7.968 7.507 -5.779 1.00 0.93 25 GLY A N 18
ATOM 10699 C CA . GLY A 1 25 ? 8.730 6.795 -6.784 1.00 1.10 25 GLY A CA 18
ATOM 10700 C C . GLY A 1 25 ? 8.315 5.345 -6.902 1.00 0.81 25 GLY A C 18
ATOM 10701 O O . GLY A 1 25 ? 9.134 4.481 -7.217 1.00 0.78 25 GLY A O 18
ATOM 10705 N N . TYR A 1 26 ? 7.041 5.074 -6.641 1.00 0.71 26 TYR A N 18
ATOM 10706 C CA . TYR A 1 26 ? 6.508 3.723 -6.741 1.00 0.50 26 TYR A CA 18
ATOM 10707 C C . TYR A 1 26 ? 6.596 3.225 -8.173 1.00 0.49 26 TYR A C 18
ATOM 10708 O O . TYR A 1 26 ? 6.220 3.929 -9.112 1.00 0.71 26 TYR A O 18
ATOM 10726 N N . THR A 1 27 ? 7.092 2.012 -8.331 1.00 0.41 27 THR A N 18
ATOM 10727 C CA . THR A 1 27 ? 7.319 1.441 -9.644 1.00 0.53 27 THR A CA 18
ATOM 10728 C C . THR A 1 27 ? 6.116 0.614 -10.084 1.00 0.45 27 THR A C 18
ATOM 10729 O O . THR A 1 27 ? 5.848 0.468 -11.278 1.00 0.67 27 THR A O 18
ATOM 10740 N N . GLY A 1 28 ? 5.381 0.098 -9.112 1.00 0.29 28 GLY A N 18
ATOM 10741 C CA . GLY A 1 28 ? 4.217 -0.703 -9.413 1.00 0.31 28 GLY A CA 18
ATOM 10742 C C . GLY A 1 28 ? 3.126 -0.520 -8.382 1.00 0.29 28 GLY A C 18
ATOM 10743 O O . GLY A 1 28 ? 3.353 0.081 -7.329 1.00 0.35 28 GLY A O 18
ATOM 10747 N N . SER A 1 29 ? 1.950 -1.049 -8.668 1.00 0.31 29 SER A N 18
ATOM 10748 C CA . SER A 1 29 ? 0.813 -0.887 -7.788 1.00 0.34 29 SER A CA 18
ATOM 10749 C C . SER A 1 29 ? 0.014 -2.180 -7.675 1.00 0.37 29 SER A C 18
ATOM 10750 O O . SER A 1 29 ? -0.277 -2.845 -8.671 1.00 0.52 29 SER A O 18
ATOM 10758 N N . CYS A 1 30 ? -0.330 -2.532 -6.450 1.00 0.34 30 CYS A N 18
ATOM 10759 C CA . CYS A 1 30 ? -1.078 -3.746 -6.185 1.00 0.40 30 CYS A CA 18
ATOM 10760 C C . CYS A 1 30 ? -2.486 -3.385 -5.727 1.00 0.37 30 CYS A C 18
ATOM 10761 O O . CYS A 1 30 ? -2.673 -2.896 -4.610 1.00 0.43 30 CYS A O 18
ATOM 10768 N N . GLY A 1 31 ? -3.462 -3.591 -6.599 1.00 0.39 31 GLY A N 18
ATOM 10769 C CA . GLY A 1 31 ? -4.844 -3.303 -6.261 1.00 0.40 31 GLY A CA 18
ATOM 10770 C C . GLY A 1 31 ? -5.292 -4.058 -5.030 1.00 0.40 31 GLY A C 18
ATOM 10771 O O . GLY A 1 31 ? -5.202 -5.284 -4.982 1.00 0.49 31 GLY A O 18
ATOM 10775 N N . TYR A 1 32 ? -5.771 -3.330 -4.033 1.00 0.38 32 TYR A N 18
ATOM 10776 C CA . TYR A 1 32 ? -6.100 -3.925 -2.753 1.00 0.42 32 TYR A CA 18
ATOM 10777 C C . TYR A 1 32 ? -7.519 -3.537 -2.345 1.00 0.42 32 TYR A C 18
ATOM 10778 O O . TYR A 1 32 ? -8.144 -2.692 -2.990 1.00 0.41 32 TYR A O 18
ATOM 10796 N N . PHE A 1 33 ? -8.021 -4.164 -1.287 1.00 0.48 33 PHE A N 18
ATOM 10797 C CA . PHE A 1 33 ? -9.377 -3.923 -0.797 1.00 0.54 33 PHE A CA 18
ATOM 10798 C C . PHE A 1 33 ? -9.625 -2.445 -0.526 1.00 0.56 33 PHE A C 18
ATOM 10799 O O . PHE A 1 33 ? -9.145 -1.906 0.470 1.00 1.24 33 PHE A O 18
ATOM 10816 N N . LEU A 1 34 ? -10.368 -1.806 -1.429 1.00 0.56 34 LEU A N 18
ATOM 10817 C CA . LEU A 1 34 ? -10.73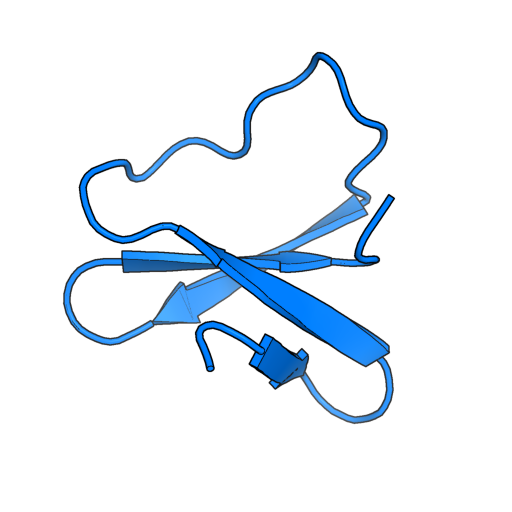1 -0.391 -1.306 1.00 0.53 34 LEU A CA 18
ATOM 10818 C C . LEU A 1 34 ? -9.495 0.498 -1.165 1.00 0.43 34 LEU A C 18
ATOM 10819 O O . LEU A 1 34 ? -9.553 1.569 -0.553 1.00 0.49 34 LEU A O 18
ATOM 10835 N N . GLY A 1 35 ? -8.381 0.056 -1.736 1.00 0.34 35 GLY A N 18
ATOM 10836 C CA . GLY A 1 35 ? -7.148 0.804 -1.629 1.00 0.34 35 GLY A CA 18
ATOM 10837 C C . GLY A 1 35 ? -6.100 0.300 -2.595 1.00 0.28 35 GLY A C 18
ATOM 10838 O O . GLY A 1 35 ? -6.384 -0.553 -3.435 1.00 0.33 35 GLY A O 18
ATOM 10842 N N . ILE A 1 36 ? -4.885 0.808 -2.478 1.00 0.24 36 ILE A N 18
ATOM 10843 C CA . ILE A 1 36 ? -3.834 0.440 -3.404 1.00 0.23 36 ILE A CA 18
ATOM 10844 C C . ILE A 1 36 ? -2.499 0.227 -2.685 1.00 0.22 36 ILE A C 18
ATOM 10845 O O . ILE A 1 36 ? -1.995 1.110 -1.995 1.00 0.26 36 ILE A O 18
ATOM 10861 N N . CYS A 1 37 ? -1.952 -0.969 -2.824 1.00 0.24 37 CYS A N 18
ATOM 10862 C CA . CYS A 1 37 ? -0.637 -1.279 -2.284 1.00 0.27 37 CYS A CA 18
ATOM 10863 C C . CYS A 1 37 ? 0.449 -0.824 -3.248 1.00 0.24 37 CYS A C 18
ATOM 10864 O O . CYS A 1 37 ? 0.788 -1.526 -4.198 1.00 0.33 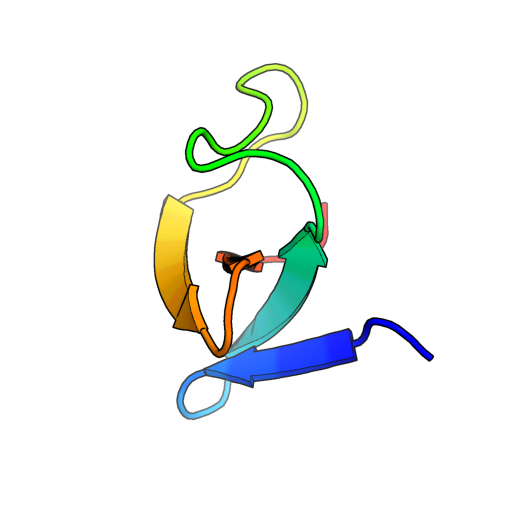37 CYS A O 18
ATOM 10871 N N . CYS A 1 38 ? 0.986 0.355 -3.007 1.00 0.23 38 CYS A N 18
ATOM 10872 C CA . CYS A 1 38 ? 1.999 0.916 -3.883 1.00 0.25 38 CYS A CA 18
ATOM 10873 C C . CYS A 1 38 ? 3.386 0.438 -3.485 1.00 0.20 38 CYS A C 18
ATOM 10874 O O . CYS A 1 38 ? 3.767 0.500 -2.314 1.00 0.21 38 CYS A O 18
ATOM 10881 N N . TYR A 1 39 ? 4.138 -0.050 -4.462 1.00 0.21 39 TYR A N 18
ATOM 10882 C CA . TYR A 1 39 ? 5.459 -0.596 -4.200 1.00 0.21 39 TYR A CA 18
ATOM 10883 C C . TYR A 1 39 ? 6.469 -0.107 -5.233 1.00 0.25 39 TYR A C 18
ATOM 10884 O O . TYR A 1 39 ? 6.099 0.309 -6.333 1.00 0.29 39 TYR A O 18
ATOM 10902 N N . PRO A 1 40 ? 7.766 -0.126 -4.891 1.00 0.28 40 PRO A N 18
ATOM 10903 C CA . PRO A 1 40 ? 8.250 -0.531 -3.569 1.00 0.27 40 PRO A CA 18
ATOM 10904 C C . PRO A 1 40 ? 8.035 0.565 -2.534 1.00 0.31 40 PRO A C 18
ATOM 10905 O O . PRO A 1 40 ? 8.011 1.753 -2.871 1.00 0.48 40 PRO A O 18
ATOM 10916 N N . VAL A 1 41 ? 7.863 0.160 -1.282 1.00 0.32 41 VAL A N 18
ATOM 10917 C CA . VAL A 1 41 ? 7.630 1.107 -0.199 1.00 0.50 41 VAL A CA 18
ATOM 10918 C C . VAL A 1 41 ? 8.862 1.987 0.039 1.00 0.62 41 VAL A C 18
ATOM 10919 O O . VAL A 1 41 ? 9.820 1.601 0.707 1.00 0.74 41 VAL A O 18
ATOM 10932 N N . ASP A 1 42 ? 8.834 3.167 -0.553 1.00 0.94 42 ASP A N 18
ATOM 10933 C CA . ASP A 1 42 ? 9.904 4.132 -0.397 1.00 1.29 42 ASP A CA 18
ATOM 10934 C C . ASP A 1 42 ? 9.310 5.509 -0.197 1.00 1.78 42 ASP A C 18
ATOM 10935 O O . ASP A 1 42 ? 9.490 6.081 0.893 1.00 2.52 42 ASP A O 18
ATOM 10945 N N . GLY A 1 1 ? -1.002 0.139 10.426 1.00 2.96 1 GLY A N 19
ATOM 10946 C CA . GLY A 1 1 ? -0.982 -1.166 9.720 1.00 2.38 1 GLY A CA 19
ATOM 10947 C C . GLY A 1 1 ? -1.228 -1.014 8.234 1.00 1.73 1 GLY A C 19
ATOM 10948 O O . GLY A 1 1 ? -2.069 -1.706 7.658 1.00 2.00 1 GLY A O 19
ATOM 10954 N N . THR A 1 2 ? -0.492 -0.111 7.607 1.00 1.13 2 THR A N 19
ATOM 10955 C CA . THR A 1 2 ? -0.674 0.181 6.196 1.00 0.62 2 THR A CA 19
ATOM 10956 C C . THR A 1 2 ? 0.496 -0.342 5.364 1.00 0.47 2 THR A C 19
ATOM 10957 O O . THR A 1 2 ? 1.137 0.404 4.624 1.00 0.51 2 THR A O 19
ATOM 10968 N N . THR A 1 3 ? 0.776 -1.630 5.487 1.00 0.58 3 THR A N 19
ATOM 10969 C CA . THR A 1 3 ? 1.844 -2.255 4.723 1.00 0.55 3 THR A CA 19
ATOM 10970 C C . THR A 1 3 ? 1.371 -3.580 4.132 1.00 0.43 3 THR A C 19
ATOM 10971 O O . THR A 1 3 ? 0.642 -4.335 4.777 1.00 0.53 3 THR A O 19
ATOM 10982 N N . CYS A 1 4 ? 1.772 -3.846 2.901 1.00 0.39 4 CYS A N 19
ATOM 10983 C CA . CYS A 1 4 ? 1.334 -5.033 2.185 1.00 0.45 4 CYS A CA 19
ATOM 10984 C C . CYS A 1 4 ? 2.474 -5.615 1.354 1.00 0.38 4 CYS A C 19
ATOM 10985 O O . CYS A 1 4 ? 3.567 -5.046 1.296 1.00 0.51 4 CYS A O 19
ATOM 10992 N N . TYR A 1 5 ? 2.227 -6.755 0.725 1.00 0.47 5 TYR A N 19
ATOM 10993 C CA . TYR A 1 5 ? 3.233 -7.409 -0.097 1.00 0.50 5 TYR A CA 19
ATOM 10994 C C . TYR A 1 5 ? 2.636 -7.873 -1.420 1.00 0.61 5 TYR A C 19
ATOM 10995 O O . TYR A 1 5 ? 1.570 -8.487 -1.451 1.00 0.85 5 TYR A O 19
ATOM 11013 N N . CYS A 1 6 ? 3.328 -7.573 -2.506 1.00 0.51 6 CYS A N 19
ATOM 11014 C CA . CYS A 1 6 ? 2.938 -8.048 -3.825 1.00 0.62 6 CYS A CA 19
ATOM 11015 C C . CYS A 1 6 ? 3.996 -9.008 -4.342 1.00 0.70 6 CYS A C 19
ATOM 11016 O O . CYS A 1 6 ? 5.104 -8.595 -4.698 1.00 0.69 6 CYS A O 19
ATOM 11023 N N . GLY A 1 7 ? 3.665 -10.292 -4.353 1.00 0.85 7 GLY A N 19
ATOM 11024 C CA . GLY A 1 7 ? 4.636 -11.304 -4.706 1.00 0.97 7 GLY A CA 19
ATOM 11025 C C . GLY A 1 7 ? 5.667 -11.461 -3.613 1.00 0.93 7 GLY A C 19
ATOM 11026 O O . GLY A 1 7 ? 5.430 -12.149 -2.618 1.00 1.01 7 GLY A O 19
ATOM 11030 N N . LYS A 1 8 ? 6.800 -10.804 -3.783 1.00 0.91 8 LYS A N 19
ATOM 11031 C CA . LYS A 1 8 ? 7.821 -10.771 -2.758 1.00 0.94 8 LYS A CA 19
ATOM 11032 C C . LYS A 1 8 ? 8.273 -9.339 -2.504 1.00 0.79 8 LYS A C 19
ATOM 11033 O O . LYS A 1 8 ? 9.174 -9.093 -1.703 1.00 0.86 8 LYS A O 19
ATOM 11052 N N . THR A 1 9 ? 7.634 -8.394 -3.181 1.00 0.66 9 THR A N 19
ATOM 11053 C CA . THR A 1 9 ? 7.956 -6.988 -3.009 1.00 0.55 9 THR A CA 19
ATOM 11054 C C . THR A 1 9 ? 7.050 -6.362 -1.955 1.00 0.42 9 THR A C 19
ATOM 11055 O O . THR A 1 9 ? 5.833 -6.561 -1.974 1.00 0.42 9 THR A O 19
ATOM 11066 N N . ILE A 1 10 ? 7.645 -5.614 -1.038 1.00 0.39 10 ILE A N 19
ATOM 11067 C CA . ILE A 1 10 ? 6.889 -4.952 0.008 1.00 0.32 10 ILE A CA 19
ATOM 11068 C C . ILE A 1 10 ? 6.360 -3.603 -0.481 1.00 0.24 10 ILE A C 19
ATOM 11069 O O . ILE A 1 10 ? 7.114 -2.755 -0.978 1.00 0.31 10 ILE A O 19
ATOM 11085 N N . GLY A 1 11 ? 5.056 -3.424 -0.348 1.00 0.22 11 GLY A N 19
ATOM 11086 C CA . GLY A 1 11 ? 4.418 -2.203 -0.780 1.00 0.32 11 GLY A CA 19
ATOM 11087 C C . GLY A 1 11 ? 3.687 -1.532 0.357 1.00 0.28 11 GLY A C 19
ATOM 11088 O O . GLY A 1 11 ? 3.416 -2.156 1.384 1.00 0.36 11 GLY A O 19
ATOM 11092 N N . ILE A 1 12 ? 3.379 -0.263 0.190 1.00 0.25 12 ILE A N 19
ATOM 11093 C CA . ILE A 1 12 ? 2.678 0.477 1.217 1.00 0.25 12 ILE A CA 19
ATOM 11094 C C . ILE A 1 12 ? 1.194 0.549 0.866 1.00 0.22 12 ILE A C 19
ATOM 11095 O O . ILE A 1 12 ? 0.818 0.846 -0.271 1.00 0.22 12 ILE A O 19
ATOM 11111 N N . TYR A 1 13 ? 0.363 0.234 1.845 1.00 0.24 13 TYR A N 19
ATOM 11112 C CA . TYR A 1 13 ? -1.072 0.141 1.645 1.00 0.23 13 TYR A CA 19
ATOM 11113 C C . TYR A 1 13 ? -1.736 1.503 1.823 1.00 0.21 13 TYR A C 19
ATOM 11114 O O . TYR A 1 13 ? -1.996 1.942 2.944 1.00 0.26 13 TYR A O 19
ATOM 11132 N N . TRP A 1 14 ? -1.990 2.170 0.709 1.00 0.20 14 TRP A N 19
ATOM 11133 C CA . TRP A 1 14 ? -2.677 3.447 0.727 1.00 0.20 14 TRP A CA 19
ATOM 11134 C C . TRP A 1 14 ? -4.180 3.230 0.795 1.00 0.21 14 TRP A C 19
ATOM 11135 O O . TRP A 1 14 ? -4.821 2.942 -0.212 1.00 0.27 14 TRP A O 19
ATOM 11156 N N . PHE A 1 15 ? -4.734 3.338 1.990 1.00 0.32 15 PHE A N 19
ATOM 11157 C CA . PHE A 1 15 ? -6.171 3.239 2.167 1.00 0.38 15 PHE A CA 19
ATOM 11158 C C . PHE A 1 15 ? -6.820 4.575 1.833 1.00 0.41 15 PHE A C 19
ATOM 11159 O O . PHE A 1 15 ? -6.412 5.617 2.348 1.00 0.57 15 PHE A O 19
ATOM 11176 N N . GLY A 1 16 ? -7.815 4.546 0.962 1.00 0.50 16 GLY A N 19
ATOM 11177 C CA . GLY A 1 16 ? -8.469 5.767 0.548 1.00 0.60 16 GLY A CA 19
ATOM 11178 C C . GLY A 1 16 ? -8.063 6.178 -0.849 1.00 0.65 16 GLY A C 19
ATOM 11179 O O . GLY A 1 16 ? -8.867 6.120 -1.780 1.00 1.07 16 GLY A O 19
ATOM 11183 N N . THR A 1 17 ? -6.810 6.579 -1.006 1.00 0.46 17 THR A N 19
ATOM 11184 C CA . THR A 1 17 ? -6.314 6.986 -2.308 1.00 0.47 17 THR A CA 19
ATOM 11185 C C . THR A 1 17 ? -5.891 5.769 -3.123 1.00 0.50 17 THR A C 19
ATOM 11186 O O . THR A 1 17 ? -5.227 4.867 -2.618 1.00 0.57 17 THR A O 19
ATOM 11197 N N . LYS A 1 18 ? -6.310 5.744 -4.379 1.00 0.58 18 LYS A N 19
ATOM 11198 C CA . LYS A 1 18 ? -5.888 4.708 -5.303 1.00 0.69 18 LYS A CA 19
ATOM 11199 C C . LYS A 1 18 ? -4.724 5.252 -6.133 1.00 0.64 18 LYS A C 19
ATOM 11200 O O . LYS A 1 18 ? -4.149 4.565 -6.970 1.00 0.71 18 LYS A O 19
ATOM 11219 N N . THR A 1 19 ? -4.363 6.498 -5.867 1.00 0.62 19 THR A N 19
ATOM 11220 C CA . THR A 1 19 ? -3.298 7.148 -6.604 1.00 0.69 19 THR A CA 19
ATOM 11221 C C . THR A 1 19 ? -1.988 7.047 -5.839 1.00 0.60 19 THR A C 19
ATOM 11222 O O . THR A 1 19 ? -1.819 7.699 -4.808 1.00 0.89 19 THR A O 19
ATOM 11233 N N . CYS A 1 20 ? -1.079 6.207 -6.325 1.00 0.60 20 CYS A N 19
ATOM 11234 C CA . CYS A 1 20 ? 0.250 6.105 -5.738 1.00 0.62 20 CYS A CA 19
ATOM 11235 C C . CYS A 1 20 ? 0.952 7.454 -5.809 1.00 0.52 20 CYS A C 19
ATOM 11236 O O . CYS A 1 20 ? 1.245 7.943 -6.902 1.00 0.65 20 CYS A O 19
ATOM 11243 N N . PRO A 1 21 ? 1.205 8.079 -4.649 1.00 0.45 21 PRO A N 19
ATOM 11244 C CA . PRO A 1 21 ? 1.861 9.381 -4.580 1.00 0.56 21 PRO A CA 19
ATOM 11245 C C . PRO A 1 21 ? 3.138 9.427 -5.405 1.00 0.71 21 PRO A C 19
ATOM 11246 O O . PRO A 1 21 ? 4.117 8.732 -5.099 1.00 0.82 21 PRO A O 19
ATOM 11257 N N . SER A 1 22 ? 3.129 10.244 -6.452 1.00 0.99 22 SER A N 19
ATOM 11258 C CA . SER A 1 22 ? 4.304 10.436 -7.288 1.00 1.26 22 SER A CA 19
ATOM 11259 C C . SER A 1 22 ? 5.296 11.353 -6.575 1.00 1.32 22 SER A C 19
ATOM 11260 O O . SER A 1 22 ? 5.814 12.318 -7.137 1.00 1.83 22 SER A O 19
ATOM 11268 N N . ASN A 1 23 ? 5.531 11.026 -5.315 1.00 1.04 23 ASN A N 19
ATOM 11269 C CA . ASN A 1 23 ? 6.396 11.791 -4.442 1.00 1.20 23 ASN A CA 19
ATOM 11270 C C . ASN A 1 23 ? 7.637 10.970 -4.135 1.00 1.07 23 ASN A C 19
ATOM 11271 O O . ASN A 1 23 ? 8.764 11.392 -4.385 1.00 1.27 23 ASN A O 19
ATOM 11282 N N . ARG A 1 24 ? 7.398 9.777 -3.604 1.00 0.95 24 ARG A N 19
ATOM 11283 C CA . ARG A 1 24 ? 8.468 8.849 -3.248 1.00 1.02 24 ARG A CA 19
ATOM 11284 C C . ARG A 1 24 ? 9.050 8.177 -4.491 1.00 1.13 24 ARG A C 19
ATOM 11285 O O . ARG A 1 24 ? 10.260 8.201 -4.709 1.00 1.71 24 ARG A O 19
ATOM 11306 N N . GLY A 1 25 ? 8.178 7.594 -5.306 1.00 0.93 25 GLY A N 19
ATOM 11307 C CA . GLY A 1 25 ? 8.627 6.941 -6.523 1.00 1.10 25 GLY A CA 19
ATOM 11308 C C . GLY A 1 25 ? 8.058 5.543 -6.695 1.00 0.81 25 GLY A C 19
ATOM 11309 O O . GLY A 1 25 ? 8.661 4.704 -7.369 1.00 0.78 25 GLY A O 19
ATOM 11313 N N . TYR A 1 26 ? 6.903 5.288 -6.082 1.00 0.71 26 TYR A N 19
ATOM 11314 C CA . TYR A 1 26 ? 6.227 3.999 -6.208 1.00 0.50 26 TYR A CA 19
ATOM 11315 C C . TYR A 1 26 ? 5.964 3.691 -7.673 1.00 0.49 26 TYR A C 19
ATOM 11316 O O . TYR A 1 26 ? 5.446 4.533 -8.409 1.00 0.71 26 TYR A O 19
ATOM 11334 N N . THR A 1 27 ? 6.314 2.488 -8.095 1.00 0.41 27 THR A N 19
ATOM 11335 C CA . THR A 1 27 ? 6.219 2.127 -9.500 1.00 0.53 27 THR A CA 19
ATOM 11336 C C . THR A 1 27 ? 5.170 1.040 -9.725 1.00 0.45 27 THR A C 19
ATOM 11337 O O . THR A 1 27 ? 4.448 1.055 -10.721 1.00 0.67 27 THR A O 19
ATOM 11348 N N . GLY A 1 28 ? 5.077 0.107 -8.794 1.00 0.29 28 GLY A N 19
ATOM 11349 C CA . GLY A 1 28 ? 4.114 -0.959 -8.922 1.00 0.31 28 GLY A CA 19
ATOM 11350 C C . GLY A 1 28 ? 2.917 -0.733 -8.033 1.00 0.29 28 GLY A C 19
ATOM 11351 O O . GLY A 1 28 ? 3.030 -0.098 -6.983 1.00 0.35 28 GLY A O 19
ATOM 11355 N N . SER A 1 29 ? 1.770 -1.247 -8.438 1.00 0.31 29 SER A N 19
ATOM 11356 C CA . SER A 1 29 ? 0.553 -1.055 -7.677 1.00 0.34 29 SER A CA 19
ATOM 11357 C C . SER A 1 29 ? -0.341 -2.296 -7.713 1.00 0.37 29 SER A C 19
ATOM 11358 O O . SER A 1 29 ? -0.510 -2.927 -8.755 1.00 0.52 29 SER A O 19
ATOM 11366 N N . CYS A 1 30 ? -0.897 -2.636 -6.559 1.00 0.34 30 CYS A N 19
ATOM 11367 C CA . CYS A 1 30 ? -1.816 -3.760 -6.443 1.00 0.40 30 CYS A CA 19
ATOM 11368 C C . CYS A 1 30 ? -3.135 -3.285 -5.848 1.00 0.37 30 CYS A C 19
ATOM 11369 O O . CYS A 1 30 ? -3.142 -2.565 -4.853 1.00 0.43 30 CYS A O 19
ATOM 11376 N N . GLY A 1 31 ? -4.244 -3.679 -6.463 1.00 0.39 31 GLY A N 19
ATOM 11377 C CA . GLY A 1 31 ? -5.549 -3.279 -5.967 1.00 0.40 31 GLY A CA 19
ATOM 11378 C C . GLY A 1 31 ? -5.855 -3.879 -4.608 1.00 0.40 31 GLY A C 19
ATOM 11379 O O . GLY A 1 31 ? -5.625 -5.070 -4.386 1.00 0.49 31 GLY A O 19
ATOM 11383 N N . TYR A 1 32 ? -6.361 -3.064 -3.693 1.00 0.38 32 TYR A N 19
ATOM 11384 C CA . TYR A 1 32 ? -6.660 -3.529 -2.348 1.00 0.42 32 TYR A CA 19
ATOM 11385 C C . TYR A 1 32 ? -8.015 -3.004 -1.876 1.00 0.42 32 TYR A C 19
ATOM 11386 O O . TYR A 1 32 ? -8.632 -2.163 -2.536 1.00 0.41 32 TYR A O 19
ATOM 11404 N N . PHE A 1 33 ? -8.466 -3.507 -0.729 1.00 0.48 33 PHE A N 19
ATOM 11405 C CA . PHE A 1 33 ? -9.784 -3.180 -0.185 1.00 0.54 33 PHE A CA 19
ATOM 11406 C C . PHE A 1 33 ? -9.920 -1.685 0.089 1.00 0.56 33 PHE A C 19
ATOM 11407 O O . PHE A 1 33 ? -9.500 -1.202 1.139 1.00 1.24 33 PHE A O 19
ATOM 11424 N N . LEU A 1 34 ? -10.513 -0.968 -0.865 1.00 0.56 34 LEU A N 19
ATOM 11425 C CA . LEU A 1 34 ? -10.703 0.480 -0.758 1.00 0.53 34 LEU A CA 19
ATOM 11426 C C . LEU A 1 34 ? -9.360 1.196 -0.695 1.00 0.43 34 LEU A C 19
ATOM 11427 O O . LEU A 1 34 ? -9.239 2.274 -0.107 1.00 0.49 34 LEU A O 19
ATOM 11443 N N . GLY A 1 35 ? -8.352 0.596 -1.306 1.00 0.34 35 GLY A N 19
ATOM 11444 C CA . GLY A 1 35 ? -7.036 1.186 -1.291 1.00 0.34 35 GLY A CA 19
ATOM 11445 C C . GLY A 1 35 ? -6.134 0.586 -2.340 1.00 0.28 35 GLY A C 19
ATOM 11446 O O . GLY A 1 35 ? -6.562 -0.254 -3.136 1.00 0.33 35 GLY A O 19
ATOM 11450 N N . ILE A 1 36 ? -4.886 1.010 -2.348 1.00 0.24 36 ILE A N 19
ATOM 11451 C CA . ILE A 1 36 ? -3.930 0.509 -3.314 1.00 0.23 36 ILE A CA 19
ATOM 11452 C C . ILE A 1 36 ? -2.590 0.207 -2.647 1.00 0.22 36 ILE A C 19
ATOM 11453 O O . ILE A 1 36 ? -2.114 0.962 -1.796 1.00 0.26 36 ILE A O 19
ATOM 11469 N N . CYS A 1 37 ? -2.011 -0.920 -3.013 1.00 0.24 37 CYS A N 19
ATOM 11470 C CA . CYS A 1 37 ? -0.718 -1.324 -2.498 1.00 0.27 37 CYS A CA 19
ATOM 11471 C C . CYS A 1 37 ? 0.373 -0.850 -3.448 1.00 0.24 37 CYS A C 19
ATOM 11472 O O . CYS A 1 37 ? 0.604 -1.459 -4.493 1.00 0.33 37 CYS A O 19
ATOM 11479 N N . CYS A 1 38 ? 1.015 0.253 -3.104 1.00 0.23 38 CYS A N 19
ATOM 11480 C CA . CYS A 1 38 ? 2.026 0.843 -3.967 1.00 0.25 38 CYS A CA 19
ATOM 11481 C C . CYS A 1 38 ? 3.421 0.425 -3.523 1.00 0.20 38 CYS A C 19
ATOM 11482 O O . CYS A 1 38 ? 3.841 0.710 -2.400 1.00 0.21 38 CYS A O 19
ATOM 11489 N N . TYR A 1 39 ? 4.134 -0.248 -4.408 1.00 0.21 39 TYR A N 19
ATOM 11490 C CA . TYR A 1 39 ? 5.477 -0.716 -4.112 1.00 0.21 39 TYR A CA 19
ATOM 11491 C C . TYR A 1 39 ? 6.472 -0.156 -5.126 1.00 0.25 39 TYR A C 19
ATOM 11492 O O . TYR A 1 39 ? 6.080 0.295 -6.207 1.00 0.29 39 TYR A O 19
ATOM 11510 N N . PRO A 1 40 ? 7.770 -0.150 -4.798 1.00 0.28 40 PRO A N 19
ATOM 11511 C CA . PRO A 1 40 ? 8.295 -0.585 -3.499 1.00 0.27 40 PRO A CA 19
ATOM 11512 C C . PRO A 1 40 ? 8.120 0.483 -2.428 1.00 0.31 40 PRO A C 19
ATOM 11513 O O . PRO A 1 40 ? 7.984 1.662 -2.740 1.00 0.48 40 PRO A O 19
ATOM 11524 N N . VAL A 1 41 ? 8.096 0.063 -1.165 1.00 0.32 41 VAL A N 19
ATOM 11525 C CA . VAL A 1 41 ? 8.071 1.010 -0.054 1.00 0.50 41 VAL A CA 19
ATOM 11526 C C . VAL A 1 41 ? 9.329 1.874 -0.056 1.00 0.62 41 VAL A C 19
ATOM 11527 O O . VAL A 1 41 ? 10.403 1.417 0.335 1.00 0.74 41 VAL A O 19
ATOM 11540 N N . ASP A 1 42 ? 9.189 3.101 -0.536 1.00 0.94 42 ASP A N 19
ATOM 11541 C CA . ASP A 1 42 ? 10.272 4.075 -0.504 1.00 1.29 42 ASP A CA 19
ATOM 11542 C C . ASP A 1 42 ? 10.377 4.699 0.875 1.00 1.78 42 ASP A C 19
ATOM 11543 O O . ASP A 1 42 ? 11.263 4.293 1.651 1.00 2.52 42 ASP A O 19
ATOM 11553 N N . GLY A 1 1 ? 1.590 1.442 10.984 1.00 2.96 1 GLY A N 20
ATOM 11554 C CA . GLY A 1 1 ? 1.948 1.598 9.558 1.00 2.38 1 GLY A CA 20
ATOM 11555 C C . GLY A 1 1 ? 1.271 0.564 8.690 1.00 1.73 1 GLY A C 20
ATOM 11556 O O . GLY A 1 1 ? 1.236 -0.615 9.036 1.00 2.00 1 GLY A O 20
ATOM 11562 N N . THR A 1 2 ? 0.727 0.998 7.564 1.00 1.13 2 THR A N 20
ATOM 11563 C CA . THR A 1 2 ? 0.033 0.100 6.663 1.00 0.62 2 THR A CA 20
ATOM 11564 C C . THR A 1 2 ? 0.986 -0.484 5.624 1.00 0.47 2 THR A C 20
ATOM 11565 O O . THR A 1 2 ? 1.022 -0.046 4.476 1.00 0.51 2 THR A O 20
ATOM 11576 N N . THR A 1 3 ? 1.766 -1.464 6.043 1.00 0.58 3 THR A N 20
ATOM 11577 C CA . THR A 1 3 ? 2.680 -2.151 5.148 1.00 0.55 3 THR A CA 20
ATOM 11578 C C . THR A 1 3 ? 1.959 -3.291 4.432 1.00 0.43 3 THR A C 20
ATOM 11579 O O . THR A 1 3 ? 1.218 -4.052 5.055 1.00 0.53 3 THR A O 20
ATOM 11590 N N . CYS A 1 4 ? 2.162 -3.404 3.127 1.00 0.39 4 CYS A N 20
ATOM 11591 C CA . CYS A 1 4 ? 1.493 -4.431 2.347 1.00 0.45 4 CYS A CA 20
ATOM 11592 C C . CYS A 1 4 ? 2.491 -5.179 1.473 1.00 0.38 4 CYS A C 20
ATOM 11593 O O . CYS A 1 4 ? 3.630 -4.740 1.296 1.00 0.51 4 CYS A O 20
ATOM 11600 N N . TYR A 1 5 ? 2.063 -6.314 0.940 1.00 0.47 5 TYR A N 20
ATOM 11601 C CA . TYR A 1 5 ? 2.906 -7.112 0.068 1.00 0.50 5 TYR A CA 20
ATOM 11602 C C . TYR A 1 5 ? 2.189 -7.428 -1.237 1.00 0.61 5 TYR A C 20
ATOM 11603 O O . TYR A 1 5 ? 1.196 -8.155 -1.254 1.00 0.85 5 TYR A O 20
ATOM 11621 N N . CYS A 1 6 ? 2.685 -6.869 -2.325 1.00 0.51 6 CYS A N 20
ATOM 11622 C CA . CYS A 1 6 ? 2.162 -7.175 -3.646 1.00 0.62 6 CYS A CA 20
ATOM 11623 C C . CYS A 1 6 ? 2.949 -8.338 -4.232 1.00 0.70 6 CYS A C 20
ATOM 11624 O O . CYS A 1 6 ? 4.067 -8.162 -4.726 1.00 0.69 6 CYS A O 20
ATOM 11631 N N . GLY A 1 7 ? 2.382 -9.535 -4.142 1.00 0.85 7 GLY A N 20
ATOM 11632 C CA . GLY A 1 7 ? 3.100 -10.728 -4.536 1.00 0.97 7 GLY A CA 20
ATOM 11633 C C . GLY A 1 7 ? 4.127 -11.098 -3.488 1.00 0.93 7 GLY A C 20
ATOM 11634 O O . GLY A 1 7 ? 3.817 -11.794 -2.518 1.00 1.01 7 GLY A O 20
ATOM 11638 N N . LYS A 1 8 ? 5.345 -10.628 -3.680 1.00 0.91 8 LYS A N 20
ATOM 11639 C CA . LYS A 1 8 ? 6.369 -10.722 -2.659 1.00 0.94 8 LYS A CA 20
ATOM 11640 C C . LYS A 1 8 ? 7.160 -9.425 -2.595 1.00 0.79 8 LYS A C 20
ATOM 11641 O O . LYS A 1 8 ? 8.193 -9.343 -1.934 1.00 0.86 8 LYS A O 20
ATOM 11660 N N . THR A 1 9 ? 6.657 -8.410 -3.284 1.00 0.66 9 THR A N 20
ATOM 11661 C CA . THR A 1 9 ? 7.285 -7.102 -3.273 1.00 0.55 9 THR A CA 20
ATOM 11662 C C . THR A 1 9 ? 6.629 -6.228 -2.209 1.00 0.42 9 THR A C 20
ATOM 11663 O O . THR A 1 9 ? 5.419 -5.982 -2.254 1.00 0.42 9 THR A O 20
ATOM 11674 N N . ILE A 1 10 ? 7.423 -5.788 -1.249 1.00 0.39 10 ILE A N 20
ATOM 11675 C CA . ILE A 1 10 ? 6.913 -5.019 -0.125 1.00 0.32 10 ILE A CA 20
ATOM 11676 C C . ILE A 1 10 ? 6.578 -3.584 -0.536 1.00 0.24 10 ILE A C 20
ATOM 11677 O O . ILE A 1 10 ? 7.391 -2.882 -1.152 1.00 0.31 10 ILE A O 20
ATOM 11693 N N . GLY A 1 11 ? 5.369 -3.161 -0.198 1.00 0.22 11 GLY A N 20
ATOM 11694 C CA . GLY A 1 11 ? 4.917 -1.833 -0.542 1.00 0.32 11 GLY A CA 20
ATOM 11695 C C . GLY A 1 11 ? 4.163 -1.181 0.595 1.00 0.28 11 GLY A C 20
ATOM 11696 O O . GLY A 1 11 ? 4.062 -1.742 1.688 1.00 0.36 11 GLY A O 20
ATOM 11700 N N . ILE A 1 12 ? 3.629 -0.001 0.340 1.00 0.25 12 ILE A N 20
ATOM 11701 C CA . ILE A 1 12 ? 2.871 0.725 1.344 1.00 0.25 12 ILE A CA 20
ATOM 11702 C C . ILE A 1 12 ? 1.402 0.793 0.923 1.00 0.22 12 ILE A C 20
ATOM 11703 O O . ILE A 1 12 ? 1.078 1.081 -0.234 1.00 0.22 12 ILE A O 20
ATOM 11719 N N . TYR A 1 13 ? 0.523 0.483 1.860 1.00 0.24 13 TYR A N 20
ATOM 11720 C CA . TYR A 1 13 ? -0.896 0.369 1.581 1.00 0.23 13 TYR A CA 20
ATOM 11721 C C . TYR A 1 13 ? -1.600 1.710 1.732 1.00 0.21 13 TYR A C 20
ATOM 11722 O O . TYR A 1 13 ? -1.704 2.250 2.836 1.00 0.26 13 TYR A O 20
ATOM 11740 N N . TRP A 1 14 ? -2.072 2.243 0.617 1.00 0.20 14 TRP A N 20
ATOM 11741 C CA . TRP A 1 14 ? -2.817 3.490 0.612 1.00 0.20 14 TRP A CA 20
ATOM 11742 C C . TRP A 1 14 ? -4.317 3.212 0.594 1.00 0.21 14 TRP A C 20
ATOM 11743 O O . TRP A 1 14 ? -4.876 2.844 -0.437 1.00 0.27 14 TRP A O 20
ATOM 11764 N N . PHE A 1 15 ? -4.962 3.377 1.735 1.00 0.32 15 PHE A N 20
ATOM 11765 C CA . PHE A 1 15 ? -6.398 3.160 1.837 1.00 0.38 15 PHE A CA 20
ATOM 11766 C C . PHE A 1 15 ? -7.152 4.436 1.471 1.00 0.41 15 PHE A C 20
ATOM 11767 O O . PHE A 1 15 ? -6.776 5.531 1.897 1.00 0.57 15 PHE A O 20
ATOM 11784 N N . GLY A 1 16 ? -8.199 4.296 0.667 1.00 0.50 16 GLY A N 20
ATOM 11785 C CA . GLY A 1 16 ? -9.022 5.440 0.323 1.00 0.60 16 GLY A CA 20
ATOM 11786 C C . GLY A 1 16 ? -8.713 6.012 -1.047 1.00 0.65 16 GLY A C 20
ATOM 11787 O O . GLY A 1 16 ? -9.457 6.854 -1.553 1.00 1.07 16 GLY A O 20
ATOM 11791 N N . THR A 1 17 ? -7.623 5.568 -1.653 1.00 0.46 17 THR A N 20
ATOM 11792 C CA . THR A 1 17 ? -7.250 6.053 -2.971 1.00 0.47 17 THR A CA 20
ATOM 11793 C C . THR A 1 17 ? -7.099 4.900 -3.955 1.00 0.50 17 THR A C 20
ATOM 11794 O O . THR A 1 17 ? -6.779 3.776 -3.570 1.00 0.57 17 THR A O 20
ATOM 11805 N N . LYS A 1 18 ? -7.365 5.186 -5.223 1.00 0.58 18 LYS A N 20
ATOM 11806 C CA . LYS A 1 18 ? -7.214 4.204 -6.282 1.00 0.69 18 LYS A CA 20
ATOM 11807 C C . LYS A 1 18 ? -5.979 4.512 -7.121 1.00 0.64 18 LYS A C 20
ATOM 11808 O O . LYS A 1 18 ? -5.708 3.855 -8.125 1.00 0.71 18 LYS A O 20
ATOM 11827 N N . THR A 1 19 ? -5.236 5.523 -6.694 1.00 0.62 19 THR A N 20
ATOM 11828 C CA . THR A 1 19 ? -4.028 5.934 -7.389 1.00 0.69 19 THR A CA 20
ATOM 11829 C C . THR A 1 19 ? -2.907 6.187 -6.388 1.00 0.60 19 THR A C 20
ATOM 11830 O O . THR A 1 19 ? -3.138 6.721 -5.300 1.00 0.89 19 THR A O 20
ATOM 11841 N N . CYS A 1 20 ? -1.702 5.785 -6.753 1.00 0.60 20 CYS A N 20
ATOM 11842 C CA . CYS A 1 20 ? -0.545 5.997 -5.903 1.00 0.62 20 CYS A CA 20
ATOM 11843 C C . CYS A 1 20 ? -0.125 7.458 -5.945 1.00 0.52 20 CYS A C 20
ATOM 11844 O O . CYS A 1 20 ? -0.161 8.084 -7.005 1.00 0.65 20 CYS A O 20
ATOM 11851 N N . PRO A 1 21 ? 0.248 8.027 -4.793 1.00 0.45 21 PRO A N 20
ATOM 11852 C CA . PRO A 1 21 ? 0.827 9.359 -4.733 1.00 0.56 21 PRO A CA 20
ATOM 11853 C C . PRO A 1 21 ? 2.271 9.313 -5.213 1.00 0.71 21 PRO A C 20
ATOM 11854 O O . PRO A 1 21 ? 3.202 9.192 -4.409 1.00 0.82 21 PRO A O 20
ATOM 11865 N N . SER A 1 22 ? 2.446 9.390 -6.524 1.00 0.99 22 SER A N 20
ATOM 11866 C CA . SER A 1 22 ? 3.740 9.195 -7.154 1.00 1.26 22 SER A CA 20
ATOM 11867 C C . SER A 1 22 ? 4.682 10.367 -6.889 1.00 1.32 22 SER A C 20
ATOM 11868 O O . SER A 1 22 ? 4.957 11.182 -7.768 1.00 1.83 22 SER A O 20
ATOM 11876 N N . ASN A 1 23 ? 5.140 10.449 -5.648 1.00 1.04 23 ASN A N 20
ATOM 11877 C CA . ASN A 1 23 ? 6.168 11.394 -5.243 1.00 1.20 23 ASN A CA 20
ATOM 11878 C C . ASN A 1 23 ? 7.235 10.642 -4.457 1.00 1.07 23 ASN A C 20
ATOM 11879 O O . ASN A 1 23 ? 7.975 11.217 -3.664 1.00 1.27 23 ASN A O 20
ATOM 11890 N N . ARG A 1 24 ? 7.269 9.327 -4.668 1.00 0.95 24 ARG A N 20
ATOM 11891 C CA . ARG A 1 24 ? 8.212 8.444 -3.983 1.00 1.02 24 ARG A CA 20
ATOM 11892 C C . ARG A 1 24 ? 8.937 7.553 -4.980 1.00 1.13 24 ARG A C 20
ATOM 11893 O O . ARG A 1 24 ? 9.804 6.762 -4.608 1.00 1.71 24 ARG A O 20
ATOM 11914 N N . GLY A 1 25 ? 8.572 7.678 -6.247 1.00 0.93 25 GLY A N 20
ATOM 11915 C CA . GLY A 1 25 ? 9.111 6.795 -7.257 1.00 1.10 25 GLY A CA 20
ATOM 11916 C C . GLY A 1 25 ? 8.450 5.428 -7.247 1.00 0.81 25 GLY A C 20
ATOM 11917 O O . GLY A 1 25 ? 9.091 4.428 -7.565 1.00 0.78 25 GLY A O 20
ATOM 11921 N N . TYR A 1 26 ? 7.176 5.379 -6.850 1.00 0.71 26 TYR A N 20
ATOM 11922 C CA . TYR A 1 26 ? 6.407 4.133 -6.890 1.00 0.50 26 TYR A CA 20
ATOM 11923 C C . TYR A 1 26 ? 6.437 3.524 -8.288 1.00 0.49 26 TYR A C 20
ATOM 11924 O O . TYR A 1 26 ? 6.215 4.217 -9.281 1.00 0.71 26 TYR A O 20
ATOM 11942 N N . THR A 1 27 ? 6.698 2.231 -8.351 1.00 0.41 27 THR A N 20
ATOM 11943 C CA . THR A 1 27 ? 6.852 1.540 -9.619 1.00 0.53 27 THR A CA 20
ATOM 11944 C C . THR A 1 27 ? 5.611 0.719 -9.961 1.00 0.45 27 THR A C 20
ATOM 11945 O O . THR A 1 27 ? 5.118 0.767 -11.087 1.00 0.67 27 THR A O 20
ATOM 11956 N N . GLY A 1 28 ? 5.095 -0.017 -8.985 1.00 0.29 28 GLY A N 20
ATOM 11957 C CA . GLY A 1 28 ? 3.979 -0.901 -9.252 1.00 0.31 28 GLY A CA 20
ATOM 11958 C C . GLY A 1 28 ? 2.882 -0.773 -8.221 1.00 0.29 28 GLY A C 20
ATOM 11959 O O . GLY A 1 28 ? 3.059 -0.110 -7.191 1.00 0.35 28 GLY A O 20
ATOM 11963 N N . SER A 1 29 ? 1.754 -1.419 -8.478 1.00 0.31 29 SER A N 20
ATOM 11964 C CA . SER A 1 29 ? 0.601 -1.310 -7.604 1.00 0.34 29 SER A CA 20
ATOM 11965 C C . SER A 1 29 ? -0.196 -2.612 -7.562 1.00 0.37 29 SER A C 20
ATOM 11966 O O . SER A 1 29 ? -0.370 -3.279 -8.580 1.00 0.52 29 SER A O 20
ATOM 11974 N N . CYS A 1 30 ? -0.659 -2.962 -6.377 1.00 0.34 30 CYS A N 20
ATOM 11975 C CA . CYS A 1 30 ? -1.573 -4.079 -6.194 1.00 0.40 30 CYS A CA 20
ATOM 11976 C C . CYS A 1 30 ? -2.870 -3.574 -5.572 1.00 0.37 30 CYS A C 20
ATOM 11977 O O . CYS A 1 30 ? -2.888 -3.175 -4.409 1.00 0.43 30 CYS A O 20
ATOM 11984 N N . GLY A 1 31 ? -3.936 -3.546 -6.363 1.00 0.39 31 GLY A N 20
ATOM 11985 C CA . GLY A 1 31 ? -5.229 -3.110 -5.861 1.00 0.40 31 GLY A CA 20
ATOM 11986 C C . GLY A 1 31 ? -5.674 -3.915 -4.658 1.00 0.40 31 GLY A C 20
ATOM 11987 O O . GLY A 1 31 ? -5.511 -5.134 -4.626 1.00 0.49 31 GLY A O 20
ATOM 11991 N N . TYR A 1 32 ? -6.237 -3.245 -3.668 1.00 0.38 32 TYR A N 20
ATOM 11992 C CA . TYR A 1 32 ? -6.624 -3.904 -2.435 1.00 0.42 32 TYR A CA 20
ATOM 11993 C C . TYR A 1 32 ? -7.998 -3.421 -1.980 1.00 0.42 32 TYR A C 20
ATOM 11994 O O . TYR A 1 32 ? -8.619 -2.590 -2.645 1.00 0.41 32 TYR A O 20
ATOM 12012 N N . PHE A 1 33 ? -8.449 -3.928 -0.838 1.00 0.48 33 PHE A N 20
ATOM 12013 C CA . PHE A 1 33 ? -9.808 -3.692 -0.348 1.00 0.54 33 PHE A CA 20
ATOM 12014 C C . PHE A 1 33 ? -10.043 -2.217 -0.015 1.00 0.56 33 PHE A C 20
ATOM 12015 O O . PHE A 1 33 ? -9.737 -1.762 1.088 1.00 1.24 33 PHE A O 20
ATOM 12032 N N . LEU A 1 34 ? -10.604 -1.493 -0.981 1.00 0.56 34 LEU A N 20
ATOM 12033 C CA . LEU A 1 34 ? -10.826 -0.050 -0.874 1.00 0.53 34 LEU A CA 20
ATOM 12034 C C . LEU A 1 34 ? -9.501 0.690 -0.730 1.00 0.43 34 LEU A C 20
ATOM 12035 O O . LEU A 1 34 ? -9.434 1.775 -0.145 1.00 0.49 34 LEU A O 20
ATOM 12051 N N . GLY A 1 35 ? -8.447 0.104 -1.277 1.00 0.34 35 GLY A N 20
ATOM 12052 C CA . GLY A 1 35 ? -7.141 0.711 -1.186 1.00 0.34 35 GLY A CA 20
ATOM 12053 C C . GLY A 1 35 ? -6.224 0.242 -2.288 1.00 0.28 35 GLY A C 20
ATOM 12054 O O . GLY A 1 35 ? -6.637 -0.510 -3.169 1.00 0.33 35 GLY A O 20
ATOM 12058 N N . ILE A 1 36 ? -4.985 0.684 -2.243 1.00 0.24 36 ILE A N 20
ATOM 12059 C CA . ILE A 1 36 ? -4.011 0.302 -3.243 1.00 0.23 36 ILE A CA 20
ATOM 12060 C C . ILE A 1 36 ? -2.644 0.075 -2.603 1.00 0.22 36 ILE A C 20
ATOM 12061 O O . ILE A 1 36 ? -2.154 0.906 -1.836 1.00 0.26 36 ILE A O 20
ATOM 12077 N N . CYS A 1 37 ? -2.061 -1.077 -2.883 1.00 0.24 37 CYS A N 20
ATOM 12078 C CA . CYS A 1 37 ? -0.739 -1.410 -2.382 1.00 0.27 37 CYS A CA 20
ATOM 12079 C C . CYS A 1 37 ? 0.317 -0.893 -3.353 1.00 0.24 37 CYS A C 20
ATOM 12080 O O . CYS A 1 37 ? 0.548 -1.485 -4.407 1.00 0.33 37 CYS A O 20
ATOM 12087 N N . CYS A 1 38 ? 0.933 0.223 -3.007 1.00 0.23 38 CYS A N 20
ATOM 12088 C CA . CYS A 1 38 ? 1.904 0.860 -3.883 1.00 0.25 38 CYS A CA 20
ATOM 12089 C C . CYS A 1 38 ? 3.324 0.506 -3.462 1.00 0.20 38 CYS A C 20
ATOM 12090 O O . CYS A 1 38 ? 3.734 0.781 -2.335 1.00 0.21 38 CYS A O 20
ATOM 12097 N N . TYR A 1 39 ? 4.068 -0.110 -4.369 1.00 0.21 39 TYR A N 20
ATOM 12098 C CA . TYR A 1 39 ? 5.451 -0.462 -4.091 1.00 0.21 39 TYR A CA 20
ATOM 12099 C C . TYR A 1 39 ? 6.374 0.228 -5.087 1.00 0.25 39 TYR A C 20
ATOM 12100 O O . TYR A 1 39 ? 5.945 0.583 -6.190 1.00 0.29 39 TYR A O 20
ATOM 12118 N N . PRO A 1 40 ? 7.658 0.430 -4.739 1.00 0.28 40 PRO A N 20
ATOM 12119 C CA . PRO A 1 40 ? 8.250 -0.010 -3.458 1.00 0.27 40 PRO A CA 20
ATOM 12120 C C . PRO A 1 40 ? 7.603 0.613 -2.230 1.00 0.31 40 PRO A C 20
ATOM 12121 O O . PRO A 1 40 ? 6.960 1.660 -2.311 1.00 0.48 40 PRO A O 20
ATOM 12132 N N . VAL A 1 41 ? 7.780 -0.053 -1.096 1.00 0.32 41 VAL A N 20
ATOM 12133 C CA . VAL A 1 41 ? 7.371 0.496 0.183 1.00 0.50 41 VAL A CA 20
ATOM 12134 C C . VAL A 1 41 ? 8.053 1.842 0.447 1.00 0.62 41 VAL A C 20
ATOM 12135 O O . VAL A 1 41 ? 9.279 1.921 0.575 1.00 0.74 41 VAL A O 20
ATOM 12148 N N . ASP A 1 42 ? 7.228 2.886 0.434 1.00 0.94 42 ASP A N 20
ATOM 12149 C CA . ASP A 1 42 ? 7.612 4.248 0.836 1.00 1.29 42 ASP A CA 20
ATOM 12150 C C . ASP A 1 42 ? 8.668 4.228 1.935 1.00 1.78 42 ASP A C 20
ATOM 12151 O O . ASP A 1 42 ? 9.826 4.605 1.655 1.00 2.52 42 ASP A O 20
ATOM 12161 N N . GLY A 1 1 ? 1.705 -2.465 9.946 1.00 2.96 1 GLY A N 21
ATOM 12162 C CA . GLY A 1 1 ? 0.698 -1.395 9.751 1.00 2.38 1 GLY A CA 21
ATOM 12163 C C . GLY A 1 1 ? -0.025 -1.529 8.429 1.00 1.73 1 GLY A C 21
ATOM 12164 O O . GLY A 1 1 ? -0.718 -2.522 8.188 1.00 2.00 1 GLY A O 21
ATOM 12170 N N . THR A 1 2 ? 0.131 -0.541 7.567 1.00 1.13 2 THR A N 21
ATOM 12171 C CA . THR A 1 2 ? -0.485 -0.572 6.254 1.00 0.62 2 THR A CA 21
ATOM 12172 C C . THR A 1 2 ? 0.523 -1.019 5.199 1.00 0.47 2 THR A C 21
ATOM 12173 O O . THR A 1 2 ? 0.947 -0.238 4.349 1.00 0.51 2 THR A O 21
ATOM 12184 N N . THR A 1 3 ? 0.915 -2.281 5.265 1.00 0.58 3 THR A N 21
ATOM 12185 C CA . THR A 1 3 ? 1.906 -2.820 4.352 1.00 0.55 3 THR A CA 21
ATOM 12186 C C . THR A 1 3 ? 1.455 -4.166 3.786 1.00 0.43 3 THR A C 21
ATOM 12187 O O . THR A 1 3 ? 0.872 -4.986 4.499 1.00 0.53 3 THR A O 21
ATOM 12198 N N . CYS A 1 4 ? 1.704 -4.372 2.504 1.00 0.39 4 CYS A N 21
ATOM 12199 C CA . CYS A 1 4 ? 1.396 -5.634 1.856 1.00 0.45 4 CYS A CA 21
ATOM 12200 C C . CYS A 1 4 ? 2.649 -6.162 1.173 1.00 0.38 4 CYS A C 21
ATOM 12201 O O . CYS A 1 4 ? 3.664 -5.468 1.108 1.00 0.51 4 CYS A O 21
ATOM 12208 N N . TYR A 1 5 ? 2.592 -7.388 0.685 1.00 0.47 5 TYR A N 21
ATOM 12209 C CA . TYR A 1 5 ? 3.697 -7.950 -0.071 1.00 0.50 5 TYR A CA 21
ATOM 12210 C C . TYR A 1 5 ? 3.208 -8.493 -1.403 1.00 0.61 5 TYR A C 21
ATOM 12211 O O . TYR A 1 5 ? 2.540 -9.524 -1.458 1.00 0.85 5 TYR A O 21
ATOM 12229 N N . CYS A 1 6 ? 3.522 -7.784 -2.472 1.00 0.51 6 CYS A N 21
ATOM 12230 C CA . CYS A 1 6 ? 3.207 -8.253 -3.812 1.00 0.62 6 CYS A CA 21
ATOM 12231 C C . CYS A 1 6 ? 4.361 -9.113 -4.307 1.00 0.70 6 CYS A C 21
ATOM 12232 O O . CYS A 1 6 ? 5.428 -8.602 -4.661 1.00 0.69 6 CYS A O 21
ATOM 12239 N N . GLY A 1 7 ? 4.155 -10.422 -4.297 1.00 0.85 7 GLY A N 21
ATOM 12240 C CA . GLY A 1 7 ? 5.255 -11.338 -4.486 1.00 0.97 7 GLY A CA 21
ATOM 12241 C C . GLY A 1 7 ? 6.160 -11.316 -3.274 1.00 0.93 7 GLY A C 21
ATOM 12242 O O . GLY A 1 7 ? 5.755 -11.726 -2.188 1.00 1.01 7 GLY A O 21
ATOM 12246 N N . LYS A 1 8 ? 7.371 -10.814 -3.448 1.00 0.91 8 LYS A N 21
ATOM 12247 C CA . LYS A 1 8 ? 8.260 -10.577 -2.328 1.00 0.94 8 LYS A CA 21
ATOM 12248 C C . LYS A 1 8 ? 8.513 -9.084 -2.181 1.00 0.79 8 LYS A C 21
ATOM 12249 O O . LYS A 1 8 ? 9.288 -8.647 -1.326 1.00 0.86 8 LYS A O 21
ATOM 12268 N N . THR A 1 9 ? 7.851 -8.301 -3.023 1.00 0.66 9 THR A N 21
ATOM 12269 C CA . THR A 1 9 ? 8.047 -6.868 -3.027 1.00 0.55 9 THR A CA 21
ATOM 12270 C C . THR A 1 9 ? 7.138 -6.201 -2.004 1.00 0.42 9 THR A C 21
ATOM 12271 O O . THR A 1 9 ? 5.911 -6.314 -2.073 1.00 0.42 9 THR A O 21
ATOM 12282 N N . ILE A 1 10 ? 7.754 -5.528 -1.045 1.00 0.39 10 ILE A N 21
ATOM 12283 C CA . ILE A 1 10 ? 7.027 -4.842 0.009 1.00 0.32 10 ILE A CA 21
ATOM 12284 C C . ILE A 1 10 ? 6.326 -3.591 -0.531 1.00 0.24 10 ILE A C 21
ATOM 12285 O O . ILE A 1 10 ? 6.954 -2.722 -1.147 1.00 0.31 10 ILE A O 21
ATOM 12301 N N . GLY A 1 11 ? 5.020 -3.520 -0.312 1.00 0.22 11 GLY A N 21
ATOM 12302 C CA . GLY A 1 11 ? 4.239 -2.392 -0.775 1.00 0.32 11 GLY A CA 21
ATOM 12303 C C . GLY A 1 11 ? 3.495 -1.716 0.356 1.00 0.28 11 GLY A C 21
ATOM 12304 O O . GLY A 1 11 ? 3.146 -2.355 1.343 1.00 0.36 11 GLY A O 21
ATOM 12308 N N . ILE A 1 12 ? 3.256 -0.425 0.217 1.00 0.25 12 ILE A N 21
ATOM 12309 C CA . ILE A 1 12 ? 2.571 0.338 1.246 1.00 0.25 12 ILE A CA 21
ATOM 12310 C C . ILE A 1 12 ? 1.118 0.571 0.828 1.00 0.22 12 ILE A C 21
ATOM 12311 O O . ILE A 1 12 ? 0.834 0.979 -0.300 1.00 0.22 12 ILE A O 21
ATOM 12327 N N . TYR A 1 13 ? 0.204 0.277 1.738 1.00 0.24 13 TYR A N 21
ATOM 12328 C CA . TYR A 1 13 ? -1.220 0.338 1.452 1.00 0.23 13 TYR A CA 21
ATOM 12329 C C . TYR A 1 13 ? -1.780 1.732 1.708 1.00 0.21 13 TYR A C 21
ATOM 12330 O O . TYR A 1 13 ? -1.701 2.256 2.821 1.00 0.26 13 TYR A O 21
ATOM 12348 N N . TRP A 1 14 ? -2.335 2.325 0.664 1.00 0.20 14 TRP A N 21
ATOM 12349 C CA . TRP A 1 14 ? -2.960 3.630 0.757 1.00 0.20 14 TRP A CA 21
ATOM 12350 C C . TRP A 1 14 ? -4.474 3.492 0.784 1.00 0.21 14 TRP A C 21
ATOM 12351 O O . TRP A 1 14 ? -5.071 2.867 -0.099 1.00 0.27 14 TRP A O 21
ATOM 12372 N N . PHE A 1 15 ? -5.084 4.066 1.808 1.00 0.32 15 PHE A N 21
ATOM 12373 C CA . PHE A 1 15 ? -6.527 4.056 1.953 1.00 0.38 15 PHE A CA 21
ATOM 12374 C C . PHE A 1 15 ? -7.059 5.480 1.895 1.00 0.41 15 PHE A C 21
ATOM 12375 O O . PHE A 1 15 ? -6.701 6.317 2.725 1.00 0.57 15 PHE A O 21
ATOM 12392 N N . GLY A 1 16 ? -7.905 5.755 0.915 1.00 0.50 16 GLY A N 21
ATOM 12393 C CA . GLY A 1 16 ? -8.437 7.094 0.756 1.00 0.60 16 GLY A CA 21
ATOM 12394 C C . GLY A 1 16 ? -7.928 7.766 -0.501 1.00 0.65 16 GLY A C 21
ATOM 12395 O O . GLY A 1 16 ? -8.082 8.976 -0.675 1.00 1.07 16 GLY A O 21
ATOM 12399 N N . THR A 1 17 ? -7.316 6.983 -1.380 1.00 0.46 17 THR A N 21
ATOM 12400 C CA . THR A 1 17 ? -6.831 7.495 -2.651 1.00 0.47 17 THR A CA 21
ATOM 12401 C C . THR A 1 17 ? -6.735 6.376 -3.680 1.00 0.50 17 THR A C 21
ATOM 12402 O O . THR A 1 17 ? -6.413 5.236 -3.351 1.00 0.57 17 THR A O 21
ATOM 12413 N N . LYS A 1 18 ? -7.053 6.715 -4.920 1.00 0.58 18 LYS A N 21
ATOM 12414 C CA . LYS A 1 18 ? -6.951 5.783 -6.029 1.00 0.69 18 LYS A CA 21
ATOM 12415 C C . LYS A 1 18 ? -5.565 5.879 -6.670 1.00 0.64 18 LYS A C 21
ATOM 12416 O O . LYS A 1 18 ? -5.170 5.025 -7.461 1.00 0.71 18 LYS A O 21
ATOM 12435 N N . THR A 1 19 ? -4.818 6.917 -6.309 1.00 0.62 19 THR A N 21
ATOM 12436 C CA . THR A 1 19 ? -3.522 7.156 -6.925 1.00 0.69 19 THR A CA 21
ATOM 12437 C C . THR A 1 19 ? -2.416 7.194 -5.877 1.00 0.60 19 THR A C 21
ATOM 12438 O O . THR A 1 19 ? -2.605 7.695 -4.767 1.00 0.89 19 THR A O 21
ATOM 12449 N N . CYS A 1 20 ? -1.269 6.640 -6.235 1.00 0.60 20 CYS A N 21
ATOM 12450 C CA . CYS A 1 20 ? -0.097 6.685 -5.378 1.00 0.62 20 CYS A CA 21
ATOM 12451 C C . CYS A 1 20 ? 0.479 8.094 -5.358 1.00 0.52 20 CYS A C 21
ATOM 12452 O O . CYS A 1 20 ? 0.593 8.733 -6.405 1.00 0.65 20 CYS A O 21
ATOM 12459 N N . PRO A 1 21 ? 0.825 8.603 -4.170 1.00 0.45 21 PRO A N 21
ATOM 12460 C CA . PRO A 1 21 ? 1.516 9.884 -4.034 1.00 0.56 21 PRO A CA 21
ATOM 12461 C C . PRO A 1 21 ? 2.928 9.788 -4.609 1.00 0.71 21 PRO A C 21
ATOM 12462 O O . PRO A 1 21 ? 3.860 9.347 -3.926 1.00 0.82 21 PRO A O 21
ATOM 12473 N N . SER A 1 22 ? 3.074 10.192 -5.864 1.00 0.99 22 SER A N 21
ATOM 12474 C CA . SER A 1 22 ? 4.297 9.962 -6.614 1.00 1.26 22 SER A CA 21
ATOM 12475 C C . SER A 1 22 ? 5.374 10.983 -6.249 1.00 1.32 22 SER A C 21
ATOM 12476 O O . SER A 1 22 ? 5.756 11.828 -7.060 1.00 1.83 22 SER A O 21
ATOM 12484 N N . ASN A 1 23 ? 5.846 10.905 -5.017 1.00 1.04 23 ASN A N 21
ATOM 12485 C CA . ASN A 1 23 ? 6.966 11.720 -4.578 1.00 1.20 23 ASN A CA 21
ATOM 12486 C C . ASN A 1 23 ? 7.888 10.923 -3.662 1.00 1.07 23 ASN A C 21
ATOM 12487 O O . ASN A 1 23 ? 8.733 11.486 -2.969 1.00 1.27 23 ASN A O 21
ATOM 12498 N N . ARG A 1 24 ? 7.720 9.604 -3.666 1.00 0.95 24 ARG A N 21
ATOM 12499 C CA . ARG A 1 24 ? 8.611 8.718 -2.924 1.00 1.02 24 ARG A CA 21
ATOM 12500 C C . ARG A 1 24 ? 9.492 7.948 -3.897 1.00 1.13 24 ARG A C 21
ATOM 12501 O O . ARG A 1 24 ? 10.719 7.993 -3.816 1.00 1.71 24 ARG A O 21
ATOM 12522 N N . GLY A 1 25 ? 8.843 7.269 -4.833 1.00 0.93 25 GLY A N 21
ATOM 12523 C CA . GLY A 1 25 ? 9.546 6.422 -5.773 1.00 1.10 25 GLY A CA 21
ATOM 12524 C C . GLY A 1 25 ? 8.707 5.235 -6.208 1.00 0.81 25 GLY A C 21
ATOM 12525 O O . GLY A 1 25 ? 9.110 4.474 -7.093 1.00 0.78 25 GLY A O 21
ATOM 12529 N N . TYR A 1 26 ? 7.531 5.092 -5.591 1.00 0.71 26 TYR A N 21
ATOM 12530 C CA . TYR A 1 26 ? 6.615 3.988 -5.885 1.00 0.50 26 TYR A CA 21
ATOM 12531 C C . TYR A 1 26 ? 6.342 3.888 -7.383 1.00 0.49 26 TYR A C 21
ATOM 12532 O O . TYR A 1 26 ? 6.176 4.902 -8.063 1.00 0.71 26 TYR A O 21
ATOM 12550 N N . THR A 1 27 ? 6.301 2.667 -7.891 1.00 0.41 27 THR A N 21
ATOM 12551 C CA . THR A 1 27 ? 6.129 2.447 -9.314 1.00 0.53 27 THR A CA 21
ATOM 12552 C C . THR A 1 27 ? 5.050 1.397 -9.584 1.00 0.45 27 THR A C 21
ATOM 12553 O O . THR A 1 27 ? 4.151 1.614 -10.396 1.00 0.67 27 THR A O 21
ATOM 12564 N N . GLY A 1 28 ? 5.137 0.271 -8.892 1.00 0.29 28 GLY A N 21
ATOM 12565 C CA . GLY A 1 28 ? 4.160 -0.781 -9.063 1.00 0.31 28 GLY A CA 21
ATOM 12566 C C . GLY A 1 28 ? 3.014 -0.653 -8.088 1.00 0.29 28 GLY A C 21
ATOM 12567 O O . GLY A 1 28 ? 3.143 0.000 -7.050 1.00 0.35 28 GLY A O 21
ATOM 12571 N N . SER A 1 29 ? 1.891 -1.275 -8.405 1.00 0.31 29 SER A N 21
ATOM 12572 C CA . SER A 1 29 ? 0.716 -1.179 -7.560 1.00 0.34 29 SER A CA 21
ATOM 12573 C C . SER A 1 29 ? -0.036 -2.503 -7.506 1.00 0.37 29 SER A C 21
ATOM 12574 O O . SER A 1 29 ? 0.070 -3.330 -8.412 1.00 0.52 29 SER A O 21
ATOM 12582 N N . CYS A 1 30 ? -0.758 -2.705 -6.419 1.00 0.34 30 CYS A N 21
ATOM 12583 C CA . CYS A 1 30 ? -1.652 -3.840 -6.272 1.00 0.40 30 CYS A CA 21
ATOM 12584 C C . CYS A 1 30 ? -2.985 -3.357 -5.711 1.00 0.37 30 CYS A C 21
ATOM 12585 O O . CYS A 1 30 ? -3.022 -2.743 -4.638 1.00 0.43 30 CYS A O 21
ATOM 12592 N N . GLY A 1 31 ? -4.064 -3.590 -6.450 1.00 0.39 31 GLY A N 21
ATOM 12593 C CA . GLY A 1 31 ? -5.383 -3.223 -5.971 1.00 0.40 31 GLY A CA 21
ATOM 12594 C C . GLY A 1 31 ? -5.706 -3.914 -4.663 1.00 0.40 31 GLY A C 21
ATOM 12595 O O . GLY A 1 31 ? -5.636 -5.141 -4.576 1.00 0.49 31 GLY A O 21
ATOM 12599 N N . TYR A 1 32 ? -6.051 -3.142 -3.645 1.00 0.38 32 TYR A N 21
ATOM 12600 C CA . TYR A 1 32 ? -6.242 -3.700 -2.320 1.00 0.42 32 TYR A CA 21
ATOM 12601 C C . TYR A 1 32 ? -7.600 -3.297 -1.761 1.00 0.42 32 TYR A C 21
ATOM 12602 O O . TYR A 1 32 ? -8.343 -2.556 -2.407 1.00 0.41 32 TYR A O 21
ATOM 12620 N N . PHE A 1 33 ? -7.910 -3.787 -0.564 1.00 0.48 33 PHE A N 21
ATOM 12621 C CA . PHE A 1 33 ? -9.207 -3.555 0.070 1.00 0.54 33 PHE A CA 21
ATOM 12622 C C . PHE A 1 33 ? -9.555 -2.080 0.139 1.00 0.56 33 PHE A C 21
ATOM 12623 O O . PHE A 1 33 ? -9.038 -1.351 0.985 1.00 1.24 33 PHE A O 21
ATOM 12640 N N . LEU A 1 34 ? -10.423 -1.659 -0.775 1.00 0.56 34 LEU A N 21
ATOM 12641 C CA . LEU A 1 34 ? -10.934 -0.295 -0.814 1.00 0.53 34 LEU A CA 21
ATOM 12642 C C . LEU A 1 34 ? -9.789 0.717 -0.913 1.00 0.43 34 LEU A C 21
ATOM 12643 O O . LEU A 1 34 ? -9.899 1.850 -0.447 1.00 0.49 34 LEU A O 21
ATOM 12659 N N . GLY A 1 35 ? -8.691 0.302 -1.532 1.00 0.34 35 GLY A N 21
ATOM 12660 C CA . GLY A 1 35 ? -7.538 1.167 -1.649 1.00 0.34 35 GLY A CA 21
ATOM 12661 C C . GLY A 1 35 ? -6.506 0.614 -2.605 1.00 0.28 35 GLY A C 21
ATOM 12662 O O . GLY A 1 35 ? -6.797 -0.290 -3.392 1.00 0.33 35 GLY A O 21
ATOM 12666 N N . ILE A 1 36 ? -5.298 1.140 -2.534 1.00 0.24 36 ILE A N 21
ATOM 12667 C CA . ILE A 1 36 ? -4.239 0.728 -3.440 1.00 0.23 36 ILE A CA 21
ATOM 12668 C C . ILE A 1 36 ? -2.929 0.524 -2.682 1.00 0.22 36 ILE A C 21
ATOM 12669 O O . ILE A 1 36 ? -2.503 1.378 -1.908 1.00 0.26 36 ILE A O 21
ATOM 12685 N N . CYS A 1 37 ? -2.310 -0.629 -2.876 1.00 0.24 37 CYS A N 21
ATOM 12686 C CA . CYS A 1 37 ? -1.037 -0.919 -2.242 1.00 0.27 37 CYS A CA 21
ATOM 12687 C C . CYS A 1 37 ? 0.079 -0.669 -3.247 1.00 0.24 37 CYS A C 21
ATOM 12688 O O . CYS A 1 37 ? 0.142 -1.320 -4.287 1.00 0.33 37 CYS A O 21
ATOM 12695 N N . CYS A 1 38 ? 0.933 0.295 -2.953 1.00 0.23 38 CYS A N 21
ATOM 12696 C CA . CYS A 1 38 ? 1.933 0.745 -3.910 1.00 0.25 38 CYS A CA 21
ATOM 12697 C C . CYS A 1 38 ? 3.331 0.300 -3.490 1.00 0.20 38 CYS A C 21
ATOM 12698 O O . CYS A 1 38 ? 3.717 0.453 -2.333 1.00 0.21 38 CYS A O 21
ATOM 12705 N N . TYR A 1 39 ? 4.089 -0.241 -4.432 1.00 0.21 39 TYR A N 21
ATOM 12706 C CA . TYR A 1 39 ? 5.421 -0.751 -4.140 1.00 0.21 39 TYR A CA 21
ATOM 12707 C C . TYR A 1 39 ? 6.423 -0.266 -5.188 1.00 0.25 39 TYR A C 21
ATOM 12708 O O . TYR A 1 39 ? 6.030 0.199 -6.257 1.00 0.29 39 TYR A O 21
ATOM 12726 N N . PRO A 1 40 ? 7.732 -0.337 -4.899 1.00 0.28 40 PRO A N 21
ATOM 12727 C CA . PRO A 1 40 ? 8.276 -0.782 -3.608 1.00 0.27 40 PRO A CA 21
ATOM 12728 C C . PRO A 1 40 ? 8.269 0.330 -2.562 1.00 0.31 40 PRO A C 21
ATOM 12729 O O . PRO A 1 40 ? 8.351 1.508 -2.905 1.00 0.48 40 PRO A O 21
ATOM 12740 N N . VAL A 1 41 ? 8.147 -0.048 -1.291 1.00 0.32 41 VAL A N 21
ATOM 12741 C CA . VAL A 1 41 ? 8.182 0.919 -0.197 1.00 0.50 41 VAL A CA 21
ATOM 12742 C C . VAL A 1 41 ? 9.534 1.623 -0.130 1.00 0.62 41 VAL A C 21
ATOM 12743 O O . VAL A 1 41 ? 10.507 1.090 0.415 1.00 0.74 41 VAL A O 21
ATOM 12756 N N . ASP A 1 42 ? 9.583 2.810 -0.710 1.00 0.94 42 ASP A N 21
ATOM 12757 C CA . ASP A 1 42 ? 10.776 3.638 -0.701 1.00 1.29 42 ASP A CA 21
ATOM 12758 C C . ASP A 1 42 ? 10.429 5.033 -1.187 1.00 1.78 42 ASP A C 21
ATOM 12759 O O . ASP A 1 42 ? 10.434 5.975 -0.361 1.00 2.52 42 ASP A O 21
ATOM 12769 N N . GLY A 1 1 ? 0.408 0.923 10.820 1.00 2.96 1 GLY A N 22
ATOM 12770 C CA . GLY A 1 1 ? 1.229 0.958 9.589 1.00 2.38 1 GLY A CA 22
ATOM 12771 C C . GLY A 1 1 ? 0.689 0.021 8.533 1.00 1.73 1 GLY A C 22
ATOM 12772 O O . GLY A 1 1 ? 0.639 -1.193 8.734 1.00 2.00 1 GLY A O 22
ATOM 12778 N N . THR A 1 2 ? 0.269 0.582 7.414 1.00 1.13 2 THR A N 22
ATOM 12779 C CA . THR A 1 2 ? -0.307 -0.198 6.334 1.00 0.62 2 THR A CA 22
ATOM 12780 C C . THR A 1 2 ? 0.775 -0.773 5.418 1.00 0.47 2 THR A C 22
ATOM 12781 O O . THR A 1 2 ? 1.084 -0.214 4.365 1.00 0.51 2 THR A O 22
ATOM 12792 N N . THR A 1 3 ? 1.359 -1.881 5.836 1.00 0.58 3 THR A N 22
ATOM 12793 C CA . THR A 1 3 ? 2.367 -2.562 5.043 1.00 0.55 3 THR A CA 22
ATOM 12794 C C . THR A 1 3 ? 1.745 -3.739 4.292 1.00 0.43 3 THR A C 22
ATOM 12795 O O . THR A 1 3 ? 1.038 -4.558 4.885 1.00 0.53 3 THR A O 22
ATOM 12806 N N . CYS A 1 4 ? 1.989 -3.815 2.991 1.00 0.39 4 CYS A N 22
ATOM 12807 C CA . CYS A 1 4 ? 1.391 -4.853 2.159 1.00 0.45 4 CYS A CA 22
ATOM 12808 C C . CYS A 1 4 ? 2.434 -5.522 1.272 1.00 0.38 4 CYS A C 22
ATOM 12809 O O . CYS A 1 4 ? 3.465 -4.933 0.957 1.00 0.51 4 CYS A O 22
ATOM 12816 N N . TYR A 1 5 ? 2.176 -6.769 0.898 1.00 0.47 5 TYR A N 22
ATOM 12817 C CA . TYR A 1 5 ? 3.039 -7.488 -0.027 1.00 0.50 5 TYR A CA 22
ATOM 12818 C C . TYR A 1 5 ? 2.259 -7.912 -1.265 1.00 0.61 5 TYR A C 22
ATOM 12819 O O . TYR A 1 5 ? 1.176 -8.487 -1.163 1.00 0.85 5 TYR A O 22
ATOM 12837 N N . CYS A 1 6 ? 2.803 -7.611 -2.432 1.00 0.51 6 CYS A N 22
ATOM 12838 C CA . CYS A 1 6 ? 2.210 -8.056 -3.681 1.00 0.62 6 CYS A CA 22
ATOM 12839 C C . CYS A 1 6 ? 3.231 -8.857 -4.473 1.00 0.70 6 CYS A C 22
ATOM 12840 O O . CYS A 1 6 ? 4.275 -8.331 -4.871 1.00 0.69 6 CYS A O 22
ATOM 12847 N N . GLY A 1 7 ? 2.941 -10.133 -4.675 1.00 0.85 7 GLY A N 22
ATOM 12848 C CA . GLY A 1 7 ? 3.863 -11.004 -5.375 1.00 0.97 7 GLY A CA 22
ATOM 12849 C C . GLY A 1 7 ? 5.052 -11.355 -4.508 1.00 0.93 7 GLY A C 22
ATOM 12850 O O . GLY A 1 7 ? 5.013 -12.326 -3.754 1.00 1.01 7 GLY A O 22
ATOM 12854 N N . LYS A 1 8 ? 6.106 -10.557 -4.611 1.00 0.91 8 LYS A N 22
ATOM 12855 C CA . LYS A 1 8 ? 7.270 -10.708 -3.758 1.00 0.94 8 LYS A CA 22
ATOM 12856 C C . LYS A 1 8 ? 7.700 -9.351 -3.214 1.00 0.79 8 LYS A C 22
ATOM 12857 O O . LYS A 1 8 ? 8.643 -9.253 -2.432 1.00 0.86 8 LYS A O 22
ATOM 12876 N N . THR A 1 9 ? 7.002 -8.304 -3.631 1.00 0.66 9 THR A N 22
ATOM 12877 C CA . THR A 1 9 ? 7.423 -6.948 -3.326 1.00 0.55 9 THR A CA 22
ATOM 12878 C C . THR A 1 9 ? 6.631 -6.367 -2.160 1.00 0.42 9 THR A C 22
ATOM 12879 O O . THR A 1 9 ? 5.405 -6.501 -2.096 1.00 0.42 9 THR A O 22
ATOM 12890 N N . ILE A 1 10 ? 7.342 -5.727 -1.241 1.00 0.39 10 ILE A N 22
ATOM 12891 C CA . ILE A 1 10 ? 6.716 -5.079 -0.100 1.00 0.32 10 ILE A CA 22
ATOM 12892 C C . ILE A 1 10 ? 6.453 -3.607 -0.408 1.00 0.24 10 ILE A C 22
ATOM 12893 O O . ILE A 1 10 ? 7.339 -2.888 -0.883 1.00 0.31 10 ILE A O 22
ATOM 12909 N N . GLY A 1 11 ? 5.232 -3.169 -0.155 1.00 0.22 11 GLY A N 22
ATOM 12910 C CA . GLY A 1 11 ? 4.864 -1.800 -0.418 1.00 0.32 11 GLY A CA 22
ATOM 12911 C C . GLY A 1 11 ? 4.015 -1.214 0.688 1.00 0.28 11 GLY A C 22
ATOM 12912 O O . GLY A 1 11 ? 3.837 -1.833 1.742 1.00 0.36 11 GLY A O 22
ATOM 12916 N N . ILE A 1 12 ? 3.488 -0.028 0.445 1.00 0.25 12 ILE A N 22
ATOM 12917 C CA . ILE A 1 12 ? 2.661 0.658 1.417 1.00 0.25 12 ILE A CA 22
ATOM 12918 C C . ILE A 1 12 ? 1.216 0.707 0.912 1.00 0.22 12 ILE A C 22
ATOM 12919 O O . ILE A 1 12 ? 0.950 1.056 -0.242 1.00 0.22 12 ILE A O 22
ATOM 12935 N N . TYR A 1 13 ? 0.296 0.315 1.775 1.00 0.24 13 TYR A N 22
ATOM 12936 C CA . TYR A 1 13 ? -1.113 0.233 1.425 1.00 0.23 13 TYR A CA 22
ATOM 12937 C C . TYR A 1 13 ? -1.816 1.568 1.655 1.00 0.21 13 TYR A C 22
ATOM 12938 O O . TYR A 1 13 ? -2.003 2.006 2.792 1.00 0.26 13 TYR A O 22
ATOM 12956 N N . TRP A 1 14 ? -2.185 2.218 0.564 1.00 0.20 14 TRP A N 22
ATOM 12957 C CA . TRP A 1 14 ? -2.917 3.469 0.625 1.00 0.20 14 TRP A CA 22
ATOM 12958 C C . TRP A 1 14 ? -4.416 3.204 0.690 1.00 0.21 14 TRP A C 22
ATOM 12959 O O . TRP A 1 14 ? -5.041 2.860 -0.318 1.00 0.27 14 TRP A O 22
ATOM 12980 N N . PHE A 1 15 ? -4.986 3.330 1.880 1.00 0.32 15 PHE A N 22
ATOM 12981 C CA . PHE A 1 15 ? -6.427 3.212 2.042 1.00 0.38 15 PHE A CA 22
ATOM 12982 C C . PHE A 1 15 ? -7.091 4.541 1.715 1.00 0.41 15 PHE A C 22
ATOM 12983 O O . PHE A 1 15 ? -7.001 5.498 2.486 1.00 0.57 15 PHE A O 22
ATOM 13000 N N . GLY A 1 16 ? -7.733 4.601 0.561 1.00 0.50 16 GLY A N 22
ATOM 13001 C CA . GLY A 1 16 ? -8.407 5.814 0.155 1.00 0.60 16 GLY A CA 22
ATOM 13002 C C . GLY A 1 16 ? -8.299 6.052 -1.334 1.00 0.65 16 GLY A C 22
ATOM 13003 O O . GLY A 1 16 ? -9.308 6.088 -2.041 1.00 1.07 16 GLY A O 22
ATOM 13007 N N . THR A 1 17 ? -7.077 6.205 -1.820 1.00 0.46 17 THR A N 22
ATOM 13008 C CA . THR A 1 17 ? -6.849 6.429 -3.239 1.00 0.47 17 THR A CA 22
ATOM 13009 C C . THR A 1 17 ? -6.750 5.102 -3.984 1.00 0.50 17 THR A C 22
ATOM 13010 O O . THR A 1 17 ? -6.542 4.048 -3.379 1.00 0.57 17 THR A O 22
ATOM 13021 N N . LYS A 1 18 ? -6.934 5.161 -5.294 1.00 0.58 18 LYS A N 22
ATOM 13022 C CA . LYS A 1 18 ? -6.846 3.985 -6.135 1.00 0.69 18 LYS A CA 22
ATOM 13023 C C . LYS A 1 18 ? -5.685 4.162 -7.114 1.00 0.64 18 LYS A C 22
ATOM 13024 O O . LYS A 1 18 ? -5.526 3.404 -8.067 1.00 0.71 18 LYS A O 22
ATOM 13043 N N . THR A 1 19 ? -4.869 5.180 -6.862 1.00 0.62 19 THR A N 22
ATOM 13044 C CA . THR A 1 19 ? -3.702 5.439 -7.687 1.00 0.69 19 THR A CA 22
ATOM 13045 C C . THR A 1 19 ? -2.517 5.842 -6.815 1.00 0.60 19 THR A C 22
ATOM 13046 O O . THR A 1 19 ? -2.678 6.551 -5.819 1.00 0.89 19 THR A O 22
ATOM 13057 N N . CYS A 1 20 ? -1.333 5.368 -7.172 1.00 0.60 20 CYS A N 22
ATOM 13058 C CA . CYS A 1 20 ? -0.136 5.658 -6.400 1.00 0.62 20 CYS A CA 22
ATOM 13059 C C . CYS A 1 20 ? 0.364 7.063 -6.676 1.00 0.52 20 CYS A C 22
ATOM 13060 O O . CYS A 1 20 ? 0.717 7.390 -7.807 1.00 0.65 20 CYS A O 22
ATOM 13067 N N . PRO A 1 21 ? 0.394 7.919 -5.648 1.00 0.45 21 PRO A N 22
ATOM 13068 C CA . PRO A 1 21 ? 1.002 9.236 -5.757 1.00 0.56 21 PRO A CA 22
ATOM 13069 C C . PRO A 1 21 ? 2.518 9.102 -5.843 1.00 0.71 21 PRO A C 22
ATOM 13070 O O . PRO A 1 21 ? 3.220 9.166 -4.832 1.00 0.82 21 PRO A O 22
ATOM 13081 N N . SER A 1 22 ? 3.019 8.888 -7.053 1.00 0.99 22 SER A N 22
ATOM 13082 C CA . SER A 1 22 ? 4.430 8.593 -7.252 1.00 1.26 22 SER A CA 22
ATOM 13083 C C . SER A 1 22 ? 5.253 9.879 -7.266 1.00 1.32 22 SER A C 22
ATOM 13084 O O . SER A 1 22 ? 6.024 10.145 -8.189 1.00 1.83 22 SER A O 22
ATOM 13092 N N . ASN A 1 23 ? 5.064 10.675 -6.226 1.00 1.04 23 ASN A N 22
ATOM 13093 C CA . ASN A 1 23 ? 5.866 11.865 -5.995 1.00 1.20 23 ASN A CA 22
ATOM 13094 C C . ASN A 1 23 ? 6.935 11.542 -4.962 1.00 1.07 23 ASN A C 22
ATOM 13095 O O . ASN A 1 23 ? 7.445 12.418 -4.265 1.00 1.27 23 ASN A O 22
ATOM 13106 N N . ARG A 1 24 ? 7.258 10.254 -4.874 1.00 0.95 24 ARG A N 22
ATOM 13107 C CA . ARG A 1 24 ? 8.229 9.756 -3.913 1.00 1.02 24 ARG A CA 22
ATOM 13108 C C . ARG A 1 24 ? 9.216 8.818 -4.599 1.00 1.13 24 ARG A C 22
ATOM 13109 O O . ARG A 1 24 ? 10.346 9.209 -4.900 1.00 1.71 24 ARG A O 22
ATOM 13130 N N . GLY A 1 25 ? 8.777 7.588 -4.865 1.00 0.93 25 GLY A N 22
ATOM 13131 C CA . GLY A 1 25 ? 9.614 6.645 -5.588 1.00 1.10 25 GLY A CA 22
ATOM 13132 C C . GLY A 1 25 ? 8.918 5.323 -5.872 1.00 0.81 25 GLY A C 22
ATOM 13133 O O . GLY A 1 25 ? 9.571 4.286 -5.997 1.00 0.78 25 GLY A O 22
ATOM 13137 N N . TYR A 1 26 ? 7.592 5.352 -5.976 1.00 0.71 26 TYR A N 22
ATOM 13138 C CA . TYR A 1 26 ? 6.817 4.138 -6.241 1.00 0.50 26 TYR A CA 22
ATOM 13139 C C . TYR A 1 26 ? 7.021 3.666 -7.673 1.00 0.49 26 TYR A C 22
ATOM 13140 O O . TYR A 1 26 ? 7.000 4.466 -8.607 1.00 0.71 26 TYR A O 22
ATOM 13158 N N . THR A 1 27 ? 7.215 2.366 -7.840 1.00 0.41 27 THR A N 22
ATOM 13159 C CA . THR A 1 27 ? 7.464 1.796 -9.157 1.00 0.53 27 THR A CA 22
ATOM 13160 C C . THR A 1 27 ? 6.225 1.072 -9.686 1.00 0.45 27 THR A C 22
ATOM 13161 O O . THR A 1 27 ? 5.912 1.137 -10.876 1.00 0.67 27 THR A O 22
ATOM 13172 N N . GLY A 1 28 ? 5.518 0.390 -8.798 1.00 0.29 28 GLY A N 22
ATOM 13173 C CA . GLY A 1 28 ? 4.352 -0.363 -9.202 1.00 0.31 28 GLY A CA 22
ATOM 13174 C C . GLY A 1 28 ? 3.274 -0.360 -8.142 1.00 0.29 28 GLY A C 22
ATOM 13175 O O . GLY A 1 28 ? 3.470 0.174 -7.047 1.00 0.35 28 GLY A O 22
ATOM 13179 N N . SER A 1 29 ? 2.139 -0.960 -8.454 1.00 0.31 29 SER A N 22
ATOM 13180 C CA . SER A 1 29 ? 1.017 -0.981 -7.536 1.00 0.34 29 SER A CA 22
ATOM 13181 C C . SER A 1 29 ? 0.327 -2.344 -7.536 1.00 0.37 29 SER A C 22
ATOM 13182 O O . SER A 1 29 ? 0.646 -3.216 -8.348 1.00 0.52 29 SER A O 22
ATOM 13190 N N . CYS A 1 30 ? -0.599 -2.512 -6.602 1.00 0.34 30 CYS A N 22
ATOM 13191 C CA . CYS A 1 30 ? -1.360 -3.743 -6.464 1.00 0.40 30 CYS A CA 22
ATOM 13192 C C . CYS A 1 30 ? -2.741 -3.415 -5.903 1.00 0.37 30 CYS A C 22
ATOM 13193 O O . CYS A 1 30 ? -2.849 -2.674 -4.926 1.00 0.43 30 CYS A O 22
ATOM 13200 N N . GLY A 1 31 ? -3.789 -3.940 -6.525 1.00 0.39 31 GLY A N 22
ATOM 13201 C CA . GLY A 1 31 ? -5.137 -3.686 -6.046 1.00 0.40 31 GLY A CA 22
ATOM 13202 C C . GLY A 1 31 ? -5.371 -4.287 -4.674 1.00 0.40 31 GLY A C 22
ATOM 13203 O O . GLY A 1 31 ? -5.082 -5.464 -4.454 1.00 0.49 31 GLY A O 22
ATOM 13207 N N . TYR A 1 32 ? -5.876 -3.485 -3.747 1.00 0.38 32 TYR A N 22
ATOM 13208 C CA . TYR A 1 32 ? -6.075 -3.947 -2.383 1.00 0.42 32 TYR A CA 22
ATOM 13209 C C . TYR A 1 32 ? -7.474 -3.583 -1.895 1.00 0.42 32 TYR A C 22
ATOM 13210 O O . TYR A 1 32 ? -8.179 -2.809 -2.543 1.00 0.41 32 TYR A O 22
ATOM 13228 N N . PHE A 1 33 ? -7.861 -4.146 -0.749 1.00 0.48 33 PHE A N 22
ATOM 13229 C CA . PHE A 1 33 ? -9.189 -3.930 -0.170 1.00 0.54 33 PHE A CA 22
ATOM 13230 C C . PHE A 1 33 ? -9.491 -2.444 -0.010 1.00 0.56 33 PHE A C 22
ATOM 13231 O O . PHE A 1 33 ? -8.982 -1.803 0.910 1.00 1.24 33 PHE A O 22
ATOM 13248 N N . LEU A 1 34 ? -10.308 -1.908 -0.916 1.00 0.56 34 LEU A N 22
ATOM 13249 C CA . LEU A 1 34 ? -10.731 -0.507 -0.867 1.00 0.53 34 LEU A CA 22
ATOM 13250 C C . LEU A 1 34 ? -9.535 0.445 -0.920 1.00 0.43 34 LEU A C 22
ATOM 13251 O O . LEU A 1 34 ? -9.606 1.574 -0.430 1.00 0.49 34 LEU A O 22
ATOM 13267 N N . GLY A 1 35 ? -8.442 -0.006 -1.519 1.00 0.34 35 GLY A N 22
ATOM 13268 C CA . GLY A 1 35 ? -7.253 0.813 -1.577 1.00 0.34 35 GLY A CA 22
ATOM 13269 C C . GLY A 1 35 ? -6.237 0.288 -2.564 1.00 0.28 35 GLY A C 22
ATOM 13270 O O . GLY A 1 35 ? -6.522 -0.630 -3.339 1.00 0.33 35 GLY A O 22
ATOM 13274 N N . ILE A 1 36 ? -5.047 0.857 -2.533 1.00 0.24 36 ILE A N 22
ATOM 13275 C CA . ILE A 1 36 ? -4.008 0.461 -3.457 1.00 0.23 36 ILE A CA 22
ATOM 13276 C C . ILE A 1 36 ? -2.684 0.229 -2.727 1.00 0.22 36 ILE A C 22
ATOM 13277 O O . ILE A 1 36 ? -2.274 1.024 -1.883 1.00 0.26 36 ILE A O 22
ATOM 13293 N N . CYS A 1 37 ? -2.047 -0.886 -3.032 1.00 0.24 37 CYS A N 22
ATOM 13294 C CA . CYS A 1 37 ? -0.756 -1.223 -2.455 1.00 0.27 37 CYS A CA 22
ATOM 13295 C C . CYS A 1 37 ? 0.353 -0.726 -3.372 1.00 0.24 37 CYS A C 22
ATOM 13296 O O . CYS A 1 37 ? 0.519 -1.228 -4.483 1.00 0.33 37 CYS A O 22
ATOM 13303 N N . CYS A 1 38 ? 1.093 0.271 -2.918 1.00 0.23 38 CYS A N 22
ATOM 13304 C CA . CYS A 1 38 ? 2.126 0.889 -3.739 1.00 0.25 38 CYS A CA 22
ATOM 13305 C C . CYS A 1 38 ? 3.516 0.420 -3.331 1.00 0.20 38 CYS A C 22
ATOM 13306 O O . CYS A 1 38 ? 3.935 0.611 -2.190 1.00 0.21 38 CYS A O 22
ATOM 13313 N N . TYR A 1 39 ? 4.230 -0.185 -4.267 1.00 0.21 39 TYR A N 22
ATOM 13314 C CA . TYR A 1 39 ? 5.552 -0.714 -3.983 1.00 0.21 39 TYR A CA 22
ATOM 13315 C C . TYR A 1 39 ? 6.588 -0.142 -4.951 1.00 0.25 39 TYR A C 22
ATOM 13316 O O . TYR A 1 39 ? 6.246 0.297 -6.053 1.00 0.29 39 TYR A O 22
ATOM 13334 N N . PRO A 1 40 ? 7.869 -0.111 -4.550 1.00 0.28 40 PRO A N 22
ATOM 13335 C CA . PRO A 1 40 ? 8.319 -0.547 -3.216 1.00 0.27 40 PRO A CA 22
ATOM 13336 C C . PRO A 1 40 ? 7.796 0.365 -2.112 1.00 0.31 40 PRO A C 22
ATOM 13337 O O . PRO A 1 40 ? 7.335 1.473 -2.382 1.00 0.48 40 PRO A O 22
ATOM 13348 N N . VAL A 1 41 ? 7.845 -0.119 -0.877 1.00 0.32 41 VAL A N 22
ATOM 13349 C CA . VAL A 1 41 ? 7.454 0.679 0.277 1.00 0.50 41 VAL A CA 22
ATOM 13350 C C . VAL A 1 41 ? 8.384 1.888 0.424 1.00 0.62 41 VAL A C 22
ATOM 13351 O O . VAL A 1 41 ? 9.492 1.792 0.955 1.00 0.74 41 VAL A O 22
ATOM 13364 N N . ASP A 1 42 ? 7.933 3.015 -0.097 1.00 0.94 42 ASP A N 22
ATOM 13365 C CA . ASP A 1 42 ? 8.731 4.227 -0.116 1.00 1.29 42 ASP A CA 22
ATOM 13366 C C . ASP A 1 42 ? 8.024 5.345 0.633 1.00 1.78 42 ASP A C 22
ATOM 13367 O O . ASP A 1 42 ? 6.836 5.599 0.346 1.00 2.52 42 ASP A O 22
ATOM 13377 N N . GLY A 1 1 ? 2.419 -1.889 10.267 1.00 2.96 1 GLY A N 23
ATOM 13378 C CA . GLY A 1 1 ? 1.413 -0.943 9.734 1.00 2.38 1 GLY A CA 23
ATOM 13379 C C . GLY A 1 1 ? 0.732 -1.479 8.498 1.00 1.73 1 GLY A C 23
ATOM 13380 O O . GLY A 1 1 ? 0.631 -2.693 8.316 1.00 2.00 1 GLY A O 23
ATOM 13386 N N . THR A 1 2 ? 0.276 -0.576 7.642 1.00 1.13 2 THR A N 23
ATOM 13387 C CA . THR A 1 2 ? -0.395 -0.953 6.409 1.00 0.62 2 THR A CA 23
ATOM 13388 C C . THR A 1 2 ? 0.623 -1.293 5.326 1.00 0.47 2 THR A C 23
ATOM 13389 O O . THR A 1 2 ? 1.104 -0.419 4.601 1.00 0.51 2 THR A O 23
ATOM 13400 N N . THR A 1 3 ? 0.945 -2.569 5.226 1.00 0.58 3 THR A N 23
ATOM 13401 C CA . THR A 1 3 ? 1.983 -3.038 4.325 1.00 0.55 3 THR A CA 23
ATOM 13402 C C . THR A 1 3 ? 1.582 -4.363 3.674 1.00 0.43 3 THR A C 23
ATOM 13403 O O . THR A 1 3 ? 1.001 -5.232 4.325 1.00 0.53 3 THR A O 23
ATOM 13414 N N . CYS A 1 4 ? 1.874 -4.498 2.392 1.00 0.39 4 CYS A N 23
ATOM 13415 C CA . CYS A 1 4 ? 1.630 -5.738 1.677 1.00 0.45 4 CYS A CA 23
ATOM 13416 C C . CYS A 1 4 ? 2.933 -6.240 1.071 1.00 0.38 4 CYS A C 23
ATOM 13417 O O . CYS A 1 4 ? 3.954 -5.548 1.111 1.00 0.51 4 CYS A O 23
ATOM 13424 N N . TYR A 1 5 ? 2.904 -7.442 0.527 1.00 0.47 5 TYR A N 23
ATOM 13425 C CA . TYR A 1 5 ? 4.060 -7.997 -0.148 1.00 0.50 5 TYR A CA 23
ATOM 13426 C C . TYR A 1 5 ? 3.646 -8.550 -1.497 1.00 0.61 5 TYR A C 23
ATOM 13427 O O . TYR A 1 5 ? 3.203 -9.693 -1.605 1.00 0.85 5 TYR A O 23
ATOM 13445 N N . CYS A 1 6 ? 3.767 -7.726 -2.522 1.00 0.51 6 CYS A N 23
ATOM 13446 C CA . CYS A 1 6 ? 3.434 -8.147 -3.869 1.00 0.62 6 CYS A CA 23
ATOM 13447 C C . CYS A 1 6 ? 4.563 -9.023 -4.397 1.00 0.70 6 CYS A C 23
ATOM 13448 O O . CYS A 1 6 ? 5.622 -8.527 -4.789 1.00 0.69 6 CYS A O 23
ATOM 13455 N N . GLY A 1 7 ? 4.338 -10.330 -4.373 1.00 0.85 7 GLY A N 23
ATOM 13456 C CA . GLY A 1 7 ? 5.413 -11.268 -4.609 1.00 0.97 7 GLY A CA 23
ATOM 13457 C C . GLY A 1 7 ? 6.343 -11.293 -3.415 1.00 0.93 7 GLY A C 23
ATOM 13458 O O . GLY A 1 7 ? 6.007 -11.854 -2.372 1.00 1.01 7 GLY A O 23
ATOM 13462 N N . LYS A 1 8 ? 7.501 -10.668 -3.556 1.00 0.91 8 LYS A N 23
ATOM 13463 C CA . LYS A 1 8 ? 8.396 -10.462 -2.436 1.00 0.94 8 LYS A CA 23
ATOM 13464 C C . LYS A 1 8 ? 8.676 -8.977 -2.253 1.00 0.79 8 LYS A C 23
ATOM 13465 O O . LYS A 1 8 ? 9.498 -8.588 -1.423 1.00 0.86 8 LYS A O 23
ATOM 13484 N N . THR A 1 9 ? 7.979 -8.152 -3.022 1.00 0.66 9 THR A N 23
ATOM 13485 C CA . THR A 1 9 ? 8.184 -6.716 -2.974 1.00 0.55 9 THR A CA 23
ATOM 13486 C C . THR A 1 9 ? 7.279 -6.074 -1.930 1.00 0.42 9 THR A C 23
ATOM 13487 O O . THR A 1 9 ? 6.050 -6.190 -1.996 1.00 0.42 9 THR A O 23
ATOM 13498 N N . ILE A 1 10 ? 7.898 -5.403 -0.966 1.00 0.39 10 ILE A N 23
ATOM 13499 C CA . ILE A 1 10 ? 7.166 -4.732 0.095 1.00 0.32 10 ILE A CA 23
ATOM 13500 C C . ILE A 1 10 ? 6.454 -3.492 -0.440 1.00 0.24 10 ILE A C 23
ATOM 13501 O O . ILE A 1 10 ? 7.080 -2.587 -1.007 1.00 0.31 10 ILE A O 23
ATOM 13517 N N . GLY A 1 11 ? 5.142 -3.476 -0.282 1.00 0.22 11 GLY A N 23
ATOM 13518 C CA . GLY A 1 11 ? 4.346 -2.357 -0.729 1.00 0.32 11 GLY A CA 23
ATOM 13519 C C . GLY A 1 11 ? 3.601 -1.714 0.419 1.00 0.28 11 GLY A C 23
ATOM 13520 O O . GLY A 1 11 ? 3.326 -2.366 1.425 1.00 0.36 11 GLY A O 23
ATOM 13524 N N . ILE A 1 12 ? 3.279 -0.442 0.283 1.00 0.25 12 ILE A N 23
ATOM 13525 C CA . ILE A 1 12 ? 2.591 0.280 1.339 1.00 0.25 12 ILE A CA 23
ATOM 13526 C C . ILE A 1 12 ? 1.138 0.529 0.931 1.00 0.22 12 ILE A C 23
ATOM 13527 O O . ILE A 1 12 ? 0.853 0.950 -0.192 1.00 0.22 12 ILE A O 23
ATOM 13543 N N . TYR A 1 13 ? 0.225 0.230 1.840 1.00 0.24 13 TYR A N 23
ATOM 13544 C CA . TYR A 1 13 ? -1.200 0.287 1.549 1.00 0.23 13 TYR A CA 23
ATOM 13545 C C . TYR A 1 13 ? -1.757 1.698 1.738 1.00 0.21 13 TYR A C 23
ATOM 13546 O O . TYR A 1 13 ? -1.822 2.211 2.858 1.00 0.26 13 TYR A O 23
ATOM 13564 N N . TRP A 1 14 ? -2.149 2.313 0.631 1.00 0.20 14 TRP A N 23
ATOM 13565 C CA . TRP A 1 14 ? -2.778 3.622 0.653 1.00 0.20 14 TRP A CA 23
ATOM 13566 C C . TRP A 1 14 ? -4.292 3.475 0.623 1.00 0.21 14 TRP A C 23
ATOM 13567 O O . TRP A 1 14 ? -4.835 2.732 -0.195 1.00 0.27 14 TRP A O 23
ATOM 13588 N N . PHE A 1 15 ? -4.968 4.176 1.515 1.00 0.32 15 PHE A N 23
ATOM 13589 C CA . PHE A 1 15 ? -6.420 4.171 1.541 1.00 0.38 15 PHE A CA 23
ATOM 13590 C C . PHE A 1 15 ? -6.944 5.546 1.148 1.00 0.41 15 PHE A C 23
ATOM 13591 O O . PHE A 1 15 ? -6.390 6.568 1.553 1.00 0.57 15 PHE A O 23
ATOM 13608 N N . GLY A 1 16 ? -7.989 5.566 0.334 1.00 0.50 16 GLY A N 23
ATOM 13609 C CA . GLY A 1 16 ? -8.548 6.824 -0.121 1.00 0.60 16 GLY A CA 23
ATOM 13610 C C . GLY A 1 16 ? -8.146 7.138 -1.547 1.00 0.65 16 GLY A C 23
ATOM 13611 O O . GLY A 1 16 ? -8.991 7.449 -2.385 1.00 1.07 16 GLY A O 23
ATOM 13615 N N . THR A 1 17 ? -6.852 7.054 -1.822 1.00 0.46 17 THR A N 23
ATOM 13616 C CA . THR A 1 17 ? -6.355 7.269 -3.171 1.00 0.47 17 THR A CA 23
ATOM 13617 C C . THR A 1 17 ? -6.388 5.969 -3.963 1.00 0.50 17 THR A C 23
ATOM 13618 O O . THR A 1 17 ? -6.272 4.880 -3.398 1.00 0.57 17 THR A O 23
ATOM 13629 N N . LYS A 1 18 ? -6.572 6.092 -5.266 1.00 0.58 18 LYS A N 23
ATOM 13630 C CA . LYS A 1 18 ? -6.571 4.946 -6.157 1.00 0.69 18 LYS A CA 23
ATOM 13631 C C . LYS A 1 18 ? -5.380 5.036 -7.096 1.00 0.64 18 LYS A C 23
ATOM 13632 O O . LYS A 1 18 ? -5.259 4.265 -8.051 1.00 0.71 18 LYS A O 23
ATOM 13651 N N . THR A 1 19 ? -4.508 5.991 -6.814 1.00 0.62 19 THR A N 23
ATOM 13652 C CA . THR A 1 19 ? -3.327 6.217 -7.621 1.00 0.69 19 THR A CA 23
ATOM 13653 C C . THR A 1 19 ? -2.094 6.298 -6.735 1.00 0.60 19 THR A C 23
ATOM 13654 O O . THR A 1 19 ? -2.156 6.846 -5.634 1.00 0.89 19 THR A O 23
ATOM 13665 N N . CYS A 1 20 ? -0.990 5.730 -7.201 1.00 0.60 20 CYS A N 23
ATOM 13666 C CA . CYS A 1 20 ? 0.263 5.785 -6.462 1.00 0.62 20 CYS A CA 23
ATOM 13667 C C . CYS A 1 20 ? 0.845 7.191 -6.523 1.00 0.52 20 CYS A C 23
ATOM 13668 O O . CYS A 1 20 ? 1.214 7.671 -7.600 1.00 0.65 20 CYS A O 23
ATOM 13675 N N . PRO A 1 21 ? 0.924 7.871 -5.369 1.00 0.45 21 PRO A N 23
ATOM 13676 C CA . PRO A 1 21 ? 1.402 9.249 -5.301 1.00 0.56 21 PRO A CA 23
ATOM 13677 C C . PRO A 1 21 ? 2.860 9.382 -5.737 1.00 0.71 21 PRO A C 23
ATOM 13678 O O . PRO A 1 21 ? 3.718 8.575 -5.364 1.00 0.82 21 PRO A O 23
ATOM 13689 N N . SER A 1 22 ? 3.126 10.402 -6.540 1.00 0.99 22 SER A N 23
ATOM 13690 C CA . SER A 1 22 ? 4.466 10.671 -7.036 1.00 1.26 22 SER A CA 23
ATOM 13691 C C . SER A 1 22 ? 5.296 11.378 -5.961 1.00 1.32 22 SER A C 23
ATOM 13692 O O . SER A 1 22 ? 5.818 12.472 -6.174 1.00 1.83 22 SER A O 23
ATOM 13700 N N . ASN A 1 23 ? 5.389 10.747 -4.798 1.00 1.04 23 ASN A N 23
ATOM 13701 C CA . ASN A 1 23 ? 6.132 11.306 -3.675 1.00 1.20 23 ASN A CA 23
ATOM 13702 C C . ASN A 1 23 ? 7.279 10.386 -3.261 1.00 1.07 23 ASN A C 23
ATOM 13703 O O . ASN A 1 23 ? 8.178 10.796 -2.526 1.00 1.27 23 ASN A O 23
ATOM 13714 N N . ARG A 1 24 ? 7.222 9.135 -3.707 1.00 0.95 24 ARG A N 23
ATOM 13715 C CA . ARG A 1 24 ? 8.309 8.183 -3.473 1.00 1.02 24 ARG A CA 23
ATOM 13716 C C . ARG A 1 24 ? 8.803 7.587 -4.783 1.00 1.13 24 ARG A C 23
ATOM 13717 O O . ARG A 1 24 ? 9.956 7.179 -4.896 1.00 1.71 24 ARG A O 23
ATOM 13738 N N . GLY A 1 25 ? 7.921 7.542 -5.772 1.00 0.93 25 GLY A N 23
ATOM 13739 C CA . GLY A 1 25 ? 8.272 6.939 -7.040 1.00 1.10 25 GLY A CA 23
ATOM 13740 C C . GLY A 1 25 ? 7.832 5.491 -7.127 1.00 0.81 25 GLY A C 23
ATOM 13741 O O . GLY A 1 25 ? 8.486 4.677 -7.783 1.00 0.78 25 GLY A O 23
ATOM 13745 N N . TYR A 1 26 ? 6.726 5.172 -6.453 1.00 0.71 26 TYR A N 23
ATOM 13746 C CA . TYR A 1 26 ? 6.152 3.828 -6.497 1.00 0.50 26 TYR A CA 23
ATOM 13747 C C . TYR A 1 26 ? 5.980 3.370 -7.938 1.00 0.49 26 TYR A C 23
ATOM 13748 O O . TYR A 1 26 ? 5.346 4.052 -8.746 1.00 0.71 26 TYR A O 23
ATOM 13766 N N . THR A 1 27 ? 6.535 2.215 -8.251 1.00 0.41 27 THR A N 23
ATOM 13767 C CA . THR A 1 27 ? 6.638 1.778 -9.630 1.00 0.53 27 THR A CA 23
ATOM 13768 C C . THR A 1 27 ? 5.648 0.651 -9.928 1.00 0.45 27 THR A C 23
ATOM 13769 O O . THR A 1 27 ? 5.531 0.191 -11.063 1.00 0.67 27 THR A O 23
ATOM 13780 N N . GLY A 1 28 ? 4.942 0.211 -8.900 1.00 0.29 28 GLY A N 23
ATOM 13781 C CA . GLY A 1 28 ? 3.956 -0.830 -9.074 1.00 0.31 28 GLY A CA 23
ATOM 13782 C C . GLY A 1 28 ? 2.805 -0.675 -8.109 1.00 0.29 28 GLY A C 23
ATOM 13783 O O . GLY A 1 28 ? 2.947 -0.036 -7.064 1.00 0.35 28 GLY A O 23
ATOM 13787 N N . SER A 1 29 ? 1.668 -1.262 -8.446 1.00 0.31 29 SER A N 23
ATOM 13788 C CA . SER A 1 29 ? 0.482 -1.132 -7.623 1.00 0.34 29 SER A CA 23
ATOM 13789 C C . SER A 1 29 ? -0.255 -2.460 -7.479 1.00 0.37 29 SER A C 23
ATOM 13790 O O . SER A 1 29 ? -0.387 -3.224 -8.438 1.00 0.52 29 SER A O 23
ATOM 13798 N N . CYS A 1 30 ? -0.717 -2.730 -6.270 1.00 0.34 30 CYS A N 23
ATOM 13799 C CA . CYS A 1 30 ? -1.570 -3.878 -6.002 1.00 0.40 30 CYS A CA 23
ATOM 13800 C C . CYS A 1 30 ? -2.896 -3.393 -5.425 1.00 0.37 30 CYS A C 23
ATOM 13801 O O . CYS A 1 30 ? -2.934 -2.810 -4.339 1.00 0.43 30 CYS A O 23
ATOM 13808 N N . GLY A 1 31 ? -3.974 -3.595 -6.180 1.00 0.39 31 GLY A N 23
ATOM 13809 C CA . GLY A 1 31 ? -5.288 -3.133 -5.762 1.00 0.40 31 GLY A CA 23
ATOM 13810 C C . GLY A 1 31 ? -5.741 -3.739 -4.449 1.00 0.40 31 GLY A C 23
ATOM 13811 O O . GLY A 1 31 ? -5.500 -4.918 -4.184 1.00 0.49 31 GLY A O 23
ATOM 13815 N N . TYR A 1 32 ? -6.399 -2.935 -3.625 1.00 0.38 32 TYR A N 23
ATOM 13816 C CA . TYR A 1 32 ? -6.887 -3.393 -2.335 1.00 0.42 32 TYR A CA 23
ATOM 13817 C C . TYR A 1 32 ? -8.293 -2.854 -2.089 1.00 0.42 32 TYR A C 23
ATOM 13818 O O . TYR A 1 32 ? -8.803 -2.076 -2.892 1.00 0.41 32 TYR A O 23
ATOM 13836 N N . PHE A 1 33 ? -8.900 -3.269 -0.978 1.00 0.48 33 PHE A N 23
ATOM 13837 C CA . PHE A 1 33 ? -10.273 -2.879 -0.637 1.00 0.54 33 PHE A CA 23
ATOM 13838 C C . PHE A 1 33 ? -10.432 -1.360 -0.580 1.00 0.56 33 PHE A C 23
ATOM 13839 O O . PHE A 1 33 ? -10.090 -0.733 0.424 1.00 1.24 33 PHE A O 23
ATOM 13856 N N . LEU A 1 34 ? -10.946 -0.785 -1.666 1.00 0.56 34 LEU A N 23
ATOM 13857 C CA . LEU A 1 34 ? -11.160 0.662 -1.775 1.00 0.53 34 LEU A CA 23
ATOM 13858 C C . LEU A 1 34 ? -9.845 1.427 -1.635 1.00 0.43 34 LEU A C 23
ATOM 13859 O O . LEU A 1 34 ? -9.835 2.635 -1.386 1.00 0.49 34 LEU A O 23
ATOM 13875 N N . GLY A 1 35 ? -8.740 0.724 -1.822 1.00 0.34 35 GLY A N 23
ATOM 13876 C CA . GLY A 1 35 ? -7.439 1.330 -1.670 1.00 0.34 35 GLY A CA 23
ATOM 13877 C C . GLY A 1 35 ? -6.433 0.756 -2.641 1.00 0.28 35 GLY A C 23
ATOM 13878 O O . GLY A 1 35 ? -6.784 -0.055 -3.503 1.00 0.33 35 GLY A O 23
ATOM 13882 N N . ILE A 1 36 ? -5.186 1.163 -2.504 1.00 0.24 36 ILE A N 23
ATOM 13883 C CA . ILE A 1 36 ? -4.143 0.711 -3.402 1.00 0.23 36 ILE A CA 23
ATOM 13884 C C . ILE A 1 36 ? -2.827 0.527 -2.650 1.00 0.22 36 ILE A C 23
ATOM 13885 O O . ILE A 1 36 ? -2.367 1.419 -1.942 1.00 0.26 36 ILE A O 23
ATOM 13901 N N . CYS A 1 37 ? -2.242 -0.651 -2.776 1.00 0.24 37 CYS A N 23
ATOM 13902 C CA . CYS A 1 37 ? -0.974 -0.931 -2.131 1.00 0.27 37 CYS A CA 23
ATOM 13903 C C . CYS A 1 37 ? 0.149 -0.723 -3.136 1.00 0.24 37 CYS A C 23
ATOM 13904 O O . CYS A 1 37 ? 0.327 -1.518 -4.058 1.00 0.33 37 CYS A O 23
ATOM 13911 N N . CYS A 1 38 ? 0.883 0.362 -2.976 1.00 0.23 38 CYS A N 23
ATOM 13912 C CA . CYS A 1 38 ? 1.899 0.740 -3.943 1.00 0.25 38 CYS A CA 23
ATOM 13913 C C . CYS A 1 38 ? 3.281 0.284 -3.501 1.00 0.20 38 CYS A C 23
ATOM 13914 O O . CYS A 1 38 ? 3.659 0.436 -2.340 1.00 0.21 38 CYS A O 23
ATOM 13921 N N . TYR A 1 39 ? 4.034 -0.265 -4.439 1.00 0.21 39 TYR A N 23
ATOM 13922 C CA . TYR A 1 39 ? 5.369 -0.750 -4.159 1.00 0.21 39 TYR A CA 23
ATOM 13923 C C . TYR A 1 39 ? 6.360 -0.182 -5.168 1.00 0.25 39 TYR A C 23
ATOM 13924 O O . TYR A 1 39 ? 5.969 0.281 -6.244 1.00 0.29 39 TYR A O 23
ATOM 13942 N N . PRO A 1 40 ? 7.655 -0.182 -4.833 1.00 0.28 40 PRO A N 23
ATOM 13943 C CA . PRO A 1 40 ? 8.151 -0.649 -3.544 1.00 0.27 40 PRO A CA 23
ATOM 13944 C C . PRO A 1 40 ? 8.228 0.471 -2.512 1.00 0.31 40 PRO A C 23
ATOM 13945 O O . PRO A 1 40 ? 8.282 1.652 -2.866 1.00 0.48 40 PRO A O 23
ATOM 13956 N N . VAL A 1 41 ? 8.197 0.099 -1.238 1.00 0.32 41 VAL A N 23
ATOM 13957 C CA . VAL A 1 41 ? 8.405 1.059 -0.162 1.00 0.50 41 VAL A CA 23
ATOM 13958 C C . VAL A 1 41 ? 9.884 1.435 -0.108 1.00 0.62 41 VAL A C 23
ATOM 13959 O O . VAL A 1 41 ? 10.634 0.964 0.752 1.00 0.74 41 VAL A O 23
ATOM 13972 N N . ASP A 1 42 ? 10.304 2.248 -1.065 1.00 0.94 42 ASP A N 23
ATOM 13973 C CA . ASP A 1 42 ? 11.692 2.654 -1.166 1.00 1.29 42 ASP A CA 23
ATOM 13974 C C . ASP A 1 42 ? 11.920 3.936 -0.392 1.00 1.78 42 ASP A C 23
ATOM 13975 O O . ASP A 1 42 ? 12.531 3.875 0.691 1.00 2.52 42 ASP A O 23
ATOM 13985 N N . GLY A 1 1 ? 5.406 1.767 7.676 1.00 2.96 1 GLY A N 24
ATOM 13986 C CA . GLY A 1 1 ? 4.039 2.140 8.113 1.00 2.38 1 GLY A CA 24
ATOM 13987 C C . GLY A 1 1 ? 3.016 1.104 7.711 1.00 1.73 1 GLY A C 24
ATOM 13988 O O . GLY A 1 1 ? 3.130 -0.061 8.099 1.00 2.00 1 GLY A O 24
ATOM 13994 N N . THR A 1 2 ? 2.027 1.513 6.922 1.00 1.13 2 THR A N 24
ATOM 13995 C CA . THR A 1 2 ? 0.980 0.603 6.480 1.00 0.62 2 THR A CA 24
ATOM 13996 C C . THR A 1 2 ? 1.555 -0.418 5.497 1.00 0.47 2 THR A C 24
ATOM 13997 O O . THR A 1 2 ? 1.738 -0.136 4.310 1.00 0.51 2 THR A O 24
ATOM 14008 N N . THR A 1 3 ? 1.840 -1.598 6.015 1.00 0.58 3 THR A N 24
ATOM 14009 C CA . THR A 1 3 ? 2.609 -2.603 5.304 1.00 0.55 3 THR A CA 24
ATOM 14010 C C . THR A 1 3 ? 1.716 -3.558 4.511 1.00 0.43 3 THR A C 24
ATOM 14011 O O . THR A 1 3 ? 0.757 -4.115 5.044 1.00 0.53 3 THR A O 24
ATOM 14022 N N . CYS A 1 4 ? 2.029 -3.727 3.233 1.00 0.39 4 CYS A N 24
ATOM 14023 C CA . CYS A 1 4 ? 1.368 -4.724 2.406 1.00 0.45 4 CYS A CA 24
ATOM 14024 C C . CYS A 1 4 ? 2.364 -5.306 1.415 1.00 0.38 4 CYS A C 24
ATOM 14025 O O . CYS A 1 4 ? 3.309 -4.633 1.013 1.00 0.51 4 CYS A O 24
ATOM 14032 N N . TYR A 1 5 ? 2.186 -6.562 1.055 1.00 0.47 5 TYR A N 24
ATOM 14033 C CA . TYR A 1 5 ? 3.043 -7.189 0.064 1.00 0.50 5 TYR A CA 24
ATOM 14034 C C . TYR A 1 5 ? 2.247 -7.555 -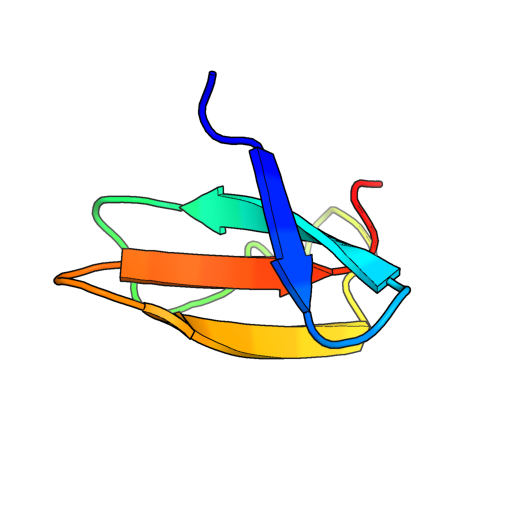1.177 1.00 0.61 5 TYR A C 24
ATOM 14035 O O . TYR A 1 5 ? 1.234 -8.249 -1.088 1.00 0.85 5 TYR A O 24
ATOM 14053 N N . CYS A 1 6 ? 2.697 -7.079 -2.323 1.00 0.51 6 CYS A N 24
ATOM 14054 C CA . CYS A 1 6 ? 2.136 -7.507 -3.590 1.00 0.62 6 CYS A CA 24
ATOM 14055 C C . CYS A 1 6 ? 2.911 -8.727 -4.071 1.00 0.70 6 CYS A C 24
ATOM 14056 O O . CYS A 1 6 ? 3.992 -8.592 -4.654 1.00 0.69 6 CYS A O 24
ATOM 14063 N N . GLY A 1 7 ? 2.388 -9.910 -3.774 1.00 0.85 7 GLY A N 24
ATOM 14064 C CA . GLY A 1 7 ? 3.068 -11.138 -4.130 1.00 0.97 7 GLY A CA 24
ATOM 14065 C C . GLY A 1 7 ? 4.295 -11.369 -3.275 1.00 0.93 7 GLY A C 24
ATOM 14066 O O . GLY A 1 7 ? 4.245 -12.082 -2.273 1.00 1.01 7 GLY A O 24
ATOM 14070 N N . LYS A 1 8 ? 5.399 -10.750 -3.666 1.00 0.91 8 LYS A N 24
ATOM 14071 C CA . LYS A 1 8 ? 6.643 -10.854 -2.928 1.00 0.94 8 LYS A CA 24
ATOM 14072 C C . LYS A 1 8 ? 7.368 -9.511 -2.930 1.00 0.79 8 LYS A C 24
ATOM 14073 O O . LYS A 1 8 ? 8.577 -9.442 -2.709 1.00 0.86 8 LYS A O 24
ATOM 14092 N N . THR A 1 9 ? 6.627 -8.446 -3.200 1.00 0.66 9 THR A N 24
ATOM 14093 C CA . THR A 1 9 ? 7.200 -7.110 -3.204 1.00 0.55 9 THR A CA 24
ATOM 14094 C C . THR A 1 9 ? 6.566 -6.249 -2.108 1.00 0.42 9 THR A C 24
ATOM 14095 O O . THR A 1 9 ? 5.341 -6.200 -1.976 1.00 0.42 9 THR A O 24
ATOM 14106 N N . ILE A 1 10 ? 7.402 -5.579 -1.321 1.00 0.39 10 ILE A N 24
ATOM 14107 C CA . ILE A 1 10 ? 6.926 -4.809 -0.177 1.00 0.32 10 ILE A CA 24
ATOM 14108 C C . ILE A 1 10 ? 6.429 -3.421 -0.594 1.00 0.24 10 ILE A C 24
ATOM 14109 O O . ILE A 1 10 ? 7.198 -2.573 -1.071 1.00 0.31 10 ILE A O 24
ATOM 14125 N N . GLY A 1 11 ? 5.137 -3.201 -0.407 1.00 0.22 11 GLY A N 24
ATOM 14126 C CA . GLY A 1 11 ? 4.530 -1.939 -0.760 1.00 0.32 11 GLY A CA 24
ATOM 14127 C C . GLY A 1 11 ? 3.803 -1.304 0.411 1.00 0.28 11 GLY A C 24
ATOM 14128 O O . GLY A 1 11 ? 3.688 -1.900 1.489 1.00 0.36 11 GLY A O 24
ATOM 14132 N N . ILE A 1 12 ? 3.332 -0.088 0.209 1.00 0.25 12 ILE A N 24
ATOM 14133 C CA . ILE A 1 12 ? 2.611 0.635 1.237 1.00 0.25 12 ILE A CA 24
ATOM 14134 C C . ILE A 1 12 ? 1.136 0.743 0.846 1.00 0.22 12 ILE A C 24
ATOM 14135 O O . ILE A 1 12 ? 0.798 1.098 -0.287 1.00 0.22 12 ILE A O 24
ATOM 14151 N N . TYR A 1 13 ? 0.270 0.389 1.784 1.00 0.24 13 TYR A N 24
ATOM 14152 C CA . TYR A 1 13 ? -1.162 0.324 1.541 1.00 0.23 13 TYR A CA 24
ATOM 14153 C C . TYR A 1 13 ? -1.815 1.691 1.701 1.00 0.21 13 TYR A C 24
ATOM 14154 O O . TYR A 1 13 ? -1.932 2.217 2.809 1.00 0.26 13 TYR A O 24
ATOM 14172 N N . TRP A 1 14 ? -2.229 2.260 0.582 1.00 0.20 14 TRP A N 24
ATOM 14173 C CA . TRP A 1 14 ? -2.917 3.536 0.578 1.00 0.20 14 TRP A CA 24
ATOM 14174 C C . TRP A 1 14 ? -4.424 3.326 0.616 1.00 0.21 14 TRP A C 24
ATOM 14175 O O . TRP A 1 14 ? -5.040 2.986 -0.397 1.00 0.27 14 TRP A O 24
ATOM 14196 N N . PHE A 1 15 ? -5.010 3.509 1.786 1.00 0.32 15 PHE A N 24
ATOM 14197 C CA . PHE A 1 15 ? -6.452 3.407 1.944 1.00 0.38 15 PHE A CA 24
ATOM 14198 C C . PHE A 1 15 ? -7.100 4.764 1.702 1.00 0.41 15 PHE A C 24
ATOM 14199 O O . PHE A 1 15 ? -6.770 5.742 2.374 1.00 0.57 15 PHE A O 24
ATOM 14216 N N . GLY A 1 16 ? -7.997 4.823 0.730 1.00 0.50 16 GLY A N 24
ATOM 14217 C CA . GLY A 1 16 ? -8.696 6.062 0.448 1.00 0.60 16 GLY A CA 24
ATOM 14218 C C . GLY A 1 16 ? -8.455 6.568 -0.959 1.00 0.65 16 GLY A C 24
ATOM 14219 O O . GLY A 1 16 ? -9.317 7.226 -1.545 1.00 1.07 16 GLY A O 24
ATOM 14223 N N . THR A 1 17 ? -7.288 6.267 -1.506 1.00 0.46 17 THR A N 24
ATOM 14224 C CA . THR A 1 17 ? -6.954 6.695 -2.853 1.00 0.47 17 THR A CA 24
ATOM 14225 C C . THR A 1 17 ? -6.979 5.513 -3.817 1.00 0.50 17 THR A C 24
ATOM 14226 O O . THR A 1 17 ? -6.723 4.371 -3.432 1.00 0.57 17 THR A O 24
ATOM 14237 N N . LYS A 1 18 ? -7.310 5.806 -5.065 1.00 0.58 18 LYS A N 24
ATOM 14238 C CA . LYS A 1 18 ? -7.382 4.799 -6.110 1.00 0.69 18 LYS A CA 24
ATOM 14239 C C . LYS A 1 18 ? -6.127 4.848 -6.971 1.00 0.64 18 LYS A C 24
ATOM 14240 O O . LYS A 1 18 ? -6.000 4.110 -7.951 1.00 0.71 18 LYS A O 24
ATOM 14259 N N . THR A 1 19 ? -5.212 5.739 -6.611 1.00 0.62 19 THR A N 24
ATOM 14260 C CA . THR A 1 19 ? -3.991 5.933 -7.370 1.00 0.69 19 THR A CA 24
ATOM 14261 C C . THR A 1 19 ? -2.806 6.138 -6.429 1.00 0.60 19 THR A C 24
ATOM 14262 O O . THR A 1 19 ? -2.974 6.600 -5.297 1.00 0.89 19 THR A O 24
ATOM 14273 N N . CYS A 1 20 ? -1.619 5.775 -6.891 1.00 0.60 20 CYS A N 24
ATOM 14274 C CA . CYS A 1 20 ? -0.414 5.928 -6.096 1.00 0.62 20 CYS A CA 24
ATOM 14275 C C . CYS A 1 20 ? 0.133 7.337 -6.219 1.00 0.52 20 CYS A C 24
ATOM 14276 O O . CYS A 1 20 ? 0.454 7.785 -7.322 1.00 0.65 20 CYS A O 24
ATOM 14283 N N . PRO A 1 21 ? 0.230 8.061 -5.098 1.00 0.45 21 PRO A N 24
ATOM 14284 C CA . PRO A 1 21 ? 0.930 9.337 -5.065 1.00 0.56 21 PRO A CA 24
ATOM 14285 C C . PRO A 1 21 ? 2.415 9.111 -5.312 1.00 0.71 21 PRO A C 24
ATOM 14286 O O . PRO A 1 21 ? 3.164 8.746 -4.405 1.00 0.82 21 PRO A O 24
ATOM 14297 N N . SER A 1 22 ? 2.829 9.290 -6.555 1.00 0.99 22 SER A N 24
ATOM 14298 C CA . SER A 1 22 ? 4.179 8.955 -6.964 1.00 1.26 22 SER A CA 24
ATOM 14299 C C . SER A 1 22 ? 5.144 10.080 -6.605 1.00 1.32 22 SER A C 24
ATOM 14300 O O . SER A 1 22 ? 5.748 10.712 -7.472 1.00 1.83 22 SER A O 24
ATOM 14308 N N . ASN A 1 23 ? 5.271 10.333 -5.313 1.00 1.04 23 ASN A N 24
ATOM 14309 C CA . ASN A 1 23 ? 6.196 11.337 -4.810 1.00 1.20 23 ASN A CA 24
ATOM 14310 C C . ASN A 1 23 ? 7.382 10.663 -4.134 1.00 1.07 23 ASN A C 24
ATOM 14311 O O . ASN A 1 23 ? 8.305 11.327 -3.662 1.00 1.27 23 ASN A O 24
ATOM 14322 N N . ARG A 1 24 ? 7.350 9.338 -4.096 1.00 0.95 24 ARG A N 24
ATOM 14323 C CA . ARG A 1 24 ? 8.402 8.562 -3.450 1.00 1.02 24 ARG A CA 24
ATOM 14324 C C . ARG A 1 24 ? 8.972 7.523 -4.413 1.00 1.13 24 ARG A C 24
ATOM 14325 O O . ARG A 1 24 ? 9.566 6.532 -3.989 1.00 1.71 24 ARG A O 24
ATOM 14346 N N . GLY A 1 25 ? 8.785 7.757 -5.707 1.00 0.93 25 GLY A N 24
ATOM 14347 C CA . GLY A 1 25 ? 9.300 6.846 -6.715 1.00 1.10 25 GLY A CA 24
ATOM 14348 C C . GLY A 1 25 ? 8.608 5.494 -6.713 1.00 0.81 25 GLY A C 24
ATOM 14349 O O . GLY A 1 25 ? 9.251 4.463 -6.925 1.00 0.78 25 GLY A O 24
ATOM 14353 N N . TYR A 1 26 ? 7.300 5.486 -6.486 1.00 0.71 26 TYR A N 24
ATOM 14354 C CA . TYR A 1 26 ? 6.540 4.243 -6.511 1.00 0.50 26 TYR A CA 24
ATOM 14355 C C . TYR A 1 26 ? 6.483 3.697 -7.927 1.00 0.49 26 TYR A C 24
ATOM 14356 O O . TYR A 1 26 ? 5.984 4.356 -8.840 1.00 0.71 26 TYR A O 24
ATOM 14374 N N . THR A 1 27 ? 7.001 2.493 -8.102 1.00 0.41 27 THR A N 24
ATOM 14375 C CA . THR A 1 27 ? 7.192 1.927 -9.426 1.00 0.53 27 THR A CA 24
ATOM 14376 C C . THR A 1 27 ? 6.013 1.047 -9.829 1.00 0.45 27 THR A C 24
ATOM 14377 O O . THR A 1 27 ? 5.636 0.989 -11.004 1.00 0.67 27 THR A O 24
ATOM 14388 N N . GLY A 1 28 ? 5.422 0.375 -8.857 1.00 0.29 28 GLY A N 24
ATOM 14389 C CA . GLY A 1 28 ? 4.328 -0.520 -9.153 1.00 0.31 28 GLY A CA 24
ATOM 14390 C C . GLY A 1 28 ? 3.287 -0.529 -8.066 1.00 0.29 28 GLY A C 24
ATOM 14391 O O . GLY A 1 28 ? 3.478 0.080 -7.010 1.00 0.35 28 GLY A O 24
ATOM 14395 N N . SER A 1 29 ? 2.195 -1.227 -8.311 1.00 0.31 29 SER A N 24
ATOM 14396 C CA . SER A 1 29 ? 1.101 -1.290 -7.363 1.00 0.34 29 SER A CA 24
ATOM 14397 C C . SER A 1 29 ? 0.235 -2.525 -7.601 1.00 0.37 29 SER A C 24
ATOM 14398 O O . SER A 1 29 ? 0.260 -3.120 -8.684 1.00 0.52 29 SER A O 24
ATOM 14406 N N . CYS A 1 30 ? -0.504 -2.919 -6.575 1.00 0.34 30 CYS A N 24
ATOM 14407 C CA . CYS A 1 30 ? -1.466 -4.004 -6.683 1.00 0.40 30 CYS A CA 24
ATOM 14408 C C . CYS A 1 30 ? -2.775 -3.585 -6.015 1.00 0.37 30 CYS A C 24
ATOM 14409 O O . CYS A 1 30 ? -2.767 -2.877 -5.003 1.00 0.43 30 CYS A O 24
ATOM 14416 N N . GLY A 1 31 ? -3.893 -3.990 -6.609 1.00 0.39 31 GLY A N 24
ATOM 14417 C CA . GLY A 1 31 ? -5.197 -3.611 -6.091 1.00 0.40 31 GLY A CA 24
ATOM 14418 C C . GLY A 1 31 ? -5.492 -4.263 -4.758 1.00 0.40 31 GLY A C 24
ATOM 14419 O O . GLY A 1 31 ? -5.300 -5.471 -4.595 1.00 0.49 31 GLY A O 24
ATOM 14423 N N . TYR A 1 32 ? -5.960 -3.472 -3.801 1.00 0.38 32 TYR A N 24
ATOM 14424 C CA . TYR A 1 32 ? -6.183 -3.966 -2.455 1.00 0.42 32 TYR A CA 24
ATOM 14425 C C . TYR A 1 32 ? -7.571 -3.570 -1.958 1.00 0.42 32 TYR A C 24
ATOM 14426 O O . TYR A 1 32 ? -8.256 -2.754 -2.580 1.00 0.41 32 TYR A O 24
ATOM 14444 N N . PHE A 1 33 ? -7.970 -4.151 -0.833 1.00 0.48 33 PHE A N 24
ATOM 14445 C CA . PHE A 1 33 ? -9.293 -3.921 -0.260 1.00 0.54 33 PHE A CA 24
ATOM 14446 C C . PHE A 1 33 ? -9.533 -2.438 -0.003 1.00 0.56 33 PHE A C 24
ATOM 14447 O O . PHE A 1 33 ? -8.960 -1.865 0.925 1.00 1.24 33 PHE A O 24
ATOM 14464 N N . LEU A 1 34 ? -10.370 -1.830 -0.846 1.00 0.56 34 LEU A N 24
ATOM 14465 C CA . LEU A 1 34 ? -10.749 -0.420 -0.720 1.00 0.53 34 LEU A CA 24
ATOM 14466 C C . LEU A 1 34 ? -9.533 0.505 -0.781 1.00 0.43 34 LEU A C 24
ATOM 14467 O O . LEU A 1 34 ? -9.585 1.648 -0.317 1.00 0.49 34 LEU A O 24
ATOM 14483 N N . GLY A 1 35 ? -8.444 0.019 -1.363 1.00 0.34 35 GLY A N 24
ATOM 14484 C CA . GLY A 1 35 ? -7.231 0.808 -1.425 1.00 0.34 35 GLY A CA 24
ATOM 14485 C C . GLY A 1 35 ? -6.244 0.257 -2.428 1.00 0.28 35 GLY A C 24
ATOM 14486 O O . GLY A 1 35 ? -6.556 -0.673 -3.169 1.00 0.33 35 GLY A O 24
ATOM 14490 N N . ILE A 1 36 ? -5.052 0.824 -2.456 1.00 0.24 36 ILE A N 24
ATOM 14491 C CA . ILE A 1 36 ? -4.039 0.388 -3.397 1.00 0.23 36 ILE A CA 24
ATOM 14492 C C . ILE A 1 36 ? -2.694 0.206 -2.695 1.00 0.22 36 ILE A C 24
ATOM 14493 O O . ILE A 1 36 ? -2.293 1.033 -1.878 1.00 0.26 36 ILE A O 24
ATOM 14509 N N . CYS A 1 37 ? -2.025 -0.900 -2.984 1.00 0.24 37 CYS A N 24
ATOM 14510 C CA . CYS A 1 37 ? -0.725 -1.184 -2.392 1.00 0.27 37 CYS A CA 24
ATOM 14511 C C . CYS A 1 37 ? 0.374 -0.807 -3.375 1.00 0.24 37 CYS A C 24
ATOM 14512 O O . CYS A 1 37 ? 0.550 -1.459 -4.403 1.00 0.33 37 CYS A O 24
ATOM 14519 N N . CYS A 1 38 ? 1.094 0.261 -3.071 1.00 0.23 38 CYS A N 24
ATOM 14520 C CA . CYS A 1 38 ? 2.099 0.787 -3.985 1.00 0.25 38 CYS A CA 24
ATOM 14521 C C . CYS A 1 38 ? 3.506 0.446 -3.508 1.00 0.20 38 CYS A C 24
ATOM 14522 O O . CYS A 1 38 ? 3.872 0.733 -2.368 1.00 0.21 38 CYS A O 24
ATOM 14529 N N . TYR A 1 39 ? 4.295 -0.149 -4.388 1.00 0.21 39 TYR A N 24
ATOM 14530 C CA . TYR A 1 39 ? 5.645 -0.563 -4.044 1.00 0.21 39 TYR A CA 24
ATOM 14531 C C . TYR A 1 39 ? 6.676 0.125 -4.940 1.00 0.25 39 TYR A C 24
ATOM 14532 O O . TYR A 1 39 ? 6.344 0.613 -6.029 1.00 0.29 39 TYR A O 24
ATOM 14550 N N . PRO A 1 40 ? 7.945 0.184 -4.502 1.00 0.28 40 PRO A N 24
ATOM 14551 C CA . PRO A 1 40 ? 8.394 -0.358 -3.219 1.00 0.27 40 PRO A CA 24
ATOM 14552 C C . PRO A 1 40 ? 8.354 0.667 -2.093 1.00 0.31 40 PRO A C 24
ATOM 14553 O O . PRO A 1 40 ? 8.303 1.873 -2.337 1.00 0.48 40 PRO A O 24
ATOM 14564 N N . VAL A 1 41 ? 8.352 0.180 -0.857 1.00 0.32 41 VAL A N 24
ATOM 14565 C CA . VAL A 1 41 ? 8.449 1.061 0.301 1.00 0.50 41 VAL A CA 24
ATOM 14566 C C . VAL A 1 41 ? 9.852 1.646 0.408 1.00 0.62 41 VAL A C 24
ATOM 14567 O O . VAL A 1 41 ? 10.775 0.997 0.910 1.00 0.74 41 VAL A O 24
ATOM 14580 N N . ASP A 1 42 ? 10.014 2.852 -0.102 1.00 0.94 42 ASP A N 24
ATOM 14581 C CA . ASP A 1 42 ? 11.271 3.567 0.018 1.00 1.29 42 ASP A CA 24
ATOM 14582 C C . ASP A 1 42 ? 11.013 5.022 0.372 1.00 1.78 42 ASP A C 24
ATOM 14583 O O . ASP A 1 42 ? 11.388 5.443 1.487 1.00 2.52 42 ASP A O 24
ATOM 14593 N N . GLY A 1 1 ? 2.286 1.490 10.459 1.00 2.96 1 GLY A N 25
ATOM 14594 C CA . GLY A 1 1 ? 2.073 1.715 9.012 1.00 2.38 1 GLY A CA 25
ATOM 14595 C C . GLY A 1 1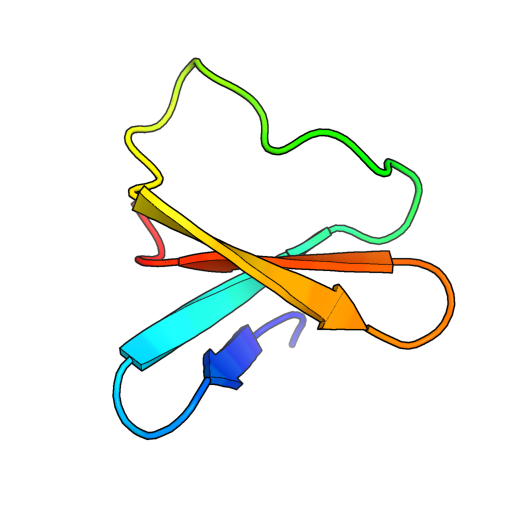 ? 1.460 0.508 8.343 1.00 1.73 1 GLY A C 25
ATOM 14596 O O . GLY A 1 1 ? 1.686 -0.628 8.763 1.00 2.00 1 GLY A O 25
ATOM 14602 N N . THR A 1 2 ? 0.677 0.751 7.311 1.00 1.13 2 THR A N 25
ATOM 14603 C CA . THR A 1 2 ? 0.014 -0.316 6.584 1.00 0.62 2 THR A CA 25
ATOM 14604 C C . THR A 1 2 ? 0.940 -0.920 5.528 1.00 0.47 2 THR A C 25
ATOM 14605 O O . THR A 1 2 ? 0.925 -0.517 4.364 1.00 0.51 2 THR A O 25
ATOM 14616 N N . THR A 1 3 ? 1.763 -1.876 5.943 1.00 0.58 3 THR A N 25
ATOM 14617 C CA . THR A 1 3 ? 2.668 -2.543 5.022 1.00 0.55 3 THR A CA 25
ATOM 14618 C C . THR A 1 3 ? 1.900 -3.558 4.174 1.00 0.43 3 THR A C 25
ATOM 14619 O O . THR A 1 3 ? 0.899 -4.130 4.616 1.00 0.53 3 THR A O 25
ATOM 14630 N N . CYS A 1 4 ? 2.352 -3.762 2.950 1.00 0.39 4 CYS A N 25
ATOM 14631 C CA . CYS A 1 4 ? 1.652 -4.620 2.012 1.00 0.45 4 CYS A CA 25
ATOM 14632 C C . CYS A 1 4 ? 2.632 -5.266 1.042 1.00 0.38 4 CYS A C 25
ATOM 14633 O O . CYS A 1 4 ? 3.286 -4.585 0.261 1.00 0.51 4 CYS A O 25
ATOM 14640 N N . TYR A 1 5 ? 2.744 -6.584 1.106 1.00 0.47 5 TYR A N 25
ATOM 14641 C CA . TYR A 1 5 ? 3.679 -7.310 0.260 1.00 0.50 5 TYR A CA 25
ATOM 14642 C C . TYR A 1 5 ? 2.981 -7.871 -0.969 1.00 0.61 5 TYR A C 25
ATOM 14643 O O . TYR A 1 5 ? 2.190 -8.814 -0.868 1.00 0.85 5 TYR A O 25
ATOM 14661 N N . CYS A 1 6 ? 3.274 -7.298 -2.127 1.00 0.51 6 CYS A N 25
ATOM 14662 C CA . CYS A 1 6 ? 2.815 -7.868 -3.382 1.00 0.62 6 CYS A CA 25
ATOM 14663 C C . CYS A 1 6 ? 3.829 -8.901 -3.843 1.00 0.70 6 CYS A C 25
ATOM 14664 O O . CYS A 1 6 ? 4.874 -8.563 -4.413 1.00 0.69 6 CYS A O 25
ATOM 14671 N N . GLY A 1 7 ? 3.528 -10.159 -3.558 1.00 0.85 7 GLY A N 25
ATOM 14672 C CA . GLY A 1 7 ? 4.476 -11.224 -3.796 1.00 0.97 7 GLY A CA 25
ATOM 14673 C C . GLY A 1 7 ? 5.734 -11.040 -2.976 1.00 0.93 7 GLY A C 25
ATOM 14674 O O . GLY A 1 7 ? 5.703 -11.124 -1.745 1.00 1.01 7 GLY A O 25
ATOM 14678 N N . LYS A 1 8 ? 6.829 -10.756 -3.658 1.00 0.91 8 LYS A N 25
ATOM 14679 C CA . LYS A 1 8 ? 8.109 -10.560 -3.005 1.00 0.94 8 LYS A CA 25
ATOM 14680 C C . LYS A 1 8 ? 8.317 -9.099 -2.622 1.00 0.79 8 LYS A C 25
ATOM 14681 O O . LYS A 1 8 ? 9.095 -8.794 -1.715 1.00 0.86 8 LYS A O 25
ATOM 14700 N N . THR A 1 9 ? 7.621 -8.200 -3.299 1.00 0.66 9 THR A N 25
ATOM 14701 C CA . THR A 1 9 ? 7.922 -6.786 -3.188 1.00 0.55 9 THR A CA 25
ATOM 14702 C C . THR A 1 9 ? 7.095 -6.119 -2.093 1.00 0.42 9 THR A C 25
ATOM 14703 O O . THR A 1 9 ? 5.860 -6.106 -2.142 1.00 0.42 9 THR A O 25
ATOM 14714 N N . ILE A 1 10 ? 7.787 -5.581 -1.096 1.00 0.39 10 ILE A N 25
ATOM 14715 C CA . ILE A 1 10 ? 7.131 -4.871 -0.012 1.00 0.32 10 ILE A CA 25
ATOM 14716 C C . ILE A 1 10 ? 6.735 -3.463 -0.446 1.00 0.24 10 ILE A C 25
ATOM 14717 O O . ILE A 1 10 ? 7.562 -2.676 -0.914 1.00 0.31 10 ILE A O 25
ATOM 14733 N N . GLY A 1 11 ? 5.459 -3.171 -0.318 1.00 0.22 11 GLY A N 25
ATOM 14734 C CA . GLY A 1 11 ? 4.959 -1.857 -0.622 1.00 0.32 11 GLY A CA 25
ATOM 14735 C C . GLY A 1 11 ? 4.121 -1.320 0.512 1.00 0.28 11 GLY A C 25
ATOM 14736 O O . GLY A 1 11 ? 4.098 -1.897 1.602 1.00 0.36 11 GLY A O 25
ATOM 14740 N N . ILE A 1 12 ? 3.434 -0.223 0.268 1.00 0.25 12 ILE A N 25
ATOM 14741 C CA . ILE A 1 12 ? 2.621 0.399 1.291 1.00 0.25 12 ILE A CA 25
ATOM 14742 C C . ILE A 1 12 ? 1.161 0.458 0.836 1.00 0.22 12 ILE A C 25
ATOM 14743 O O . ILE A 1 12 ? 0.861 0.826 -0.304 1.00 0.22 12 ILE A O 25
ATOM 14759 N N . TYR A 1 13 ? 0.268 0.057 1.728 1.00 0.24 13 TYR A N 25
ATOM 14760 C CA . TYR A 1 13 ? -1.154 -0.024 1.434 1.00 0.23 13 TYR A CA 25
ATOM 14761 C C . TYR A 1 13 ? -1.852 1.299 1.733 1.00 0.21 13 TYR A C 25
ATOM 14762 O O . TYR A 1 13 ? -2.060 1.664 2.890 1.00 0.26 13 TYR A O 25
ATOM 14780 N N . TRP A 1 14 ? -2.203 2.016 0.681 1.00 0.20 14 TRP A N 25
ATOM 14781 C CA . TRP A 1 14 ? -2.902 3.281 0.817 1.00 0.20 14 TRP A CA 25
ATOM 14782 C C . TRP A 1 14 ? -4.404 3.050 0.887 1.00 0.21 14 TRP A C 25
ATOM 14783 O O . TRP A 1 14 ? -5.061 2.903 -0.142 1.00 0.27 14 TRP A O 25
ATOM 14804 N N . PHE A 1 15 ? -4.944 2.991 2.093 1.00 0.32 15 PHE A N 25
ATOM 14805 C CA . PHE A 1 15 ? -6.386 2.869 2.269 1.00 0.38 15 PHE A CA 25
ATOM 14806 C C . PHE A 1 15 ? -7.039 4.234 2.069 1.00 0.41 15 PHE A C 25
ATOM 14807 O O . PHE A 1 15 ? -6.858 5.142 2.885 1.00 0.57 15 PHE A O 25
ATOM 14824 N N . GLY A 1 16 ? -7.768 4.387 0.973 1.00 0.50 16 GLY A N 25
ATOM 14825 C CA . GLY A 1 16 ? -8.422 5.647 0.685 1.00 0.60 16 GLY A CA 25
ATOM 14826 C C . GLY A 1 16 ? -8.251 6.061 -0.760 1.00 0.65 16 GLY A C 25
ATOM 14827 O O . GLY A 1 16 ? -9.231 6.180 -1.498 1.00 1.07 16 GLY A O 25
ATOM 14831 N N . THR A 1 17 ? -7.010 6.265 -1.178 1.00 0.46 17 THR A N 25
ATOM 14832 C CA . THR A 1 17 ? -6.731 6.650 -2.552 1.00 0.47 17 THR A CA 25
ATOM 14833 C C . THR A 1 17 ? -6.603 5.416 -3.439 1.00 0.50 17 THR A C 25
ATOM 14834 O O . THR A 1 17 ? -6.393 4.307 -2.951 1.00 0.57 17 THR A O 25
ATOM 14845 N N . LYS A 1 18 ? -6.756 5.619 -4.737 1.00 0.58 18 LYS A N 25
ATOM 14846 C CA . LYS A 1 18 ? -6.628 4.544 -5.706 1.00 0.69 18 LYS A CA 25
ATOM 14847 C C . LYS A 1 18 ? -5.450 4.825 -6.627 1.00 0.64 18 LYS A C 25
ATOM 14848 O O . LYS A 1 18 ? -5.279 4.171 -7.660 1.00 0.71 18 LYS A O 25
ATOM 14867 N N . THR A 1 19 ? -4.644 5.809 -6.255 1.00 0.62 19 THR A N 25
ATOM 14868 C CA . THR A 1 19 ? -3.493 6.187 -7.054 1.00 0.69 19 THR A CA 25
ATOM 14869 C C . THR A 1 19 ? -2.243 6.250 -6.184 1.00 0.60 19 THR A C 25
ATOM 14870 O O . THR A 1 19 ? -2.308 6.598 -5.005 1.00 0.89 19 THR A O 25
ATOM 14881 N N . CYS A 1 20 ? -1.111 5.891 -6.765 1.00 0.60 20 CYS A N 25
ATOM 14882 C CA . CYS A 1 20 ? 0.150 5.950 -6.052 1.00 0.62 20 CYS A CA 25
ATOM 14883 C C . CYS A 1 20 ? 0.712 7.362 -6.100 1.00 0.52 20 CYS A C 25
ATOM 14884 O O . CYS A 1 20 ? 0.853 7.940 -7.179 1.00 0.65 20 CYS A O 25
ATOM 14891 N N . PRO A 1 21 ? 0.997 7.944 -4.925 1.00 0.45 21 PRO A N 25
ATOM 14892 C CA . PRO A 1 21 ? 1.619 9.264 -4.829 1.00 0.56 21 PRO A CA 25
ATOM 14893 C C . PRO A 1 21 ? 2.952 9.298 -5.569 1.00 0.71 21 PRO A C 25
ATOM 14894 O O . PRO A 1 21 ? 3.916 8.637 -5.166 1.00 0.82 21 PRO A O 25
ATOM 14905 N N . SER A 1 22 ? 3.001 10.076 -6.643 1.00 0.99 22 SER A N 25
ATOM 14906 C CA . SER A 1 22 ? 4.142 10.090 -7.553 1.00 1.26 22 SER A CA 25
ATOM 14907 C C . SER A 1 22 ? 5.323 10.877 -6.978 1.00 1.32 22 SER A C 25
ATOM 14908 O O . SER A 1 22 ? 5.967 11.658 -7.684 1.00 1.83 22 SER A O 25
ATOM 14916 N N . ASN A 1 23 ? 5.606 10.671 -5.702 1.00 1.04 23 ASN A N 25
ATOM 14917 C CA . ASN A 1 23 ? 6.714 11.350 -5.050 1.00 1.20 23 ASN A CA 25
ATOM 14918 C C . ASN A 1 23 ? 7.617 10.349 -4.334 1.00 1.07 23 ASN A C 25
ATOM 14919 O O . ASN A 1 23 ? 8.428 10.722 -3.487 1.00 1.27 23 ASN A O 25
ATOM 14930 N N . ARG A 1 24 ? 7.484 9.069 -4.684 1.00 0.95 24 ARG A N 25
ATOM 14931 C CA . ARG A 1 24 ? 8.371 8.034 -4.148 1.00 1.02 24 ARG A CA 25
ATOM 14932 C C . ARG A 1 24 ? 9.074 7.280 -5.269 1.00 1.13 24 ARG A C 25
ATOM 14933 O O . ARG A 1 24 ? 10.270 6.998 -5.187 1.00 1.71 24 ARG A O 25
ATOM 14954 N N . GLY A 1 25 ? 8.328 6.962 -6.318 1.00 0.93 25 GLY A N 25
ATOM 14955 C CA . GLY A 1 25 ? 8.882 6.201 -7.416 1.00 1.10 25 GLY A CA 25
ATOM 14956 C C . GLY A 1 25 ? 8.366 4.776 -7.438 1.00 0.81 25 GLY A C 25
ATOM 14957 O O . GLY A 1 25 ? 9.078 3.863 -7.851 1.00 0.78 25 GLY A O 25
ATOM 14961 N N . TYR A 1 26 ? 7.123 4.590 -6.993 1.00 0.71 26 TYR A N 25
ATOM 14962 C CA . TYR A 1 26 ? 6.504 3.266 -6.961 1.00 0.50 26 TYR A CA 25
ATOM 14963 C C . TYR A 1 26 ? 6.521 2.633 -8.349 1.00 0.49 26 TYR A C 25
ATOM 14964 O O . TYR A 1 26 ? 6.144 3.266 -9.338 1.00 0.71 26 TYR A O 25
ATOM 14982 N N . THR A 1 27 ? 6.962 1.386 -8.415 1.00 0.41 27 THR A N 25
ATOM 14983 C CA . THR A 1 27 ? 7.113 0.688 -9.681 1.00 0.53 27 THR A CA 25
ATOM 14984 C C . THR A 1 27 ? 5.800 0.047 -10.109 1.00 0.45 27 THR A C 25
ATOM 14985 O O . THR A 1 27 ? 5.426 0.089 -11.280 1.00 0.67 27 THR A O 25
ATOM 14996 N N . GLY A 1 28 ? 5.091 -0.527 -9.152 1.00 0.29 28 GLY A N 25
ATOM 14997 C CA . GLY A 1 28 ? 3.846 -1.189 -9.455 1.00 0.31 28 GLY A CA 25
ATOM 14998 C C . GLY A 1 28 ? 2.812 -0.946 -8.385 1.00 0.29 28 GLY A C 25
ATOM 14999 O O . GLY A 1 28 ? 3.146 -0.497 -7.283 1.00 0.35 28 GLY A O 25
ATOM 15003 N N . SER A 1 29 ? 1.562 -1.244 -8.691 1.00 0.31 29 SER A N 25
ATOM 15004 C CA . SER A 1 29 ? 0.494 -1.037 -7.737 1.00 0.34 29 SER A CA 25
ATOM 15005 C C . SER A 1 29 ? -0.515 -2.178 -7.791 1.00 0.37 29 SER A C 25
ATOM 15006 O O . SER A 1 29 ? -0.929 -2.616 -8.867 1.00 0.52 29 SER A O 25
ATOM 15014 N N . CYS A 1 30 ? -0.895 -2.658 -6.622 1.00 0.34 30 CYS A N 25
ATOM 15015 C CA . CYS A 1 30 ? -1.873 -3.724 -6.503 1.00 0.40 30 CYS A CA 25
ATOM 15016 C C . CYS A 1 30 ? -3.194 -3.149 -6.011 1.00 0.37 30 CYS A C 25
ATOM 15017 O O . CYS A 1 30 ? -3.285 -2.679 -4.873 1.00 0.43 30 CYS A O 25
ATOM 15024 N N . GLY A 1 31 ? -4.198 -3.140 -6.882 1.00 0.39 31 GLY A N 25
ATOM 15025 C CA . GLY A 1 31 ? -5.520 -2.691 -6.488 1.00 0.40 31 GLY A CA 25
ATOM 15026 C C . GLY A 1 31 ? -6.028 -3.469 -5.293 1.00 0.40 31 GLY A C 25
ATOM 15027 O O . GLY A 1 31 ? -6.271 -4.670 -5.388 1.00 0.49 31 GLY A O 25
ATOM 15031 N N . TYR A 1 32 ? -6.179 -2.793 -4.168 1.00 0.38 32 TYR A N 25
ATOM 15032 C CA . TYR A 1 32 ? -6.499 -3.463 -2.921 1.00 0.42 32 TYR A CA 25
ATOM 15033 C C . TYR A 1 32 ? -7.898 -3.077 -2.466 1.00 0.42 32 TYR A C 25
ATOM 15034 O O . TYR A 1 32 ? -8.473 -2.105 -2.960 1.00 0.41 32 TYR A O 25
ATOM 15052 N N . PHE A 1 33 ? -8.438 -3.843 -1.533 1.00 0.48 33 PHE A N 25
ATOM 15053 C CA . PHE A 1 33 ? -9.771 -3.600 -1.007 1.00 0.54 33 PHE A CA 25
ATOM 15054 C C . PHE A 1 33 ? -9.876 -2.191 -0.438 1.00 0.56 33 PHE A C 25
ATOM 15055 O O . PHE A 1 33 ? -9.327 -1.908 0.627 1.00 1.24 33 PHE A O 25
ATOM 15072 N N . LEU A 1 34 ? -10.548 -1.310 -1.181 1.00 0.56 34 LEU A N 25
ATOM 15073 C CA . LEU A 1 34 ? -10.795 0.071 -0.755 1.00 0.53 34 LEU A CA 25
ATOM 15074 C C . LEU A 1 34 ? -9.491 0.858 -0.640 1.00 0.43 34 LEU A C 25
ATOM 15075 O O . LEU A 1 34 ? -9.386 1.796 0.157 1.00 0.49 34 LEU A O 25
ATOM 15091 N N . GLY A 1 35 ? -8.501 0.474 -1.436 1.00 0.34 35 GLY A N 25
ATOM 15092 C CA . GLY A 1 35 ? -7.231 1.167 -1.415 1.00 0.34 35 GLY A CA 25
ATOM 15093 C C . GLY A 1 35 ? -6.292 0.676 -2.495 1.00 0.28 35 GLY A C 25
ATOM 15094 O O . GLY A 1 35 ? -6.699 -0.068 -3.388 1.00 0.33 35 GLY A O 25
ATOM 15098 N N . ILE A 1 36 ? -5.036 1.077 -2.418 1.00 0.24 36 ILE A N 25
ATOM 15099 C CA . ILE A 1 36 ? -4.054 0.658 -3.403 1.00 0.23 36 ILE A CA 25
ATOM 15100 C C . ILE A 1 36 ? -2.726 0.300 -2.737 1.00 0.22 36 ILE A C 25
ATOM 15101 O O . ILE A 1 36 ? -2.232 1.017 -1.866 1.00 0.26 36 ILE A O 25
ATOM 15117 N N . CYS A 1 37 ? -2.179 -0.838 -3.126 1.00 0.24 37 CYS A N 25
ATOM 15118 C CA . CYS A 1 37 ? -0.909 -1.305 -2.601 1.00 0.27 37 CYS A CA 25
ATOM 15119 C C . CYS A 1 37 ? 0.220 -0.880 -3.531 1.00 0.24 37 CYS A C 25
ATOM 15120 O O . CYS A 1 37 ? 0.439 -1.490 -4.574 1.00 0.33 37 CYS A O 25
ATOM 15127 N N . CYS A 1 38 ? 0.917 0.177 -3.164 1.00 0.23 38 CYS A N 25
ATOM 15128 C CA . CYS A 1 38 ? 1.965 0.727 -4.012 1.00 0.25 38 CYS A CA 25
ATOM 15129 C C . CYS A 1 38 ? 3.338 0.234 -3.570 1.00 0.20 38 CYS A C 25
ATOM 15130 O O . CYS A 1 38 ? 3.747 0.458 -2.431 1.00 0.21 38 CYS A O 25
ATOM 15137 N N . TYR A 1 39 ? 4.043 -0.432 -4.475 1.00 0.21 39 TYR A N 25
ATOM 15138 C CA . TYR A 1 39 ? 5.351 -0.983 -4.161 1.00 0.21 39 TYR A CA 25
ATOM 15139 C C . TYR A 1 39 ? 6.390 -0.545 -5.193 1.00 0.25 39 TYR A C 25
ATOM 15140 O O . TYR A 1 39 ? 6.051 -0.242 -6.340 1.00 0.29 39 TYR A O 25
ATOM 15158 N N . PRO A 1 40 ? 7.671 -0.488 -4.797 1.00 0.28 40 PRO A N 25
ATOM 15159 C CA . PRO A 1 40 ? 8.103 -0.788 -3.434 1.00 0.27 40 PRO A CA 25
ATOM 15160 C C . PRO A 1 40 ? 8.033 0.430 -2.518 1.00 0.31 40 PRO A C 25
ATOM 15161 O O . PRO A 1 40 ? 8.102 1.572 -2.97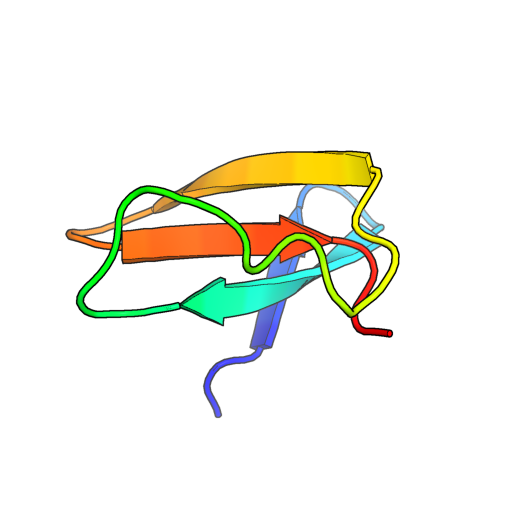5 1.00 0.48 40 PRO A O 25
ATOM 15172 N N . VAL A 1 41 ? 7.880 0.179 -1.229 1.00 0.32 41 VAL A N 25
ATOM 15173 C CA . VAL A 1 41 ? 7.859 1.255 -0.254 1.00 0.50 41 VAL A CA 25
ATOM 15174 C C . VAL A 1 41 ? 9.287 1.620 0.160 1.00 0.62 41 VAL A C 25
ATOM 15175 O O . VAL A 1 41 ? 9.907 0.940 0.980 1.00 0.74 41 VAL A O 25
ATOM 15188 N N . ASP A 1 42 ? 9.805 2.677 -0.464 1.00 0.94 42 ASP A N 25
ATOM 15189 C CA . ASP A 1 42 ? 11.146 3.197 -0.181 1.00 1.29 42 ASP A CA 25
ATOM 15190 C C . ASP A 1 42 ? 12.217 2.235 -0.689 1.00 1.78 42 ASP A C 25
ATOM 15191 O O . ASP A 1 42 ? 12.600 1.304 0.051 1.00 2.52 42 ASP A O 25
#

Radius of gyration: 8.85 Å; Cα contacts (8 Å, |Δi|>4): 85; chains: 1; bounding box: 21×23×20 Å